Protein AF-A0A316LSW9-F1 (afdb_monomer_lite)

pLDDT: mean 85.6, std 17.47, range [21.36, 98.81]

Sequence (992 aa):
MISVESLRLKMKRSQYCHHIKGGIRMKKRQILALLLVCVMMVGLLPVTPASATEASDPLDVVIVFDRSSAMDEDILTCTENHTHSTGALSGCYETRMAVAKRTAKDLITEIIDQNDNAKVAIVTFAKEATVAYHLTSVKTILRSTINVTTKSHKAANIEAGLVTATNYLQENGRAGSRRAIVLVSAGQAKYYNDPLDELTLGTGLLMTSICTEQTLDQAHLTRDFGMSIYSVGIGVNDDSPAEQLLLAAQDQGYYTNASANAASSIAADLAAGDDPFDVAAPGSTWTVGFAKESLLPDGVPFMSYKVEDLPATGLLYSRDILNEDLSFDPDDLPANLKALVLKLNAMQADPNRYPSAMVKTLSSFINRVLPIDPPFSPDSLLANSATFASDLAAFNAQFGAAETALTAGTADVLAAAAARYVEAGSTQEAAEAAAAQNFADFLANGSSADAQLDADYQALLSEINGMELTDYTPEATQYYMAGFELDWSCLGYLDAPYVRAAYIDDNTGRGGIILVSVETIGMARADINRIRDRLAPFIHENGIREVHILSAHNHSTIDTMGIWGPMLEDGKDDAYMEQVMTSICDVSVAAYHARKTGSLYVGTVDAGEQTGYPELLVEDRRYPTVTDNAEIITRFRFAPSDGSNELYIVHFGTHLEALQEANRYISADFLDPFQDYLDTQNNDADFMFFTGAIGGLIRTNRYQTLPSDFTPRNEAHKHWRATQLTGKRTGELVCSITAADEIELAPKLNTVSTVFEAELDNFLLALLAQLNIINTRTYIKDLDTGLRNTHDSIASLQTLGSAAANALTTYLRLLNEGTLDQQEILVQTLIGFADTYYQVVSDNLANIASSEMHYFEFYQKDGDRIKGLILMPGEIFPELVYGGMLEGGTGDYYKDPHNPDAEPIDLLVDIAEATGRDFGDNYEDLIVLGQANDMMGYIVTPNDWLLHPTLPYISQYPQGSWRHHYEETNSAGPDTAYVIADTFRELIGRAN

Structure (mmCIF, N/CA/C/O backbone):
data_AF-A0A316LSW9-F1
#
_entry.id   AF-A0A316LSW9-F1
#
loop_
_atom_site.group_PDB
_atom_site.id
_atom_site.type_symbol
_atom_site.label_atom_id
_atom_site.label_alt_id
_atom_site.label_comp_id
_atom_site.label_asym_id
_atom_site.label_entity_id
_atom_site.label_seq_id
_atom_site.pdbx_PDB_ins_code
_atom_site.Cartn_x
_atom_site.Cartn_y
_atom_site.Cartn_z
_atom_site.occupancy
_atom_site.B_iso_or_equiv
_atom_site.auth_seq_id
_atom_site.auth_comp_id
_atom_site.auth_asym_id
_atom_site.auth_atom_id
_atom_site.pdbx_PDB_model_num
ATOM 1 N N . MET A 1 1 ? 40.403 -16.961 -19.114 1.00 36.72 1 MET A N 1
ATOM 2 C CA . MET A 1 1 ? 41.450 -17.381 -18.150 1.00 36.72 1 MET A CA 1
ATOM 3 C C . MET A 1 1 ? 41.789 -16.197 -17.259 1.00 36.72 1 MET A C 1
ATOM 5 O O . MET A 1 1 ? 42.543 -15.330 -17.673 1.00 36.72 1 MET A O 1
ATOM 9 N N . ILE A 1 2 ? 41.206 -16.166 -16.063 1.00 25.42 2 ILE A N 1
ATOM 10 C CA . ILE A 1 2 ? 41.535 -15.263 -14.952 1.00 25.42 2 ILE A CA 1
ATOM 11 C C . ILE A 1 2 ? 41.821 -16.191 -13.758 1.00 25.42 2 ILE A C 1
ATOM 13 O O . ILE A 1 2 ? 41.195 -17.246 -13.638 1.00 25.42 2 ILE A O 1
ATOM 17 N N . SER A 1 3 ? 42.871 -15.904 -12.988 1.00 23.88 3 SER A N 1
ATOM 18 C CA . SER A 1 3 ? 43.546 -16.868 -12.110 1.00 23.88 3 SER A CA 1
ATOM 19 C C . SER A 1 3 ? 42.738 -17.264 -10.864 1.00 23.88 3 SER A C 1
ATOM 21 O O . SER A 1 3 ? 42.100 -16.453 -10.203 1.00 23.88 3 SER A O 1
ATOM 23 N N . VAL A 1 4 ? 42.845 -18.548 -10.507 1.00 27.64 4 VAL A N 1
ATOM 24 C CA . VAL A 1 4 ? 42.160 -19.281 -9.417 1.00 27.64 4 VAL A CA 1
ATOM 25 C C . VAL A 1 4 ? 42.654 -18.878 -8.005 1.00 27.64 4 VAL A C 1
ATOM 27 O O . VAL A 1 4 ? 42.521 -19.624 -7.035 1.00 27.64 4 VAL A O 1
ATOM 30 N N . GLU A 1 5 ? 43.245 -17.692 -7.855 1.00 27.45 5 GLU A N 1
ATOM 31 C CA . GLU A 1 5 ? 43.926 -17.272 -6.622 1.00 27.45 5 GLU A CA 1
ATOM 32 C C . GLU A 1 5 ? 43.180 -16.182 -5.830 1.00 27.45 5 GLU A C 1
ATOM 34 O O . GLU A 1 5 ? 43.414 -16.056 -4.630 1.00 27.45 5 GLU A O 1
ATOM 39 N N . SER A 1 6 ? 42.180 -15.508 -6.415 1.00 26.81 6 SER A N 1
ATOM 40 C CA . SER A 1 6 ? 41.275 -14.593 -5.688 1.00 26.81 6 SER A CA 1
ATOM 41 C C . SER A 1 6 ? 40.128 -15.299 -4.943 1.00 26.81 6 SER A C 1
ATOM 43 O O . SER A 1 6 ? 39.558 -14.735 -4.017 1.00 26.81 6 SER A O 1
ATOM 45 N N . LEU A 1 7 ? 39.845 -16.571 -5.253 1.00 29.03 7 LEU A N 1
ATOM 46 C CA . LEU A 1 7 ? 38.795 -17.384 -4.605 1.00 29.03 7 LEU A CA 1
ATOM 47 C C . LEU A 1 7 ? 39.295 -18.243 -3.423 1.00 29.03 7 LEU A C 1
ATOM 49 O O . LEU A 1 7 ? 38.533 -19.004 -2.830 1.00 29.03 7 LEU A O 1
ATOM 53 N N . ARG A 1 8 ? 40.580 -18.151 -3.047 1.00 25.62 8 ARG A N 1
ATOM 54 C CA . ARG A 1 8 ? 41.200 -19.017 -2.017 1.00 25.62 8 ARG A CA 1
ATOM 55 C C . ARG A 1 8 ? 41.408 -18.385 -0.642 1.00 25.62 8 ARG A C 1
ATOM 57 O O . ARG A 1 8 ? 42.043 -19.002 0.213 1.00 25.62 8 ARG A O 1
ATOM 64 N N . LEU A 1 9 ? 40.810 -17.225 -0.384 1.00 26.75 9 LEU A N 1
ATOM 65 C CA . LEU A 1 9 ? 40.896 -16.530 0.903 1.00 26.75 9 LEU A CA 1
ATOM 66 C C . LEU A 1 9 ? 39.522 -16.322 1.556 1.00 26.75 9 LEU A C 1
ATOM 68 O O . LEU A 1 9 ? 39.242 -15.242 2.049 1.00 26.75 9 LEU A O 1
ATOM 72 N N . LYS A 1 10 ? 38.667 -17.359 1.586 1.00 27.30 10 LYS A N 1
ATOM 73 C CA . LYS A 1 10 ? 37.530 -17.433 2.536 1.00 27.30 10 LYS A CA 1
ATOM 74 C C . LYS A 1 10 ? 36.899 -18.822 2.740 1.00 27.30 10 LYS A C 1
ATOM 76 O O . LYS A 1 10 ? 35.771 -18.923 3.192 1.00 27.30 10 LYS A O 1
ATOM 81 N N . MET A 1 11 ? 37.629 -19.914 2.494 1.00 27.77 11 MET A N 1
ATOM 82 C CA . MET A 1 11 ? 37.179 -21.259 2.892 1.00 27.77 11 MET A CA 1
ATOM 83 C C . MET A 1 11 ? 38.357 -22.177 3.232 1.00 27.77 11 MET A C 1
ATOM 85 O O . MET A 1 11 ? 39.088 -22.612 2.342 1.00 27.77 11 MET A O 1
ATOM 89 N N . LYS A 1 12 ? 38.529 -22.471 4.530 1.00 23.52 12 LYS A N 1
ATOM 90 C CA . LYS A 1 12 ? 39.186 -23.653 5.146 1.00 23.52 12 LYS A CA 1
ATOM 91 C C . LYS A 1 12 ? 39.261 -23.377 6.661 1.00 23.52 12 LYS A C 1
ATOM 93 O O . LYS A 1 12 ? 39.843 -22.377 7.044 1.00 23.52 12 LYS A O 1
ATOM 98 N N . ARG A 1 13 ? 38.741 -24.186 7.588 1.00 24.28 13 ARG A N 1
ATOM 99 C CA . ARG A 1 13 ? 38.592 -25.647 7.629 1.00 24.28 13 ARG A CA 1
ATOM 100 C C . ARG A 1 13 ? 37.524 -26.054 8.652 1.00 24.28 13 ARG A C 1
ATOM 102 O O . ARG A 1 13 ? 37.637 -25.707 9.821 1.00 24.28 13 ARG A O 1
ATOM 109 N N . SER A 1 14 ? 36.624 -26.928 8.210 1.00 23.89 14 SER A N 1
ATOM 110 C CA . SER A 1 14 ? 36.073 -28.018 9.014 1.00 23.89 14 SER A CA 1
ATOM 111 C C . SER A 1 14 ? 37.136 -29.121 9.170 1.00 23.89 14 SER A C 1
ATOM 113 O O . SER A 1 14 ? 37.761 -29.549 8.197 1.00 23.89 14 SER A O 1
ATOM 115 N N . GLN A 1 15 ? 37.365 -29.543 10.411 1.00 23.50 15 GLN A N 1
ATOM 116 C CA . GLN A 1 15 ? 37.849 -30.859 10.845 1.00 23.50 15 GLN A CA 1
ATOM 117 C C . GLN A 1 15 ? 37.046 -31.092 12.133 1.00 23.50 15 GLN A C 1
ATOM 119 O O . GLN A 1 15 ? 37.094 -30.252 13.020 1.00 23.50 15 GLN A O 1
ATOM 124 N N . TYR A 1 16 ? 36.151 -32.068 12.237 1.00 22.66 16 TYR A N 1
ATOM 125 C CA . TYR A 1 16 ? 36.450 -33.479 12.433 1.00 22.66 16 TYR A CA 1
ATOM 126 C C . TYR A 1 16 ? 35.191 -34.308 12.148 1.00 22.66 16 TYR A C 1
ATOM 128 O O . TYR A 1 16 ? 34.170 -34.107 12.796 1.00 22.66 16 TYR A O 1
ATOM 136 N N . CYS A 1 17 ? 35.291 -35.327 11.295 1.00 21.36 17 CYS A N 1
ATOM 137 C CA . CYS A 1 17 ? 34.543 -36.561 11.525 1.00 21.36 17 CYS A CA 1
ATOM 138 C C . CYS A 1 17 ? 35.200 -37.739 10.800 1.00 21.36 17 CYS A C 1
ATOM 140 O O . CYS A 1 17 ? 35.209 -37.781 9.576 1.00 21.36 17 CYS A O 1
ATOM 142 N N . HIS A 1 18 ? 35.744 -38.699 11.558 1.00 23.33 18 HIS A N 1
ATOM 143 C CA . HIS A 1 18 ? 35.700 -40.121 11.200 1.00 23.33 18 HIS A CA 1
ATOM 144 C C . HIS A 1 18 ? 36.249 -41.021 12.308 1.00 23.33 18 HIS A C 1
ATOM 146 O O . HIS A 1 18 ? 37.414 -40.882 12.673 1.00 23.33 18 HIS A O 1
ATOM 152 N N . HIS A 1 19 ? 35.409 -41.971 12.745 1.00 22.11 19 HIS A N 1
ATOM 153 C CA . HIS A 1 19 ? 35.638 -43.371 13.178 1.00 22.11 19 HIS A CA 1
ATOM 154 C C . HIS A 1 19 ? 34.331 -43.785 13.914 1.00 22.11 19 HIS A C 1
ATOM 156 O O . HIS A 1 19 ? 33.974 -43.114 14.866 1.00 22.11 19 HIS A O 1
ATOM 162 N N . ILE A 1 20 ? 33.493 -44.774 13.552 1.00 23.77 20 ILE A N 1
ATOM 163 C CA . ILE A 1 20 ? 33.713 -46.180 13.169 1.00 23.77 20 ILE A CA 1
ATOM 164 C C . ILE A 1 20 ? 32.381 -46.823 12.670 1.00 23.77 20 ILE A C 1
ATOM 166 O O . ILE A 1 20 ? 31.355 -46.695 13.321 1.00 23.77 20 ILE A O 1
ATOM 170 N N . LYS A 1 21 ? 32.475 -47.566 11.550 1.00 23.88 21 LYS A N 1
ATOM 171 C CA . LYS A 1 21 ? 31.859 -48.862 11.131 1.00 23.88 21 LYS A CA 1
ATOM 172 C C . LYS A 1 21 ? 30.360 -49.216 11.326 1.00 23.88 21 LYS A C 1
ATOM 174 O O . LYS A 1 21 ? 29.897 -49.386 12.443 1.00 23.88 21 LYS A O 1
ATOM 179 N N . GLY A 1 22 ? 29.796 -49.763 10.233 1.00 22.38 22 GLY A N 1
ATOM 180 C CA . GLY A 1 22 ? 29.340 -51.172 10.178 1.00 22.38 22 GLY A CA 1
ATOM 181 C C . GLY A 1 22 ? 27.825 -51.413 10.061 1.00 22.38 22 GLY A C 1
ATOM 182 O O . GLY A 1 22 ? 27.106 -51.258 11.035 1.00 22.38 22 GLY A O 1
ATOM 183 N N . GLY A 1 23 ? 27.350 -51.846 8.884 1.00 21.75 23 GLY A N 1
ATOM 184 C CA . GLY A 1 23 ? 25.923 -52.086 8.599 1.00 21.75 23 GLY A CA 1
ATOM 185 C C . GLY A 1 23 ? 25.313 -53.372 9.172 1.00 21.75 23 GLY A C 1
ATOM 186 O O . GLY A 1 23 ? 26.000 -54.123 9.853 1.00 21.75 23 GLY A O 1
ATOM 187 N N . ILE A 1 24 ? 24.030 -53.626 8.843 1.00 22.42 24 ILE A N 1
ATOM 188 C CA . ILE A 1 24 ? 23.390 -54.935 8.551 1.00 22.42 24 ILE A CA 1
ATOM 189 C C . ILE A 1 24 ? 21.869 -54.758 8.283 1.00 22.42 24 ILE A C 1
ATOM 191 O O . ILE A 1 24 ? 21.106 -54.367 9.154 1.00 22.42 24 ILE A O 1
ATOM 195 N N . ARG A 1 25 ? 21.468 -55.131 7.056 1.00 24.77 25 ARG A N 1
ATOM 196 C CA . ARG A 1 25 ? 20.240 -55.824 6.580 1.00 24.77 25 ARG A CA 1
ATOM 197 C C . ARG A 1 25 ? 18.848 -55.498 7.168 1.00 24.77 25 ARG A C 1
ATOM 199 O O . ARG A 1 25 ? 18.486 -55.947 8.252 1.00 24.77 25 ARG A O 1
ATOM 206 N N . MET A 1 26 ? 17.992 -54.983 6.278 1.00 25.22 26 MET A N 1
ATOM 207 C CA . MET A 1 26 ? 16.521 -55.047 6.316 1.00 25.22 26 MET A CA 1
ATOM 208 C C . MET A 1 26 ? 15.963 -56.482 6.440 1.00 25.22 26 MET A C 1
ATOM 210 O O . MET A 1 26 ? 16.460 -57.416 5.803 1.00 25.22 26 MET A O 1
ATOM 214 N N . LYS A 1 27 ? 14.856 -56.648 7.186 1.00 26.22 27 LYS A N 1
ATOM 215 C CA . LYS A 1 27 ? 14.029 -57.871 7.223 1.00 26.22 27 LYS A CA 1
ATOM 216 C C . LYS A 1 27 ? 12.562 -57.589 6.856 1.00 26.22 27 LYS A C 1
ATOM 218 O O . LYS A 1 27 ? 11.844 -56.937 7.599 1.00 26.22 27 LYS A O 1
ATOM 223 N N . LYS A 1 28 ? 12.150 -58.209 5.744 1.00 30.38 28 LYS A N 1
ATOM 224 C CA . LYS A 1 28 ? 10.836 -58.662 5.211 1.00 30.38 28 LYS A CA 1
ATOM 225 C C . LYS A 1 28 ? 9.578 -58.786 6.123 1.00 30.38 28 LYS A C 1
ATOM 227 O O . LYS A 1 28 ? 8.765 -59.675 5.890 1.00 30.38 28 LYS A O 1
ATOM 232 N N . ARG A 1 29 ? 9.340 -57.935 7.127 1.00 29.70 29 ARG A N 1
ATOM 233 C CA . ARG A 1 29 ? 8.087 -57.956 7.927 1.00 29.70 29 ARG A CA 1
ATOM 234 C C . ARG A 1 29 ? 7.222 -56.693 7.861 1.00 29.70 29 ARG A C 1
ATOM 236 O O . ARG A 1 29 ? 6.121 -56.721 8.389 1.00 29.70 29 ARG A O 1
ATOM 243 N N . GLN A 1 30 ? 7.645 -55.653 7.146 1.00 36.09 30 GLN A N 1
ATOM 244 C CA . GLN A 1 30 ? 6.863 -54.415 6.983 1.00 36.09 30 GLN A CA 1
ATOM 245 C C . GLN A 1 30 ? 5.967 -54.390 5.728 1.00 36.09 30 GLN A C 1
ATOM 247 O O . GLN A 1 30 ? 5.110 -53.529 5.612 1.00 36.09 30 GLN A O 1
ATOM 252 N N . ILE A 1 31 ? 6.068 -55.385 4.838 1.00 30.52 31 ILE A N 1
ATOM 253 C CA . ILE A 1 31 ? 5.254 -55.457 3.605 1.00 30.52 31 ILE A CA 1
ATOM 254 C C . ILE A 1 31 ? 3.854 -56.067 3.849 1.00 30.52 31 ILE A C 1
ATOM 256 O O . ILE A 1 31 ? 2.978 -55.973 3.000 1.00 30.52 31 ILE A O 1
ATOM 260 N N . LEU A 1 32 ? 3.591 -56.645 5.029 1.00 27.56 32 LEU A N 1
ATOM 261 C CA . LEU A 1 32 ? 2.280 -57.232 5.355 1.00 27.56 32 LEU A CA 1
ATOM 262 C C . LEU A 1 32 ? 1.375 -56.308 6.196 1.00 27.56 32 LEU A C 1
ATOM 264 O O . LEU A 1 32 ? 0.216 -56.642 6.408 1.00 27.56 32 LEU A O 1
ATOM 268 N N . ALA A 1 33 ? 1.879 -55.159 6.661 1.00 28.88 33 ALA A N 1
ATOM 269 C CA . ALA A 1 33 ? 1.099 -54.194 7.445 1.00 28.88 33 ALA A CA 1
ATOM 270 C C . ALA A 1 33 ? 0.325 -53.188 6.569 1.00 28.88 33 ALA A C 1
ATOM 272 O O . ALA A 1 33 ? -0.708 -52.688 6.998 1.00 28.88 33 ALA A O 1
ATOM 273 N N . LEU A 1 34 ? 0.756 -52.956 5.321 1.00 27.80 34 LEU A N 1
ATOM 274 C CA . LEU A 1 34 ? 0.072 -52.046 4.390 1.00 27.80 34 LEU A CA 1
ATOM 275 C C . LEU A 1 34 ? -1.207 -52.630 3.759 1.00 27.80 34 LEU A C 1
ATOM 277 O O . LEU A 1 34 ? -2.054 -51.883 3.289 1.00 27.80 34 LEU A O 1
ATOM 281 N N . LEU A 1 35 ? -1.393 -53.953 3.776 1.00 27.94 35 LEU A N 1
ATOM 282 C CA . LEU A 1 35 ? -2.541 -54.609 3.130 1.00 27.94 35 LEU A CA 1
ATOM 283 C C . LEU A 1 35 ? -3.782 -54.754 4.029 1.00 27.94 35 LEU A C 1
ATOM 285 O O . LEU A 1 35 ? -4.792 -55.280 3.573 1.00 27.94 35 LEU A O 1
ATOM 289 N N . LEU A 1 36 ? -3.738 -54.280 5.282 1.00 27.91 36 LEU A N 1
ATOM 290 C CA . LEU A 1 36 ? -4.881 -54.336 6.209 1.00 27.91 36 LEU A CA 1
ATOM 291 C C . LEU A 1 36 ? -5.585 -52.987 6.440 1.00 27.91 36 LEU A C 1
ATOM 293 O O . LEU A 1 36 ? -6.655 -52.970 7.040 1.00 27.91 36 LEU A O 1
ATOM 297 N N . VAL A 1 37 ? -5.029 -51.877 5.945 1.00 28.58 37 VAL A N 1
ATOM 298 C CA . VAL A 1 37 ? -5.610 -50.529 6.116 1.00 28.58 37 VAL A CA 1
ATOM 299 C C . VAL A 1 37 ? -6.642 -50.204 5.021 1.00 28.58 37 VAL A C 1
ATOM 301 O O . VAL A 1 37 ? -7.564 -49.429 5.246 1.00 28.58 37 VAL A O 1
ATOM 304 N N . CYS A 1 38 ? -6.607 -50.899 3.880 1.00 25.16 38 CYS A N 1
ATOM 305 C CA . CYS A 1 38 ? -7.518 -50.665 2.749 1.00 25.16 38 CYS A CA 1
ATOM 306 C C . CYS A 1 38 ? -8.946 -51.244 2.910 1.00 25.16 38 CYS A C 1
ATOM 308 O O . CYS A 1 38 ? -9.695 -51.271 1.941 1.00 25.16 38 CYS A O 1
ATOM 310 N N . VAL A 1 39 ? -9.350 -51.730 4.093 1.00 27.83 39 VAL A N 1
ATOM 311 C CA . VAL A 1 39 ? -10.688 -52.340 4.309 1.00 27.83 39 VAL A CA 1
ATOM 312 C C . VAL A 1 39 ? -11.537 -51.584 5.351 1.00 27.83 39 VAL A C 1
ATOM 314 O O . VAL A 1 39 ? -12.638 -52.014 5.674 1.00 27.83 39 VAL A O 1
ATOM 317 N N . MET A 1 40 ? -11.094 -50.420 5.849 1.00 27.48 40 MET A N 1
ATOM 318 C CA . MET A 1 40 ? -11.868 -49.615 6.818 1.00 27.48 40 MET A CA 1
ATOM 319 C C . MET A 1 40 ? -12.303 -48.224 6.325 1.00 27.48 40 MET A C 1
ATOM 321 O O . MET A 1 40 ? -12.674 -47.385 7.137 1.00 27.48 40 MET A O 1
ATOM 325 N N . MET A 1 41 ? -12.349 -47.991 5.010 1.00 28.03 41 MET A N 1
ATOM 326 C CA . MET A 1 41 ? -13.014 -46.816 4.429 1.00 28.03 41 MET A CA 1
ATOM 327 C C . MET A 1 41 ? -14.228 -47.230 3.594 1.00 28.03 41 MET A C 1
ATOM 329 O O . MET A 1 41 ? -14.147 -47.348 2.377 1.00 28.03 41 MET A O 1
ATOM 333 N N . VAL A 1 42 ? -15.365 -47.454 4.258 1.00 26.91 42 VAL A N 1
ATOM 334 C CA . VAL A 1 42 ? -16.703 -47.319 3.656 1.00 26.91 42 VAL A CA 1
ATOM 335 C C . VAL A 1 42 ? -17.634 -46.774 4.737 1.00 26.91 42 VAL A C 1
ATOM 337 O O . VAL A 1 42 ? -17.969 -47.492 5.677 1.00 26.91 42 VAL A O 1
ATOM 340 N N . GLY A 1 43 ? -18.045 -45.511 4.607 1.00 24.97 43 GLY A N 1
ATOM 341 C CA . GLY A 1 43 ? -19.040 -44.919 5.501 1.00 24.97 43 GLY A CA 1
ATOM 342 C C . GLY A 1 43 ? -19.119 -43.393 5.504 1.00 24.97 43 GLY A C 1
ATOM 343 O O . GLY A 1 43 ? -19.216 -42.824 6.582 1.00 24.97 43 GLY A O 1
ATOM 344 N N . LEU A 1 44 ? -19.094 -42.728 4.345 1.00 28.36 44 LEU A N 1
ATOM 345 C CA . LEU A 1 44 ? -19.614 -41.360 4.240 1.00 28.36 44 LEU A CA 1
ATOM 346 C C . LEU A 1 44 ? -21.128 -41.451 3.999 1.00 28.36 44 LEU A C 1
ATOM 348 O O . LEU A 1 44 ? -21.571 -41.964 2.972 1.00 28.36 44 LEU A O 1
ATOM 352 N N . LEU A 1 45 ? -21.914 -40.988 4.969 1.00 26.23 45 LEU A N 1
ATOM 353 C CA . LEU A 1 45 ? -23.320 -40.628 4.790 1.00 26.23 45 LEU A CA 1
ATOM 354 C C . LEU A 1 45 ? -23.480 -39.146 5.159 1.00 26.23 45 LEU A C 1
ATOM 356 O O . LEU A 1 45 ? -22.822 -38.696 6.099 1.00 26.23 45 LEU A O 1
ATOM 360 N N . PRO A 1 46 ? -24.353 -38.400 4.460 1.00 28.88 46 PRO A N 1
ATOM 361 C CA . PRO A 1 46 ? -24.586 -36.989 4.732 1.00 28.88 46 PRO A CA 1
ATOM 362 C C . PRO A 1 46 ? -25.430 -36.834 6.002 1.00 28.88 46 PRO A C 1
ATOM 364 O O . PRO A 1 46 ? -26.420 -37.546 6.191 1.00 28.88 46 PRO A O 1
ATOM 367 N N . VAL A 1 47 ? -25.053 -35.899 6.873 1.00 26.22 47 VAL A N 1
ATOM 368 C CA . VAL A 1 47 ? -25.835 -35.533 8.060 1.00 26.22 47 VAL A CA 1
ATOM 369 C C . VAL A 1 47 ? -26.628 -34.268 7.744 1.00 26.22 47 VAL A C 1
ATOM 371 O O . VAL A 1 47 ? -26.068 -33.192 7.584 1.00 26.22 47 VAL A O 1
ATOM 374 N N . THR A 1 48 ? -27.949 -34.408 7.653 1.00 26.02 48 THR A N 1
ATOM 375 C CA . THR A 1 48 ? -28.912 -33.302 7.766 1.00 26.02 48 THR A CA 1
ATOM 376 C C . THR A 1 48 ? -28.930 -32.748 9.197 1.00 26.02 48 THR A C 1
ATOM 378 O O . THR A 1 48 ? -28.762 -33.536 10.134 1.00 26.02 48 THR A O 1
ATOM 381 N N . PRO A 1 49 ? -29.191 -31.444 9.400 1.00 31.16 49 PRO A N 1
ATOM 382 C CA . PRO A 1 49 ? -28.986 -30.786 10.684 1.00 31.16 49 PRO A CA 1
ATOM 383 C C . PRO A 1 49 ? -30.005 -31.267 11.719 1.00 31.16 49 PRO A C 1
ATOM 385 O O . PRO A 1 49 ? -31.219 -31.225 11.506 1.00 31.16 49 PRO A O 1
ATOM 388 N N . ALA A 1 50 ? -29.498 -31.735 12.857 1.00 26.08 50 ALA A N 1
ATOM 389 C CA . ALA A 1 50 ? -30.297 -31.969 14.047 1.00 26.08 50 ALA A CA 1
ATOM 390 C C . ALA A 1 50 ? -30.335 -30.677 14.869 1.00 26.08 50 ALA A C 1
ATOM 392 O O . ALA A 1 50 ? -29.294 -30.126 15.214 1.00 26.08 50 ALA A O 1
ATOM 393 N N . SER A 1 51 ? -31.542 -30.225 15.205 1.00 37.28 51 SER A N 1
ATOM 394 C CA . SER A 1 51 ? -31.773 -29.180 16.200 1.00 37.28 51 SER A CA 1
ATOM 395 C C . SER A 1 51 ? -31.089 -29.548 17.521 1.00 37.28 51 SER A C 1
ATOM 397 O O . SER A 1 51 ? -31.388 -30.611 18.079 1.00 37.28 51 SER A O 1
ATOM 399 N N . ALA A 1 52 ? -30.233 -28.678 18.049 1.00 27.81 52 ALA A N 1
ATOM 400 C CA . ALA A 1 52 ? -29.642 -28.849 19.368 1.00 27.81 52 ALA A CA 1
ATOM 401 C C . ALA A 1 52 ? -29.652 -27.521 20.130 1.00 27.81 52 ALA A C 1
ATOM 403 O O . ALA A 1 52 ? -29.292 -26.474 19.611 1.00 27.81 52 ALA A O 1
ATOM 404 N N . THR A 1 53 ? -30.125 -27.617 21.365 1.00 32.41 53 THR A N 1
ATOM 405 C CA . THR A 1 53 ? -29.995 -26.661 22.468 1.00 32.41 53 THR A CA 1
ATOM 406 C C . THR A 1 53 ? -28.613 -26.006 22.512 1.00 32.41 53 THR A C 1
ATOM 408 O O . THR A 1 53 ? -27.632 -26.740 22.417 1.00 32.41 53 THR A O 1
ATOM 411 N N . GLU A 1 54 ? -28.559 -24.682 22.704 1.00 40.16 54 GLU A N 1
ATOM 412 C CA . GLU A 1 54 ? -27.340 -23.858 22.806 1.00 40.16 54 GLU A CA 1
ATOM 413 C C . GLU A 1 54 ? -26.289 -24.502 23.729 1.00 40.16 54 GLU A C 1
ATOM 415 O O . GLU A 1 54 ? -26.374 -24.440 24.956 1.00 40.16 54 GLU A O 1
ATOM 420 N N . ALA A 1 55 ? -25.321 -25.189 23.125 1.00 53.34 55 ALA A N 1
ATOM 421 C CA . ALA A 1 55 ? -24.074 -25.587 23.757 1.00 53.34 55 ALA A CA 1
ATOM 422 C C . ALA A 1 55 ? -23.032 -24.533 23.378 1.00 53.34 55 ALA A C 1
ATOM 424 O O . ALA A 1 55 ? -23.037 -24.076 22.238 1.00 53.34 55 ALA A O 1
ATOM 425 N N . SER A 1 56 ? -22.154 -24.152 24.308 1.00 64.75 56 SER A N 1
ATOM 426 C CA . SER A 1 56 ? -21.092 -23.186 24.020 1.00 64.75 56 SER A CA 1
ATOM 427 C C . SER A 1 56 ? -20.181 -23.674 22.886 1.00 64.75 56 SER A C 1
ATOM 429 O O . SER A 1 56 ? -19.857 -24.871 22.799 1.00 64.75 56 SER A O 1
ATOM 431 N N . ASP A 1 57 ? -19.755 -22.742 22.029 1.00 83.31 57 ASP A N 1
ATOM 432 C CA . ASP A 1 57 ? -18.910 -23.053 20.876 1.00 83.31 57 ASP A CA 1
ATOM 433 C C . ASP A 1 57 ? -17.614 -23.758 21.307 1.00 83.31 57 ASP A C 1
ATOM 435 O O . ASP A 1 57 ? -17.022 -23.402 22.339 1.00 83.31 57 ASP A O 1
ATOM 439 N N . PRO A 1 58 ? -17.152 -24.780 20.557 1.00 92.31 58 PRO A N 1
ATOM 440 C CA . PRO A 1 58 ? -15.902 -25.458 20.868 1.00 92.31 58 PRO A CA 1
ATOM 441 C C . PRO A 1 58 ? -14.730 -24.470 20.888 1.00 92.31 58 PRO A C 1
ATOM 443 O O . PRO A 1 58 ? -14.506 -23.748 19.922 1.00 92.31 58 PRO A O 1
ATOM 446 N N . LEU A 1 59 ? -13.954 -24.483 21.974 1.00 94.81 59 LEU A N 1
ATOM 447 C CA . LEU A 1 59 ? -12.822 -23.576 22.186 1.00 94.81 59 LEU A CA 1
ATOM 448 C C . LEU A 1 59 ? -11.561 -24.358 22.579 1.00 94.81 59 LEU A C 1
ATOM 450 O O . LEU A 1 59 ? -11.578 -25.108 23.557 1.00 94.81 59 LEU A O 1
ATOM 454 N N . ASP A 1 60 ? -10.464 -24.178 21.852 1.00 97.75 60 ASP A N 1
ATOM 455 C CA . ASP A 1 60 ? -9.157 -24.763 22.160 1.00 97.75 60 ASP A CA 1
ATOM 456 C C . ASP A 1 60 ? -8.141 -23.662 22.485 1.00 97.75 60 ASP A C 1
ATOM 458 O O . ASP A 1 60 ? -7.829 -22.819 21.649 1.00 97.75 60 ASP A O 1
ATOM 462 N N . VAL A 1 61 ? -7.600 -23.680 23.706 1.00 98.12 61 VAL A N 1
ATOM 463 C CA . VAL A 1 61 ? -6.654 -22.662 24.187 1.00 98.12 61 VAL A CA 1
ATOM 464 C C . VAL A 1 61 ? -5.308 -23.288 24.525 1.00 98.12 61 VAL A C 1
ATOM 466 O O . VAL A 1 61 ? -5.238 -24.283 25.251 1.00 98.12 61 VAL A O 1
ATOM 469 N N . VAL A 1 62 ? -4.212 -22.680 24.074 1.00 98.75 62 VAL A N 1
ATOM 470 C CA . VAL A 1 62 ? -2.861 -23.018 24.539 1.00 98.75 62 VAL A CA 1
ATOM 471 C C . VAL A 1 62 ? -2.348 -21.924 25.464 1.00 98.75 62 VAL A C 1
ATOM 473 O O . VAL A 1 62 ? -2.177 -20.778 25.063 1.00 98.75 62 VAL A O 1
ATOM 476 N N . ILE A 1 63 ? -2.029 -22.286 26.706 1.00 98.69 63 ILE A N 1
ATOM 477 C CA . ILE A 1 63 ? -1.270 -21.400 27.592 1.00 98.69 63 ILE A CA 1
ATOM 478 C C . ILE A 1 63 ? 0.214 -21.587 27.284 1.00 98.69 63 ILE A C 1
ATOM 480 O O . ILE A 1 63 ? 0.770 -22.665 27.523 1.00 98.69 63 ILE A O 1
ATOM 484 N N . VAL A 1 64 ? 0.853 -20.533 26.777 1.00 98.62 64 VAL A N 1
ATOM 485 C CA . VAL A 1 64 ? 2.287 -20.491 26.465 1.00 98.62 64 VAL A CA 1
ATOM 486 C C . VAL A 1 64 ? 3.009 -19.862 27.649 1.00 98.62 64 VAL A C 1
ATOM 488 O O . VAL A 1 64 ? 2.938 -18.661 27.893 1.00 98.62 64 VAL A O 1
ATOM 491 N N . PHE A 1 65 ? 3.654 -20.709 28.443 1.00 98.38 65 PHE A N 1
ATOM 492 C CA . PHE A 1 65 ? 4.129 -20.380 29.780 1.00 98.38 65 PHE A CA 1
ATOM 493 C C . PHE A 1 65 ? 5.651 -20.204 29.826 1.00 98.38 65 PHE A C 1
ATOM 495 O O . PHE A 1 65 ? 6.415 -21.167 29.668 1.00 98.38 65 PHE A O 1
ATOM 502 N N . ASP A 1 66 ? 6.095 -18.978 30.100 1.00 98.31 66 ASP A N 1
ATOM 503 C CA . ASP A 1 66 ? 7.509 -18.645 30.251 1.00 98.31 66 ASP A CA 1
ATOM 504 C C . ASP A 1 66 ? 8.090 -19.284 31.520 1.00 98.31 66 ASP A C 1
ATOM 506 O O . ASP A 1 66 ? 7.617 -19.088 32.645 1.00 98.31 66 ASP A O 1
ATOM 510 N N . ARG A 1 67 ? 9.159 -20.062 31.345 1.00 97.31 67 ARG A N 1
ATOM 511 C CA . ARG A 1 67 ? 9.969 -20.611 32.439 1.00 97.31 67 ARG A CA 1
ATOM 512 C C . ARG A 1 67 ? 11.438 -20.222 32.334 1.00 97.31 67 ARG A C 1
ATOM 514 O O . ARG A 1 67 ? 12.283 -20.914 32.902 1.00 97.31 67 ARG A O 1
ATOM 521 N N . SER A 1 68 ? 11.760 -19.176 31.588 1.00 97.31 68 SER A N 1
ATOM 522 C CA . SER A 1 68 ? 13.111 -18.666 31.379 1.00 97.31 68 SER A CA 1
ATOM 523 C C . SER A 1 68 ? 13.752 -18.130 32.661 1.00 97.31 68 SER A C 1
ATOM 525 O O . SER A 1 68 ? 13.122 -18.001 33.713 1.00 97.31 68 SER A O 1
ATOM 527 N N . SER A 1 69 ? 15.038 -17.793 32.572 1.00 95.19 69 SER A N 1
ATOM 528 C CA . SER A 1 69 ? 15.790 -17.207 33.681 1.00 95.19 69 SER A CA 1
ATOM 529 C C . SER A 1 69 ? 15.232 -15.861 34.152 1.00 95.19 69 SER A C 1
ATOM 531 O O . SER A 1 69 ? 15.416 -15.530 35.318 1.00 95.19 69 SER A O 1
ATOM 533 N N . ALA A 1 70 ? 14.539 -15.105 33.290 1.00 94.31 70 ALA A N 1
ATOM 534 C CA . ALA A 1 70 ? 13.919 -13.828 33.662 1.00 94.31 70 ALA A CA 1
ATOM 535 C C . ALA A 1 70 ? 12.787 -14.013 34.686 1.00 94.31 70 ALA A C 1
ATOM 537 O O . ALA A 1 70 ? 12.505 -13.110 35.472 1.00 94.31 70 ALA A O 1
ATOM 538 N N . MET A 1 71 ? 12.178 -15.202 34.725 1.00 95.00 71 MET A N 1
ATOM 539 C CA . MET A 1 71 ? 11.097 -15.532 35.654 1.00 95.00 71 MET A CA 1
ATOM 540 C C . MET A 1 71 ? 11.577 -15.750 37.100 1.00 95.00 71 MET A C 1
ATOM 542 O O . MET A 1 71 ? 10.757 -15.937 37.997 1.00 95.00 71 MET A O 1
ATOM 546 N N . ASP A 1 72 ? 12.890 -15.746 37.344 1.00 89.88 72 ASP A N 1
ATOM 547 C CA . ASP A 1 72 ? 13.483 -15.879 38.682 1.00 89.88 72 ASP A CA 1
ATOM 548 C C . ASP A 1 72 ? 13.717 -14.529 39.375 1.00 89.88 72 ASP A C 1
ATOM 550 O O . ASP A 1 72 ? 14.133 -14.495 40.529 1.00 89.88 72 ASP A O 1
ATOM 554 N N . GLU A 1 73 ? 13.478 -13.419 38.676 1.00 89.94 73 GLU A N 1
ATOM 555 C CA . GLU A 1 73 ? 13.606 -12.082 39.247 1.00 89.94 73 GLU A CA 1
ATOM 556 C C . GLU A 1 73 ? 12.457 -11.805 40.226 1.00 89.94 73 GLU A C 1
ATOM 558 O O . GLU A 1 73 ? 11.297 -12.147 39.967 1.00 89.94 73 GLU A O 1
ATOM 563 N N . ASP A 1 74 ? 12.797 -11.191 41.359 1.00 90.19 74 ASP A N 1
ATOM 564 C CA . ASP A 1 74 ? 11.831 -10.737 42.354 1.00 90.19 74 ASP A CA 1
ATOM 565 C C . ASP A 1 74 ? 11.172 -9.439 41.887 1.00 90.19 74 ASP A C 1
ATOM 567 O O . ASP A 1 74 ? 11.847 -8.483 41.502 1.00 90.19 74 ASP A O 1
ATOM 571 N N . ILE A 1 75 ? 9.846 -9.398 41.963 1.00 89.00 75 ILE A N 1
ATOM 572 C CA . ILE A 1 75 ? 9.026 -8.245 41.597 1.00 89.00 75 ILE A CA 1
ATOM 573 C C . ILE A 1 75 ? 8.173 -7.814 42.780 1.00 89.00 75 ILE A C 1
ATOM 575 O O . ILE A 1 75 ? 7.779 -8.633 43.611 1.00 89.00 75 ILE A O 1
ATOM 579 N N . LEU A 1 76 ? 7.900 -6.515 42.863 1.00 83.38 76 LEU A N 1
ATOM 580 C CA . LEU A 1 76 ? 7.037 -5.953 43.893 1.00 83.38 76 LEU A CA 1
ATOM 581 C C . LEU A 1 76 ? 5.570 -6.248 43.541 1.00 83.38 76 LEU A C 1
ATOM 583 O O . LEU A 1 76 ? 5.113 -5.865 42.468 1.00 83.38 76 LEU A O 1
ATOM 587 N N . THR A 1 77 ? 4.834 -6.918 44.429 1.00 76.69 77 THR A N 1
ATOM 588 C CA . THR A 1 77 ? 3.441 -7.342 44.179 1.00 76.69 77 THR A CA 1
ATOM 589 C C . THR A 1 77 ? 2.402 -6.662 45.069 1.00 76.69 77 THR A C 1
ATOM 591 O O . THR A 1 77 ? 1.206 -6.864 44.869 1.00 76.69 77 THR A O 1
ATOM 594 N N . CYS A 1 78 ? 2.817 -5.849 46.042 1.00 69.00 78 CYS A N 1
ATOM 595 C CA . CYS A 1 78 ? 1.899 -5.175 46.958 1.00 69.00 78 CYS A CA 1
ATOM 596 C C . CYS A 1 78 ? 1.638 -3.714 46.555 1.00 69.00 78 CYS A C 1
ATOM 598 O O . CYS A 1 78 ? 2.537 -2.996 46.127 1.00 69.00 78 CYS A O 1
ATOM 600 N N . THR A 1 79 ? 0.392 -3.270 46.723 1.00 60.34 79 THR A N 1
ATOM 601 C CA . THR A 1 79 ? -0.090 -1.918 46.383 1.00 60.34 79 THR A CA 1
ATOM 602 C C . THR A 1 79 ? -0.071 -0.952 47.578 1.00 60.34 79 THR A C 1
ATOM 604 O O . THR A 1 79 ? -0.593 0.160 47.493 1.00 60.34 79 THR A O 1
ATOM 607 N N . GLU A 1 80 ? 0.479 -1.366 48.725 1.00 57.78 80 GLU A N 1
ATOM 608 C CA . GLU A 1 80 ? 0.504 -0.557 49.947 1.00 57.78 80 GLU A CA 1
ATOM 609 C C . GLU A 1 80 ? 1.653 0.466 49.948 1.00 57.78 80 GLU A C 1
ATOM 611 O O . GLU A 1 80 ? 2.808 0.156 49.658 1.00 57.78 80 GLU A O 1
ATOM 616 N N . ASN A 1 81 ? 1.353 1.703 50.359 1.00 50.12 81 ASN A N 1
ATOM 617 C CA . ASN A 1 81 ? 2.361 2.746 50.558 1.00 50.12 81 ASN A CA 1
ATOM 618 C C . ASN A 1 81 ? 3.207 2.445 51.809 1.00 50.12 81 ASN A C 1
ATOM 620 O O . ASN A 1 81 ? 2.827 2.773 52.938 1.00 50.12 81 ASN A O 1
ATOM 624 N N . HIS A 1 82 ? 4.381 1.840 51.630 1.00 57.78 82 HIS A N 1
ATOM 625 C CA . HIS A 1 82 ? 5.291 1.564 52.741 1.00 57.78 82 HIS A CA 1
ATOM 626 C C . HIS A 1 82 ? 6.080 2.809 53.155 1.00 57.78 82 HIS A C 1
ATOM 628 O O . HIS A 1 82 ? 7.125 3.141 52.599 1.00 57.78 82 HIS A O 1
ATOM 634 N N . THR A 1 83 ? 5.618 3.475 54.213 1.00 45.53 83 THR A N 1
ATOM 635 C CA . THR A 1 83 ? 6.402 4.500 54.909 1.00 45.53 83 THR A CA 1
ATOM 636 C C . THR A 1 83 ? 7.339 3.835 55.929 1.00 45.53 83 THR A C 1
ATOM 638 O O . THR A 1 83 ? 6.938 3.401 57.000 1.00 45.53 83 THR A O 1
ATOM 641 N N . HIS A 1 84 ? 8.620 3.738 55.562 1.00 48.50 84 HIS A N 1
ATOM 642 C CA . HIS A 1 84 ? 9.780 3.499 56.436 1.00 48.50 84 HIS A CA 1
ATOM 643 C C . HIS A 1 84 ? 9.749 2.284 57.400 1.00 48.50 84 HIS A C 1
ATOM 645 O O . HIS A 1 84 ? 9.584 2.439 58.606 1.00 48.50 84 HIS A O 1
ATOM 651 N N . SER A 1 85 ? 10.100 1.086 56.909 1.00 48.31 85 SER A N 1
ATOM 652 C CA . SER A 1 85 ? 11.053 0.170 57.582 1.00 48.31 85 SER A CA 1
ATOM 653 C C . SER A 1 85 ? 11.488 -0.964 56.638 1.00 48.31 85 SER A C 1
ATOM 655 O O . SER A 1 85 ? 10.674 -1.547 55.928 1.00 48.31 85 SER A O 1
ATOM 657 N N . THR A 1 86 ? 12.779 -1.307 56.629 1.00 51.22 86 THR A N 1
ATOM 658 C CA . THR A 1 86 ? 13.383 -2.318 55.734 1.00 51.22 86 THR A CA 1
ATOM 659 C C . THR A 1 86 ? 12.923 -3.759 55.999 1.00 51.22 86 THR A C 1
ATOM 661 O O . THR A 1 86 ? 13.185 -4.638 55.186 1.00 51.22 86 THR A O 1
ATOM 664 N N . GLY A 1 87 ? 12.222 -4.015 57.111 1.00 51.09 87 GLY A N 1
ATOM 665 C CA . GLY A 1 87 ? 11.686 -5.336 57.462 1.00 51.09 87 GLY A CA 1
ATOM 666 C C . GLY A 1 87 ? 10.298 -5.641 56.883 1.00 51.09 87 GLY A C 1
ATOM 667 O O . GLY A 1 87 ? 9.972 -6.812 56.702 1.00 51.09 87 GLY A O 1
ATOM 668 N N . ALA A 1 88 ? 9.502 -4.616 56.556 1.00 50.72 88 ALA A N 1
ATOM 669 C CA . ALA A 1 88 ? 8.139 -4.778 56.033 1.00 50.72 88 ALA A CA 1
ATOM 670 C C . ALA A 1 88 ? 8.097 -5.105 54.527 1.00 50.72 88 ALA A C 1
ATOM 672 O O . ALA A 1 88 ? 7.140 -5.707 54.058 1.00 50.72 88 ALA A O 1
ATOM 673 N N . LEU A 1 89 ? 9.164 -4.782 53.787 1.00 52.25 89 LEU A N 1
ATOM 674 C CA . LEU A 1 89 ? 9.268 -5.024 52.343 1.00 52.25 89 LEU A CA 1
ATOM 675 C C . LEU A 1 89 ? 9.489 -6.504 51.979 1.00 52.25 89 LEU A C 1
ATOM 677 O O . LEU A 1 89 ? 9.166 -6.899 50.868 1.00 52.25 89 LEU A O 1
ATOM 681 N N . SER A 1 90 ? 10.004 -7.348 52.885 1.00 52.97 90 SER A N 1
ATOM 682 C CA . SER A 1 90 ? 10.356 -8.745 52.542 1.00 52.97 90 SER A CA 1
ATOM 683 C C . SER A 1 90 ? 9.159 -9.644 52.198 1.00 52.97 90 SER A C 1
ATOM 685 O O . SER A 1 90 ? 9.347 -10.667 51.551 1.00 52.97 90 SER A O 1
ATOM 687 N N . GLY A 1 91 ? 7.939 -9.267 52.603 1.00 61.81 91 GLY A N 1
ATOM 688 C CA . GLY A 1 91 ? 6.701 -9.973 52.248 1.00 61.81 91 GLY A CA 1
ATOM 689 C C . GLY A 1 91 ? 6.010 -9.448 50.985 1.00 61.81 91 GLY A C 1
ATOM 690 O O . GLY A 1 91 ? 4.979 -9.990 50.607 1.00 61.81 91 GLY A O 1
ATOM 691 N N . CYS A 1 92 ? 6.554 -8.397 50.366 1.00 70.12 92 CYS A N 1
ATOM 692 C CA . CYS A 1 92 ? 5.986 -7.725 49.196 1.00 70.12 92 CYS A CA 1
ATOM 693 C C . CYS A 1 92 ? 6.681 -8.069 47.880 1.00 70.12 92 CYS A C 1
ATOM 695 O O . CYS A 1 92 ? 6.212 -7.653 46.824 1.00 70.12 92 CYS A O 1
ATOM 697 N N . TYR A 1 93 ? 7.812 -8.770 47.947 1.00 82.00 93 TYR A N 1
ATOM 698 C CA . TYR A 1 93 ? 8.516 -9.248 46.769 1.00 82.00 93 TYR A CA 1
ATOM 699 C C . TYR A 1 93 ? 8.193 -10.716 46.546 1.00 82.00 93 TYR A C 1
ATOM 701 O O . TYR A 1 93 ? 8.306 -11.540 47.456 1.00 82.00 93 TYR A O 1
ATOM 709 N N . GLU A 1 94 ? 7.812 -11.038 45.321 1.00 89.56 94 GLU A N 1
ATOM 710 C CA . GLU A 1 94 ? 7.610 -12.403 44.870 1.00 89.56 94 GLU A CA 1
ATOM 711 C C . GLU A 1 94 ? 8.361 -12.613 43.562 1.00 89.56 94 GLU A C 1
ATOM 713 O O . GLU A 1 94 ? 8.402 -11.725 42.716 1.00 89.56 94 GLU A O 1
ATOM 718 N N . THR A 1 95 ? 8.908 -13.808 43.350 1.00 92.50 95 THR A N 1
ATOM 719 C CA . THR A 1 95 ? 9.488 -14.152 42.044 1.00 92.50 95 THR A CA 1
ATOM 720 C C . THR A 1 95 ? 8.417 -14.045 40.955 1.00 92.50 95 THR A C 1
ATOM 722 O O . THR A 1 95 ? 7.295 -14.530 41.167 1.00 92.50 95 THR A O 1
ATOM 725 N N . ARG A 1 96 ? 8.764 -13.539 39.765 1.00 94.75 96 ARG A N 1
ATOM 726 C CA . ARG A 1 96 ? 7.876 -13.551 38.584 1.00 94.75 96 ARG A CA 1
ATOM 727 C C . ARG A 1 96 ? 7.236 -14.925 38.356 1.00 94.75 96 ARG A C 1
ATOM 729 O O . ARG A 1 96 ? 6.037 -15.020 38.127 1.00 94.75 96 ARG A O 1
ATOM 736 N N . MET A 1 97 ? 7.994 -16.010 38.514 1.00 95.06 97 MET A N 1
ATOM 737 C CA . MET A 1 97 ? 7.508 -17.390 38.391 1.00 95.06 97 MET A CA 1
ATOM 738 C C . MET A 1 97 ? 6.347 -17.712 39.345 1.00 95.06 97 MET A C 1
ATOM 740 O O . MET A 1 97 ? 5.401 -18.398 38.958 1.00 95.06 97 MET A O 1
ATOM 744 N N . ALA A 1 98 ? 6.396 -17.251 40.597 1.00 93.94 98 ALA A N 1
ATOM 745 C CA . ALA A 1 98 ? 5.321 -17.491 41.561 1.00 93.94 98 ALA A CA 1
ATOM 746 C C . ALA A 1 98 ? 4.022 -16.794 41.134 1.00 93.94 98 ALA A C 1
ATOM 748 O O . ALA A 1 98 ? 2.950 -17.404 41.194 1.00 93.94 98 ALA A O 1
ATOM 749 N N . VAL A 1 99 ? 4.142 -15.554 40.655 1.00 93.69 99 VAL A N 1
ATOM 750 C CA . VAL A 1 99 ? 3.031 -14.755 40.130 1.00 93.69 99 VAL A CA 1
ATOM 751 C C . VAL A 1 99 ? 2.466 -15.394 38.862 1.00 93.69 99 VAL A C 1
ATOM 753 O O . VAL A 1 99 ? 1.288 -15.733 38.832 1.00 93.69 99 VAL A O 1
ATOM 756 N N . ALA A 1 100 ? 3.316 -15.704 37.881 1.00 95.38 100 ALA A N 1
ATOM 757 C CA . ALA A 1 100 ? 2.930 -16.363 36.635 1.00 95.38 100 ALA A CA 1
ATOM 758 C C . ALA A 1 100 ? 2.191 -17.684 36.873 1.00 95.38 100 ALA A C 1
ATOM 760 O O . ALA A 1 100 ? 1.158 -17.944 36.260 1.00 95.38 100 ALA A O 1
ATOM 761 N N . LYS A 1 101 ? 2.674 -18.519 37.805 1.00 96.88 101 LYS A N 1
ATOM 762 C CA . LYS A 1 101 ? 1.992 -19.767 38.171 1.00 96.88 101 LYS A CA 1
ATOM 763 C C . LYS A 1 101 ? 0.598 -19.522 38.731 1.00 96.88 101 LYS A C 1
ATOM 765 O O . LYS A 1 101 ? -0.280 -20.346 38.488 1.00 96.88 101 LYS A O 1
ATOM 770 N N . ARG A 1 102 ? 0.391 -18.473 39.537 1.00 94.75 102 ARG A N 1
ATOM 771 C CA . ARG A 1 102 ? -0.957 -18.119 40.011 1.00 94.75 102 ARG A CA 1
ATOM 772 C C . ARG A 1 102 ? -1.831 -17.720 38.834 1.00 94.75 102 ARG A C 1
ATOM 774 O O . ARG A 1 102 ? -2.817 -18.406 38.599 1.00 94.75 102 ARG A O 1
ATOM 781 N N . THR A 1 103 ? -1.383 -16.756 38.037 1.00 95.38 103 THR A N 1
ATOM 782 C CA . THR A 1 103 ? -2.122 -16.252 36.879 1.00 95.38 103 THR A CA 1
ATOM 783 C C . THR A 1 103 ? -2.514 -17.363 35.905 1.00 95.38 103 THR A C 1
ATOM 785 O O . THR A 1 103 ? -3.680 -17.481 35.552 1.00 95.38 103 THR A O 1
ATOM 788 N N . ALA A 1 104 ? -1.590 -18.260 35.546 1.00 97.25 104 ALA A N 1
ATOM 789 C CA . ALA A 1 104 ? -1.884 -19.391 34.664 1.00 97.25 104 ALA A CA 1
ATOM 790 C C . ALA A 1 104 ? -2.897 -20.381 35.271 1.00 97.25 104 ALA A C 1
ATOM 792 O O . ALA A 1 104 ? -3.743 -20.916 34.561 1.00 97.25 104 ALA A O 1
ATOM 793 N N . LYS A 1 105 ? -2.848 -20.637 36.587 1.00 97.75 105 LYS A N 1
ATOM 794 C CA . LYS A 1 105 ? -3.844 -21.496 37.260 1.00 97.75 105 LYS A CA 1
ATOM 795 C C . LYS A 1 105 ? -5.227 -20.851 37.304 1.00 97.75 105 LYS A C 1
ATOM 797 O O . LYS A 1 105 ? -6.214 -21.589 37.250 1.00 97.75 105 LYS A O 1
ATOM 802 N N . ASP A 1 106 ? -5.277 -19.534 37.448 1.00 96.69 106 ASP A N 1
ATOM 803 C CA . ASP A 1 106 ? -6.522 -18.774 37.473 1.00 96.69 106 ASP A CA 1
ATOM 804 C C . ASP A 1 106 ? -7.123 -18.744 36.061 1.00 96.69 106 ASP A C 1
ATOM 806 O O . ASP A 1 106 ? -8.265 -19.157 35.904 1.00 96.69 106 ASP A O 1
ATOM 810 N N . LEU A 1 107 ? -6.318 -18.475 35.024 1.00 97.25 107 LEU A N 1
ATOM 811 C CA . LEU A 1 107 ? -6.704 -18.600 33.607 1.00 97.25 107 LEU A CA 1
ATOM 812 C C . LEU A 1 107 ? -7.307 -19.972 33.278 1.00 97.25 107 LEU A C 1
ATOM 814 O O . LEU A 1 107 ? -8.408 -20.049 32.750 1.00 97.25 107 LEU A O 1
ATOM 818 N N . ILE A 1 108 ? -6.630 -21.069 33.646 1.00 98.12 108 ILE A N 1
ATOM 819 C CA . ILE A 1 108 ? -7.152 -22.437 33.445 1.00 98.12 108 ILE A CA 1
ATOM 820 C C . ILE A 1 108 ? -8.529 -22.613 34.094 1.00 98.12 108 ILE A C 1
ATOM 822 O O . ILE A 1 108 ? -9.375 -23.342 33.579 1.00 98.12 108 ILE A O 1
ATOM 826 N N . THR A 1 109 ? -8.715 -22.029 35.277 1.00 97.25 109 THR A N 1
ATOM 827 C CA . THR A 1 109 ? -9.957 -22.180 36.033 1.00 97.25 109 THR A CA 1
ATOM 828 C C . THR A 1 109 ? -11.073 -21.406 35.344 1.00 97.25 109 THR A C 1
ATOM 830 O O . THR A 1 109 ? -12.070 -22.026 34.989 1.00 97.25 109 THR A O 1
ATOM 833 N N . GLU A 1 110 ? -10.846 -20.120 35.079 1.00 97.50 110 GLU A N 1
ATOM 834 C CA . GLU A 1 110 ? -11.809 -19.203 34.466 1.00 97.50 110 GLU A CA 1
ATOM 835 C C . GLU A 1 110 ? -12.211 -19.635 33.051 1.00 97.50 110 GLU A C 1
ATOM 837 O O . GLU A 1 110 ? -13.399 -19.749 32.778 1.00 97.50 110 GLU A O 1
ATOM 842 N N . ILE A 1 111 ? -11.258 -19.985 32.178 1.00 96.75 111 ILE A N 1
ATOM 843 C CA . ILE A 1 111 ? -11.551 -20.403 30.792 1.00 96.75 111 ILE A CA 1
ATOM 844 C C . ILE A 1 111 ? -12.498 -21.611 30.762 1.00 96.75 111 ILE A C 1
ATOM 846 O O . ILE A 1 111 ? -13.458 -21.638 29.999 1.00 96.75 111 ILE A O 1
ATOM 850 N N . ILE A 1 112 ? -12.243 -22.617 31.606 1.00 96.44 112 ILE A N 1
ATOM 851 C CA . ILE A 1 112 ? -13.060 -23.839 31.641 1.00 96.44 112 ILE A CA 1
ATOM 852 C C . ILE A 1 112 ? -14.370 -23.617 32.424 1.00 96.44 112 ILE A C 1
ATOM 854 O O . ILE A 1 112 ? -15.335 -24.325 32.175 1.00 96.44 112 ILE A O 1
ATOM 858 N N . ASP A 1 113 ? -14.421 -22.688 33.388 1.00 95.19 113 ASP A N 1
ATOM 859 C CA . ASP A 1 113 ? -15.669 -22.341 34.095 1.00 95.19 113 ASP A CA 1
ATOM 860 C C . ASP A 1 113 ? -16.632 -21.511 33.240 1.00 95.19 113 ASP A C 1
ATOM 862 O O . ASP A 1 113 ? -17.843 -21.631 33.409 1.00 95.19 113 ASP A O 1
ATOM 866 N N . GLN A 1 114 ? -16.111 -20.667 32.349 1.00 93.75 114 GLN A N 1
ATOM 867 C CA . GLN A 1 114 ? -16.922 -19.773 31.521 1.00 93.75 114 GLN A CA 1
ATOM 868 C C . GLN A 1 114 ? -17.303 -20.389 30.163 1.00 93.75 114 GLN A C 1
ATOM 870 O O . GLN A 1 114 ? -18.266 -19.942 29.546 1.00 93.75 114 GLN A O 1
ATOM 875 N N . ASN A 1 115 ? -16.613 -21.447 29.719 1.00 92.31 115 ASN A N 1
ATOM 876 C CA . ASN A 1 115 ? -16.992 -22.233 28.545 1.00 92.31 115 ASN A CA 1
ATOM 877 C C . ASN A 1 115 ? -16.824 -23.743 28.817 1.00 92.31 115 ASN A C 1
ATOM 879 O O . ASN A 1 115 ? -15.715 -24.280 28.821 1.00 92.31 115 ASN A O 1
ATOM 883 N N . ASP A 1 116 ? -17.947 -24.455 28.965 1.00 90.56 116 ASP A N 1
ATOM 884 C CA . ASP A 1 116 ? -17.990 -25.898 29.267 1.00 90.56 116 ASP A CA 1
ATOM 885 C C . ASP A 1 116 ? -17.415 -26.791 28.145 1.00 90.56 116 ASP A C 1
ATOM 887 O O . ASP A 1 116 ? -17.096 -27.966 28.363 1.00 90.56 116 ASP A O 1
ATOM 891 N N . ASN A 1 117 ? -17.264 -26.243 26.937 1.00 94.00 117 ASN A N 1
ATOM 892 C CA . ASN A 1 117 ? -16.676 -26.899 25.772 1.00 94.00 117 ASN A CA 1
ATOM 893 C C . ASN A 1 117 ? -15.210 -26.487 25.543 1.00 94.00 117 ASN A C 1
ATOM 895 O O . ASN A 1 117 ? -14.604 -26.891 24.544 1.00 94.00 117 ASN A O 1
ATOM 899 N N . ALA A 1 118 ? -14.613 -25.717 26.458 1.00 96.19 118 ALA A N 1
ATOM 900 C CA . ALA A 1 118 ? -13.214 -25.333 26.378 1.00 96.19 118 ALA A CA 1
ATOM 901 C C . ALA A 1 118 ? -12.271 -26.504 26.699 1.00 96.19 118 ALA A C 1
ATOM 903 O O . ALA A 1 118 ? -12.465 -27.272 27.650 1.00 96.19 118 ALA A O 1
ATOM 904 N N . LYS A 1 119 ? -11.189 -26.617 25.929 1.00 98.00 119 LYS A N 1
ATOM 905 C CA . LYS A 1 119 ? -10.035 -27.453 26.261 1.00 98.00 119 LYS A CA 1
ATOM 906 C C . LYS A 1 119 ? -8.787 -26.597 26.307 1.00 98.00 119 LYS A C 1
ATOM 908 O O . LYS A 1 119 ? -8.576 -25.744 25.455 1.00 98.00 119 LYS A O 1
ATOM 913 N N . VAL A 1 120 ? -7.941 -26.875 27.291 1.00 98.50 120 VAL A N 1
ATOM 914 C CA . VAL A 1 120 ? -6.694 -26.143 27.496 1.00 98.50 120 VAL A CA 1
ATOM 915 C C . VAL A 1 120 ? -5.509 -27.091 27.363 1.00 98.50 120 VAL A C 1
ATOM 917 O O . VAL A 1 120 ? -5.528 -28.203 27.899 1.00 98.50 120 VAL A O 1
ATOM 920 N N . ALA A 1 121 ? -4.480 -26.648 26.652 1.00 98.69 121 ALA A N 1
ATOM 921 C CA . ALA A 1 121 ? -3.160 -27.259 26.580 1.00 98.69 121 ALA A CA 1
ATOM 922 C C . ALA A 1 121 ? -2.108 -26.310 27.169 1.00 98.69 121 ALA A C 1
ATOM 924 O O . ALA A 1 121 ? -2.359 -25.122 27.379 1.00 98.69 121 ALA A O 1
ATOM 925 N N . ILE A 1 122 ? -0.925 -26.843 27.477 1.00 98.75 122 ILE A N 1
ATOM 926 C CA . ILE A 1 122 ? 0.167 -26.067 28.071 1.00 98.75 122 ILE A CA 1
ATOM 927 C C . ILE A 1 122 ? 1.427 -26.290 27.249 1.00 98.75 122 ILE A C 1
ATOM 929 O O . ILE A 1 122 ? 1.925 -27.414 27.162 1.00 98.75 122 ILE A O 1
ATOM 933 N N . VAL A 1 123 ? 1.983 -25.203 26.730 1.00 98.75 123 VAL A N 1
ATOM 934 C CA . VAL A 1 123 ? 3.341 -25.140 26.189 1.00 98.75 123 VAL A CA 1
ATOM 935 C C . VAL A 1 123 ? 4.199 -24.398 27.202 1.00 98.75 123 VAL A C 1
ATOM 937 O O . VAL A 1 123 ? 3.769 -23.409 27.782 1.00 98.75 123 VAL A O 1
ATOM 940 N N . THR A 1 124 ? 5.415 -24.874 27.457 1.00 98.25 124 THR A N 1
ATOM 941 C CA . THR A 1 124 ? 6.377 -24.135 28.291 1.00 98.25 124 THR A CA 1
ATOM 942 C C . THR A 1 124 ? 7.625 -23.839 27.491 1.00 98.25 124 THR A C 1
ATOM 944 O O . THR A 1 124 ? 8.068 -24.706 26.735 1.00 98.25 124 THR A O 1
ATOM 947 N N . PHE A 1 125 ? 8.232 -22.674 27.703 1.00 97.88 125 PHE A N 1
ATOM 948 C CA . PHE A 1 125 ? 9.416 -22.278 26.948 1.00 97.88 125 PHE A CA 1
ATOM 949 C C . PHE A 1 125 ? 10.498 -21.617 27.811 1.00 97.88 125 PHE A C 1
ATOM 951 O O . PHE A 1 125 ? 10.250 -21.027 28.861 1.00 97.88 125 PHE A O 1
ATOM 958 N N . ALA A 1 126 ? 11.740 -21.789 27.375 1.00 96.06 126 ALA A N 1
ATOM 959 C CA . ALA A 1 126 ? 12.895 -20.990 27.767 1.00 96.06 126 ALA A CA 1
ATOM 960 C C . ALA A 1 126 ? 13.707 -20.781 26.487 1.00 96.06 126 ALA A C 1
ATOM 962 O O . ALA A 1 126 ? 13.157 -20.223 25.555 1.00 96.06 126 ALA A O 1
ATOM 963 N N . LYS A 1 127 ? 14.941 -21.293 26.379 1.00 94.50 127 LYS A N 1
ATOM 964 C CA . LYS A 1 127 ? 15.649 -21.325 25.087 1.00 94.50 127 LYS A CA 1
ATOM 965 C C . LYS A 1 127 ? 14.937 -22.216 24.055 1.00 94.50 127 LYS A C 1
ATOM 967 O O . LYS A 1 127 ? 14.906 -21.875 22.886 1.00 94.50 127 LYS A O 1
ATOM 972 N N . GLU A 1 128 ? 14.381 -23.328 24.527 1.00 92.19 128 GLU A N 1
ATOM 973 C CA . GLU A 1 128 ? 13.586 -24.274 23.740 1.00 92.19 128 GLU A CA 1
ATOM 974 C C . GLU A 1 128 ? 12.163 -24.310 24.304 1.00 92.19 128 GLU A C 1
ATOM 976 O O . GLU A 1 128 ? 11.970 -24.071 25.510 1.00 92.19 128 GLU A O 1
ATOM 981 N N . ALA A 1 129 ? 11.197 -24.687 23.472 1.00 95.38 129 ALA A N 1
ATOM 982 C CA . ALA A 1 129 ? 9.800 -24.857 23.844 1.00 95.38 129 ALA A CA 1
ATOM 983 C C . ALA A 1 129 ? 9.359 -26.326 23.770 1.00 95.38 129 ALA A C 1
ATOM 985 O O . ALA A 1 129 ? 9.926 -27.135 23.040 1.00 95.38 129 ALA A O 1
ATOM 986 N N . THR A 1 130 ? 8.379 -26.698 24.596 1.00 96.44 130 THR A N 1
ATOM 987 C CA . THR A 1 130 ? 7.840 -28.066 24.649 1.00 96.44 130 THR A CA 1
ATOM 988 C C . THR A 1 130 ? 6.366 -28.059 25.037 1.00 96.44 130 THR A C 1
ATOM 990 O O . THR A 1 130 ? 5.996 -27.361 25.989 1.00 96.44 130 THR A O 1
ATOM 993 N N . VAL A 1 131 ? 5.559 -28.923 24.415 1.00 97.94 131 VAL A N 1
ATOM 994 C CA . VAL A 1 131 ? 4.199 -29.240 24.882 1.00 97.94 131 VAL A CA 1
ATOM 995 C C . VAL A 1 131 ? 4.293 -29.979 26.221 1.00 97.94 131 VAL A C 1
ATOM 997 O O . VAL A 1 131 ? 4.708 -31.135 26.291 1.00 97.94 131 VAL A O 1
ATOM 1000 N N . ALA A 1 132 ? 3.945 -29.295 27.308 1.00 97.19 132 ALA A N 1
ATOM 1001 C CA . ALA A 1 132 ? 3.974 -29.840 28.662 1.00 97.19 132 ALA A CA 1
ATOM 1002 C C . ALA A 1 132 ? 2.695 -30.617 29.006 1.00 97.19 132 ALA A C 1
ATOM 1004 O O . ALA A 1 132 ? 2.725 -31.508 29.858 1.00 97.19 132 ALA A O 1
ATOM 1005 N N . TYR A 1 133 ? 1.569 -30.278 28.369 1.00 98.19 133 TYR A N 1
ATOM 1006 C CA . TYR A 1 133 ? 0.322 -31.026 28.497 1.00 98.19 133 TYR A CA 1
ATOM 1007 C C . TYR A 1 133 ? -0.607 -30.804 27.297 1.00 98.19 133 TYR A C 1
ATOM 1009 O O . TYR A 1 133 ? -0.673 -29.698 26.768 1.00 98.19 133 TYR A O 1
ATOM 1017 N N . HIS A 1 134 ? -1.341 -31.846 26.904 1.00 98.12 134 HIS A N 1
ATOM 1018 C CA . HIS A 1 134 ? -2.259 -31.833 25.758 1.00 98.12 134 HIS A CA 1
ATOM 1019 C C . HIS A 1 134 ? -3.668 -31.329 26.119 1.00 98.12 134 HIS A C 1
ATOM 1021 O O . HIS A 1 134 ? -4.050 -31.346 27.289 1.00 98.12 134 HIS A O 1
ATOM 1027 N N . LEU A 1 135 ? -4.458 -30.946 25.108 1.00 98.06 135 LEU A N 1
ATOM 1028 C CA . LEU A 1 135 ? -5.821 -30.419 25.251 1.00 98.06 135 LEU A CA 1
ATOM 1029 C C . LEU A 1 135 ? -6.705 -31.293 26.155 1.00 98.06 135 LEU A C 1
ATOM 1031 O O . LEU A 1 135 ? -6.990 -32.458 25.864 1.00 98.06 135 LEU A O 1
ATOM 1035 N N . THR A 1 136 ? -7.190 -30.705 27.248 1.00 97.50 136 THR A N 1
ATOM 1036 C CA . THR A 1 136 ? -8.135 -31.335 28.178 1.00 97.50 136 THR A CA 1
ATOM 1037 C C . THR A 1 136 ? -9.002 -30.291 28.881 1.00 97.50 136 THR A C 1
ATOM 1039 O O . THR A 1 136 ? -8.611 -29.134 28.997 1.00 97.50 136 THR A O 1
ATOM 1042 N N . SER A 1 137 ? -10.146 -30.707 29.423 1.00 96.19 137 SER A N 1
ATOM 1043 C CA . SER A 1 137 ? -10.959 -29.905 30.352 1.00 96.19 137 SER A CA 1
ATOM 1044 C C . SER A 1 137 ? -10.673 -30.236 31.830 1.00 96.19 137 SER A C 1
ATOM 1046 O O . SER A 1 137 ? -11.293 -29.699 32.749 1.00 96.19 137 SER A O 1
ATOM 1048 N N . VAL A 1 138 ? -9.713 -31.131 32.114 1.00 97.25 138 VAL A N 1
ATOM 1049 C CA . VAL A 1 138 ? -9.399 -31.575 33.483 1.00 97.25 138 VAL A CA 1
ATOM 1050 C C . VAL A 1 138 ? -8.498 -30.564 34.210 1.00 97.25 138 VAL A C 1
ATOM 1052 O O . VAL A 1 138 ? -7.273 -30.714 34.275 1.00 97.25 138 VAL A O 1
ATOM 1055 N N . LYS A 1 139 ? -9.124 -29.560 34.842 1.00 96.56 139 LYS A N 1
ATOM 1056 C CA . LYS A 1 139 ? -8.466 -28.475 35.606 1.00 96.56 139 LYS A CA 1
ATOM 1057 C C . LYS A 1 139 ? -7.392 -28.950 36.581 1.00 96.56 139 LYS A C 1
ATOM 1059 O O . LYS A 1 139 ? -6.334 -28.335 36.695 1.00 96.56 139 LYS A O 1
ATOM 1064 N N . THR A 1 140 ? -7.658 -30.022 37.329 1.00 96.69 140 THR A N 1
ATOM 1065 C CA . THR A 1 140 ? -6.744 -30.515 38.373 1.00 96.69 140 THR A CA 1
ATOM 1066 C C . THR A 1 140 ? -5.396 -30.941 37.804 1.00 96.69 140 THR A C 1
ATOM 1068 O O . THR A 1 140 ? -4.369 -30.659 38.422 1.00 96.69 140 THR A O 1
ATOM 1071 N N . ILE A 1 141 ? -5.379 -31.567 36.625 1.00 96.12 141 ILE A N 1
ATOM 1072 C CA . ILE A 1 141 ? -4.136 -32.008 35.992 1.00 96.12 141 ILE A CA 1
ATOM 1073 C C . ILE A 1 141 ? -3.391 -30.811 35.400 1.00 96.12 141 ILE A C 1
ATOM 1075 O O . ILE A 1 141 ? -2.210 -30.645 35.689 1.00 96.12 141 ILE A O 1
ATOM 1079 N N . LEU A 1 142 ? -4.082 -29.925 34.679 1.00 97.88 142 LEU A N 1
ATOM 1080 C CA . LEU A 1 142 ? -3.490 -28.711 34.104 1.00 97.88 142 LEU A CA 1
ATOM 1081 C C . LEU A 1 142 ? -2.838 -27.820 35.175 1.00 97.88 142 LEU A C 1
ATOM 1083 O O . LEU A 1 142 ? -1.666 -27.453 35.075 1.00 97.88 142 LEU A O 1
ATOM 1087 N N . ARG A 1 143 ? -3.560 -27.545 36.269 1.00 98.06 143 ARG A N 1
ATOM 1088 C CA . ARG A 1 143 ? -3.038 -26.767 37.404 1.00 98.06 143 ARG A CA 1
ATOM 1089 C C . ARG A 1 143 ? -1.865 -27.472 38.085 1.00 98.06 143 ARG A C 1
ATOM 1091 O O . ARG A 1 143 ? -0.933 -26.802 38.534 1.00 98.06 143 ARG A O 1
ATOM 1098 N N . SER A 1 144 ? -1.887 -28.806 38.155 1.00 97.44 144 SER A N 1
ATOM 1099 C CA . SER A 1 144 ? -0.757 -29.593 38.657 1.00 97.44 144 SER A CA 1
ATOM 1100 C C . SER A 1 144 ? 0.469 -29.451 37.752 1.00 97.44 144 SER A C 1
ATOM 1102 O O . SER A 1 144 ? 1.558 -29.233 38.278 1.00 97.44 144 SER A O 1
ATOM 1104 N N . THR A 1 145 ? 0.308 -29.502 36.425 1.00 97.88 145 THR A N 1
ATOM 1105 C CA . THR A 1 145 ? 1.393 -29.299 35.448 1.00 97.88 145 THR A CA 1
ATOM 1106 C C . THR A 1 145 ? 2.061 -27.934 35.624 1.00 97.88 145 THR A C 1
ATOM 1108 O O . THR A 1 145 ? 3.283 -27.862 35.771 1.00 97.88 145 THR A O 1
ATOM 1111 N N . ILE A 1 146 ? 1.280 -26.851 35.723 1.00 97.81 146 ILE A N 1
ATOM 1112 C CA . ILE A 1 146 ? 1.812 -25.508 36.021 1.00 97.81 146 ILE A CA 1
ATOM 1113 C C . ILE A 1 146 ? 2.554 -25.498 37.362 1.00 97.81 146 ILE A C 1
ATOM 1115 O O . ILE A 1 146 ? 3.662 -24.971 37.477 1.00 97.81 146 ILE A O 1
ATOM 1119 N N . ASN A 1 147 ? 1.979 -26.122 38.393 1.00 96.12 147 ASN A N 1
ATOM 1120 C CA . ASN A 1 147 ? 2.575 -26.138 39.724 1.00 96.12 147 ASN A CA 1
ATOM 1121 C C . ASN A 1 147 ? 3.954 -26.824 39.743 1.00 96.12 147 ASN A C 1
ATOM 1123 O O . ASN A 1 147 ? 4.879 -26.299 40.370 1.00 96.12 147 ASN A O 1
ATOM 1127 N N . VAL A 1 148 ? 4.110 -27.949 39.032 1.00 95.38 148 VAL A N 1
ATOM 1128 C CA . VAL A 1 148 ? 5.376 -28.705 38.962 1.00 95.38 148 VAL A CA 1
ATOM 1129 C C . VAL A 1 148 ? 6.374 -28.157 37.943 1.00 95.38 148 VAL A C 1
ATOM 1131 O O . VAL A 1 148 ? 7.538 -28.547 37.989 1.00 95.38 148 VAL A O 1
ATOM 1134 N N . THR A 1 149 ? 5.964 -27.245 37.055 1.00 93.62 149 THR A N 1
ATOM 1135 C CA . THR A 1 149 ? 6.865 -26.634 36.067 1.00 93.62 149 THR A CA 1
ATOM 1136 C C . THR A 1 149 ? 8.008 -25.909 36.776 1.00 93.62 149 THR A C 1
ATOM 1138 O O . THR A 1 149 ? 7.792 -25.058 37.645 1.00 93.62 149 THR A O 1
ATOM 1141 N N . THR A 1 150 ? 9.245 -26.276 36.445 1.00 89.62 150 THR A N 1
ATOM 1142 C CA . THR A 1 150 ? 10.453 -25.715 37.059 1.00 89.62 150 THR A CA 1
ATOM 1143 C C . THR A 1 150 ? 11.074 -24.645 36.178 1.00 89.62 150 THR A C 1
ATOM 1145 O O . THR A 1 150 ? 11.070 -24.761 34.952 1.00 89.62 150 THR A O 1
ATOM 1148 N N . LYS A 1 151 ? 11.694 -23.647 36.810 1.00 86.56 151 LYS A N 1
ATOM 1149 C CA . LYS A 1 151 ? 12.479 -22.630 36.108 1.00 86.56 151 LYS A CA 1
ATOM 1150 C C . LYS A 1 151 ? 13.633 -23.230 35.299 1.00 86.56 151 LYS A C 1
ATOM 1152 O O . LYS A 1 151 ? 14.194 -24.270 35.647 1.00 86.56 151 LYS A O 1
ATOM 1157 N N . SER A 1 152 ? 13.994 -22.531 34.235 1.00 92.12 152 SER A N 1
ATOM 1158 C CA . SER A 1 152 ? 15.163 -22.747 33.395 1.00 92.12 152 SER A CA 1
ATOM 1159 C C . SER A 1 152 ? 16.244 -21.729 33.738 1.00 92.12 152 SER A C 1
ATOM 1161 O O . SER A 1 152 ? 15.953 -20.574 34.026 1.00 92.12 152 SER A O 1
ATOM 1163 N N . HIS A 1 153 ? 17.511 -22.121 33.625 1.00 90.00 153 HIS A N 1
ATOM 1164 C CA . HIS A 1 153 ? 18.641 -21.182 33.697 1.00 90.00 153 HIS A CA 1
ATOM 1165 C C . HIS A 1 153 ? 18.956 -20.521 32.347 1.00 90.00 153 HIS A C 1
ATOM 1167 O O . HIS A 1 153 ? 19.993 -19.879 32.197 1.00 90.00 153 HIS A O 1
ATOM 1173 N N . LYS A 1 154 ? 18.114 -20.742 31.335 1.00 94.31 154 LYS A N 1
ATOM 1174 C CA . LYS A 1 154 ? 18.269 -20.182 29.993 1.00 94.31 154 LYS A CA 1
ATOM 1175 C C . LYS A 1 154 ? 17.309 -19.013 29.798 1.00 94.31 154 LYS A C 1
ATOM 1177 O O . LYS A 1 154 ? 16.184 -19.079 30.290 1.00 94.31 154 LYS A O 1
ATOM 1182 N N . ALA A 1 155 ? 17.751 -17.998 29.060 1.00 95.94 155 ALA A N 1
ATOM 1183 C CA . ALA A 1 155 ? 16.898 -16.897 28.625 1.00 95.94 155 ALA A CA 1
ATOM 1184 C C . ALA A 1 155 ? 15.781 -17.379 27.679 1.00 95.94 155 ALA A C 1
ATOM 1186 O O . ALA A 1 155 ? 15.818 -18.523 27.219 1.00 95.94 155 ALA A O 1
ATOM 1187 N N . ALA A 1 156 ? 14.786 -16.526 27.442 1.00 96.88 156 ALA A N 1
ATOM 1188 C CA . ALA A 1 156 ? 13.601 -16.850 26.658 1.00 96.88 156 ALA A CA 1
ATOM 1189 C C . ALA A 1 156 ? 13.851 -16.781 25.143 1.00 96.88 156 ALA A C 1
ATOM 1191 O O . ALA A 1 156 ? 14.515 -15.869 24.653 1.00 96.88 156 ALA A O 1
ATOM 1192 N N . ASN A 1 157 ? 13.270 -17.747 24.443 1.00 96.75 157 ASN A N 1
ATOM 1193 C CA . ASN A 1 157 ? 12.954 -17.775 23.026 1.00 96.75 157 ASN A CA 1
ATOM 1194 C C . ASN A 1 157 ? 11.419 -17.764 22.937 1.00 96.75 157 ASN A C 1
ATOM 1196 O O . ASN A 1 157 ? 10.786 -18.804 23.134 1.00 96.75 157 ASN A O 1
ATOM 1200 N N . ILE A 1 158 ? 10.826 -16.573 22.801 1.00 97.31 158 ILE A N 1
ATOM 1201 C CA . ILE A 1 158 ? 9.361 -16.418 22.803 1.00 97.31 158 ILE A CA 1
ATOM 1202 C C . ILE A 1 158 ? 8.783 -16.983 21.506 1.00 97.31 158 ILE A C 1
ATOM 1204 O O . ILE A 1 158 ? 7.812 -17.735 21.563 1.00 97.31 158 ILE A O 1
ATOM 1208 N N . GLU A 1 159 ? 9.438 -16.702 20.379 1.00 95.25 159 GLU A N 1
ATOM 1209 C CA . GLU A 1 159 ? 9.152 -17.290 19.072 1.00 95.25 159 GLU A CA 1
ATOM 1210 C C . GLU A 1 159 ? 8.995 -18.815 19.153 1.00 95.25 159 GLU A C 1
ATOM 1212 O O . GLU A 1 159 ? 7.933 -19.321 18.816 1.00 95.25 159 GLU A O 1
ATOM 1217 N N . ALA A 1 160 ? 9.962 -19.559 19.707 1.00 93.94 160 ALA A N 1
ATOM 1218 C CA . ALA A 1 160 ? 9.834 -21.017 19.832 1.00 93.94 160 ALA A CA 1
ATOM 1219 C C . ALA A 1 160 ? 8.595 -21.449 20.639 1.00 93.94 160 ALA A C 1
ATOM 1221 O O . ALA A 1 160 ? 7.998 -22.495 20.363 1.00 93.94 160 ALA A O 1
ATOM 1222 N N . GLY A 1 161 ? 8.207 -20.659 21.646 1.00 96.75 161 GLY A N 1
ATOM 1223 C CA . GLY A 1 161 ? 6.975 -20.859 22.405 1.00 96.75 161 GLY A CA 1
ATOM 1224 C C . GLY A 1 161 ? 5.728 -20.726 21.532 1.00 96.75 161 GLY A C 1
ATOM 1225 O O . GLY A 1 161 ? 4.857 -21.595 21.602 1.00 96.75 161 GLY A O 1
ATOM 1226 N N . LEU A 1 162 ? 5.678 -19.683 20.699 1.00 96.00 162 LEU A N 1
ATOM 1227 C CA . LEU A 1 162 ? 4.609 -19.458 19.727 1.00 96.00 162 LEU A CA 1
ATOM 1228 C C . LEU A 1 162 ? 4.613 -20.540 18.639 1.00 96.00 162 LEU A C 1
ATOM 1230 O O . LEU A 1 162 ? 3.603 -21.216 18.505 1.00 96.00 162 LEU A O 1
ATOM 1234 N N . VAL A 1 163 ? 5.747 -20.821 17.979 1.00 91.69 163 VAL A N 1
ATOM 1235 C CA . VAL A 1 163 ? 5.895 -21.903 16.977 1.00 91.69 163 VAL A CA 1
ATOM 1236 C C . VAL A 1 163 ? 5.332 -23.221 17.511 1.00 91.69 163 VAL A C 1
ATOM 1238 O O . VAL A 1 163 ? 4.504 -23.869 16.874 1.00 91.69 163 VAL A O 1
ATOM 1241 N N . THR A 1 164 ? 5.738 -23.612 18.724 1.00 94.94 164 THR A N 1
ATOM 1242 C CA . THR A 1 164 ? 5.291 -24.877 19.327 1.00 94.94 164 THR A CA 1
ATOM 1243 C C . THR A 1 164 ? 3.786 -24.889 19.583 1.00 94.94 164 THR A C 1
ATOM 1245 O O . THR A 1 164 ? 3.147 -25.927 19.423 1.00 94.94 164 THR A O 1
ATOM 1248 N N . ALA A 1 165 ? 3.209 -23.767 20.012 1.00 97.31 165 ALA A N 1
ATOM 1249 C CA . ALA A 1 165 ? 1.778 -23.661 20.272 1.00 97.31 165 ALA A CA 1
ATOM 1250 C C . ALA A 1 165 ? 0.957 -23.664 18.981 1.00 97.31 165 ALA A C 1
ATOM 1252 O O . ALA A 1 165 ? -0.032 -24.394 18.901 1.00 97.31 165 ALA A O 1
ATOM 1253 N N . THR A 1 166 ? 1.411 -22.923 17.974 1.00 93.25 166 THR A N 1
ATOM 1254 C CA . THR A 1 166 ? 0.800 -22.840 16.649 1.00 93.25 166 THR A CA 1
ATOM 1255 C C . THR A 1 166 ? 0.795 -24.209 15.984 1.00 93.25 166 THR A C 1
ATOM 1257 O O . THR A 1 166 ? -0.275 -24.735 15.684 1.00 93.25 166 THR A O 1
ATOM 1260 N N . ASN A 1 167 ? 1.951 -24.870 15.871 1.00 90.19 167 ASN A N 1
ATOM 1261 C CA . ASN A 1 167 ? 2.042 -26.219 15.297 1.00 90.19 167 ASN A CA 1
ATOM 1262 C C . ASN A 1 167 ? 1.182 -27.225 16.069 1.00 90.19 167 ASN A C 1
ATOM 1264 O O . ASN A 1 167 ? 0.462 -28.027 15.476 1.00 90.19 167 ASN A O 1
ATOM 1268 N N . TYR A 1 168 ? 1.173 -27.139 17.403 1.00 94.75 168 TYR A N 1
ATOM 1269 C CA . TYR A 1 168 ? 0.339 -28.014 18.217 1.00 94.75 168 TYR A CA 1
ATOM 1270 C C . TYR A 1 168 ? -1.162 -27.836 17.936 1.00 94.75 168 TYR A C 1
ATOM 1272 O O . TYR A 1 168 ? -1.871 -28.839 17.827 1.00 94.75 168 TYR A O 1
ATOM 1280 N N . LEU A 1 169 ? -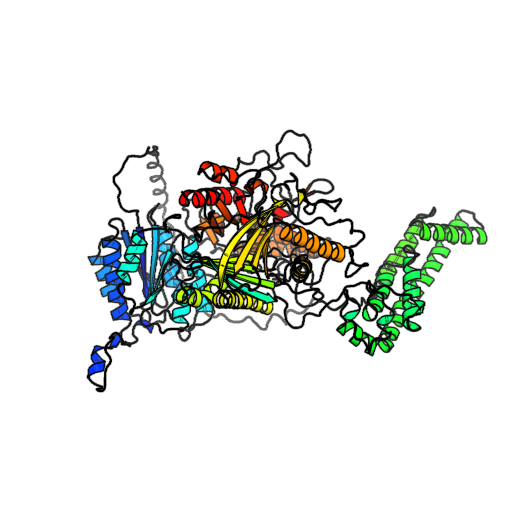1.652 -26.598 17.813 1.00 94.19 169 LEU A N 1
ATOM 1281 C CA . LEU A 1 169 ? -3.057 -26.309 17.506 1.00 94.19 169 LEU A CA 1
ATOM 1282 C C . LEU A 1 169 ? -3.440 -26.701 16.079 1.00 94.19 169 LEU A C 1
ATOM 1284 O O . LEU A 1 169 ? -4.561 -27.161 15.872 1.00 94.19 169 LEU A O 1
ATOM 1288 N N . GLN A 1 170 ? -2.525 -26.573 15.119 1.00 89.75 170 GLN A N 1
ATOM 1289 C CA . GLN A 1 170 ? -2.740 -27.055 13.754 1.00 89.75 170 GLN A CA 1
ATOM 1290 C C . GLN A 1 170 ? -2.938 -28.578 13.730 1.00 89.75 170 GLN A C 1
ATOM 1292 O O . GLN A 1 170 ? -3.918 -29.071 13.181 1.00 89.75 170 GLN A O 1
ATOM 1297 N N . GLU A 1 171 ? -2.045 -29.321 14.388 1.00 90.19 171 GLU A N 1
ATOM 1298 C CA . GLU A 1 171 ? -2.047 -30.789 14.385 1.00 90.19 171 GLU A CA 1
ATOM 1299 C C . GLU A 1 171 ? -3.125 -31.416 15.284 1.00 90.19 171 GLU A C 1
ATOM 1301 O O . GLU A 1 171 ? -3.618 -32.509 15.006 1.00 90.19 171 GLU A O 1
ATOM 1306 N N . ASN A 1 172 ? -3.444 -30.775 16.413 1.00 93.75 172 ASN A N 1
ATOM 1307 C CA . ASN A 1 172 ? -4.231 -31.386 17.491 1.00 93.75 172 ASN A CA 1
ATOM 1308 C C . ASN A 1 172 ? -5.503 -30.608 17.848 1.00 93.75 172 ASN A C 1
ATOM 1310 O O . ASN A 1 172 ? -6.296 -31.099 18.660 1.00 93.75 172 ASN A O 1
ATOM 1314 N N . GLY A 1 173 ? -5.690 -29.409 17.293 1.00 91.94 173 GLY A N 1
ATOM 1315 C CA . GLY A 1 173 ? -6.893 -28.612 17.492 1.00 91.94 173 GLY A CA 1
ATOM 1316 C C . GLY A 1 173 ? -8.118 -29.312 16.915 1.00 91.94 173 GLY A C 1
ATOM 1317 O O . GLY A 1 173 ? -8.063 -29.993 15.890 1.00 91.94 173 GLY A O 1
ATOM 1318 N N . ARG A 1 174 ? -9.259 -29.154 17.577 1.00 92.56 174 ARG A N 1
ATOM 1319 C CA . ARG A 1 174 ? -10.524 -29.711 17.105 1.00 92.56 174 ARG A CA 1
ATOM 1320 C C . ARG A 1 174 ? -10.960 -28.998 15.823 1.00 92.56 174 ARG A C 1
ATOM 1322 O O . ARG A 1 174 ? -10.687 -27.816 15.618 1.00 92.56 174 ARG A O 1
ATOM 1329 N N . ALA A 1 175 ? -11.623 -29.732 14.935 1.00 85.19 175 ALA A N 1
ATOM 1330 C CA . ALA A 1 175 ? -12.243 -29.141 13.754 1.00 85.19 175 ALA A CA 1
ATOM 1331 C C . ALA A 1 175 ? -13.405 -28.228 14.181 1.00 85.19 175 ALA A C 1
ATOM 1333 O O . ALA A 1 175 ? -14.187 -28.610 15.056 1.00 85.19 175 ALA A O 1
ATOM 1334 N N . GLY A 1 176 ? -13.496 -27.037 13.584 1.00 83.31 176 GLY A N 1
ATOM 1335 C CA . GLY A 1 176 ? -14.542 -26.049 13.873 1.00 83.31 176 GLY A CA 1
ATOM 1336 C C . GLY A 1 176 ? -14.477 -25.413 15.267 1.00 83.31 176 GLY A C 1
ATOM 1337 O O . GLY A 1 176 ? -15.428 -24.751 15.664 1.00 83.31 176 GLY A O 1
ATOM 1338 N N . SER A 1 177 ? -13.405 -25.630 16.040 1.00 89.56 177 SER A N 1
ATOM 1339 C CA . SER A 1 177 ? -13.213 -24.911 17.302 1.00 89.56 177 SER A CA 1
ATOM 1340 C C . SER A 1 177 ? -12.533 -23.573 17.072 1.00 89.56 177 SER A C 1
ATOM 1342 O O . SER A 1 177 ? -11.541 -23.530 16.343 1.00 89.56 177 SER A O 1
ATOM 1344 N N . ARG A 1 178 ? -12.953 -22.545 17.810 1.00 90.50 178 ARG A N 1
ATOM 1345 C CA . ARG A 1 178 ? -12.149 -21.332 17.992 1.00 90.50 178 ARG A CA 1
ATOM 1346 C C . ARG A 1 178 ? -10.828 -21.695 18.666 1.00 90.50 178 ARG A C 1
ATOM 1348 O O . ARG A 1 178 ? -10.791 -22.584 19.525 1.00 90.50 178 ARG A O 1
ATOM 1355 N N . ARG A 1 179 ? -9.739 -21.052 18.252 1.00 94.25 179 ARG A N 1
ATOM 1356 C CA . ARG A 1 179 ? -8.377 -21.359 18.708 1.00 94.25 179 ARG A CA 1
ATOM 1357 C C . ARG A 1 179 ? -7.718 -20.095 19.227 1.00 94.25 179 ARG A C 1
ATOM 1359 O O . ARG A 1 179 ? -7.777 -19.066 18.572 1.00 94.25 179 ARG A O 1
ATOM 1366 N N . ALA A 1 180 ? -7.083 -20.187 20.390 1.00 96.38 180 ALA A N 1
ATOM 1367 C CA . ALA A 1 180 ? -6.410 -19.042 20.989 1.00 96.38 180 ALA A CA 1
ATOM 1368 C C . ALA A 1 180 ? -5.136 -19.431 21.742 1.00 96.38 180 ALA A C 1
ATOM 1370 O O . ALA A 1 180 ? -4.981 -20.549 22.248 1.00 96.38 180 ALA A O 1
ATOM 1371 N N . ILE A 1 181 ? -4.237 -18.463 21.868 1.00 98.38 181 ILE A N 1
ATOM 1372 C CA . ILE A 1 181 ? -3.008 -18.545 22.645 1.00 98.38 181 ILE A CA 1
ATOM 1373 C C . ILE A 1 181 ? -3.047 -17.501 23.756 1.00 98.38 181 ILE A C 1
ATOM 1375 O O . ILE A 1 181 ? -3.328 -16.332 23.519 1.00 98.38 181 ILE A O 1
ATOM 1379 N N . VAL A 1 182 ? -2.699 -17.914 24.975 1.00 98.38 182 VAL A N 1
ATOM 1380 C CA . VAL A 1 182 ? -2.461 -16.992 26.093 1.00 98.38 182 VAL A CA 1
ATOM 1381 C C . VAL A 1 182 ? -0.986 -17.057 26.475 1.00 98.38 182 VAL A C 1
ATOM 1383 O O . VAL A 1 182 ? -0.536 -18.010 27.122 1.00 98.38 182 VAL A O 1
ATOM 1386 N N . LEU A 1 183 ? -0.223 -16.047 26.058 1.00 98.56 183 LEU A N 1
ATOM 1387 C CA . LEU A 1 183 ? 1.204 -15.908 26.327 1.00 98.56 183 LEU A CA 1
ATOM 1388 C C . LEU A 1 183 ? 1.431 -15.294 27.712 1.00 98.56 183 LEU A C 1
ATOM 1390 O O . LEU A 1 183 ? 1.239 -14.101 27.917 1.00 98.56 183 LEU A O 1
ATOM 1394 N N . VAL A 1 184 ? 1.896 -16.094 28.670 1.00 98.12 184 VAL A N 1
ATOM 1395 C CA . VAL A 1 184 ? 2.243 -15.635 30.024 1.00 98.12 184 VAL A CA 1
ATOM 1396 C C . VAL A 1 184 ? 3.760 -15.512 30.120 1.00 98.12 184 VAL A C 1
ATOM 1398 O O . VAL A 1 184 ? 4.454 -16.528 30.210 1.00 98.12 184 VAL A O 1
ATOM 1401 N N . SER A 1 185 ? 4.281 -14.282 30.078 1.00 97.69 185 SER A N 1
ATOM 1402 C CA . SER A 1 185 ? 5.701 -14.038 29.790 1.00 97.69 185 SER A CA 1
ATOM 1403 C C . SER A 1 185 ? 6.283 -12.813 30.495 1.00 97.69 185 SER A C 1
ATOM 1405 O O . SER A 1 185 ? 5.576 -11.859 30.806 1.00 97.69 185 SER A O 1
ATOM 1407 N N . ALA A 1 186 ? 7.602 -12.822 30.718 1.00 96.81 186 ALA A N 1
ATOM 1408 C CA . ALA A 1 186 ? 8.352 -11.622 31.105 1.00 96.81 186 ALA A CA 1
ATOM 1409 C C . ALA A 1 186 ? 8.718 -10.724 29.902 1.00 96.81 186 ALA A C 1
ATOM 1411 O O . ALA A 1 186 ? 9.391 -9.712 30.086 1.00 96.81 186 ALA A O 1
ATOM 1412 N N . GLY A 1 187 ? 8.354 -11.115 28.673 1.00 96.44 187 GLY A N 1
ATOM 1413 C CA . GLY A 1 187 ? 8.550 -10.325 27.447 1.00 96.44 187 GLY A CA 1
ATOM 1414 C C . GLY A 1 187 ? 10.007 -10.183 26.986 1.00 96.44 187 GLY A C 1
ATOM 1415 O O . GLY A 1 187 ? 10.297 -9.414 26.083 1.00 96.44 187 GLY A O 1
ATOM 1416 N N . GLN A 1 188 ? 10.953 -10.910 27.588 1.00 95.75 188 GLN A N 1
ATOM 1417 C CA . GLN A 1 188 ? 12.383 -10.767 27.289 1.00 95.75 188 GLN A CA 1
ATOM 1418 C C . GLN A 1 188 ? 12.889 -11.804 26.268 1.00 95.75 188 GLN A C 1
ATOM 1420 O O . GLN A 1 188 ? 13.626 -12.722 26.643 1.00 95.75 188 GLN A O 1
ATOM 1425 N N . ALA A 1 189 ? 12.542 -11.658 24.986 1.00 95.06 189 ALA A N 1
ATOM 1426 C CA . ALA A 1 189 ? 13.075 -12.504 23.911 1.00 95.06 189 ALA A CA 1
ATOM 1427 C C . ALA A 1 189 ? 14.588 -12.264 23.715 1.00 95.06 189 ALA A C 1
ATOM 1429 O O . ALA A 1 189 ? 15.015 -11.190 23.308 1.00 95.06 189 ALA A O 1
ATOM 1430 N N . LYS A 1 190 ? 15.438 -13.247 24.039 1.00 96.25 190 LYS A N 1
ATOM 1431 C CA . LYS A 1 190 ? 16.916 -13.153 23.899 1.00 96.25 190 LYS A CA 1
ATOM 1432 C C . LYS A 1 190 ? 17.521 -14.278 23.050 1.00 96.25 190 LYS A C 1
ATOM 1434 O O . LYS A 1 190 ? 18.749 -14.370 22.919 1.00 96.25 190 LYS A O 1
ATOM 1439 N N . TYR A 1 191 ? 16.660 -15.150 22.545 1.00 95.50 191 TYR A N 1
ATOM 1440 C CA . TYR A 1 191 ? 16.924 -16.214 21.590 1.00 95.50 191 TYR A CA 1
ATOM 1441 C C . TYR A 1 191 ? 15.787 -16.213 20.562 1.00 95.50 191 TYR A C 1
ATOM 1443 O O . TYR A 1 191 ? 14.689 -15.761 20.884 1.00 95.50 191 TYR A O 1
ATOM 1451 N N . TYR A 1 192 ? 16.076 -16.725 19.375 1.00 91.06 192 TYR A N 1
ATOM 1452 C CA . TYR A 1 192 ? 15.152 -16.893 18.253 1.00 91.06 192 TYR A CA 1
ATOM 1453 C C . TYR A 1 192 ? 15.592 -18.129 17.452 1.00 91.06 192 TYR A C 1
ATOM 1455 O O . TYR A 1 192 ? 16.718 -18.616 17.643 1.00 91.06 192 TYR A O 1
ATOM 1463 N N . ASN A 1 193 ? 14.730 -18.680 16.613 1.00 84.19 193 ASN A N 1
ATOM 1464 C CA . ASN A 1 193 ? 15.088 -19.752 15.699 1.00 84.19 193 ASN A CA 1
ATOM 1465 C C . ASN A 1 193 ? 15.740 -19.153 14.450 1.00 84.19 193 ASN A C 1
ATOM 1467 O O . ASN A 1 193 ? 15.343 -18.111 13.951 1.00 84.19 193 ASN A O 1
ATOM 1471 N N . ASP A 1 194 ? 16.804 -19.783 13.967 1.00 73.75 194 ASP A N 1
ATOM 1472 C CA . ASP A 1 194 ? 17.341 -19.489 12.639 1.00 73.75 194 ASP A CA 1
ATOM 1473 C C . ASP A 1 194 ? 16.202 -19.585 11.607 1.00 73.75 194 ASP A C 1
ATOM 1475 O O . ASP A 1 194 ? 15.403 -20.505 11.745 1.00 73.75 194 ASP A O 1
ATOM 1479 N N . PRO A 1 195 ? 16.118 -18.739 10.564 1.00 56.03 195 PRO A N 1
ATOM 1480 C CA . PRO A 1 195 ? 15.033 -18.801 9.573 1.00 56.03 195 PRO A CA 1
ATOM 1481 C C . PRO A 1 195 ? 14.874 -20.140 8.829 1.00 56.03 195 PRO A C 1
ATOM 1483 O O . PRO A 1 195 ? 13.897 -20.341 8.116 1.00 56.03 195 PRO A O 1
ATOM 1486 N N . LEU A 1 196 ? 15.840 -21.055 8.961 1.00 52.81 196 LEU A N 1
ATOM 1487 C CA . LEU A 1 196 ? 15.766 -22.435 8.462 1.00 52.81 196 LEU A CA 1
ATOM 1488 C C . LEU A 1 196 ? 15.327 -23.450 9.539 1.00 52.81 196 LEU A C 1
ATOM 1490 O O . LEU A 1 196 ? 15.369 -24.652 9.300 1.00 52.81 196 LEU A O 1
ATOM 1494 N N . ASP A 1 197 ? 14.976 -22.982 10.736 1.00 61.25 197 ASP A N 1
ATOM 1495 C CA . ASP A 1 197 ? 14.545 -23.732 11.923 1.00 61.25 197 ASP A CA 1
ATOM 1496 C C . ASP A 1 197 ? 15.506 -24.835 12.423 1.00 61.25 197 ASP A C 1
ATOM 1498 O O . ASP A 1 197 ? 15.169 -25.638 13.296 1.00 61.25 197 ASP A O 1
ATOM 1502 N N . GLU A 1 198 ? 16.753 -24.882 11.938 1.00 61.44 198 GLU A N 1
ATOM 1503 C CA . GLU A 1 198 ? 17.719 -25.922 12.331 1.00 61.44 198 GLU A CA 1
ATOM 1504 C C . GLU A 1 198 ? 18.498 -25.589 13.618 1.00 61.44 198 GLU A C 1
ATOM 1506 O O . GLU A 1 198 ? 19.096 -26.470 14.252 1.00 61.44 198 GLU A O 1
ATOM 1511 N N . LEU A 1 199 ? 18.543 -24.311 14.009 1.00 77.31 199 LEU A N 1
ATOM 1512 C CA . LEU A 1 199 ? 19.393 -23.809 15.087 1.00 77.31 199 LEU A CA 1
ATOM 1513 C C . LEU A 1 199 ? 18.683 -22.728 15.899 1.00 77.31 199 LEU A C 1
ATOM 1515 O O . LEU A 1 199 ? 18.103 -21.806 15.355 1.00 77.31 199 LEU A O 1
ATOM 1519 N N . THR A 1 200 ? 18.838 -22.754 17.221 1.00 87.19 200 THR A N 1
ATOM 1520 C CA . THR A 1 200 ? 18.470 -21.602 18.056 1.00 87.19 200 THR A CA 1
ATOM 1521 C C . THR A 1 200 ? 19.622 -20.601 18.130 1.00 87.19 200 THR A C 1
ATOM 1523 O O . THR A 1 200 ? 20.682 -20.902 18.709 1.00 87.19 200 THR A O 1
ATOM 1526 N N . LEU A 1 201 ? 19.389 -19.399 17.610 1.00 87.75 201 LEU A N 1
ATOM 1527 C CA . LEU A 1 201 ? 20.298 -18.258 17.577 1.00 87.75 201 LEU A CA 1
ATOM 1528 C C . LEU A 1 201 ? 19.986 -17.246 18.685 1.00 87.75 201 LEU A C 1
ATOM 1530 O O . LEU A 1 201 ? 19.013 -17.370 19.422 1.00 87.75 201 LEU A O 1
ATOM 1534 N N . GLY A 1 202 ? 20.868 -16.256 18.843 1.00 86.56 202 GLY A N 1
ATOM 1535 C CA . GLY A 1 202 ? 20.810 -15.248 19.903 1.00 86.56 202 GLY A CA 1
ATOM 1536 C C . GLY A 1 202 ? 21.862 -15.456 20.996 1.00 86.56 202 GLY A C 1
ATOM 1537 O O . GLY A 1 202 ? 22.436 -16.534 21.177 1.00 86.56 202 GLY A O 1
ATOM 1538 N N . THR A 1 203 ? 22.164 -14.385 21.731 1.00 86.06 203 THR A N 1
ATOM 1539 C CA . THR A 1 203 ? 23.229 -14.394 22.752 1.00 86.06 203 THR A CA 1
ATOM 1540 C C . THR A 1 203 ? 22.724 -14.810 24.132 1.00 86.06 203 THR A C 1
ATOM 1542 O O . THR A 1 203 ? 23.525 -15.183 24.991 1.00 86.06 203 THR A O 1
ATOM 1545 N N . GLY A 1 204 ? 21.410 -14.737 24.372 1.00 88.69 204 GLY A N 1
ATOM 1546 C CA . GLY A 1 204 ? 20.820 -14.863 25.705 1.00 88.69 204 GLY A CA 1
ATOM 1547 C C . GLY A 1 204 ? 21.128 -13.686 26.644 1.00 88.69 204 GLY A C 1
ATOM 1548 O O . GLY A 1 204 ? 20.735 -13.739 27.809 1.00 88.69 204 GLY A O 1
ATOM 1549 N N . LEU A 1 205 ? 21.834 -12.648 26.172 1.00 88.31 205 LEU A N 1
ATOM 1550 C CA . LEU A 1 205 ? 22.269 -11.502 26.981 1.00 88.31 205 LEU A CA 1
ATOM 1551 C C . LEU A 1 205 ? 21.322 -10.308 26.847 1.00 88.31 205 LEU A C 1
ATOM 1553 O O . LEU A 1 205 ? 20.874 -9.765 27.856 1.00 88.31 205 LEU A O 1
ATOM 1557 N N . LEU A 1 206 ? 21.013 -9.924 25.609 1.00 90.38 206 LEU A N 1
ATOM 1558 C CA . LEU A 1 206 ? 20.212 -8.752 25.260 1.00 90.38 206 LEU A CA 1
ATOM 1559 C C . LEU A 1 206 ? 19.066 -9.164 24.340 1.00 90.38 206 LEU A C 1
ATOM 1561 O O . LEU A 1 206 ? 19.199 -10.133 23.592 1.00 90.38 206 LEU A O 1
ATOM 1565 N N . MET A 1 207 ? 17.975 -8.408 24.400 1.00 92.56 207 MET A N 1
ATOM 1566 C CA . MET A 1 207 ? 16.930 -8.456 23.386 1.00 92.56 207 MET A CA 1
ATOM 1567 C C . MET A 1 207 ? 17.384 -7.592 22.212 1.00 92.56 207 MET A C 1
ATOM 1569 O O . MET A 1 207 ? 17.639 -6.402 22.387 1.00 92.56 207 MET A O 1
ATOM 1573 N N . THR A 1 208 ? 17.594 -8.219 21.059 1.00 91.62 208 THR A N 1
ATOM 1574 C CA . THR A 1 208 ? 18.005 -7.547 19.817 1.00 91.62 208 THR A CA 1
ATOM 1575 C C . THR A 1 208 ? 16.794 -7.355 18.914 1.00 91.62 208 THR A C 1
ATOM 1577 O O . THR A 1 208 ? 15.831 -8.103 19.061 1.00 91.62 208 THR A O 1
ATOM 1580 N N . SER A 1 209 ? 16.873 -6.443 17.938 1.00 89.38 209 SER A N 1
ATOM 1581 C CA . SER A 1 209 ? 15.809 -6.251 16.937 1.00 89.38 209 SER A CA 1
ATOM 1582 C C . SER A 1 209 ? 15.409 -7.568 16.271 1.00 89.38 209 SER A C 1
ATOM 1584 O O . SER A 1 209 ? 14.242 -7.912 16.305 1.00 89.38 209 SER A O 1
ATOM 1586 N N . ILE A 1 210 ? 16.381 -8.398 15.870 1.00 88.62 210 ILE A N 1
ATOM 1587 C CA . ILE A 1 210 ? 16.113 -9.725 15.284 1.00 88.62 210 ILE A CA 1
ATOM 1588 C C . ILE A 1 210 ? 15.291 -10.633 16.221 1.00 88.62 210 ILE A C 1
ATOM 1590 O O . ILE A 1 210 ? 14.415 -11.352 15.764 1.00 88.62 210 ILE A O 1
ATOM 1594 N N . CYS A 1 211 ? 15.530 -10.608 17.543 1.00 91.56 211 CYS A N 1
ATOM 1595 C CA . CYS A 1 211 ? 14.738 -11.432 18.470 1.00 91.56 211 CYS A CA 1
ATOM 1596 C C . CYS A 1 211 ? 13.276 -10.962 18.515 1.00 91.56 211 CYS A C 1
ATOM 1598 O O . CYS A 1 211 ? 12.365 -11.781 18.637 1.00 91.56 211 CYS A O 1
ATOM 1600 N N . THR A 1 212 ? 13.074 -9.644 18.457 1.00 92.94 212 THR A N 1
ATOM 1601 C CA . THR A 1 212 ? 11.757 -9.006 18.413 1.00 92.94 212 THR A CA 1
ATOM 1602 C C . THR A 1 212 ? 11.068 -9.314 17.086 1.00 92.94 212 THR A C 1
ATOM 1604 O O . THR A 1 212 ? 9.976 -9.865 17.108 1.00 92.94 212 THR A O 1
ATOM 1607 N N . GLU A 1 213 ? 11.736 -9.050 15.961 1.00 89.62 213 GLU A N 1
ATOM 1608 C CA . GLU A 1 213 ? 11.253 -9.297 14.600 1.00 89.62 213 GLU A CA 1
ATOM 1609 C C . GLU A 1 213 ? 10.809 -10.745 14.435 1.00 89.62 213 GLU A C 1
ATOM 1611 O O . GLU A 1 213 ? 9.643 -10.956 14.154 1.00 89.62 213 GLU A O 1
ATOM 1616 N N . GLN A 1 214 ? 11.653 -11.738 14.741 1.00 88.25 214 GLN A N 1
ATOM 1617 C CA . GLN A 1 214 ? 11.284 -13.156 14.604 1.00 88.25 214 GLN A CA 1
ATOM 1618 C C . GLN A 1 214 ? 10.108 -13.564 15.512 1.00 88.25 214 GLN A C 1
ATOM 1620 O O . GLN A 1 214 ? 9.262 -14.373 15.134 1.00 88.25 214 GLN A O 1
ATOM 1625 N N . THR A 1 215 ? 9.998 -12.972 16.708 1.00 94.12 215 THR A N 1
ATOM 1626 C CA . THR A 1 215 ? 8.850 -13.228 17.593 1.00 94.12 215 THR A CA 1
ATOM 1627 C C . THR A 1 215 ? 7.555 -12.651 17.018 1.00 94.12 215 THR A C 1
ATOM 1629 O O . THR A 1 215 ? 6.529 -13.331 17.049 1.00 94.12 215 THR A O 1
ATOM 1632 N N . LEU A 1 216 ? 7.590 -11.414 16.516 1.00 95.00 216 LEU A N 1
ATOM 1633 C CA . LEU A 1 216 ? 6.432 -10.740 15.921 1.00 95.00 216 LEU A CA 1
ATOM 1634 C C . LEU A 1 216 ? 6.030 -11.395 14.607 1.00 95.00 216 LEU A C 1
ATOM 1636 O O . LEU A 1 216 ? 4.863 -11.702 14.397 1.00 95.00 216 LEU A O 1
ATOM 1640 N N . ASP A 1 217 ? 7.015 -11.740 13.792 1.00 87.44 217 ASP A N 1
ATOM 1641 C CA . ASP A 1 217 ? 6.886 -12.582 12.621 1.00 87.44 217 ASP A CA 1
ATOM 1642 C C . ASP A 1 217 ? 6.098 -13.854 12.961 1.00 87.44 217 ASP A C 1
ATOM 1644 O O . ASP A 1 217 ? 5.068 -14.122 12.341 1.00 87.44 217 ASP A O 1
ATOM 1648 N N . GLN A 1 218 ? 6.506 -14.626 13.965 1.00 89.94 218 GLN A N 1
ATOM 1649 C CA . GLN A 1 218 ? 5.744 -15.814 14.342 1.00 89.94 218 GLN A CA 1
ATOM 1650 C C . GLN A 1 218 ? 4.345 -15.483 14.898 1.00 89.94 218 GLN A C 1
ATOM 1652 O O . GLN A 1 218 ? 3.406 -16.253 14.679 1.00 89.94 218 GLN A O 1
ATOM 1657 N N . ALA A 1 219 ? 4.173 -14.369 15.612 1.00 94.50 219 ALA A N 1
ATOM 1658 C CA . ALA A 1 219 ? 2.866 -13.936 16.108 1.00 94.50 219 ALA A CA 1
ATOM 1659 C C . ALA A 1 219 ? 1.895 -13.627 14.955 1.00 94.50 219 ALA A C 1
ATOM 1661 O O . ALA A 1 219 ? 0.773 -14.127 14.959 1.00 94.50 219 ALA A O 1
ATOM 1662 N N . HIS A 1 220 ? 2.345 -12.908 13.924 1.00 91.12 220 HIS A N 1
ATOM 1663 C CA . HIS A 1 220 ? 1.555 -12.631 12.719 1.00 91.12 220 HIS A CA 1
ATOM 1664 C C . HIS A 1 220 ? 1.153 -13.917 11.992 1.00 91.12 220 HIS A C 1
ATOM 1666 O O . HIS A 1 220 ? -0.024 -14.099 11.704 1.00 91.12 220 HIS A O 1
ATOM 1672 N N . LEU A 1 221 ? 2.080 -14.868 11.803 1.00 86.00 221 LEU A N 1
ATOM 1673 C CA . LEU A 1 221 ? 1.745 -16.186 11.228 1.00 86.00 221 LEU A CA 1
ATOM 1674 C C . LEU A 1 221 ? 0.688 -16.923 12.046 1.00 86.00 221 LEU A C 1
ATOM 1676 O O . LEU A 1 221 ? -0.218 -17.549 11.511 1.00 86.00 221 LEU A O 1
ATOM 1680 N N . THR A 1 222 ? 0.811 -16.862 13.365 1.00 90.06 222 THR A N 1
ATOM 1681 C CA . THR A 1 222 ? -0.116 -17.530 14.278 1.00 90.06 222 THR A CA 1
ATOM 1682 C C . THR A 1 222 ? -1.533 -16.973 14.137 1.00 90.06 222 THR A C 1
ATOM 1684 O O . THR A 1 222 ? -2.485 -17.749 14.050 1.00 90.06 222 THR A O 1
ATOM 1687 N N . ARG A 1 223 ? -1.667 -15.648 14.027 1.00 90.62 223 ARG A N 1
ATOM 1688 C CA . ARG A 1 223 ? -2.947 -14.973 13.771 1.00 90.62 223 ARG A CA 1
ATOM 1689 C C . ARG A 1 223 ? -3.502 -15.312 12.400 1.00 90.62 223 ARG A C 1
ATOM 1691 O O . ARG A 1 223 ? -4.676 -15.649 12.291 1.00 90.62 223 ARG A O 1
ATOM 1698 N N . ASP A 1 224 ? -2.647 -15.325 11.380 1.00 85.38 224 ASP A N 1
ATOM 1699 C CA . ASP A 1 224 ? -3.039 -15.702 10.022 1.00 85.38 224 ASP A CA 1
ATOM 1700 C C . ASP A 1 224 ? -3.565 -17.142 9.938 1.00 85.38 224 ASP A C 1
ATOM 1702 O O . ASP A 1 224 ? -4.314 -17.500 9.027 1.00 85.38 224 ASP A O 1
ATOM 1706 N N . PHE A 1 225 ? -3.185 -17.986 10.901 1.00 85.94 225 PHE A N 1
ATOM 1707 C CA . PHE A 1 225 ? -3.653 -19.364 11.032 1.00 85.94 225 PHE A CA 1
ATOM 1708 C C . PHE A 1 225 ? -4.968 -19.459 11.831 1.00 85.94 225 PHE A C 1
ATOM 1710 O O . PHE A 1 225 ? -5.381 -20.556 12.219 1.00 85.94 225 PHE A O 1
ATOM 1717 N N . GLY A 1 226 ? -5.627 -18.321 12.079 1.00 87.19 226 GLY A N 1
ATOM 1718 C CA . GLY A 1 226 ? -6.887 -18.211 12.810 1.00 87.19 226 GLY A CA 1
ATOM 1719 C C . GLY A 1 226 ? -6.730 -18.433 14.313 1.00 87.19 226 GLY A C 1
ATOM 1720 O O . GLY A 1 226 ? -7.635 -18.977 14.949 1.00 87.19 226 GLY A O 1
ATOM 1721 N N . MET A 1 227 ? -5.560 -18.108 14.877 1.00 91.81 227 MET A N 1
ATOM 1722 C CA . MET A 1 227 ? -5.278 -18.276 16.304 1.00 91.81 227 MET A CA 1
ATOM 1723 C C . MET A 1 227 ? -5.011 -16.925 16.960 1.00 91.81 227 MET A C 1
ATOM 1725 O O . MET A 1 227 ? -3.918 -16.372 16.838 1.00 91.81 227 MET A O 1
ATOM 1729 N N . SER A 1 228 ? -5.994 -16.425 17.701 1.00 92.88 228 SER A N 1
ATOM 1730 C CA . SER A 1 228 ? -5.875 -15.146 18.396 1.00 92.88 228 SER A CA 1
ATOM 1731 C C . SER A 1 228 ? -4.881 -15.224 19.555 1.00 92.88 228 SER A C 1
ATOM 1733 O O . SER A 1 228 ? -4.774 -16.255 20.232 1.00 92.88 228 SER A O 1
ATOM 1735 N N . ILE A 1 229 ? -4.164 -14.136 19.824 1.00 96.75 229 ILE A N 1
ATOM 1736 C CA . ILE A 1 229 ? -3.136 -14.064 20.862 1.00 96.75 229 ILE A CA 1
ATOM 1737 C C . ILE A 1 229 ? -3.528 -13.038 21.927 1.00 96.75 229 ILE A C 1
ATOM 1739 O O . ILE A 1 229 ? -3.713 -11.853 21.655 1.00 96.75 229 ILE A O 1
ATOM 1743 N N . TYR A 1 230 ? -3.538 -13.504 23.174 1.00 97.19 230 TYR A N 1
ATOM 1744 C CA . TYR A 1 230 ? -3.568 -12.690 24.386 1.00 97.19 230 TYR A CA 1
ATOM 1745 C C . TYR A 1 230 ? -2.188 -12.712 25.029 1.00 97.19 230 TYR A C 1
ATOM 1747 O O . TYR A 1 230 ? -1.546 -13.768 25.090 1.00 97.19 230 TYR A O 1
ATOM 1755 N N . SER A 1 231 ? -1.745 -11.593 25.596 1.00 97.75 231 SER A N 1
ATOM 1756 C CA . SER A 1 231 ? -0.484 -11.544 26.335 1.00 97.75 231 SER A CA 1
ATOM 1757 C C . SER A 1 231 ? -0.678 -11.077 27.776 1.00 97.75 231 SER A C 1
ATOM 1759 O O . SER A 1 231 ? -1.469 -10.190 28.089 1.00 97.75 231 SER A O 1
ATOM 1761 N N . VAL A 1 232 ? 0.045 -11.725 28.690 1.00 97.81 232 VAL A N 1
ATOM 1762 C CA . VAL A 1 232 ? 0.073 -11.394 30.112 1.00 97.81 232 VAL A CA 1
ATOM 1763 C C . VAL A 1 232 ? 1.513 -11.140 30.543 1.00 97.81 232 VAL A C 1
ATOM 1765 O O . VAL A 1 232 ? 2.287 -12.080 30.763 1.00 97.81 232 VAL A O 1
ATOM 1768 N N . GLY A 1 233 ? 1.859 -9.861 30.677 1.00 97.00 233 GLY A N 1
ATOM 1769 C CA . GLY A 1 233 ? 3.153 -9.380 31.145 1.00 97.00 233 GLY A CA 1
ATOM 1770 C C . GLY A 1 233 ? 3.348 -9.634 32.639 1.00 97.00 233 GLY A C 1
ATOM 1771 O O . GLY A 1 233 ? 2.594 -9.148 33.485 1.00 97.00 233 GLY A O 1
ATOM 1772 N N . ILE A 1 234 ? 4.380 -10.398 32.991 1.00 96.06 234 ILE A N 1
ATOM 1773 C CA . ILE A 1 234 ? 4.719 -10.697 34.384 1.00 96.06 234 ILE A CA 1
ATOM 1774 C C . ILE A 1 234 ? 5.926 -9.869 34.812 1.00 96.06 234 ILE A C 1
ATOM 1776 O O . ILE A 1 234 ? 7.065 -10.174 34.463 1.00 96.06 234 ILE A O 1
ATOM 1780 N N . GLY A 1 235 ? 5.682 -8.837 35.619 1.00 93.06 235 GLY A N 1
ATOM 1781 C CA . GLY A 1 235 ? 6.718 -7.936 36.114 1.00 93.06 235 GLY A CA 1
ATOM 1782 C C . GLY A 1 235 ? 7.451 -7.213 34.993 1.00 93.06 235 GLY A C 1
ATOM 1783 O O . GLY A 1 235 ? 8.676 -7.087 35.052 1.00 93.06 235 GLY A O 1
ATOM 1784 N N . VAL A 1 236 ? 6.708 -6.859 33.950 1.00 94.12 236 VAL A N 1
ATOM 1785 C CA . VAL A 1 236 ? 7.163 -6.053 32.823 1.00 94.12 236 VAL A CA 1
ATOM 1786 C C . VAL A 1 236 ? 7.028 -4.591 33.236 1.00 94.12 236 VAL A C 1
ATOM 1788 O O . VAL A 1 236 ? 6.055 -4.235 33.894 1.00 94.12 236 VAL A O 1
ATOM 1791 N N . ASN A 1 237 ? 8.041 -3.784 32.932 1.00 91.31 237 ASN A N 1
ATOM 1792 C CA . ASN A 1 237 ? 8.000 -2.356 33.224 1.00 91.31 237 ASN A CA 1
ATOM 1793 C C . ASN A 1 237 ? 7.331 -1.620 32.065 1.00 91.31 237 ASN A C 1
ATOM 1795 O O . ASN A 1 237 ? 7.620 -1.950 30.909 1.00 91.31 237 ASN A O 1
ATOM 1799 N N . ASP A 1 238 ? 6.566 -0.591 32.404 1.00 90.44 238 ASP A N 1
ATOM 1800 C CA . ASP A 1 238 ? 5.996 0.361 31.457 1.00 90.44 238 ASP A CA 1
ATOM 1801 C C . ASP A 1 238 ? 7.100 0.955 30.551 1.00 90.44 238 ASP A C 1
ATOM 1803 O O . ASP A 1 238 ? 8.242 1.159 30.995 1.00 90.44 238 ASP A O 1
ATOM 1807 N N . ASP A 1 239 ? 6.781 1.174 29.275 1.00 89.50 239 ASP A N 1
ATOM 1808 C CA . ASP A 1 239 ? 7.648 1.702 28.209 1.00 89.50 239 ASP A CA 1
ATOM 1809 C C . ASP A 1 239 ? 8.906 0.864 27.917 1.00 89.50 239 ASP A C 1
ATOM 1811 O O . ASP A 1 239 ? 9.847 1.306 27.246 1.00 89.50 239 ASP A O 1
ATOM 1815 N N . SER A 1 240 ? 8.974 -0.368 28.426 1.00 93.88 240 SER A N 1
ATOM 1816 C CA . SER A 1 240 ? 10.117 -1.240 28.167 1.00 93.88 240 SER A CA 1
ATOM 1817 C C . SER A 1 240 ? 9.998 -1.941 26.810 1.00 93.88 240 SER A C 1
ATOM 1819 O O . SER A 1 240 ? 8.896 -2.291 26.390 1.00 93.88 240 SER A O 1
ATOM 1821 N N . PRO A 1 241 ? 11.121 -2.299 26.157 1.00 94.44 241 PRO A N 1
ATOM 1822 C CA . PRO A 1 241 ? 11.081 -3.123 24.946 1.00 94.44 241 PRO A CA 1
ATOM 1823 C C . PRO A 1 241 ? 10.319 -4.451 25.123 1.00 94.44 241 PRO A C 1
ATOM 1825 O O . PRO A 1 241 ? 9.832 -5.022 24.154 1.00 94.44 241 PRO A O 1
ATOM 1828 N N . ALA A 1 242 ? 10.231 -4.963 26.358 1.00 96.00 242 ALA A N 1
ATOM 1829 C CA . ALA A 1 242 ? 9.490 -6.183 26.671 1.00 96.00 242 ALA A CA 1
ATOM 1830 C C . ALA A 1 242 ? 7.973 -5.957 26.650 1.00 96.00 242 ALA A C 1
ATOM 1832 O O . ALA A 1 242 ? 7.240 -6.833 26.206 1.00 96.00 242 ALA A O 1
ATOM 1833 N N . GLU A 1 243 ? 7.512 -4.794 27.108 1.00 96.12 243 GLU A N 1
ATOM 1834 C CA . GLU A 1 243 ? 6.113 -4.393 26.976 1.00 96.12 243 GLU A CA 1
ATOM 1835 C C . GLU A 1 243 ? 5.750 -4.165 25.512 1.00 96.12 243 GLU A C 1
ATOM 1837 O O . GLU A 1 243 ? 4.779 -4.749 25.042 1.00 96.12 243 GLU A O 1
ATOM 1842 N N . GLN A 1 244 ? 6.572 -3.406 24.781 1.00 95.81 244 GLN A N 1
ATOM 1843 C CA . GLN A 1 244 ? 6.356 -3.137 23.356 1.00 95.81 244 GLN A CA 1
ATOM 1844 C C . GLN A 1 244 ? 6.197 -4.437 22.557 1.00 95.81 244 GLN A C 1
ATOM 1846 O O . GLN A 1 244 ? 5.242 -4.583 21.799 1.00 95.81 244 GLN A O 1
ATOM 1851 N N . LEU A 1 245 ? 7.074 -5.420 22.795 1.00 97.31 245 LEU A N 1
ATOM 1852 C CA . LEU A 1 245 ? 6.976 -6.735 22.163 1.00 97.31 245 LEU A CA 1
ATOM 1853 C C . LEU A 1 245 ? 5.668 -7.458 22.520 1.00 97.31 245 LEU A C 1
ATOM 1855 O O . LEU A 1 245 ? 5.039 -8.037 21.642 1.00 97.31 245 LEU A O 1
ATOM 1859 N N . LEU A 1 246 ? 5.254 -7.463 23.791 1.00 97.69 246 LEU A N 1
ATOM 1860 C CA . LEU A 1 246 ? 4.028 -8.156 24.206 1.00 97.69 246 LEU A CA 1
ATOM 1861 C C . LEU A 1 246 ? 2.754 -7.465 23.708 1.00 97.69 246 LEU A C 1
ATOM 1863 O O . LEU A 1 246 ? 1.775 -8.166 23.456 1.00 97.69 246 LEU A O 1
ATOM 1867 N N . LEU A 1 247 ? 2.777 -6.138 23.572 1.00 97.12 247 LEU A N 1
ATOM 1868 C CA . LEU A 1 247 ? 1.700 -5.329 23.003 1.00 97.12 247 LEU A CA 1
ATOM 1869 C C . LEU A 1 247 ? 1.541 -5.567 21.503 1.00 97.12 247 LEU A C 1
ATOM 1871 O O . LEU A 1 247 ? 0.416 -5.738 21.045 1.00 97.12 247 LEU A O 1
ATOM 1875 N N . ALA A 1 248 ? 2.651 -5.634 20.767 1.00 96.88 248 ALA A N 1
ATOM 1876 C CA . ALA A 1 248 ? 2.652 -5.915 19.333 1.00 96.88 248 ALA A CA 1
ATOM 1877 C C . ALA A 1 248 ? 2.347 -7.392 19.015 1.00 96.88 248 ALA A C 1
ATOM 1879 O O . ALA A 1 248 ? 1.661 -7.693 18.042 1.00 96.88 248 ALA A O 1
ATOM 1880 N N . ALA A 1 249 ? 2.784 -8.333 19.862 1.00 96.38 249 ALA A N 1
ATOM 1881 C CA . ALA A 1 249 ? 2.568 -9.770 19.663 1.00 96.38 249 ALA A CA 1
ATOM 1882 C C . ALA A 1 249 ? 1.142 -10.259 19.984 1.00 96.38 249 ALA A C 1
ATOM 1884 O O . ALA A 1 249 ? 0.801 -11.381 19.620 1.00 96.38 249 ALA A O 1
ATOM 1885 N N . GLN A 1 250 ? 0.290 -9.451 20.626 1.00 94.31 250 GLN A N 1
ATOM 1886 C CA . GLN A 1 250 ? -1.121 -9.774 20.910 1.00 94.31 250 GLN A CA 1
ATOM 1887 C C . GLN A 1 250 ? -2.087 -9.015 19.983 1.00 94.31 250 GLN A C 1
ATOM 1889 O O . GLN A 1 250 ? -1.756 -7.918 19.548 1.00 94.31 250 GLN A O 1
ATOM 1894 N N . ASP A 1 251 ? -3.235 -9.603 19.656 1.00 91.25 251 ASP A N 1
ATOM 1895 C CA . ASP A 1 251 ? -4.302 -8.985 18.840 1.00 91.25 251 ASP A CA 1
ATOM 1896 C C . ASP A 1 251 ? -5.633 -8.825 19.593 1.00 91.25 251 ASP A C 1
ATOM 1898 O O . ASP A 1 251 ? -6.510 -8.119 19.112 1.00 91.25 251 ASP A O 1
ATOM 1902 N N . GLN A 1 252 ? -5.782 -9.439 20.773 1.00 88.31 252 GLN A N 1
ATOM 1903 C CA . GLN A 1 252 ? -7.040 -9.421 21.541 1.00 88.31 252 GLN A CA 1
ATOM 1904 C C . GLN A 1 252 ? -6.955 -8.653 22.864 1.00 88.31 252 GLN A C 1
ATOM 1906 O O . GLN A 1 252 ? -7.891 -7.979 23.284 1.00 88.31 252 GLN A O 1
ATOM 1911 N N . GLY A 1 253 ? -5.828 -8.755 23.565 1.00 91.06 253 GLY A N 1
ATOM 1912 C CA . GLY A 1 253 ? -5.595 -7.960 24.761 1.00 91.06 253 GLY A CA 1
ATOM 1913 C C . GLY A 1 253 ? -4.235 -8.185 25.415 1.00 91.06 253 GLY A C 1
ATOM 1914 O O . GLY A 1 253 ? -3.737 -9.313 25.527 1.00 91.06 253 GLY A O 1
ATOM 1915 N N . TYR A 1 254 ? -3.672 -7.089 25.928 1.00 94.88 254 TYR A N 1
ATOM 1916 C CA . TYR A 1 254 ? -2.516 -7.080 26.820 1.00 94.88 254 TYR A CA 1
ATOM 1917 C C . TYR A 1 254 ? -2.951 -6.843 28.265 1.00 94.88 254 TYR A C 1
ATOM 1919 O O . TYR A 1 254 ? -3.665 -5.891 28.585 1.00 94.88 254 TYR A O 1
ATOM 1927 N N . TYR A 1 255 ? -2.484 -7.713 29.153 1.00 95.25 255 TYR A N 1
ATOM 1928 C CA . TYR A 1 255 ? -2.731 -7.648 30.586 1.00 95.25 255 TYR A CA 1
ATOM 1929 C C . TYR A 1 255 ? -1.410 -7.743 31.339 1.00 95.25 255 TYR A C 1
ATOM 1931 O O . TYR A 1 255 ? -0.420 -8.275 30.842 1.00 95.25 255 TYR A O 1
ATOM 1939 N N . THR A 1 256 ? -1.391 -7.304 32.591 1.00 93.31 256 THR A N 1
ATOM 1940 C CA . THR A 1 256 ? -0.223 -7.436 33.463 1.00 93.31 256 THR A CA 1
ATOM 1941 C C . THR A 1 256 ? -0.584 -8.157 34.752 1.00 93.31 256 THR A C 1
ATOM 1943 O O . THR A 1 256 ? -1.753 -8.358 35.089 1.00 93.31 256 THR A O 1
ATOM 1946 N N . ASN A 1 257 ? 0.423 -8.518 35.545 1.00 85.06 257 ASN A N 1
ATOM 1947 C CA . ASN A 1 257 ? 0.193 -9.009 36.904 1.00 85.06 257 ASN A CA 1
ATOM 1948 C C . ASN A 1 257 ? -0.469 -7.979 37.843 1.00 85.06 257 ASN A C 1
ATOM 1950 O O . ASN A 1 257 ? -0.849 -8.357 38.951 1.00 85.06 257 ASN A O 1
ATOM 1954 N N . ALA A 1 258 ? -0.561 -6.706 37.445 1.00 83.69 258 ALA A N 1
ATOM 1955 C CA . ALA A 1 258 ? -1.273 -5.663 38.179 1.00 83.69 258 ALA A CA 1
ATOM 1956 C C . ALA A 1 258 ? -2.715 -5.461 37.677 1.00 83.69 258 ALA A C 1
ATOM 1958 O O . ALA A 1 258 ? -3.522 -4.856 38.386 1.00 83.69 258 ALA A O 1
ATOM 1959 N N . SER A 1 259 ? -3.063 -5.981 36.495 1.00 84.00 259 SER A N 1
ATOM 1960 C CA . SER A 1 259 ? -4.416 -5.900 35.949 1.00 84.00 259 SER A CA 1
ATOM 1961 C C . SER A 1 259 ? -5.410 -6.607 36.869 1.00 84.00 259 SER A C 1
ATOM 1963 O O . SER A 1 259 ? -5.307 -7.807 37.143 1.00 84.00 259 SER A O 1
ATOM 1965 N N . ALA A 1 260 ? -6.411 -5.862 37.337 1.00 80.81 260 ALA A N 1
ATOM 1966 C CA . ALA A 1 260 ? -7.506 -6.443 38.095 1.00 80.81 260 ALA A CA 1
ATOM 1967 C C . ALA A 1 260 ? -8.240 -7.466 37.220 1.00 80.81 260 ALA A C 1
ATOM 1969 O O . ALA A 1 260 ? -8.619 -7.156 36.094 1.00 80.81 260 ALA A O 1
ATOM 1970 N N . ASN A 1 261 ? -8.466 -8.671 37.749 1.00 85.06 261 ASN A N 1
ATOM 1971 C CA . ASN A 1 261 ? -9.311 -9.687 37.116 1.00 85.06 261 ASN A CA 1
ATOM 1972 C C . ASN A 1 261 ? -8.846 -10.162 35.719 1.00 85.06 261 ASN A C 1
ATOM 1974 O O . ASN A 1 261 ? -9.658 -10.698 34.972 1.00 85.06 261 ASN A O 1
ATOM 1978 N N . ALA A 1 262 ? -7.553 -10.038 35.378 1.00 89.50 262 ALA A N 1
ATOM 1979 C CA . ALA A 1 262 ? -7.021 -10.397 34.053 1.00 89.50 262 ALA A CA 1
ATOM 1980 C C . ALA A 1 262 ? -7.493 -11.772 33.545 1.00 89.50 262 ALA A C 1
ATOM 1982 O O . ALA A 1 262 ? -7.984 -11.888 32.428 1.00 89.50 262 ALA A O 1
ATOM 1983 N N . ALA A 1 263 ? -7.406 -12.807 34.390 1.00 92.88 263 ALA A N 1
ATOM 1984 C CA . ALA A 1 263 ? -7.809 -14.163 34.022 1.00 92.88 263 ALA A CA 1
ATOM 1985 C C . ALA A 1 263 ? -9.297 -14.274 33.659 1.00 92.88 263 ALA A C 1
ATOM 1987 O O . ALA A 1 263 ? -9.634 -14.930 32.677 1.00 92.88 263 ALA A O 1
ATOM 1988 N N . SER A 1 264 ? -10.175 -13.633 34.433 1.00 93.12 264 SER A N 1
ATOM 1989 C CA . SER A 1 264 ? -11.612 -13.656 34.163 1.00 93.12 264 SER A CA 1
ATOM 1990 C C . SER A 1 264 ? -11.997 -12.765 32.986 1.00 93.12 264 SER A C 1
ATOM 1992 O O . SER A 1 264 ? -12.944 -13.110 32.297 1.00 93.12 264 SER A O 1
ATOM 1994 N N . SER A 1 265 ? -11.275 -11.664 32.732 1.00 92.81 265 SER A N 1
ATOM 1995 C CA . SER A 1 265 ? -11.506 -10.815 31.554 1.00 92.81 265 SER A CA 1
ATOM 1996 C C . SER A 1 265 ? -11.144 -11.548 30.264 1.00 92.81 265 SER A C 1
ATOM 1998 O O . SER A 1 265 ? -11.969 -11.615 29.365 1.00 92.81 265 SER A O 1
ATOM 2000 N N . ILE A 1 266 ? -9.963 -12.180 30.218 1.00 93.81 266 ILE A N 1
ATOM 2001 C CA . ILE A 1 266 ? -9.540 -13.010 29.078 1.00 93.81 266 ILE A CA 1
ATOM 2002 C C . ILE A 1 266 ? -10.527 -14.162 28.858 1.00 93.81 266 ILE A C 1
ATOM 2004 O O . ILE A 1 266 ? -10.921 -14.443 27.734 1.00 93.81 266 ILE A O 1
ATOM 2008 N N . ALA A 1 267 ? -10.943 -14.848 29.927 1.00 93.00 267 ALA A N 1
ATOM 2009 C CA . ALA A 1 267 ? -11.895 -15.949 29.811 1.00 93.00 267 ALA A CA 1
ATOM 2010 C C . ALA A 1 267 ? -13.284 -15.497 29.335 1.00 93.00 267 ALA A C 1
ATOM 2012 O O . ALA A 1 267 ? -13.915 -16.235 28.583 1.00 93.00 267 ALA A O 1
ATOM 2013 N N . ALA A 1 268 ? -13.743 -14.315 29.758 1.00 90.88 268 ALA A N 1
ATOM 2014 C CA . ALA A 1 268 ? -15.025 -13.759 29.337 1.00 90.88 268 ALA A CA 1
ATOM 2015 C C . ALA A 1 268 ? -15.016 -13.403 27.852 1.00 90.88 268 ALA A C 1
ATOM 2017 O O . ALA A 1 268 ? -15.962 -13.739 27.150 1.00 90.88 268 ALA A O 1
ATOM 2018 N N . ASP A 1 269 ? -13.929 -12.798 27.383 1.00 88.62 269 ASP A N 1
ATOM 2019 C CA . ASP A 1 269 ? -13.720 -12.464 25.976 1.00 88.62 269 ASP A CA 1
ATOM 2020 C C . ASP A 1 269 ? -13.666 -13.729 25.098 1.00 88.62 269 ASP A C 1
ATOM 2022 O O . ASP A 1 269 ? -14.477 -13.932 24.195 1.00 88.62 269 ASP A O 1
ATOM 2026 N N . LEU A 1 270 ? -12.836 -14.702 25.493 1.00 90.56 270 LEU A N 1
ATOM 2027 C CA . LEU A 1 270 ? -12.790 -16.024 24.863 1.00 90.56 270 LEU A CA 1
ATOM 2028 C C . LEU A 1 270 ? -14.149 -16.744 24.871 1.00 90.56 270 LEU A C 1
ATOM 2030 O O . LEU A 1 270 ? -14.443 -17.518 23.958 1.00 90.56 270 LEU A O 1
ATOM 2034 N N . ALA A 1 271 ? -14.980 -16.551 25.896 1.00 86.94 271 ALA A N 1
ATOM 2035 C CA . ALA A 1 271 ? -16.315 -17.135 25.950 1.00 86.94 271 ALA A CA 1
ATOM 2036 C C . ALA A 1 271 ? -17.302 -16.400 25.030 1.00 86.94 271 ALA A C 1
ATOM 2038 O O . ALA A 1 271 ? -18.088 -17.078 24.367 1.00 86.94 271 ALA A O 1
ATOM 2039 N N . ALA A 1 272 ? -17.227 -15.066 24.963 1.00 80.12 272 ALA A N 1
ATOM 2040 C CA . ALA A 1 272 ? -18.109 -14.211 24.173 1.00 80.12 272 ALA A CA 1
ATOM 2041 C C . ALA A 1 272 ? -18.011 -14.491 22.667 1.00 80.12 272 ALA A C 1
ATOM 2043 O O . ALA A 1 272 ? -19.049 -14.600 22.019 1.00 80.12 272 ALA A O 1
ATOM 2044 N N . GLY A 1 273 ? -16.800 -14.714 22.145 1.00 73.62 273 GLY A N 1
ATOM 2045 C CA . GLY A 1 273 ? -16.595 -14.824 20.697 1.00 73.62 273 GLY A CA 1
ATOM 2046 C C . GLY A 1 273 ? -16.313 -13.483 20.045 1.00 73.62 273 GLY A C 1
ATOM 2047 O O . GLY A 1 273 ? -16.023 -12.517 20.741 1.00 73.62 273 GLY A O 1
ATOM 2048 N N . ASP A 1 274 ? -16.349 -13.464 18.716 1.00 65.69 274 ASP A N 1
ATOM 2049 C CA . ASP A 1 274 ? -16.082 -12.253 17.944 1.00 65.69 274 ASP A CA 1
ATOM 2050 C C . ASP A 1 274 ? -17.168 -11.204 18.218 1.00 65.69 274 ASP A C 1
ATOM 2052 O O . ASP A 1 274 ? -18.345 -11.543 18.400 1.00 65.69 274 ASP A O 1
ATOM 2056 N N . ASP A 1 275 ? -16.775 -9.929 18.243 1.00 58.38 275 ASP A N 1
ATOM 2057 C CA . ASP A 1 275 ? -17.713 -8.830 18.449 1.00 58.38 275 ASP A CA 1
ATOM 2058 C C . ASP A 1 275 ? -18.792 -8.838 17.347 1.00 58.38 275 ASP A C 1
ATOM 2060 O O . ASP A 1 275 ? -18.470 -8.834 16.155 1.00 58.38 275 ASP A O 1
ATOM 2064 N N . PRO A 1 276 ? -20.087 -8.818 17.704 1.00 60.09 276 PRO A N 1
ATOM 2065 C CA . PRO A 1 276 ? -21.154 -8.709 16.719 1.00 60.09 276 PRO A CA 1
ATOM 2066 C C . PRO A 1 276 ? -21.078 -7.366 15.981 1.00 60.09 276 PRO A C 1
ATOM 2068 O O . PRO A 1 276 ? -20.914 -6.305 16.590 1.00 60.09 276 PRO A O 1
ATOM 2071 N N . PHE A 1 277 ? -21.267 -7.412 14.662 1.00 72.19 277 PHE A N 1
ATOM 2072 C CA . PHE A 1 277 ? -21.144 -6.266 13.760 1.00 72.19 277 PHE A CA 1
ATOM 2073 C C . PHE A 1 277 ? -22.106 -5.104 14.081 1.00 72.19 277 PHE A C 1
ATOM 2075 O O . PHE A 1 277 ? -21.795 -3.959 13.763 1.00 72.19 277 PHE A O 1
ATOM 2082 N N . ASP A 1 278 ? -23.223 -5.342 14.787 1.00 63.81 278 ASP A N 1
ATOM 2083 C CA . ASP A 1 278 ? -24.169 -4.292 15.198 1.00 63.81 278 ASP A CA 1
ATOM 2084 C C . ASP A 1 278 ? -24.642 -4.389 16.664 1.00 63.81 278 ASP A C 1
ATOM 2086 O O . ASP A 1 278 ? -25.680 -4.979 16.966 1.00 63.81 278 ASP A O 1
ATOM 2090 N N . VAL A 1 279 ? -23.912 -3.772 17.604 1.00 62.78 279 VAL A N 1
ATOM 2091 C CA . VAL A 1 279 ? -24.343 -3.714 19.023 1.00 62.78 279 VAL A CA 1
ATOM 2092 C C . VAL A 1 279 ? -24.292 -2.348 19.695 1.00 62.78 279 VAL A C 1
ATOM 2094 O O . VAL A 1 279 ? -24.879 -2.177 20.768 1.00 62.78 279 VAL A O 1
ATOM 2097 N N . ALA A 1 280 ? -23.635 -1.352 19.100 1.00 69.62 280 ALA A N 1
ATOM 2098 C CA . ALA A 1 280 ? -23.544 -0.024 19.697 1.00 69.62 280 ALA A CA 1
ATOM 2099 C C . ALA A 1 280 ? -24.654 0.900 19.176 1.00 69.62 280 ALA A C 1
ATOM 2101 O O . ALA A 1 280 ? -24.852 1.053 17.970 1.00 69.62 280 ALA A O 1
ATOM 2102 N N . ALA A 1 281 ? -25.357 1.574 20.091 1.00 83.44 281 ALA A N 1
ATOM 2103 C CA . ALA A 1 281 ? -26.164 2.734 19.722 1.00 83.44 281 ALA A CA 1
ATOM 2104 C C . ALA A 1 281 ? -25.248 3.844 19.164 1.00 83.44 281 ALA A C 1
ATOM 2106 O O . ALA A 1 281 ? -24.108 3.942 19.625 1.00 83.44 281 ALA A O 1
ATOM 2107 N N . PRO A 1 282 ? -25.726 4.698 18.236 1.00 88.00 282 PRO A N 1
ATOM 2108 C CA . PRO A 1 282 ? -24.932 5.814 17.736 1.00 88.00 282 PRO A CA 1
ATOM 2109 C C . PRO A 1 282 ? -24.388 6.683 18.875 1.00 88.00 282 PRO A C 1
ATOM 2111 O O . PRO A 1 282 ? -25.100 6.993 19.837 1.00 88.00 282 PRO A O 1
ATOM 2114 N N . GLY A 1 283 ? -23.125 7.079 18.758 1.00 90.12 283 GLY A N 1
ATOM 2115 C CA . GLY A 1 283 ? -22.495 8.035 19.647 1.00 90.12 283 GLY A CA 1
ATOM 2116 C C . GLY A 1 283 ? -23.005 9.460 19.429 1.00 90.12 283 GLY A C 1
ATOM 2117 O O . GLY A 1 283 ? -23.905 9.740 18.635 1.00 90.12 283 GLY A O 1
ATOM 2118 N N . SER A 1 284 ? -22.451 10.393 20.202 1.00 88.81 284 SER A N 1
ATOM 2119 C CA . SER A 1 284 ? -23.001 11.755 20.290 1.00 88.81 284 SER A CA 1
ATOM 2120 C C . SER A 1 284 ? -22.544 12.710 19.180 1.00 88.81 284 SER A C 1
ATOM 2122 O O . SER A 1 284 ? -23.287 13.619 18.815 1.00 88.81 284 SER A O 1
ATOM 2124 N N . THR A 1 285 ? -21.330 12.528 18.660 1.00 95.50 285 THR A N 1
ATOM 2125 C CA . THR A 1 285 ? -20.702 13.352 17.614 1.00 95.50 285 THR A CA 1
ATOM 2126 C C . THR A 1 285 ? -19.576 12.555 16.968 1.00 95.50 285 THR A C 1
ATOM 2128 O O . THR A 1 285 ? -19.079 11.612 17.579 1.00 95.50 285 THR A O 1
ATOM 2131 N N . TRP A 1 286 ? -19.119 12.963 15.785 1.00 97.94 286 TRP A N 1
ATOM 2132 C CA . TRP A 1 286 ? -17.846 12.486 15.251 1.00 97.94 286 TRP A CA 1
ATOM 2133 C C . TRP A 1 286 ? -16.673 13.244 15.871 1.00 97.94 286 TRP A C 1
ATOM 2135 O O . TRP A 1 286 ? -16.755 14.461 16.077 1.00 97.94 286 TRP A O 1
ATOM 2145 N N . THR A 1 287 ? -15.578 12.531 16.124 1.00 97.94 287 THR A N 1
ATOM 2146 C CA . THR A 1 287 ? -14.262 13.106 16.412 1.00 97.94 287 THR A CA 1
ATOM 2147 C C . THR A 1 287 ? -13.304 12.676 15.306 1.00 97.94 287 THR A C 1
ATOM 2149 O O . THR A 1 287 ? -13.086 11.481 15.130 1.00 97.94 287 THR A O 1
ATOM 2152 N N . VAL A 1 288 ? -12.735 13.633 14.569 1.00 98.50 288 VAL A N 1
ATOM 2153 C CA . VAL A 1 288 ? -11.790 13.363 13.477 1.00 98.50 288 VAL A CA 1
ATOM 2154 C C . VAL A 1 288 ? -10.544 14.223 13.628 1.00 98.50 288 VAL A C 1
ATOM 2156 O O . VAL A 1 288 ? -10.635 15.408 13.950 1.00 98.50 288 VAL A O 1
ATOM 2159 N N . GLY A 1 289 ? -9.373 13.630 13.431 1.00 98.19 289 GLY A N 1
ATOM 2160 C CA . GLY A 1 289 ? -8.095 14.337 13.381 1.00 98.19 289 GLY A CA 1
ATOM 2161 C C . GLY A 1 289 ? -7.327 13.989 12.120 1.00 98.19 289 GLY A C 1
ATOM 2162 O O . GLY A 1 289 ? -7.523 12.907 11.582 1.00 98.19 289 GLY A O 1
ATOM 2163 N N . PHE A 1 290 ? -6.484 14.906 11.653 1.00 98.50 290 PHE A N 1
ATOM 2164 C CA . PHE A 1 290 ? -5.768 14.787 10.386 1.00 98.50 290 PHE A CA 1
ATOM 2165 C C . PHE A 1 290 ? -4.312 15.222 10.533 1.00 98.50 290 PHE A C 1
ATOM 2167 O O . PHE A 1 290 ? -4.022 16.187 11.244 1.00 98.50 290 PHE A O 1
ATOM 2174 N N . ALA A 1 291 ? -3.416 14.525 9.841 1.00 98.50 291 ALA A N 1
ATOM 2175 C CA . ALA A 1 291 ? -2.032 14.935 9.655 1.00 98.50 291 ALA A CA 1
ATOM 2176 C C . ALA A 1 291 ? -1.492 14.418 8.316 1.00 98.50 291 ALA A C 1
ATOM 2178 O O . ALA A 1 291 ? -1.967 13.410 7.790 1.00 98.50 291 ALA A O 1
ATOM 2179 N N . LYS A 1 292 ? -0.472 15.100 7.788 1.00 97.81 292 LYS A N 1
ATOM 2180 C CA . LYS A 1 292 ? 0.254 14.692 6.584 1.00 97.81 292 LYS A CA 1
ATOM 2181 C C . LYS A 1 292 ? 1.744 14.974 6.702 1.00 97.81 292 LYS A C 1
ATOM 2183 O O . LYS A 1 292 ? 2.137 15.920 7.383 1.00 97.81 292 LYS A O 1
ATOM 2188 N N . GLU A 1 293 ? 2.543 14.189 5.997 1.00 97.81 293 GLU A N 1
ATOM 2189 C CA . GLU A 1 293 ? 3.992 14.351 5.896 1.00 97.81 293 GLU A CA 1
ATOM 2190 C C . GLU A 1 293 ? 4.471 13.981 4.489 1.00 97.81 293 GLU A C 1
ATOM 2192 O O . GLU A 1 293 ? 3.880 13.126 3.831 1.00 97.81 293 GLU A O 1
ATOM 2197 N N . SER A 1 294 ? 5.506 14.672 4.009 1.00 96.88 294 SER A N 1
ATOM 2198 C CA . SER A 1 294 ? 6.106 14.417 2.698 1.00 96.88 294 SER A CA 1
ATOM 2199 C C . SER A 1 294 ? 6.929 13.129 2.714 1.00 96.88 294 SER A C 1
ATOM 2201 O O . SER A 1 294 ? 7.685 12.877 3.649 1.00 96.88 294 SER A O 1
ATOM 2203 N N . LEU A 1 295 ? 6.829 12.358 1.634 1.00 96.88 295 LEU A N 1
ATOM 2204 C CA . LEU A 1 295 ? 7.640 11.176 1.353 1.00 96.88 295 LEU A CA 1
ATOM 2205 C C . LEU A 1 295 ? 8.826 11.495 0.433 1.00 96.88 295 LEU A C 1
ATOM 2207 O O . LEU A 1 295 ? 9.404 10.585 -0.153 1.00 96.88 295 LEU A O 1
ATOM 2211 N N . LEU A 1 296 ? 9.196 12.766 0.254 1.00 95.81 296 LEU A N 1
ATOM 2212 C CA . LEU A 1 296 ? 10.414 13.105 -0.481 1.00 95.81 296 LEU A CA 1
ATOM 2213 C C . LEU A 1 296 ? 11.658 12.766 0.355 1.00 95.81 296 LEU A C 1
ATOM 2215 O O . LEU A 1 296 ? 11.779 13.259 1.480 1.00 95.81 296 LEU A O 1
ATOM 2219 N N . PRO A 1 297 ? 12.611 11.981 -0.178 1.00 94.00 297 PRO A N 1
ATOM 2220 C CA . PRO A 1 297 ? 13.887 11.768 0.485 1.00 94.00 297 PRO A CA 1
ATOM 2221 C C . PRO A 1 297 ? 14.777 13.011 0.430 1.00 94.00 297 PRO A C 1
ATOM 2223 O O . PRO A 1 297 ? 14.771 13.776 -0.542 1.00 94.00 297 PRO A O 1
ATOM 2226 N N . ASP A 1 298 ? 15.634 13.151 1.437 1.00 89.50 298 ASP A N 1
ATOM 2227 C CA . ASP A 1 298 ? 16.675 14.173 1.442 1.00 89.50 298 ASP A CA 1
ATOM 2228 C C . ASP A 1 298 ? 17.658 13.982 0.272 1.00 89.50 298 ASP A C 1
ATOM 2230 O O . ASP A 1 298 ? 18.080 12.874 -0.061 1.00 89.50 298 ASP A O 1
ATOM 2234 N N . GLY A 1 299 ? 18.083 15.094 -0.333 1.00 86.62 299 GLY A N 1
ATOM 2235 C CA . GLY A 1 299 ? 19.138 15.104 -1.352 1.00 86.62 299 GLY A CA 1
ATOM 2236 C C . GLY A 1 299 ? 18.699 14.722 -2.769 1.00 86.62 299 GLY A C 1
ATOM 2237 O O . GLY A 1 299 ? 19.536 14.748 -3.671 1.00 86.62 299 GLY A O 1
ATOM 2238 N N . VAL A 1 300 ? 17.416 14.429 -3.000 1.00 91.44 300 VAL A N 1
ATOM 2239 C CA . VAL A 1 300 ? 16.869 14.302 -4.359 1.00 91.44 300 VAL A CA 1
ATOM 2240 C C . VAL A 1 300 ? 16.780 15.695 -5.002 1.00 91.44 300 VAL A C 1
ATOM 2242 O O . VAL A 1 300 ? 16.264 16.623 -4.373 1.00 91.44 300 VAL A O 1
ATOM 2245 N N . PRO A 1 301 ? 17.272 15.892 -6.239 1.00 91.81 301 PRO A N 1
ATOM 2246 C CA . PRO A 1 301 ? 17.236 17.200 -6.881 1.00 91.81 301 PRO A CA 1
ATOM 2247 C C . PRO A 1 301 ? 15.803 17.616 -7.239 1.00 91.81 301 PRO A C 1
ATOM 2249 O O . PRO A 1 301 ? 15.052 16.849 -7.843 1.00 91.81 301 PRO A O 1
ATOM 2252 N N . PHE A 1 302 ? 15.456 18.863 -6.910 1.00 92.94 302 PHE A N 1
ATOM 2253 C CA . PHE A 1 302 ? 14.221 19.497 -7.368 1.00 92.94 302 PHE A CA 1
ATOM 2254 C C . PHE A 1 302 ? 14.279 19.769 -8.870 1.00 92.94 302 PHE A C 1
ATOM 2256 O O . PHE A 1 302 ? 15.274 20.302 -9.379 1.00 92.94 302 PHE A O 1
ATOM 2263 N N . MET A 1 303 ? 13.189 19.439 -9.551 1.00 91.06 303 MET A N 1
ATOM 2264 C CA . MET A 1 303 ? 12.992 19.611 -10.976 1.00 91.06 303 MET A CA 1
ATOM 2265 C C . MET A 1 303 ? 11.779 20.516 -11.197 1.00 91.06 303 MET A C 1
ATOM 2267 O O . MET A 1 303 ? 10.678 20.230 -10.743 1.00 91.06 303 MET A O 1
ATOM 2271 N N . SER A 1 304 ? 11.984 21.619 -11.906 1.00 87.88 304 SER A N 1
ATOM 2272 C CA . SER A 1 304 ? 10.971 22.641 -12.130 1.00 87.88 304 SER A CA 1
ATOM 2273 C C . SER A 1 304 ? 10.545 22.714 -13.592 1.00 87.88 304 SER A C 1
ATOM 2275 O O . SER A 1 304 ? 11.318 22.437 -14.513 1.00 87.88 304 SER A O 1
ATOM 2277 N N . TYR A 1 305 ? 9.302 23.146 -13.787 1.00 86.62 305 TYR A N 1
ATOM 2278 C CA . TYR A 1 305 ? 8.755 23.588 -15.066 1.00 86.62 305 TYR A CA 1
ATOM 2279 C C . TYR A 1 305 ? 8.585 25.116 -15.153 1.00 86.62 305 TYR A C 1
ATOM 2281 O O . TYR A 1 305 ? 8.141 25.613 -16.184 1.00 86.62 305 TYR A O 1
ATOM 2289 N N . LYS A 1 306 ? 8.904 25.851 -14.082 1.00 84.50 306 LYS A N 1
ATOM 2290 C CA . LYS A 1 306 ? 8.554 27.258 -13.871 1.00 84.50 306 LYS A CA 1
ATOM 2291 C C . LYS A 1 306 ? 9.765 28.173 -14.035 1.00 84.50 306 LYS A C 1
ATOM 2293 O O . LYS A 1 306 ? 10.837 27.917 -13.485 1.00 84.50 306 LYS A O 1
ATOM 2298 N N . VAL A 1 307 ? 9.596 29.293 -14.739 1.00 85.75 307 VAL A N 1
ATOM 2299 C CA . VAL A 1 307 ? 10.667 30.295 -14.912 1.00 85.75 307 VAL A CA 1
ATOM 2300 C C . VAL A 1 307 ? 11.067 30.927 -13.581 1.00 85.75 307 VAL A C 1
ATOM 2302 O O . VAL A 1 307 ? 12.236 31.244 -13.369 1.00 85.75 307 VAL A O 1
ATOM 2305 N N . GLU A 1 308 ? 10.116 31.140 -12.675 1.00 88.25 308 GLU A N 1
ATOM 2306 C CA . GLU A 1 308 ? 10.350 31.813 -11.399 1.00 88.25 308 GLU A CA 1
ATOM 2307 C C . GLU A 1 308 ? 11.304 31.058 -10.468 1.00 88.25 308 GLU A C 1
ATOM 2309 O O . GLU A 1 308 ? 11.985 31.712 -9.668 1.00 88.25 308 GLU A O 1
ATOM 2314 N N . ASP A 1 309 ? 11.408 29.736 -10.631 1.00 90.69 309 ASP A N 1
ATOM 2315 C CA . ASP A 1 309 ? 12.326 28.872 -9.884 1.00 90.69 309 ASP A CA 1
ATOM 2316 C C . ASP A 1 309 ? 13.777 29.023 -10.363 1.00 90.69 309 ASP A C 1
ATOM 2318 O O . ASP A 1 309 ? 14.718 28.674 -9.648 1.00 90.69 309 ASP A O 1
ATOM 2322 N N . LEU A 1 310 ? 13.996 29.600 -11.552 1.00 90.25 310 LEU A N 1
ATOM 2323 C CA . LEU A 1 310 ? 15.339 29.933 -12.014 1.00 90.25 310 LEU A CA 1
ATOM 2324 C C . LEU A 1 310 ? 15.933 31.070 -11.178 1.00 90.25 310 LEU A C 1
ATOM 2326 O O . LEU A 1 310 ? 15.275 32.092 -10.942 1.00 90.25 310 LEU A O 1
ATOM 2330 N N . PRO A 1 311 ? 17.219 30.983 -10.804 1.00 89.44 311 PRO A N 1
ATOM 2331 C CA . PRO A 1 311 ? 17.865 32.042 -10.051 1.00 89.44 311 PRO A CA 1
ATOM 2332 C C . PRO A 1 311 ? 17.905 33.343 -10.862 1.00 89.44 311 PRO A C 1
ATOM 2334 O O . PRO A 1 311 ? 18.242 33.367 -12.045 1.00 89.44 311 PRO A O 1
ATOM 2337 N N . ALA A 1 312 ? 17.615 34.465 -10.199 1.00 89.50 312 ALA A N 1
ATOM 2338 C CA . ALA A 1 312 ? 17.615 35.786 -10.834 1.00 89.50 312 ALA A CA 1
ATOM 2339 C C . ALA A 1 312 ? 19.005 36.235 -11.339 1.00 89.50 312 ALA A C 1
ATOM 2341 O O . ALA A 1 312 ? 19.107 37.184 -12.111 1.00 89.50 312 ALA A O 1
ATOM 2342 N N . THR A 1 313 ? 20.087 35.588 -10.888 1.00 91.56 313 THR A N 1
ATOM 2343 C CA . THR A 1 313 ? 21.473 35.877 -11.293 1.00 91.56 313 THR A CA 1
ATOM 2344 C C . THR A 1 313 ? 22.315 34.602 -11.300 1.00 91.56 313 THR A C 1
ATOM 2346 O O . THR A 1 313 ? 21.991 33.656 -10.593 1.00 91.56 313 THR A O 1
ATOM 2349 N N . GLY A 1 314 ? 23.433 34.604 -12.033 1.00 91.19 314 GLY A N 1
ATOM 2350 C CA . GLY A 1 314 ? 24.397 33.493 -12.064 1.00 91.19 314 GLY A CA 1
ATOM 2351 C C . GLY A 1 314 ? 24.231 32.540 -13.251 1.00 91.19 314 GLY A C 1
ATOM 2352 O O . GLY A 1 314 ? 25.162 31.799 -13.559 1.00 91.19 314 GLY A O 1
ATOM 2353 N N . LEU A 1 315 ? 23.106 32.624 -13.965 1.00 94.00 315 LEU A N 1
ATOM 2354 C CA . LEU A 1 315 ? 22.926 31.999 -15.274 1.00 94.00 315 LEU A CA 1
ATOM 2355 C C . LEU A 1 315 ? 23.691 32.764 -16.361 1.00 94.00 315 LEU A C 1
ATOM 2357 O O . LEU A 1 315 ? 24.047 33.936 -16.207 1.00 94.00 315 LEU A O 1
ATOM 2361 N N . LEU A 1 316 ? 23.913 32.102 -17.495 1.00 93.88 316 LEU A N 1
ATOM 2362 C CA . LEU A 1 316 ? 24.549 32.705 -18.672 1.00 93.88 316 LEU A CA 1
ATOM 2363 C C . LEU A 1 316 ? 23.673 33.770 -19.357 1.00 93.88 316 LEU A C 1
ATOM 2365 O O . LEU A 1 316 ? 24.183 34.551 -20.159 1.00 93.88 316 LEU A O 1
ATOM 2369 N N . TYR A 1 317 ? 22.379 33.802 -19.045 1.00 92.62 317 TYR A N 1
ATOM 2370 C CA . TYR A 1 317 ? 21.362 34.697 -19.596 1.00 92.62 317 TYR A CA 1
ATOM 2371 C C . TYR A 1 317 ? 20.486 35.281 -18.472 1.00 92.62 317 TYR A C 1
ATOM 2373 O O . TYR A 1 317 ? 20.526 34.814 -17.335 1.00 92.62 317 TYR A O 1
ATOM 2381 N N . SER A 1 318 ? 19.703 36.323 -18.774 1.00 91.62 318 SER A N 1
ATOM 2382 C CA . SER A 1 318 ? 18.680 36.823 -17.842 1.00 91.62 318 SER A CA 1
ATOM 2383 C C . SER A 1 318 ? 17.444 35.940 -17.925 1.00 91.62 318 SER A C 1
ATOM 2385 O O . SER A 1 318 ? 16.955 35.737 -19.030 1.00 91.62 318 SER A O 1
ATOM 2387 N N . ARG A 1 319 ? 16.893 35.471 -16.798 1.00 90.56 319 ARG A N 1
ATOM 2388 C CA . ARG A 1 319 ? 15.663 34.657 -16.818 1.00 90.56 319 ARG A CA 1
ATOM 2389 C C . ARG A 1 319 ? 14.464 35.376 -17.453 1.00 90.56 319 ARG A C 1
ATOM 2391 O O . ARG A 1 319 ? 13.589 34.710 -17.977 1.00 90.56 319 ARG A O 1
ATOM 2398 N N . ASP A 1 320 ? 14.473 36.712 -17.481 1.00 91.38 320 ASP A N 1
ATOM 2399 C CA . ASP A 1 320 ? 13.413 37.544 -18.076 1.00 91.38 320 ASP A CA 1
ATOM 2400 C C . ASP A 1 320 ? 13.268 37.378 -19.603 1.00 91.38 320 ASP A C 1
ATOM 2402 O O . ASP A 1 320 ? 12.319 37.905 -20.178 1.00 91.38 320 ASP A O 1
ATOM 2406 N N . ILE A 1 321 ? 14.213 36.705 -20.278 1.00 91.62 321 ILE A N 1
ATOM 2407 C CA . ILE A 1 321 ? 14.071 36.368 -21.708 1.00 91.62 321 ILE A CA 1
ATOM 2408 C C . ILE A 1 321 ? 13.126 35.182 -21.939 1.00 91.62 321 ILE A C 1
ATOM 2410 O O . ILE A 1 321 ? 12.742 34.936 -23.079 1.00 91.62 321 ILE A O 1
ATOM 2414 N N . LEU A 1 322 ? 12.820 34.416 -20.886 1.00 89.19 322 LEU A N 1
ATOM 2415 C CA . LEU A 1 322 ? 11.900 33.288 -20.942 1.00 89.19 322 LEU A CA 1
ATOM 2416 C C . LEU A 1 322 ? 10.476 33.791 -20.681 1.00 89.19 322 LEU A C 1
ATOM 2418 O O . LEU A 1 322 ? 10.234 34.533 -19.725 1.00 89.19 322 LEU A O 1
ATOM 2422 N N . ASN A 1 323 ? 9.535 33.358 -21.512 1.00 85.38 323 ASN A N 1
ATOM 2423 C CA . ASN A 1 323 ? 8.104 33.474 -21.247 1.00 85.38 323 ASN A CA 1
ATOM 2424 C C . ASN A 1 323 ? 7.683 32.464 -20.165 1.00 85.38 323 ASN A C 1
ATOM 2426 O O . ASN A 1 323 ? 8.426 31.531 -19.874 1.00 85.38 323 ASN A O 1
ATOM 2430 N N . GLU A 1 324 ? 6.483 32.615 -19.594 1.00 77.31 324 GLU A N 1
ATOM 2431 C CA . GLU A 1 324 ? 5.959 31.726 -18.534 1.00 77.31 324 GLU A CA 1
ATOM 2432 C C . GLU A 1 324 ? 5.991 30.233 -18.915 1.00 77.31 324 GLU A C 1
ATOM 2434 O O . GLU A 1 324 ? 6.190 29.382 -18.055 1.00 77.31 324 GLU A O 1
ATOM 2439 N N . ASP A 1 325 ? 5.877 29.917 -20.205 1.00 72.81 325 ASP A N 1
ATOM 2440 C CA . ASP A 1 325 ? 5.928 28.563 -20.766 1.00 72.81 325 ASP A CA 1
ATOM 2441 C C . ASP A 1 325 ? 7.353 28.042 -21.056 1.00 72.81 325 ASP A C 1
ATOM 2443 O O . ASP A 1 325 ? 7.503 26.989 -21.677 1.00 72.81 325 ASP A O 1
ATOM 2447 N N . LEU A 1 326 ? 8.389 28.767 -20.613 1.00 80.69 326 LEU A N 1
ATOM 2448 C CA . LEU A 1 326 ? 9.820 28.577 -20.905 1.00 80.69 326 LEU A CA 1
ATOM 2449 C C . LEU A 1 326 ? 10.236 28.842 -22.362 1.00 80.69 326 LEU A C 1
ATOM 2451 O O . LEU A 1 326 ? 11.404 28.637 -22.701 1.00 80.69 326 LEU A O 1
ATOM 2455 N N . SER A 1 327 ? 9.344 29.325 -23.231 1.00 84.19 327 SER A N 1
ATOM 2456 C CA . SER A 1 327 ? 9.721 29.701 -24.597 1.00 84.19 327 SER A CA 1
ATOM 2457 C C . SER A 1 327 ? 10.561 30.985 -24.622 1.00 84.19 327 SER A C 1
ATOM 2459 O O . SER A 1 327 ? 10.461 31.835 -23.737 1.00 84.19 327 SER A O 1
ATOM 2461 N N . PHE A 1 328 ? 11.409 31.142 -25.642 1.00 88.69 328 PHE A N 1
ATOM 2462 C CA . PHE A 1 328 ? 12.270 32.319 -25.809 1.00 88.69 328 PHE A CA 1
ATOM 2463 C C . PHE A 1 328 ? 12.654 32.546 -27.275 1.00 88.69 328 PHE A C 1
ATOM 2465 O O . PHE A 1 328 ? 12.624 31.620 -28.088 1.00 88.69 328 PHE A O 1
ATOM 2472 N N . ASP A 1 329 ? 13.067 33.773 -27.608 1.00 91.06 329 ASP A N 1
ATOM 2473 C CA . ASP A 1 329 ? 13.712 34.075 -28.889 1.00 91.06 329 ASP A CA 1
ATOM 2474 C C . ASP A 1 329 ? 15.218 33.739 -28.806 1.00 91.06 329 ASP A C 1
ATOM 2476 O O . ASP A 1 329 ? 15.936 34.312 -27.976 1.00 91.06 329 ASP A O 1
ATOM 2480 N N . PRO A 1 330 ? 15.754 32.833 -29.651 1.00 90.75 330 PRO A N 1
ATOM 2481 C CA . PRO A 1 330 ? 17.185 32.533 -29.680 1.00 90.75 330 PRO A CA 1
ATOM 2482 C C . PRO A 1 330 ? 18.083 33.755 -29.929 1.00 90.75 330 PRO A C 1
ATOM 2484 O O . PRO A 1 330 ? 19.277 33.706 -29.615 1.00 90.75 330 PRO A O 1
ATOM 2487 N N . ASP A 1 331 ? 17.554 34.838 -30.509 1.00 92.12 331 ASP A N 1
ATOM 2488 C CA . ASP A 1 331 ? 18.301 36.073 -30.742 1.00 92.12 331 ASP A CA 1
ATOM 2489 C C . ASP A 1 331 ? 18.661 36.827 -29.451 1.00 92.12 331 ASP A C 1
ATOM 2491 O O . ASP A 1 331 ? 19.662 37.554 -29.461 1.00 92.12 331 ASP A O 1
ATOM 2495 N N . ASP A 1 332 ? 17.938 36.587 -28.352 1.00 93.38 332 ASP A N 1
ATOM 2496 C CA . ASP A 1 332 ? 18.173 37.199 -27.037 1.00 93.38 332 ASP A CA 1
ATOM 2497 C C . ASP A 1 332 ? 19.241 36.464 -26.199 1.00 93.38 332 ASP A C 1
ATOM 2499 O O . ASP A 1 332 ? 19.668 36.943 -25.142 1.00 93.38 332 ASP A O 1
ATOM 2503 N N . LEU A 1 333 ? 19.738 35.315 -26.678 1.00 93.69 333 LEU A N 1
ATOM 2504 C CA . LEU A 1 333 ? 20.774 34.532 -26.002 1.00 93.69 333 LEU A CA 1
ATOM 2505 C C . LEU A 1 333 ? 22.200 35.081 -26.227 1.00 93.69 333 LEU A C 1
ATOM 2507 O O . LEU A 1 333 ? 22.523 35.641 -27.281 1.00 93.69 333 LEU A O 1
ATOM 2511 N N . PRO A 1 334 ? 23.137 34.824 -25.289 1.00 93.56 334 PRO A N 1
ATOM 2512 C CA . PRO A 1 334 ? 24.563 35.060 -25.505 1.00 93.56 334 PRO A CA 1
ATOM 2513 C C . PRO A 1 334 ? 25.092 34.342 -26.752 1.00 93.56 334 PRO A C 1
ATOM 2515 O O . PRO A 1 334 ? 24.686 33.221 -27.054 1.00 93.56 334 PRO A O 1
ATOM 2518 N N . ALA A 1 335 ? 26.083 34.938 -27.424 1.00 94.25 335 ALA A N 1
ATOM 2519 C CA . ALA A 1 335 ? 26.571 34.489 -28.735 1.00 94.25 335 ALA A CA 1
ATOM 2520 C C . ALA A 1 335 ? 26.884 32.980 -28.837 1.00 94.25 335 ALA A C 1
ATOM 2522 O O . ALA A 1 335 ? 26.542 32.357 -29.840 1.00 94.25 335 ALA A O 1
ATOM 2523 N N . ASN A 1 336 ? 27.505 32.388 -27.810 1.00 92.12 336 ASN A N 1
ATOM 2524 C CA . ASN A 1 336 ? 27.831 30.958 -27.806 1.00 92.12 336 ASN A CA 1
ATOM 2525 C C . ASN A 1 336 ? 26.578 30.072 -27.694 1.00 92.12 336 ASN A C 1
ATOM 2527 O O . ASN A 1 336 ? 26.470 29.097 -28.429 1.00 92.12 336 ASN A O 1
ATOM 2531 N N . LEU A 1 337 ? 25.627 30.413 -26.816 1.00 93.19 337 LEU A N 1
ATOM 2532 C CA . LEU A 1 337 ? 24.375 29.661 -26.656 1.00 93.19 337 LEU A CA 1
ATOM 2533 C C . LEU A 1 337 ? 23.482 29.804 -27.887 1.00 93.19 337 LEU A C 1
ATOM 2535 O O . LEU A 1 337 ? 22.993 28.807 -28.409 1.00 93.19 337 LEU A O 1
ATOM 2539 N N . LYS A 1 338 ? 23.368 31.026 -28.417 1.00 95.12 338 LYS A N 1
ATOM 2540 C CA . LYS A 1 338 ? 22.678 31.306 -29.678 1.00 95.12 338 LYS A CA 1
ATOM 2541 C C . LYS A 1 338 ? 23.193 30.426 -30.817 1.00 95.12 338 LYS A C 1
ATOM 2543 O O . LYS A 1 338 ? 22.404 29.840 -31.550 1.00 95.12 338 LYS A O 1
ATOM 2548 N N . ALA A 1 339 ? 24.515 30.306 -30.962 1.00 94.69 339 ALA A N 1
ATOM 2549 C CA . ALA A 1 339 ? 25.109 29.475 -32.007 1.00 94.69 339 ALA A CA 1
ATOM 2550 C C . ALA A 1 339 ? 24.746 27.986 -31.858 1.00 94.69 339 ALA A C 1
ATOM 2552 O O . ALA A 1 339 ? 24.489 27.327 -32.864 1.00 94.69 339 ALA A O 1
ATOM 2553 N N . LEU A 1 340 ? 24.697 27.467 -30.627 1.00 95.31 340 LEU A N 1
ATOM 2554 C CA . LEU A 1 340 ? 24.305 26.081 -30.356 1.00 95.31 340 LEU A CA 1
ATOM 2555 C C . LEU A 1 340 ? 22.816 25.838 -30.636 1.00 95.31 340 LEU A C 1
ATOM 2557 O O . LEU A 1 340 ? 22.489 24.877 -31.324 1.00 95.31 340 LEU A O 1
ATOM 2561 N N . VAL A 1 341 ? 21.927 26.725 -30.174 1.00 94.50 341 VAL A N 1
ATOM 2562 C CA . VAL A 1 341 ? 20.473 26.611 -30.401 1.00 94.50 341 VAL A CA 1
ATOM 2563 C C . VAL A 1 341 ? 20.138 26.700 -31.892 1.00 94.50 341 VAL A C 1
ATOM 2565 O O . VAL A 1 341 ? 19.410 25.861 -32.414 1.00 94.50 341 VAL A O 1
ATOM 2568 N N . LEU A 1 342 ? 20.730 27.652 -32.624 1.00 95.06 342 LEU A N 1
ATOM 2569 C CA . LEU A 1 342 ? 20.533 27.751 -34.076 1.00 95.06 342 LEU A CA 1
ATOM 2570 C C . LEU A 1 342 ? 21.041 26.507 -34.818 1.00 95.06 342 LEU A C 1
ATOM 2572 O O . LEU A 1 342 ? 20.449 26.103 -35.820 1.00 95.06 342 LEU A O 1
ATOM 2576 N N . LYS A 1 343 ? 22.120 25.888 -34.328 1.00 94.50 343 LYS A N 1
ATOM 2577 C CA . LYS A 1 343 ? 22.633 24.631 -34.875 1.00 94.50 343 LYS A CA 1
ATOM 2578 C C . LYS A 1 343 ? 21.683 23.468 -34.600 1.00 94.50 343 LYS A C 1
ATOM 2580 O O . LYS A 1 343 ? 21.420 22.703 -35.521 1.00 94.50 343 LYS A O 1
ATOM 2585 N N . LEU A 1 344 ? 21.146 23.362 -33.384 1.00 94.38 344 LEU A N 1
ATOM 2586 C CA . LEU A 1 344 ? 20.154 22.344 -33.035 1.00 94.38 344 LEU A CA 1
ATOM 2587 C C . LEU A 1 344 ? 18.915 22.461 -33.931 1.00 94.38 344 LEU A C 1
ATOM 2589 O O . LEU A 1 344 ? 18.533 21.474 -34.553 1.00 94.38 344 LEU A O 1
ATOM 2593 N N . ASN A 1 345 ? 18.379 23.674 -34.101 1.00 91.94 345 ASN A N 1
ATOM 2594 C CA . ASN A 1 345 ? 17.241 23.930 -34.988 1.00 91.94 345 ASN A CA 1
ATOM 2595 C C . ASN A 1 345 ? 17.537 23.516 -36.439 1.00 91.94 345 ASN A C 1
ATOM 2597 O O . ASN A 1 345 ? 16.698 22.906 -37.099 1.00 91.94 345 ASN A O 1
ATOM 2601 N N . ALA A 1 346 ? 18.739 23.819 -36.944 1.00 92.94 346 ALA A N 1
ATOM 2602 C CA . ALA A 1 346 ? 19.149 23.413 -38.287 1.00 92.94 346 ALA A CA 1
ATOM 2603 C C . ALA A 1 346 ? 19.278 21.888 -38.428 1.00 92.94 346 ALA A C 1
ATOM 2605 O O . ALA A 1 346 ? 18.923 21.346 -39.472 1.00 92.94 346 ALA A O 1
ATOM 2606 N N . MET A 1 347 ? 19.762 21.198 -37.390 1.00 93.12 347 MET A N 1
ATOM 2607 C CA . MET A 1 347 ? 19.855 19.737 -37.379 1.00 93.12 347 MET A CA 1
ATOM 2608 C C . MET A 1 347 ? 18.477 19.074 -37.334 1.00 93.12 347 MET A C 1
ATOM 2610 O O . MET A 1 347 ? 18.231 18.127 -38.072 1.00 93.12 347 MET A O 1
ATOM 2614 N N . GLN A 1 348 ? 17.564 19.589 -36.510 1.00 89.81 348 GLN A N 1
ATOM 2615 C CA . GLN A 1 348 ? 16.199 19.068 -36.388 1.00 89.81 348 GLN A CA 1
ATOM 2616 C C . GLN A 1 348 ? 15.354 19.306 -37.649 1.00 89.81 348 GLN A C 1
ATOM 2618 O O . GLN A 1 348 ? 14.457 18.519 -37.937 1.00 89.81 348 GLN A O 1
ATOM 2623 N N . ALA A 1 349 ? 15.649 20.356 -38.424 1.00 89.81 349 ALA A N 1
ATOM 2624 C CA . ALA A 1 349 ? 14.981 20.628 -39.697 1.00 89.81 349 ALA A CA 1
ATOM 2625 C C . ALA A 1 349 ? 15.325 19.616 -40.811 1.00 89.81 349 ALA A C 1
ATOM 2627 O O . ALA A 1 349 ? 14.630 19.581 -41.825 1.00 89.81 349 ALA A O 1
ATOM 2628 N N . ASP A 1 350 ? 16.378 18.809 -40.637 1.00 88.12 350 ASP A N 1
ATOM 2629 C CA . ASP A 1 350 ? 16.846 17.813 -41.608 1.00 88.12 350 ASP A CA 1
ATOM 2630 C C . ASP A 1 350 ? 17.115 16.462 -40.903 1.00 88.12 350 ASP A C 1
ATOM 2632 O O . ASP A 1 350 ? 18.269 16.057 -40.721 1.00 88.12 350 ASP A O 1
ATOM 2636 N N . PRO A 1 351 ? 16.056 15.759 -40.445 1.00 84.31 351 PRO A N 1
ATOM 2637 C CA . PRO A 1 351 ? 16.178 14.594 -39.561 1.00 84.31 351 PRO A CA 1
ATOM 2638 C C . PRO A 1 351 ? 16.880 13.399 -40.216 1.00 84.31 351 PRO A C 1
ATOM 2640 O O . PRO A 1 351 ? 17.406 12.539 -39.518 1.00 84.31 351 PRO A O 1
ATOM 2643 N N . ASN A 1 352 ? 16.919 13.351 -41.549 1.00 90.56 352 ASN A N 1
ATOM 2644 C CA . ASN A 1 352 ? 17.576 12.282 -42.296 1.00 90.56 352 ASN A CA 1
ATOM 2645 C C . ASN A 1 352 ? 19.076 12.534 -42.495 1.00 90.56 352 ASN A C 1
ATOM 2647 O O . ASN A 1 352 ? 19.781 11.628 -42.922 1.00 90.56 352 ASN A O 1
ATOM 2651 N N . ARG A 1 353 ? 19.575 13.743 -42.206 1.00 92.12 353 ARG A N 1
ATOM 2652 C CA . ARG A 1 353 ? 20.983 14.117 -42.399 1.00 92.12 353 ARG A CA 1
ATOM 2653 C C . ARG A 1 353 ? 21.870 13.808 -41.203 1.00 92.12 353 ARG A C 1
ATOM 2655 O O . ARG A 1 353 ? 23.064 13.557 -41.366 1.00 92.12 353 ARG A O 1
ATOM 2662 N N . TYR A 1 354 ? 21.321 13.927 -39.999 1.00 92.38 354 TYR A N 1
ATOM 2663 C CA . TYR A 1 354 ? 22.093 13.858 -38.765 1.00 92.38 354 TYR A CA 1
ATOM 2664 C C . TYR A 1 354 ? 21.764 12.580 -37.988 1.00 92.38 354 TYR A C 1
ATOM 2666 O O . TYR A 1 354 ? 20.589 12.281 -37.789 1.00 92.38 354 TYR A O 1
ATOM 2674 N N . PRO A 1 355 ? 22.776 11.848 -37.490 1.00 89.81 355 PRO A N 1
ATOM 2675 C CA . PRO A 1 355 ? 22.552 10.723 -36.592 1.00 89.81 355 PRO A CA 1
ATOM 2676 C C . PRO A 1 355 ? 21.836 11.163 -35.306 1.00 89.81 355 PRO A C 1
ATOM 2678 O O . PRO A 1 355 ? 22.119 12.238 -34.762 1.00 89.81 355 PRO A O 1
ATOM 2681 N N . SER A 1 356 ? 20.951 10.312 -34.782 1.00 87.31 356 SER A N 1
ATOM 2682 C CA . SER A 1 356 ? 20.174 10.595 -33.567 1.00 87.31 356 SER A CA 1
ATOM 2683 C C . SER A 1 356 ? 21.062 10.868 -32.351 1.00 87.31 356 SER A C 1
ATOM 2685 O O . SER A 1 356 ? 20.751 11.765 -31.567 1.00 87.31 356 SER A O 1
ATOM 2687 N N . ALA A 1 357 ? 22.204 10.181 -32.230 1.00 88.12 357 ALA A N 1
ATOM 2688 C CA . ALA A 1 357 ? 23.166 10.413 -31.154 1.00 88.12 357 ALA A CA 1
ATOM 2689 C C . ALA A 1 357 ? 23.723 11.848 -31.169 1.00 88.12 357 ALA A C 1
ATOM 2691 O O . ALA A 1 357 ? 23.837 12.478 -30.120 1.00 88.12 357 ALA A O 1
ATOM 2692 N N . MET A 1 358 ? 23.999 12.416 -32.351 1.00 93.31 358 MET A N 1
ATOM 2693 C CA . MET A 1 358 ? 24.482 13.798 -32.458 1.00 93.31 358 MET A CA 1
ATOM 2694 C C . MET A 1 358 ? 23.410 14.800 -32.027 1.00 93.31 358 MET A C 1
ATOM 2696 O O . MET A 1 358 ? 23.698 15.721 -31.264 1.00 93.31 358 MET A O 1
ATOM 2700 N N . VAL A 1 359 ? 22.167 14.627 -32.485 1.00 92.62 359 VAL A N 1
ATOM 2701 C CA . VAL A 1 359 ? 21.059 15.512 -32.090 1.00 92.62 359 VAL A CA 1
ATOM 2702 C C . VAL A 1 359 ? 20.839 15.439 -30.575 1.00 92.62 359 VAL A C 1
ATOM 2704 O O . VAL A 1 359 ? 20.772 16.482 -29.924 1.00 92.62 359 VAL A O 1
ATOM 2707 N N . LYS A 1 360 ? 20.823 14.227 -30.003 1.00 90.00 360 LYS A N 1
ATOM 2708 C CA . LYS A 1 360 ? 20.657 13.985 -28.562 1.00 90.00 360 LYS A CA 1
ATOM 2709 C C . LYS A 1 360 ? 21.776 14.617 -27.730 1.00 90.00 360 LYS A C 1
ATOM 2711 O O . LYS A 1 360 ? 21.505 15.300 -26.745 1.00 90.00 360 LYS A O 1
ATOM 2716 N N . THR A 1 361 ? 23.035 14.443 -28.128 1.00 92.56 361 THR A N 1
ATOM 2717 C CA . THR A 1 361 ? 24.183 15.030 -27.421 1.00 92.56 361 THR A CA 1
ATOM 2718 C C . THR A 1 361 ? 24.172 16.561 -27.472 1.00 92.56 361 THR A C 1
ATOM 2720 O O . THR A 1 361 ? 24.466 17.200 -26.464 1.00 92.56 361 THR A O 1
ATOM 2723 N N . LEU A 1 362 ? 23.803 17.181 -28.602 1.00 94.38 362 LEU A N 1
ATOM 2724 C CA . LEU A 1 362 ? 23.682 18.643 -28.679 1.00 94.38 362 LEU A CA 1
ATOM 2725 C C . LEU A 1 362 ? 22.507 19.168 -27.843 1.00 94.38 362 LEU A C 1
ATOM 2727 O O . LEU A 1 362 ? 22.696 20.125 -27.096 1.00 94.38 362 LEU A O 1
ATOM 2731 N N . SER A 1 363 ? 21.327 18.547 -27.950 1.00 92.62 363 SER A N 1
ATOM 2732 C CA . SER A 1 363 ? 20.152 18.908 -27.141 1.00 92.62 363 SER A CA 1
ATOM 2733 C C . SER A 1 363 ? 20.474 18.796 -25.648 1.00 92.62 363 SER A C 1
ATOM 2735 O O . SER A 1 363 ? 20.399 19.805 -24.949 1.00 92.62 363 SER A O 1
ATOM 2737 N N . SER A 1 364 ? 20.961 17.639 -25.180 1.00 90.88 364 SER A N 1
ATOM 2738 C CA . SER A 1 364 ? 21.311 17.436 -23.766 1.00 90.88 364 SER A CA 1
ATOM 2739 C C . SER A 1 364 ? 22.374 18.424 -23.280 1.00 90.88 364 SER A C 1
ATOM 2741 O O . SER A 1 364 ? 22.217 18.983 -22.199 1.00 90.88 364 SER A O 1
ATOM 2743 N N . PHE A 1 365 ? 23.415 18.721 -24.075 1.00 94.12 365 PHE A N 1
ATOM 2744 C CA . PHE A 1 365 ? 24.444 19.696 -23.695 1.00 94.12 365 PHE A CA 1
ATOM 2745 C C . PHE A 1 365 ? 23.881 21.106 -23.503 1.00 94.12 365 PHE A C 1
ATOM 2747 O O . PHE A 1 365 ? 24.265 21.789 -22.552 1.00 94.12 365 PHE A O 1
ATOM 2754 N N . ILE A 1 366 ? 22.983 21.554 -24.387 1.00 93.81 366 ILE A N 1
ATOM 2755 C CA . ILE A 1 366 ? 22.338 22.858 -24.216 1.00 93.81 366 ILE A CA 1
ATOM 2756 C C . ILE A 1 366 ? 21.368 22.811 -23.023 1.00 93.81 366 ILE A C 1
ATOM 2758 O O . ILE A 1 366 ? 21.372 23.747 -22.220 1.00 93.81 366 ILE A O 1
ATOM 2762 N N . ASN A 1 367 ? 20.634 21.701 -22.846 1.00 89.94 367 ASN A N 1
ATOM 2763 C CA . ASN A 1 367 ? 19.677 21.520 -21.750 1.00 89.94 367 ASN A CA 1
ATOM 2764 C C . ASN A 1 367 ? 20.322 21.628 -20.354 1.00 89.94 367 ASN A C 1
ATOM 2766 O O . ASN A 1 367 ? 19.674 22.016 -19.388 1.00 89.94 367 ASN A O 1
ATOM 2770 N N . ARG A 1 368 ? 21.637 21.372 -20.244 1.00 90.62 368 ARG A N 1
ATOM 2771 C CA . ARG A 1 368 ? 22.421 21.568 -19.008 1.00 90.62 368 ARG A CA 1
ATOM 2772 C C . ARG A 1 368 ? 22.436 22.994 -18.477 1.00 90.62 368 ARG A C 1
ATOM 2774 O O . ARG A 1 368 ? 22.751 23.183 -17.303 1.00 90.62 368 ARG A O 1
ATOM 2781 N N . VAL A 1 369 ? 22.268 23.987 -19.346 1.00 91.69 369 VAL A N 1
ATOM 2782 C CA . VAL A 1 369 ? 22.426 25.408 -18.998 1.00 91.69 369 VAL A CA 1
ATOM 2783 C C . VAL A 1 369 ? 21.235 26.256 -19.406 1.00 91.69 369 VAL A C 1
ATOM 2785 O O . VAL A 1 369 ? 21.120 27.355 -18.885 1.00 91.69 369 VAL A O 1
ATOM 2788 N N . LEU A 1 370 ? 20.363 25.762 -20.283 1.00 91.00 370 LEU A N 1
ATOM 2789 C CA . LEU A 1 370 ? 19.143 26.417 -20.742 1.00 91.00 370 LEU A CA 1
ATOM 2790 C C . LEU A 1 370 ? 18.016 25.373 -20.760 1.00 91.00 370 LEU A C 1
ATOM 2792 O O . LEU A 1 370 ? 18.221 24.345 -21.388 1.00 91.00 370 LEU A O 1
ATOM 2796 N N . PRO A 1 371 ? 16.854 25.598 -20.131 1.00 86.62 371 PRO A N 1
ATOM 2797 C CA . PRO A 1 371 ? 15.807 24.586 -19.989 1.00 86.62 371 PRO A CA 1
ATOM 2798 C C . PRO A 1 371 ? 14.993 24.405 -21.279 1.00 86.62 371 PRO A C 1
ATOM 2800 O O . PRO A 1 371 ? 13.858 24.860 -21.376 1.00 86.62 371 PRO A O 1
ATOM 2803 N N . ILE A 1 372 ? 15.591 23.779 -22.292 1.00 81.69 372 ILE A N 1
ATOM 2804 C CA . ILE A 1 372 ? 14.936 23.513 -23.581 1.00 81.69 372 ILE A CA 1
ATOM 2805 C C . ILE A 1 372 ? 13.886 22.412 -23.429 1.00 81.69 372 ILE A C 1
ATOM 2807 O O . ILE A 1 372 ? 12.790 22.537 -23.967 1.00 81.69 372 ILE A O 1
ATOM 2811 N N . ASP A 1 373 ? 14.226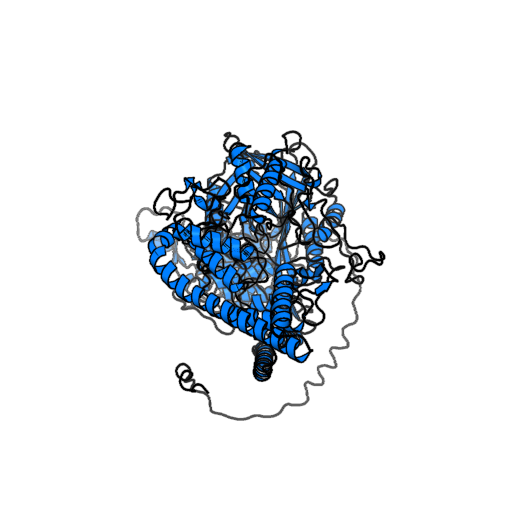 21.365 -22.678 1.00 78.25 373 ASP A N 1
ATOM 2812 C CA . ASP A 1 373 ? 13.386 20.194 -22.451 1.00 78.25 373 ASP A CA 1
ATOM 2813 C C . ASP A 1 373 ? 13.131 20.067 -20.940 1.00 78.25 373 ASP A C 1
ATOM 2815 O O . ASP A 1 373 ? 13.927 19.436 -20.233 1.00 78.25 373 ASP A O 1
ATOM 2819 N N . PRO A 1 374 ? 12.084 20.731 -20.412 1.00 81.00 374 PRO A N 1
ATOM 2820 C CA . PRO A 1 374 ? 11.713 20.639 -19.010 1.00 81.00 374 PRO A CA 1
ATOM 2821 C C . PRO A 1 374 ? 11.101 19.258 -18.689 1.00 81.00 374 PRO A C 1
ATOM 2823 O O . PRO A 1 374 ? 10.530 18.614 -19.575 1.00 81.00 374 PRO A O 1
ATOM 2826 N N . PRO A 1 375 ? 11.169 18.814 -17.426 1.00 86.44 375 PRO A N 1
ATOM 2827 C CA . PRO A 1 375 ? 11.574 19.594 -16.258 1.00 86.44 375 PRO A CA 1
ATOM 2828 C C . PRO A 1 375 ? 13.102 19.726 -16.135 1.00 86.44 375 PRO A C 1
ATOM 2830 O O . PRO A 1 375 ? 13.862 18.904 -16.640 1.00 86.44 375 PRO A O 1
ATOM 2833 N N . PHE A 1 376 ? 13.572 20.768 -15.449 1.00 87.50 376 PHE A N 1
ATOM 2834 C CA . PHE A 1 376 ? 15.001 21.070 -15.283 1.00 87.50 376 PHE A CA 1
ATOM 2835 C C . PHE A 1 376 ? 15.355 21.337 -13.818 1.00 87.50 376 PHE A C 1
ATOM 2837 O O . PHE A 1 376 ? 14.513 21.779 -13.049 1.00 87.50 376 PHE A O 1
ATOM 2844 N N . SER A 1 377 ? 16.616 21.138 -13.429 1.00 91.25 377 SER A N 1
ATOM 2845 C CA . SER A 1 377 ? 17.083 21.451 -12.070 1.00 91.25 377 SER A CA 1
ATOM 2846 C C . SER A 1 377 ? 17.687 22.862 -12.011 1.00 91.25 377 SER A C 1
ATOM 2848 O O . SER A 1 377 ? 18.759 23.068 -12.593 1.00 91.25 377 SER A O 1
ATOM 2850 N N . PRO A 1 378 ? 17.071 23.841 -11.310 1.00 91.38 378 PRO A N 1
ATOM 2851 C CA . PRO A 1 378 ? 17.607 25.204 -11.220 1.00 91.38 378 PRO A CA 1
ATOM 2852 C C . PRO A 1 378 ? 19.034 25.259 -10.656 1.00 91.38 378 PRO A C 1
ATOM 2854 O O . PRO A 1 378 ? 19.887 25.980 -11.182 1.00 91.38 378 PRO A O 1
ATOM 2857 N N . ASP A 1 379 ? 19.314 24.451 -9.632 1.00 90.38 379 ASP A N 1
ATOM 2858 C CA . ASP A 1 379 ? 20.633 24.357 -9.002 1.00 90.38 379 ASP A CA 1
ATOM 2859 C C . ASP A 1 379 ? 21.676 23.771 -9.960 1.00 90.38 379 ASP A C 1
ATOM 2861 O O . ASP A 1 379 ? 22.796 24.281 -10.060 1.00 90.38 379 ASP A O 1
ATOM 2865 N N . SER A 1 380 ? 21.295 22.743 -10.726 1.00 90.25 380 SER A N 1
ATOM 2866 C CA . SER A 1 380 ? 22.175 22.145 -11.734 1.00 90.25 380 SER A CA 1
ATOM 2867 C C . SER A 1 380 ? 22.458 23.119 -12.880 1.00 90.25 380 SER A C 1
ATOM 2869 O O . SER A 1 380 ? 23.609 23.244 -13.298 1.00 90.25 380 SER A O 1
ATOM 2871 N N . LEU A 1 381 ? 21.449 23.861 -13.360 1.00 91.94 381 LEU A N 1
ATOM 2872 C CA . LEU A 1 381 ? 21.623 24.909 -14.378 1.00 91.94 381 LEU A CA 1
ATOM 2873 C C . LEU A 1 381 ? 22.582 26.009 -13.898 1.00 91.94 381 LEU A C 1
ATOM 2875 O O . LEU A 1 381 ? 23.443 26.467 -14.658 1.00 91.94 381 LEU A O 1
ATOM 2879 N N . LEU A 1 382 ? 22.464 26.419 -12.632 1.00 92.75 382 LEU A N 1
ATOM 2880 C CA . LEU A 1 382 ? 23.354 27.398 -12.010 1.00 92.75 382 LEU A CA 1
ATOM 2881 C C . LEU A 1 382 ? 24.793 26.871 -11.915 1.00 92.75 382 LEU A C 1
ATOM 2883 O O . LEU A 1 382 ? 25.734 27.572 -12.299 1.00 92.75 382 LEU A O 1
ATOM 2887 N N . ALA A 1 383 ? 24.972 25.631 -11.453 1.00 92.19 383 ALA A N 1
ATOM 2888 C CA . ALA A 1 383 ? 26.280 24.989 -11.354 1.00 92.19 383 ALA A CA 1
ATOM 2889 C C . ALA A 1 383 ? 26.945 24.819 -12.732 1.00 92.19 383 ALA A C 1
ATOM 2891 O O . ALA A 1 383 ? 28.101 25.205 -12.915 1.00 92.19 383 ALA A O 1
ATOM 2892 N N . ASN A 1 384 ? 26.201 24.329 -13.726 1.00 93.06 384 ASN A N 1
ATOM 2893 C CA . ASN A 1 384 ? 26.679 24.155 -15.098 1.00 93.06 384 ASN A CA 1
ATOM 2894 C C . ASN A 1 384 ? 26.995 25.497 -15.777 1.00 93.06 384 ASN A C 1
ATOM 2896 O O . ASN A 1 384 ? 27.964 25.602 -16.531 1.00 93.06 384 ASN A O 1
ATOM 2900 N N . SER A 1 385 ? 26.227 26.555 -15.488 1.00 93.44 385 SER A N 1
ATOM 2901 C CA . SER A 1 385 ? 26.515 27.906 -15.993 1.00 93.44 385 SER A CA 1
ATOM 2902 C C . SER A 1 385 ? 27.895 28.398 -15.544 1.00 93.44 385 SER A C 1
ATOM 2904 O O . SER A 1 385 ? 28.595 29.061 -16.313 1.00 93.44 385 SER A O 1
ATOM 2906 N N . ALA A 1 386 ? 28.333 28.026 -14.336 1.00 93.12 386 ALA A N 1
ATOM 2907 C CA . ALA A 1 386 ? 29.646 28.397 -13.814 1.00 93.12 386 ALA A CA 1
ATOM 2908 C C . ALA A 1 386 ? 30.817 27.689 -14.531 1.00 93.12 386 ALA A C 1
ATOM 2910 O O . ALA A 1 386 ? 31.912 28.254 -14.604 1.00 93.12 386 ALA A O 1
ATOM 2911 N N . THR A 1 387 ? 30.604 26.489 -15.086 1.00 93.81 387 THR A N 1
ATOM 2912 C CA . THR A 1 387 ? 31.632 25.688 -15.787 1.00 93.81 387 THR A CA 1
ATOM 2913 C C . THR A 1 387 ? 31.490 25.690 -17.312 1.00 93.81 387 THR A C 1
ATOM 2915 O O . THR A 1 387 ? 32.339 25.144 -18.015 1.00 93.81 387 THR A O 1
ATOM 2918 N N . PHE A 1 388 ? 30.472 26.357 -17.861 1.00 94.19 388 PHE A N 1
ATOM 2919 C CA . PHE A 1 388 ? 30.109 26.274 -19.279 1.00 94.19 388 PHE A CA 1
ATOM 2920 C C . PHE A 1 388 ? 31.271 26.485 -20.260 1.00 94.19 388 PHE A C 1
ATOM 2922 O O . PHE A 1 388 ? 31.357 25.804 -21.277 1.00 94.19 388 PHE A O 1
ATOM 2929 N N . ALA A 1 389 ? 32.193 27.409 -19.974 1.00 91.00 389 ALA A N 1
ATOM 2930 C CA . ALA A 1 389 ? 33.301 27.704 -20.883 1.00 91.00 389 ALA A CA 1
ATOM 2931 C C . ALA A 1 389 ? 34.273 26.522 -21.067 1.00 91.00 389 ALA A C 1
ATOM 2933 O O . ALA A 1 389 ? 34.731 26.288 -22.188 1.00 91.00 389 ALA A O 1
ATOM 2934 N N . SER A 1 390 ? 34.600 25.785 -19.997 1.00 91.12 390 SER A N 1
ATOM 2935 C CA . SER A 1 390 ? 35.440 24.583 -20.104 1.00 91.12 390 SER A CA 1
ATOM 2936 C C . SER A 1 390 ? 34.688 23.447 -20.782 1.00 91.12 390 SER A C 1
ATOM 2938 O O . SER A 1 390 ? 35.245 22.758 -21.637 1.00 91.12 390 SER A O 1
ATOM 2940 N N . ASP A 1 391 ? 33.410 23.303 -20.448 1.00 92.81 391 ASP A N 1
ATOM 2941 C CA . ASP A 1 391 ? 32.581 22.195 -20.909 1.00 92.81 391 ASP A CA 1
ATOM 2942 C C . ASP A 1 391 ? 32.276 22.332 -22.405 1.00 92.81 391 ASP A C 1
ATOM 2944 O O . ASP A 1 391 ? 32.375 21.359 -23.148 1.00 92.81 391 ASP A O 1
ATOM 2948 N N . LEU A 1 392 ? 32.038 23.560 -22.881 1.00 94.50 392 LEU A N 1
ATOM 2949 C CA . LEU A 1 392 ? 31.867 23.879 -24.299 1.00 94.50 392 LEU A CA 1
ATOM 2950 C C . LEU A 1 392 ? 33.112 23.535 -25.124 1.00 94.50 392 LEU A C 1
ATOM 2952 O O . LEU A 1 392 ? 32.997 23.114 -26.276 1.00 94.50 392 LEU A O 1
ATOM 2956 N N . ALA A 1 393 ? 34.312 23.710 -24.564 1.00 93.75 393 ALA A N 1
ATOM 2957 C CA . ALA A 1 393 ? 35.545 23.353 -25.258 1.00 93.75 393 ALA A CA 1
ATOM 2958 C C . ALA A 1 393 ? 35.674 21.830 -25.431 1.00 93.75 393 ALA A C 1
ATOM 2960 O O . ALA A 1 393 ? 36.047 21.370 -26.511 1.00 93.75 393 ALA A O 1
ATOM 2961 N N . ALA A 1 394 ? 35.329 21.057 -24.395 1.00 90.88 394 ALA A N 1
ATOM 2962 C CA . ALA A 1 394 ? 35.318 19.596 -24.447 1.00 90.88 394 ALA A CA 1
ATOM 2963 C C . ALA A 1 394 ? 34.233 19.065 -25.401 1.00 90.88 394 ALA A C 1
ATOM 2965 O O . ALA A 1 394 ? 34.530 18.239 -26.266 1.00 90.88 394 ALA A O 1
ATOM 2966 N N . PHE A 1 395 ? 33.015 19.608 -25.305 1.00 94.38 395 PHE A N 1
ATOM 2967 C CA . PHE A 1 395 ? 31.896 19.291 -26.191 1.00 94.38 395 PHE A CA 1
ATOM 2968 C C . PHE A 1 395 ? 32.263 19.511 -27.662 1.00 94.38 395 PHE A C 1
ATOM 2970 O O . PHE A 1 395 ? 32.163 18.594 -28.472 1.00 94.38 395 PHE A O 1
ATOM 2977 N N . ASN A 1 396 ? 32.764 20.703 -28.011 1.00 93.56 396 ASN A N 1
ATOM 2978 C CA . ASN A 1 396 ? 33.116 21.032 -29.394 1.00 93.56 396 ASN A CA 1
ATOM 2979 C C . ASN A 1 396 ? 34.208 20.117 -29.966 1.00 93.56 396 ASN A C 1
ATOM 2981 O O . ASN A 1 396 ? 34.212 19.862 -31.169 1.00 93.56 396 ASN A O 1
ATOM 2985 N N . ALA A 1 397 ? 35.127 19.619 -29.133 1.00 90.75 397 ALA A N 1
ATOM 2986 C CA . ALA A 1 397 ? 36.159 18.689 -29.580 1.00 90.75 397 ALA A CA 1
ATOM 2987 C C . ALA A 1 397 ? 35.569 17.330 -29.994 1.00 90.75 397 ALA A C 1
ATOM 2989 O O . ALA A 1 397 ? 35.907 16.824 -31.064 1.00 90.75 397 ALA A O 1
ATOM 2990 N N . GLN A 1 398 ? 34.673 16.761 -29.180 1.00 89.88 398 GLN A N 1
ATOM 2991 C CA . GLN A 1 398 ? 34.007 15.487 -29.482 1.00 89.88 398 GLN A CA 1
ATOM 2992 C C . GLN A 1 398 ? 32.993 15.641 -30.624 1.00 89.88 398 GLN A C 1
ATOM 2994 O O . GLN A 1 398 ? 33.038 14.904 -31.608 1.00 89.88 398 GLN A O 1
ATOM 2999 N N . PHE A 1 399 ? 32.125 16.652 -30.536 1.00 93.31 399 PHE A N 1
ATOM 3000 C CA . PHE A 1 399 ? 31.078 16.905 -31.522 1.00 93.31 399 PHE A CA 1
ATOM 3001 C C . PHE A 1 399 ? 31.652 17.246 -32.903 1.00 93.31 399 PHE A C 1
ATOM 3003 O O . PHE A 1 399 ? 31.194 16.730 -33.922 1.00 93.31 399 PHE A O 1
ATOM 3010 N N . GLY A 1 400 ? 32.705 18.069 -32.950 1.00 92.88 400 GLY A N 1
ATOM 3011 C CA . GLY A 1 400 ? 33.377 18.431 -34.198 1.00 92.88 400 GLY A CA 1
ATOM 3012 C C . GLY A 1 400 ? 34.049 17.243 -34.895 1.00 92.88 400 GLY A C 1
ATOM 3013 O O . GLY A 1 400 ? 34.130 17.219 -36.126 1.00 92.88 400 GLY A O 1
ATOM 3014 N N . ALA A 1 401 ? 34.497 16.231 -34.143 1.00 91.69 401 ALA A N 1
ATOM 3015 C CA . ALA A 1 401 ? 35.021 14.994 -34.720 1.00 91.69 401 ALA A CA 1
ATOM 3016 C C . ALA A 1 401 ? 33.918 14.194 -35.433 1.00 91.69 401 ALA A C 1
ATOM 3018 O O . ALA A 1 401 ? 34.128 13.759 -36.567 1.00 91.69 401 ALA A O 1
ATOM 3019 N N . ALA A 1 402 ? 32.735 14.073 -34.821 1.00 93.00 402 ALA A N 1
ATOM 3020 C CA . ALA A 1 402 ? 31.578 13.421 -35.436 1.00 93.00 402 ALA A CA 1
ATOM 3021 C C . ALA A 1 402 ? 31.083 14.173 -36.684 1.00 93.00 402 ALA A C 1
ATOM 3023 O O . ALA A 1 402 ? 30.842 13.556 -37.718 1.00 93.00 402 ALA A O 1
ATOM 3024 N N . GLU A 1 403 ? 31.032 15.510 -36.654 1.00 93.38 403 GLU A N 1
ATOM 3025 C CA . GLU A 1 403 ? 30.693 16.309 -37.845 1.00 93.38 403 GLU A CA 1
ATOM 3026 C C . GLU A 1 403 ? 31.692 16.126 -38.990 1.00 93.38 403 GLU A C 1
ATOM 3028 O O . GLU A 1 403 ? 31.309 16.065 -40.162 1.00 93.38 403 GLU A O 1
ATOM 3033 N N . THR A 1 404 ? 32.980 16.036 -38.656 1.00 94.94 404 THR A N 1
ATOM 3034 C CA . THR A 1 404 ? 34.034 15.800 -39.645 1.00 94.94 404 THR A CA 1
ATOM 3035 C C . THR A 1 404 ? 33.879 14.416 -40.274 1.00 94.94 404 THR A C 1
ATOM 3037 O O . THR A 1 404 ? 33.962 14.300 -41.497 1.00 94.94 404 THR A O 1
ATOM 3040 N N . ALA A 1 405 ? 33.606 13.388 -39.463 1.00 94.19 405 ALA A N 1
ATOM 3041 C CA . ALA A 1 405 ? 33.358 12.027 -39.933 1.00 94.19 405 ALA A CA 1
ATOM 3042 C C . ALA A 1 405 ? 32.113 11.954 -40.831 1.00 94.19 405 ALA A C 1
ATOM 3044 O O . ALA A 1 405 ? 32.198 11.426 -41.938 1.00 94.19 405 ALA A O 1
ATOM 3045 N N . LEU A 1 406 ? 31.002 12.573 -40.416 1.00 94.94 406 LEU A N 1
ATOM 3046 C CA . LEU A 1 406 ? 29.774 12.660 -41.210 1.00 94.94 406 LEU A CA 1
ATOM 3047 C C . LEU A 1 406 ? 30.019 13.330 -42.561 1.00 94.94 406 LEU A C 1
ATOM 3049 O O . LEU A 1 406 ? 29.602 12.818 -43.597 1.00 94.94 406 LEU A O 1
ATOM 3053 N N . THR A 1 407 ? 30.726 14.459 -42.564 1.00 95.44 407 THR A N 1
ATOM 3054 C CA . THR A 1 407 ? 31.008 15.213 -43.791 1.00 95.44 407 THR A CA 1
ATOM 3055 C C . THR A 1 407 ? 31.889 14.413 -44.750 1.00 95.44 407 THR A C 1
ATOM 3057 O O . THR A 1 407 ? 31.593 14.350 -45.943 1.00 95.44 407 THR A O 1
ATOM 3060 N N . ALA A 1 408 ? 32.956 13.791 -44.240 1.00 96.12 408 ALA A N 1
ATOM 3061 C CA . ALA A 1 408 ? 33.864 12.981 -45.047 1.00 96.12 408 ALA A CA 1
ATOM 3062 C C . ALA A 1 408 ? 33.165 11.729 -45.601 1.00 96.12 408 ALA A C 1
ATOM 3064 O O . ALA A 1 408 ? 33.191 11.505 -46.808 1.00 96.12 408 ALA A O 1
ATOM 3065 N N . GLY A 1 409 ? 32.459 10.981 -44.750 1.00 96.62 409 GLY A N 1
ATOM 3066 C CA . GLY A 1 409 ? 31.726 9.786 -45.161 1.00 96.62 409 GLY A CA 1
ATOM 3067 C C . GLY A 1 409 ? 30.613 10.091 -46.164 1.00 96.62 409 GLY A C 1
ATOM 3068 O O . GLY A 1 409 ? 30.431 9.349 -47.123 1.00 96.62 409 GLY A O 1
ATOM 3069 N N . THR A 1 410 ? 29.913 11.223 -46.018 1.00 96.88 410 THR A N 1
ATOM 3070 C CA . THR A 1 410 ? 28.902 11.650 -47.002 1.00 96.88 410 THR A CA 1
ATOM 3071 C C . THR A 1 410 ? 29.541 11.867 -48.376 1.00 96.88 410 THR A C 1
ATOM 3073 O O . THR A 1 410 ? 28.976 11.466 -49.393 1.00 96.88 410 THR A O 1
ATOM 3076 N N . ALA A 1 411 ? 30.733 12.472 -48.428 1.00 96.69 411 ALA A N 1
ATOM 3077 C CA . ALA A 1 411 ? 31.456 12.654 -49.684 1.00 96.69 411 ALA A CA 1
ATOM 3078 C C . ALA A 1 411 ? 31.857 11.309 -50.316 1.00 96.69 411 ALA A C 1
ATOM 3080 O O . ALA A 1 411 ? 31.742 11.159 -51.533 1.00 96.69 411 ALA A O 1
ATOM 3081 N N . ASP A 1 412 ? 32.258 10.329 -49.503 1.00 97.31 412 ASP A N 1
ATOM 3082 C CA . ASP A 1 412 ? 32.604 8.982 -49.968 1.00 97.31 412 ASP A CA 1
ATOM 3083 C C . ASP A 1 412 ? 31.380 8.221 -50.507 1.00 97.31 412 ASP A C 1
ATOM 3085 O O . ASP A 1 412 ? 31.455 7.631 -51.587 1.00 97.31 412 ASP A O 1
ATOM 3089 N N . VAL A 1 413 ? 30.232 8.297 -49.821 1.00 97.38 413 VAL A N 1
ATOM 3090 C CA . VAL A 1 413 ? 28.958 7.710 -50.279 1.00 97.38 413 VAL A CA 1
ATOM 3091 C C . VAL A 1 413 ? 28.537 8.306 -51.625 1.00 97.38 413 VAL A C 1
ATOM 3093 O O . VAL A 1 413 ? 28.227 7.574 -52.569 1.00 97.38 413 VAL A O 1
ATOM 3096 N N . LEU A 1 414 ? 28.583 9.636 -51.755 1.00 97.50 414 LEU A N 1
ATOM 3097 C CA . LEU A 1 414 ? 28.252 10.323 -53.006 1.00 97.50 414 LEU A CA 1
ATOM 3098 C C . LEU A 1 414 ? 29.216 9.951 -54.141 1.00 97.50 414 LEU A C 1
ATOM 3100 O O . LEU A 1 414 ? 28.779 9.733 -55.274 1.00 97.50 414 LEU A O 1
ATOM 3104 N N . ALA A 1 415 ? 30.515 9.839 -53.851 1.00 96.38 415 ALA A N 1
ATOM 3105 C CA . ALA A 1 415 ? 31.517 9.429 -54.830 1.00 96.38 415 ALA A CA 1
ATOM 3106 C C . ALA A 1 415 ? 31.310 7.977 -55.295 1.00 96.38 415 ALA A C 1
ATOM 3108 O O . ALA A 1 415 ? 31.418 7.694 -56.492 1.00 96.38 415 ALA A O 1
ATOM 3109 N N . ALA A 1 416 ? 30.965 7.068 -54.378 1.00 96.62 416 ALA A N 1
ATOM 3110 C CA . ALA A 1 416 ? 30.656 5.677 -54.696 1.00 96.62 416 ALA A CA 1
ATOM 3111 C C . ALA A 1 416 ? 29.405 5.564 -55.581 1.00 96.62 416 ALA A C 1
ATOM 3113 O O . ALA A 1 416 ? 29.429 4.869 -56.599 1.00 96.62 416 ALA A O 1
ATOM 3114 N N . ALA A 1 417 ? 28.337 6.298 -55.256 1.00 96.94 417 ALA A N 1
ATOM 3115 C CA . ALA A 1 417 ? 27.128 6.335 -56.074 1.00 96.94 417 ALA A CA 1
ATOM 3116 C C . ALA A 1 417 ? 27.393 6.907 -57.478 1.00 96.94 417 ALA A C 1
ATOM 3118 O O . ALA A 1 417 ? 26.996 6.306 -58.479 1.00 96.94 417 ALA A O 1
ATOM 3119 N N . ALA A 1 418 ? 28.141 8.012 -57.575 1.00 96.38 418 ALA A N 1
ATOM 3120 C CA . ALA A 1 418 ? 28.533 8.584 -58.861 1.00 96.38 418 ALA A CA 1
ATOM 3121 C C . ALA A 1 418 ? 29.351 7.587 -59.703 1.00 96.38 418 ALA A C 1
ATOM 3123 O O . ALA A 1 418 ? 29.089 7.430 -60.897 1.00 96.38 418 ALA A O 1
ATOM 3124 N N . ALA A 1 419 ? 30.284 6.847 -59.094 1.00 96.56 419 ALA A N 1
ATOM 3125 C CA . ALA A 1 419 ? 31.043 5.807 -59.789 1.00 96.56 419 ALA A CA 1
ATOM 3126 C C . ALA A 1 419 ? 30.128 4.713 -60.372 1.00 96.56 419 ALA A C 1
ATOM 3128 O O . ALA A 1 419 ? 30.281 4.356 -61.543 1.00 96.56 419 ALA A O 1
ATOM 3129 N N . ARG A 1 420 ? 29.115 4.255 -59.618 1.00 96.56 420 ARG A N 1
ATOM 3130 C CA . ARG A 1 420 ? 28.113 3.291 -60.115 1.00 96.56 420 ARG A CA 1
ATOM 3131 C C . ARG A 1 420 ? 27.342 3.825 -61.323 1.00 96.56 420 ARG A C 1
ATOM 3133 O O . ARG A 1 420 ? 27.102 3.088 -62.278 1.00 96.56 420 ARG A O 1
ATOM 3140 N N . TYR A 1 421 ? 26.967 5.105 -61.327 1.00 96.44 421 TYR A N 1
ATOM 3141 C CA . TYR A 1 421 ? 26.259 5.697 -62.467 1.00 96.44 421 TYR A CA 1
ATOM 3142 C C . TYR A 1 421 ? 27.150 5.861 -63.701 1.00 96.44 421 TYR A C 1
ATOM 3144 O O . TYR A 1 421 ? 26.669 5.700 -64.825 1.00 96.44 421 TYR A O 1
ATOM 3152 N N . VAL A 1 422 ? 28.443 6.148 -63.518 1.00 96.00 422 VAL A N 1
ATOM 3153 C CA . VAL A 1 422 ? 29.418 6.164 -64.621 1.00 96.00 422 VAL A CA 1
ATOM 3154 C C . VAL A 1 422 ? 29.567 4.770 -65.226 1.00 96.00 422 VAL A C 1
ATOM 3156 O O . VAL A 1 422 ? 29.527 4.629 -66.449 1.00 96.00 422 VAL A O 1
ATOM 3159 N N . GLU A 1 423 ? 29.661 3.728 -64.397 1.00 94.31 423 GLU A N 1
ATOM 3160 C CA . GLU A 1 423 ? 29.677 2.332 -64.860 1.00 94.31 423 GLU A CA 1
ATOM 3161 C C . GLU A 1 423 ? 28.390 1.949 -65.609 1.00 94.31 423 GLU A C 1
ATOM 3163 O O . GLU A 1 423 ? 28.439 1.196 -66.584 1.00 94.31 423 GLU A O 1
ATOM 3168 N N . ALA A 1 424 ? 27.251 2.527 -65.217 1.00 89.69 424 ALA A N 1
ATOM 3169 C CA . ALA A 1 424 ? 25.963 2.368 -65.889 1.00 89.69 424 ALA A CA 1
ATOM 3170 C C . ALA A 1 424 ? 25.805 3.209 -67.179 1.00 89.69 424 ALA A C 1
ATOM 3172 O O . ALA A 1 424 ? 24.787 3.087 -67.865 1.00 89.69 424 ALA A O 1
ATOM 3173 N N . GLY A 1 425 ? 26.802 4.024 -67.550 1.00 92.88 425 GLY A N 1
ATOM 3174 C CA . GLY A 1 425 ? 26.860 4.743 -68.829 1.00 92.88 425 GLY A CA 1
ATOM 3175 C C . GLY A 1 425 ? 26.641 6.261 -68.772 1.00 92.88 425 GLY A C 1
ATOM 3176 O O . GLY A 1 425 ? 26.565 6.886 -69.833 1.00 92.88 425 GLY A O 1
ATOM 3177 N N . SER A 1 426 ? 26.556 6.869 -67.584 1.00 92.81 426 SER A N 1
ATOM 3178 C CA . SER A 1 426 ? 26.499 8.331 -67.418 1.00 92.81 426 SER A CA 1
ATOM 3179 C C . SER A 1 426 ? 27.870 8.994 -67.616 1.00 92.81 426 SER A C 1
ATOM 3181 O O . SER A 1 426 ? 28.917 8.388 -67.393 1.00 92.81 426 SER A O 1
ATOM 3183 N N . THR A 1 427 ? 27.893 10.272 -68.009 1.00 95.25 427 THR A N 1
ATOM 3184 C CA . THR A 1 427 ? 29.117 11.088 -67.902 1.00 95.25 427 THR A CA 1
ATOM 3185 C C . THR A 1 427 ? 29.396 11.410 -66.432 1.00 95.25 427 THR A C 1
ATOM 3187 O O . THR A 1 427 ? 28.462 11.462 -65.639 1.00 95.25 427 THR A O 1
ATOM 3190 N N . GLN A 1 428 ? 30.656 11.675 -66.068 1.00 93.31 428 GLN A N 1
ATOM 3191 C CA . GLN A 1 428 ? 31.037 12.024 -64.688 1.00 93.31 428 GLN A CA 1
ATOM 3192 C C . GLN A 1 428 ? 30.174 13.162 -64.111 1.00 93.31 428 GLN A C 1
ATOM 3194 O O . GLN A 1 428 ? 29.616 13.030 -63.031 1.00 93.31 428 GLN A O 1
ATOM 3199 N N . GLU A 1 429 ? 30.000 14.244 -64.874 1.00 94.12 429 GLU A N 1
ATOM 3200 C CA . GLU A 1 429 ? 29.209 15.411 -64.460 1.00 94.12 429 GLU A CA 1
ATOM 3201 C C . GLU A 1 429 ? 27.721 15.067 -64.256 1.00 94.12 429 GLU A C 1
ATOM 3203 O O . GLU A 1 429 ? 27.100 15.519 -63.297 1.00 94.12 429 GLU A O 1
ATOM 3208 N N . ALA A 1 430 ? 27.146 14.216 -65.117 1.00 92.38 430 ALA A N 1
ATOM 3209 C CA . ALA A 1 430 ? 25.763 13.761 -64.967 1.00 92.38 430 ALA A CA 1
ATOM 3210 C C . ALA A 1 430 ? 25.596 12.775 -63.799 1.00 92.38 430 ALA A C 1
ATOM 3212 O O . ALA A 1 430 ? 24.556 12.771 -63.146 1.00 92.38 430 ALA A O 1
ATOM 3213 N N . ALA A 1 431 ? 26.611 11.953 -63.529 1.00 95.12 431 ALA A N 1
ATOM 3214 C CA . ALA A 1 431 ? 26.630 11.011 -62.419 1.00 95.12 431 ALA A CA 1
ATOM 3215 C C . ALA A 1 431 ? 26.711 11.722 -61.061 1.00 95.12 431 ALA A C 1
ATOM 3217 O O . ALA A 1 431 ? 25.933 11.413 -60.164 1.00 95.12 431 ALA A O 1
ATOM 3218 N N . GLU A 1 432 ? 27.594 12.710 -60.924 1.00 95.44 432 GLU A N 1
ATOM 3219 C CA . GLU A 1 432 ? 27.699 13.531 -59.712 1.00 95.44 432 GLU A CA 1
ATOM 3220 C C . GLU A 1 432 ? 26.402 14.307 -59.446 1.00 95.44 432 GLU A C 1
ATOM 3222 O O . GLU A 1 432 ? 25.910 14.322 -58.318 1.00 95.44 432 GLU A O 1
ATOM 3227 N N . ALA A 1 433 ? 25.792 14.883 -60.490 1.00 95.12 433 ALA A N 1
ATOM 3228 C CA . ALA A 1 433 ? 24.505 15.567 -60.372 1.00 95.12 433 ALA A CA 1
ATOM 3229 C C . ALA A 1 433 ? 23.367 14.616 -59.960 1.00 95.12 433 ALA A C 1
ATOM 3231 O O . ALA A 1 433 ? 22.539 14.977 -59.126 1.00 95.12 433 ALA A O 1
ATOM 3232 N N . ALA A 1 434 ? 23.332 13.398 -60.510 1.00 95.31 434 ALA A N 1
ATOM 3233 C CA . ALA A 1 434 ? 22.336 12.392 -60.147 1.00 95.31 434 ALA A CA 1
ATOM 3234 C C . ALA A 1 434 ? 22.512 11.892 -58.704 1.00 95.31 434 ALA A C 1
ATOM 3236 O O . ALA A 1 434 ? 21.522 11.738 -57.996 1.00 95.31 434 ALA A O 1
ATOM 3237 N N . ALA A 1 435 ? 23.752 11.689 -58.244 1.00 96.19 435 ALA A N 1
ATOM 3238 C CA . ALA A 1 435 ? 24.030 11.270 -56.869 1.00 96.19 435 ALA A CA 1
ATOM 3239 C C . ALA A 1 435 ? 23.626 12.361 -55.872 1.00 96.19 435 ALA A C 1
ATOM 3241 O O . ALA A 1 435 ? 22.967 12.071 -54.878 1.00 96.19 435 ALA A O 1
ATOM 3242 N N . ALA A 1 436 ? 23.939 13.623 -56.179 1.00 96.69 436 ALA A N 1
ATOM 3243 C CA . ALA A 1 436 ? 23.517 14.763 -55.372 1.00 96.69 436 ALA A CA 1
ATOM 3244 C C . ALA A 1 436 ? 21.987 14.915 -55.321 1.00 96.69 436 ALA A C 1
ATOM 3246 O O . ALA A 1 436 ? 21.447 15.222 -54.261 1.00 96.69 436 ALA A O 1
ATOM 3247 N N . GLN A 1 437 ? 21.287 14.679 -56.437 1.00 97.31 437 GLN A N 1
ATOM 3248 C CA . GLN A 1 437 ? 19.825 14.737 -56.474 1.00 97.31 437 GLN A CA 1
ATOM 3249 C C . GLN A 1 437 ? 19.188 13.595 -55.673 1.00 97.31 437 GLN A C 1
ATOM 3251 O O . GLN A 1 437 ? 18.328 13.867 -54.844 1.00 97.31 437 GLN A O 1
ATOM 3256 N N . ASN A 1 438 ? 19.634 12.346 -55.858 1.00 97.19 438 ASN A N 1
ATOM 3257 C CA . ASN A 1 438 ? 19.127 11.209 -55.079 1.00 97.19 438 ASN A CA 1
ATOM 3258 C C . ASN A 1 438 ? 19.402 11.387 -53.583 1.00 97.19 438 ASN A C 1
ATOM 3260 O O . ASN A 1 438 ? 18.538 11.105 -52.763 1.00 97.19 438 ASN A O 1
ATOM 3264 N N . PHE A 1 439 ? 20.568 11.919 -53.218 1.00 97.06 439 PHE A N 1
ATOM 3265 C CA . PHE A 1 439 ? 20.860 12.237 -51.827 1.00 97.06 439 PHE A CA 1
ATOM 3266 C C . PHE A 1 439 ? 19.945 13.336 -51.275 1.00 97.06 439 PHE A C 1
ATOM 3268 O O . PHE A 1 439 ? 19.428 13.197 -50.173 1.00 97.06 439 PHE A O 1
ATOM 3275 N N . ALA A 1 440 ? 19.673 14.399 -52.039 1.00 96.25 440 ALA A N 1
ATOM 3276 C CA . ALA A 1 440 ? 18.701 15.417 -51.638 1.00 96.25 440 ALA A CA 1
ATOM 3277 C C . ALA A 1 440 ? 17.282 14.836 -51.473 1.00 96.25 440 ALA A C 1
ATOM 3279 O O . ALA A 1 440 ? 16.575 15.207 -50.537 1.00 96.25 440 ALA A O 1
ATOM 3280 N N . ASP A 1 441 ? 16.885 13.902 -52.342 1.00 95.69 441 ASP A N 1
ATOM 3281 C CA . ASP A 1 441 ? 15.600 13.205 -52.250 1.00 95.69 441 ASP A CA 1
ATOM 3282 C C . ASP A 1 441 ? 15.542 12.299 -51.008 1.00 95.69 441 ASP A C 1
ATOM 3284 O O . ASP A 1 441 ? 14.521 12.286 -50.319 1.00 95.69 441 ASP A O 1
ATOM 3288 N N . PHE A 1 442 ? 16.640 11.609 -50.676 1.00 94.69 442 PHE A N 1
ATOM 3289 C CA . PHE A 1 442 ? 16.771 10.847 -49.435 1.00 94.69 442 PHE A CA 1
ATOM 3290 C C . PHE A 1 442 ? 16.635 11.754 -48.209 1.00 94.69 442 PHE A C 1
ATOM 3292 O O . PHE A 1 442 ? 15.860 11.447 -47.308 1.00 94.69 442 PHE A O 1
ATOM 3299 N N . LEU A 1 443 ? 17.326 12.897 -48.181 1.00 93.12 443 LEU A N 1
ATOM 3300 C CA . LEU A 1 443 ? 17.225 13.837 -47.063 1.00 93.12 443 LEU A CA 1
ATOM 3301 C C . LEU A 1 443 ? 15.788 14.343 -46.870 1.00 93.12 443 LEU A C 1
ATOM 3303 O O . LEU A 1 443 ? 15.297 14.417 -45.746 1.00 93.12 443 LEU A O 1
ATOM 3307 N N . ALA A 1 444 ? 15.071 14.610 -47.962 1.00 92.25 444 ALA A N 1
ATOM 3308 C CA . ALA A 1 444 ? 13.687 15.070 -47.901 1.00 92.25 444 ALA A CA 1
ATOM 3309 C C . ALA A 1 444 ? 12.681 13.971 -47.504 1.00 92.25 444 ALA A C 1
ATOM 3311 O O . ALA A 1 444 ? 11.697 14.274 -46.830 1.00 92.25 444 ALA A O 1
ATOM 3312 N N . ASN A 1 445 ? 12.894 12.717 -47.926 1.00 92.25 445 ASN A N 1
ATOM 3313 C CA . ASN A 1 445 ? 11.856 11.674 -47.888 1.00 92.25 445 ASN A CA 1
ATOM 3314 C C . ASN A 1 445 ? 12.237 10.404 -47.101 1.00 92.25 445 ASN A C 1
ATOM 3316 O O . ASN A 1 445 ? 11.426 9.483 -47.013 1.00 92.25 445 ASN A O 1
ATOM 3320 N N . GLY A 1 446 ? 13.464 10.299 -46.588 1.00 90.31 446 GLY A N 1
ATOM 3321 C CA . GLY A 1 446 ? 14.016 9.090 -45.956 1.00 90.31 446 GLY A CA 1
ATOM 3322 C C . GLY A 1 446 ? 14.321 7.942 -46.929 1.00 90.31 446 GLY A C 1
ATOM 3323 O O . GLY A 1 446 ? 14.696 6.852 -46.504 1.00 90.31 446 GLY A O 1
ATOM 3324 N N . SER A 1 447 ? 14.131 8.164 -48.232 1.00 93.81 447 SER A N 1
ATOM 3325 C CA . SER A 1 447 ? 14.422 7.216 -49.313 1.00 93.81 447 SER A CA 1
ATOM 3326 C C . SER A 1 447 ? 14.590 7.953 -50.642 1.00 93.81 447 SER A C 1
ATOM 3328 O O . SER A 1 447 ? 14.046 9.045 -50.828 1.00 93.81 447 SER A O 1
ATOM 3330 N N . SER A 1 448 ? 15.329 7.357 -51.574 1.00 96.69 448 SER A N 1
ATOM 3331 C CA . SER A 1 448 ? 15.547 7.878 -52.922 1.00 96.69 448 SER A CA 1
ATOM 3332 C C . SER A 1 448 ? 15.301 6.812 -53.994 1.00 96.69 448 SER A C 1
ATOM 3334 O O . SER A 1 448 ? 14.922 5.672 -53.715 1.00 96.69 448 SER A O 1
ATOM 3336 N N . ALA A 1 449 ? 15.499 7.174 -55.266 1.00 95.50 449 ALA A N 1
ATOM 3337 C CA . ALA A 1 449 ? 15.450 6.203 -56.356 1.00 95.50 449 ALA A CA 1
ATOM 3338 C C . ALA A 1 449 ? 16.682 5.270 -56.386 1.00 95.50 449 ALA A C 1
ATOM 3340 O O . ALA A 1 449 ? 16.650 4.252 -57.082 1.00 95.50 449 ALA A O 1
ATOM 3341 N N . ASP A 1 450 ? 17.754 5.590 -55.650 1.00 96.62 450 ASP A N 1
ATOM 3342 C CA . ASP A 1 450 ? 18.938 4.743 -55.491 1.00 96.62 450 ASP A CA 1
ATOM 3343 C C . ASP A 1 450 ? 18.962 4.095 -54.102 1.00 96.62 450 ASP A C 1
ATOM 3345 O O . ASP A 1 450 ? 19.613 4.569 -53.173 1.00 96.62 450 ASP A O 1
ATOM 3349 N N . ALA A 1 451 ? 18.304 2.939 -53.996 1.00 95.00 451 ALA A N 1
ATOM 3350 C CA . ALA A 1 451 ? 18.241 2.162 -52.759 1.00 95.00 451 ALA A CA 1
ATOM 3351 C C . ALA A 1 451 ? 19.621 1.740 -52.213 1.00 95.00 451 ALA A C 1
ATOM 3353 O O . ALA A 1 451 ? 19.745 1.466 -51.021 1.00 95.00 451 ALA A O 1
ATOM 3354 N N . GLN A 1 452 ? 20.661 1.663 -53.055 1.00 96.25 452 GLN A N 1
ATOM 3355 C CA . GLN A 1 452 ? 22.003 1.340 -52.575 1.00 96.25 452 GLN A CA 1
ATOM 3356 C C . GLN A 1 452 ? 22.682 2.575 -51.971 1.00 96.25 452 GLN A C 1
ATOM 3358 O O . GLN A 1 452 ? 23.371 2.435 -50.970 1.00 96.25 452 GLN A O 1
ATOM 3363 N N . LEU A 1 453 ? 22.480 3.776 -52.530 1.00 97.06 453 LEU A N 1
ATOM 3364 C CA . LEU A 1 453 ? 22.925 5.029 -51.898 1.00 97.06 453 LEU A CA 1
ATOM 3365 C C . LEU A 1 453 ? 22.257 5.197 -50.532 1.00 97.06 453 LEU A C 1
ATOM 3367 O O . LEU A 1 453 ? 22.948 5.509 -49.565 1.00 97.06 453 LEU A O 1
ATOM 3371 N N . ASP A 1 454 ? 20.952 4.928 -50.449 1.00 97.12 454 ASP A N 1
ATOM 3372 C CA . ASP A 1 454 ? 20.203 4.969 -49.192 1.00 97.12 454 ASP A CA 1
ATOM 3373 C C . ASP A 1 454 ? 20.819 4.013 -48.156 1.00 97.12 454 ASP A C 1
ATOM 3375 O O . ASP A 1 454 ? 21.095 4.413 -47.028 1.00 97.12 454 ASP A O 1
ATOM 3379 N N . ALA A 1 455 ? 21.092 2.761 -48.546 1.00 96.44 455 ALA A N 1
ATOM 3380 C CA . ALA A 1 455 ? 21.703 1.762 -47.668 1.00 96.44 455 ALA A CA 1
ATOM 3381 C C . ALA A 1 455 ? 23.129 2.144 -47.228 1.00 96.44 455 ALA A C 1
ATOM 3383 O O . ALA A 1 455 ? 23.466 1.995 -46.054 1.00 96.44 455 ALA A O 1
ATOM 3384 N N . ASP A 1 456 ? 23.953 2.657 -48.147 1.00 96.31 456 ASP A N 1
ATOM 3385 C CA . ASP A 1 456 ? 25.329 3.083 -47.863 1.00 96.31 456 ASP A CA 1
ATOM 3386 C C . ASP A 1 456 ? 25.344 4.283 -46.898 1.00 96.31 456 ASP A C 1
ATOM 3388 O O . ASP A 1 456 ? 26.160 4.342 -45.977 1.00 96.31 456 ASP A O 1
ATOM 3392 N N . TYR A 1 457 ? 24.412 5.227 -47.065 1.00 96.12 457 TYR A N 1
ATOM 3393 C CA . TYR A 1 457 ? 24.286 6.372 -46.169 1.00 96.12 457 TYR A CA 1
ATOM 3394 C C . TYR A 1 457 ? 23.734 5.981 -44.793 1.00 96.12 457 TYR A C 1
ATOM 3396 O O . TYR A 1 457 ? 24.255 6.429 -43.775 1.00 96.12 457 TYR A O 1
ATOM 3404 N N . GLN A 1 458 ? 22.743 5.087 -44.731 1.00 93.81 458 GLN A N 1
ATOM 3405 C CA . GLN A 1 458 ? 22.245 4.545 -43.461 1.00 93.81 458 GLN A CA 1
ATOM 3406 C C . GLN A 1 458 ? 23.337 3.786 -42.690 1.00 93.81 458 GLN A C 1
ATOM 3408 O O . GLN A 1 458 ? 23.431 3.908 -41.468 1.00 93.81 458 GLN A O 1
ATOM 3413 N N . ALA A 1 459 ? 24.213 3.056 -43.390 1.00 95.00 459 ALA A N 1
ATOM 3414 C CA . ALA A 1 459 ? 25.375 2.419 -42.773 1.00 95.00 459 ALA A CA 1
ATOM 3415 C C . ALA A 1 459 ? 26.334 3.454 -42.157 1.00 95.00 459 ALA A C 1
ATOM 3417 O O . ALA A 1 459 ? 26.735 3.294 -41.005 1.00 95.00 459 ALA A O 1
ATOM 3418 N N . LEU A 1 460 ? 26.626 4.554 -42.863 1.00 95.38 460 LEU A N 1
ATOM 3419 C CA . LEU A 1 460 ? 27.418 5.667 -42.326 1.00 95.38 460 LEU A CA 1
ATOM 3420 C C . LEU A 1 460 ? 26.776 6.285 -41.072 1.00 95.38 460 LEU A C 1
ATOM 3422 O O . LEU A 1 460 ? 27.467 6.530 -40.082 1.00 95.38 460 LEU A O 1
ATOM 3426 N N . LEU A 1 461 ? 25.462 6.534 -41.089 1.00 92.44 461 LEU A N 1
ATOM 3427 C CA . LEU A 1 461 ? 24.750 7.058 -39.917 1.00 92.44 461 LEU A CA 1
ATOM 3428 C C . LEU A 1 461 ? 24.872 6.104 -38.718 1.00 92.44 461 LEU A C 1
ATOM 3430 O O . LEU A 1 461 ? 25.094 6.558 -37.594 1.00 92.44 461 LEU A O 1
ATOM 3434 N N . SER A 1 462 ? 24.795 4.791 -38.957 1.00 91.19 462 SER A N 1
ATOM 3435 C CA . SER A 1 462 ? 24.999 3.770 -37.925 1.00 91.19 462 SER A CA 1
ATOM 3436 C C . SER A 1 462 ? 26.428 3.755 -37.376 1.00 91.19 462 SER A C 1
ATOM 3438 O O . SER A 1 462 ? 26.605 3.572 -36.173 1.00 91.19 462 SER A O 1
ATOM 3440 N N . GLU A 1 463 ? 27.446 3.951 -38.218 1.00 91.50 463 GLU A N 1
ATOM 3441 C CA . GLU A 1 463 ? 28.844 4.046 -37.773 1.00 91.50 463 GLU A CA 1
ATOM 3442 C C . GLU A 1 463 ? 29.061 5.258 -36.860 1.00 91.50 463 GLU A C 1
ATOM 3444 O O . GLU A 1 463 ? 29.707 5.145 -35.818 1.00 91.50 463 GLU A O 1
ATOM 3449 N N . ILE A 1 464 ? 28.481 6.408 -37.211 1.00 89.06 464 ILE A N 1
ATOM 3450 C CA . ILE A 1 464 ? 28.620 7.640 -36.424 1.00 89.06 464 ILE A CA 1
ATOM 3451 C C . ILE A 1 464 ? 27.829 7.556 -35.117 1.00 89.06 464 ILE A C 1
ATOM 3453 O O . ILE A 1 464 ? 28.310 8.029 -34.090 1.00 89.06 464 ILE A O 1
ATOM 3457 N N . ASN A 1 465 ? 26.660 6.906 -35.115 1.00 86.12 465 ASN A N 1
ATOM 3458 C CA . ASN A 1 465 ? 25.927 6.595 -33.882 1.00 86.12 465 ASN A CA 1
ATOM 3459 C C . ASN A 1 465 ? 26.750 5.735 -32.907 1.00 86.12 465 ASN A C 1
ATOM 3461 O O . ASN A 1 465 ? 26.533 5.815 -31.703 1.00 86.12 465 ASN A O 1
ATOM 3465 N N . GLY A 1 466 ? 27.694 4.933 -33.412 1.00 83.56 466 GLY A N 1
ATOM 3466 C CA . GLY A 1 466 ? 28.624 4.148 -32.599 1.00 83.56 466 GLY A CA 1
ATOM 3467 C C . GLY A 1 466 ? 29.818 4.934 -32.041 1.00 83.56 466 GLY A C 1
ATOM 3468 O O . GLY A 1 466 ? 30.645 4.348 -31.344 1.00 83.56 466 GLY A O 1
ATOM 3469 N N . MET A 1 467 ? 29.955 6.233 -32.342 1.00 87.19 467 MET A N 1
ATOM 3470 C CA . MET A 1 467 ? 30.984 7.080 -31.729 1.00 87.19 467 MET A CA 1
ATOM 3471 C C . MET A 1 467 ? 30.612 7.411 -30.276 1.00 87.19 467 MET A C 1
ATOM 3473 O O . MET A 1 467 ? 29.463 7.728 -29.984 1.00 87.19 467 MET A O 1
ATOM 3477 N N . GLU A 1 468 ? 31.594 7.399 -29.367 1.00 82.88 468 GLU A N 1
ATOM 3478 C CA . GLU A 1 468 ? 31.410 7.774 -27.954 1.00 82.88 468 GLU A CA 1
ATOM 3479 C C . GLU A 1 468 ? 31.152 9.287 -27.803 1.00 82.88 468 GLU A C 1
ATOM 3481 O O . GLU A 1 468 ? 32.053 1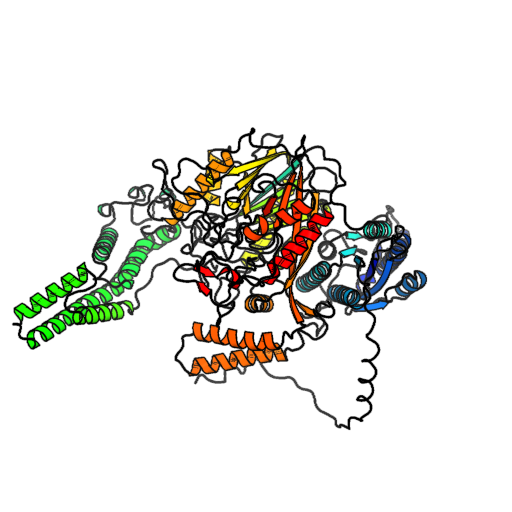0.074 -27.503 1.00 82.88 468 GLU A O 1
ATOM 3486 N N . LEU A 1 469 ? 29.913 9.712 -28.049 1.00 86.25 469 LEU A N 1
ATOM 3487 C CA . LEU A 1 469 ? 29.433 11.057 -27.746 1.00 86.25 469 LEU A CA 1
ATOM 3488 C C . LEU A 1 469 ? 28.906 11.107 -26.310 1.00 86.25 469 LEU A C 1
ATOM 3490 O O . LEU A 1 469 ? 28.150 10.237 -25.885 1.00 86.25 469 LEU A O 1
ATOM 3494 N N . THR A 1 470 ? 29.298 12.140 -25.564 1.00 87.56 470 THR A N 1
ATOM 3495 C CA . THR A 1 470 ? 28.831 12.327 -24.183 1.00 87.56 470 THR A CA 1
ATOM 3496 C C . THR A 1 470 ? 27.329 12.640 -24.169 1.00 87.56 470 THR A C 1
ATOM 3498 O O . THR A 1 470 ? 26.878 13.539 -24.882 1.00 87.56 470 THR A O 1
ATOM 3501 N N . ASP A 1 471 ? 26.557 11.920 -23.354 1.00 85.56 471 ASP A N 1
ATOM 3502 C CA . ASP A 1 471 ? 25.184 12.282 -22.986 1.00 85.56 471 ASP A CA 1
ATOM 3503 C C . ASP A 1 471 ? 25.240 13.139 -21.719 1.00 85.56 471 ASP A C 1
ATOM 3505 O O . ASP A 1 471 ? 25.890 12.768 -20.743 1.00 85.56 471 ASP A O 1
ATOM 3509 N N . TYR A 1 472 ? 24.612 14.310 -21.758 1.00 84.50 472 TYR A N 1
ATOM 3510 C CA . TYR A 1 472 ? 24.643 15.273 -20.661 1.00 84.50 472 TYR A CA 1
ATOM 3511 C C . TYR A 1 472 ? 23.346 15.316 -19.842 1.00 84.50 472 TYR A C 1
ATOM 3513 O O . TYR A 1 472 ? 23.114 16.275 -19.103 1.00 84.50 472 TYR A O 1
ATOM 3521 N N . THR A 1 473 ? 22.492 14.305 -19.992 1.00 78.12 473 THR A N 1
ATOM 3522 C CA . THR A 1 473 ? 21.320 14.099 -19.133 1.00 78.12 473 THR A CA 1
ATOM 3523 C C . THR A 1 473 ? 21.749 14.061 -17.651 1.00 78.12 473 THR A C 1
ATOM 3525 O O . THR A 1 473 ? 22.840 13.556 -17.368 1.00 78.12 473 THR A O 1
ATOM 3528 N N . PRO A 1 474 ? 20.956 14.617 -16.708 1.00 72.38 474 PRO A N 1
ATOM 3529 C CA . PRO A 1 474 ? 21.284 14.601 -15.281 1.00 72.38 474 PRO A CA 1
ATOM 3530 C C . PRO A 1 474 ? 21.670 13.210 -14.768 1.00 72.38 474 PRO A C 1
ATOM 3532 O O . PRO A 1 474 ? 21.142 12.201 -15.238 1.00 72.38 474 PRO A O 1
ATOM 3535 N N . GLU A 1 475 ? 22.582 13.169 -13.793 1.00 74.81 475 GLU A N 1
ATOM 3536 C CA . GLU A 1 475 ? 22.952 11.917 -13.135 1.00 74.81 475 GLU A CA 1
ATOM 3537 C C . GLU A 1 475 ? 21.728 11.307 -12.445 1.00 74.81 475 GLU A C 1
ATOM 3539 O O . GLU A 1 475 ? 20.963 11.998 -11.769 1.00 74.81 475 GLU A O 1
ATOM 3544 N N . ALA A 1 476 ? 21.550 10.003 -12.635 1.00 82.56 476 ALA A N 1
ATOM 3545 C CA . ALA A 1 476 ? 20.522 9.244 -11.951 1.00 82.56 476 ALA A CA 1
ATOM 3546 C C . ALA A 1 476 ? 20.740 9.275 -10.434 1.00 82.56 476 ALA A C 1
ATOM 3548 O O . ALA A 1 476 ? 21.871 9.214 -9.946 1.00 82.56 476 ALA A O 1
ATOM 3549 N N . THR A 1 477 ? 19.641 9.339 -9.689 1.00 89.00 477 THR A N 1
ATOM 3550 C CA . THR A 1 477 ? 19.658 9.087 -8.247 1.00 89.00 477 THR A CA 1
ATOM 3551 C C . THR A 1 477 ? 19.829 7.588 -7.973 1.00 89.00 477 THR A C 1
ATOM 3553 O O . THR A 1 477 ? 19.804 6.767 -8.889 1.00 89.00 477 THR A O 1
ATOM 3556 N N . GLN A 1 478 ? 19.986 7.224 -6.701 1.00 91.56 478 GLN A N 1
ATOM 3557 C CA . GLN A 1 478 ? 20.044 5.821 -6.273 1.00 91.56 478 GLN A CA 1
ATOM 3558 C C . GLN A 1 478 ? 18.681 5.109 -6.278 1.00 91.56 478 GLN A C 1
ATOM 3560 O O . GLN A 1 478 ? 18.635 3.899 -6.094 1.00 91.56 478 GLN A O 1
ATOM 3565 N N . TYR A 1 479 ? 17.586 5.855 -6.440 1.00 95.88 479 TYR A N 1
ATOM 3566 C CA . TYR A 1 479 ? 16.226 5.334 -6.354 1.00 95.88 479 TYR A CA 1
ATOM 3567 C C . TYR A 1 479 ? 15.724 4.865 -7.721 1.00 95.88 479 TYR A C 1
ATOM 3569 O O . TYR A 1 479 ? 16.116 5.429 -8.747 1.00 95.88 479 TYR A O 1
ATOM 3577 N N . TYR A 1 480 ? 14.814 3.891 -7.727 1.00 95.69 480 TYR A N 1
ATOM 3578 C CA . TYR A 1 480 ? 14.113 3.416 -8.922 1.00 95.69 480 TYR A CA 1
ATOM 3579 C C . TYR A 1 480 ? 12.654 3.877 -8.920 1.00 95.69 480 TYR A C 1
ATOM 3581 O O . TYR A 1 480 ? 12.018 3.925 -7.867 1.00 95.69 480 TYR A O 1
ATOM 3589 N N . MET A 1 481 ? 12.145 4.232 -10.100 1.00 95.12 481 MET A N 1
ATOM 3590 C CA . MET A 1 481 ? 10.737 4.540 -10.330 1.00 95.12 481 MET A CA 1
ATOM 3591 C C . MET A 1 481 ? 9.924 3.250 -10.252 1.00 95.12 481 MET A C 1
ATOM 3593 O O . MET A 1 481 ? 10.318 2.236 -10.822 1.00 95.12 481 MET A O 1
ATOM 3597 N N . ALA A 1 482 ? 8.780 3.303 -9.586 1.00 93.25 482 ALA A N 1
ATOM 3598 C CA . ALA A 1 482 ? 7.858 2.183 -9.498 1.00 93.25 482 ALA A CA 1
ATOM 3599 C C . ALA A 1 482 ? 6.824 2.164 -10.636 1.00 93.25 482 ALA A C 1
ATOM 3601 O O . ALA A 1 482 ? 6.518 3.196 -11.227 1.00 93.25 482 ALA A O 1
ATOM 3602 N N . GLY A 1 483 ? 6.219 1.002 -10.883 1.00 87.50 483 GLY A N 1
ATOM 3603 C CA . GLY A 1 483 ? 5.023 0.846 -11.718 1.00 87.50 483 GLY A CA 1
ATOM 3604 C C . GLY A 1 483 ? 5.291 0.322 -13.129 1.00 87.50 483 GLY A C 1
ATOM 3605 O O . GLY A 1 483 ? 4.876 -0.787 -13.465 1.00 87.50 483 GLY A O 1
ATOM 3606 N N . PHE A 1 484 ? 6.031 1.073 -13.947 1.00 87.62 484 PHE A N 1
ATOM 3607 C CA . PHE A 1 484 ? 6.089 0.807 -15.390 1.00 87.62 484 PHE A CA 1
ATOM 3608 C C . PHE A 1 484 ? 7.225 -0.114 -15.848 1.00 87.62 484 PHE A C 1
ATOM 3610 O O . PHE A 1 484 ? 6.969 -1.143 -16.470 1.00 87.62 484 PHE A O 1
ATOM 3617 N N . GLU A 1 485 ? 8.478 0.253 -15.584 1.00 84.94 485 GLU A N 1
ATOM 3618 C CA . GLU A 1 485 ? 9.647 -0.340 -16.246 1.00 84.94 485 GLU A CA 1
ATOM 3619 C C . GLU A 1 485 ? 10.724 -0.725 -15.230 1.00 84.94 485 GLU A C 1
ATOM 3621 O O . GLU A 1 485 ? 10.911 -0.051 -14.217 1.00 84.94 485 GLU A O 1
ATOM 3626 N N . LEU A 1 486 ? 11.440 -1.816 -15.506 1.00 86.06 486 LEU A N 1
ATOM 3627 C CA . LEU A 1 486 ? 12.562 -2.267 -14.678 1.00 86.06 486 LEU A CA 1
ATOM 3628 C C . LEU A 1 486 ? 13.795 -1.387 -14.901 1.00 86.06 486 LEU A C 1
ATOM 3630 O O . LEU A 1 486 ? 14.033 -0.907 -16.011 1.00 86.06 486 LEU A O 1
ATOM 3634 N N . ASP A 1 487 ? 14.634 -1.259 -13.872 1.00 88.25 487 ASP A N 1
ATOM 3635 C CA . ASP A 1 487 ? 15.925 -0.554 -13.940 1.00 88.25 487 ASP A CA 1
ATOM 3636 C C . ASP A 1 487 ? 15.783 0.922 -14.373 1.00 88.25 487 ASP A C 1
ATOM 3638 O O . ASP A 1 487 ? 16.634 1.521 -15.038 1.00 88.25 487 ASP A O 1
ATOM 3642 N N . TRP A 1 488 ? 14.659 1.538 -14.003 1.00 89.94 488 TRP A N 1
ATOM 3643 C CA . TRP A 1 488 ? 14.366 2.932 -14.308 1.00 89.94 488 TRP A CA 1
ATOM 3644 C C . TRP A 1 488 ? 14.705 3.844 -13.142 1.00 89.94 488 TRP A C 1
ATOM 3646 O O . TRP A 1 488 ? 13.873 4.147 -12.296 1.00 89.94 488 TRP A O 1
ATOM 3656 N N . SER A 1 489 ? 15.943 4.337 -13.101 1.00 91.00 489 SER A N 1
ATOM 3657 C CA . SER A 1 489 ? 16.362 5.230 -12.015 1.00 91.00 489 SER A CA 1
ATOM 3658 C C . SER A 1 489 ? 15.609 6.567 -12.029 1.00 91.00 489 SER A C 1
ATOM 3660 O O . SER A 1 489 ? 15.412 7.157 -13.102 1.00 91.00 489 SER A O 1
ATOM 3662 N N . CYS A 1 490 ? 15.279 7.089 -10.848 1.00 92.50 490 CYS A N 1
ATOM 3663 C CA . CYS A 1 490 ? 14.718 8.424 -10.667 1.00 92.50 490 CYS A CA 1
ATOM 3664 C C . CYS A 1 490 ? 15.776 9.488 -10.990 1.00 92.50 490 CYS A C 1
ATOM 3666 O O . CYS A 1 490 ? 16.946 9.350 -10.622 1.00 92.50 490 CYS A O 1
ATOM 3668 N N . LEU A 1 491 ? 15.368 10.575 -11.641 1.00 91.12 491 LEU A N 1
ATOM 3669 C CA . LEU A 1 491 ? 16.242 11.691 -12.022 1.00 91.12 491 LEU A CA 1
ATOM 3670 C C . LEU A 1 491 ? 16.077 12.929 -11.123 1.00 91.12 491 LEU A C 1
ATOM 3672 O O . LEU A 1 491 ? 16.867 13.865 -11.217 1.00 91.12 491 LEU A O 1
ATOM 3676 N N . GLY A 1 492 ? 15.051 12.954 -10.272 1.00 92.62 492 GLY A N 1
ATOM 3677 C CA . GLY A 1 492 ? 14.702 14.078 -9.404 1.00 92.62 492 GLY A CA 1
ATOM 3678 C C . GLY A 1 492 ? 13.235 14.023 -8.983 1.00 92.62 492 GLY A C 1
ATOM 3679 O O . GLY A 1 492 ? 12.591 12.992 -9.171 1.00 92.62 492 GLY A O 1
ATOM 3680 N N . TYR A 1 493 ? 12.698 15.123 -8.456 1.00 94.81 493 TYR A N 1
ATOM 3681 C CA . TYR A 1 493 ? 11.274 15.244 -8.115 1.00 94.81 493 TYR A CA 1
ATOM 3682 C C . TYR A 1 493 ? 10.639 16.505 -8.711 1.00 94.81 493 TYR A C 1
ATOM 3684 O O . TYR A 1 493 ? 11.299 17.538 -8.803 1.00 94.81 493 TYR A O 1
ATOM 3692 N N . LEU A 1 494 ? 9.369 16.411 -9.104 1.00 93.25 494 LEU A N 1
ATOM 3693 C CA . LEU A 1 494 ? 8.533 17.516 -9.587 1.00 93.25 494 LEU A CA 1
ATOM 3694 C C . LEU A 1 494 ? 7.782 18.185 -8.437 1.00 93.25 494 LEU A C 1
ATOM 3696 O O . LEU A 1 494 ? 7.755 19.407 -8.316 1.00 93.25 494 LEU A O 1
ATOM 3700 N N . ASP A 1 495 ? 7.195 17.355 -7.587 1.00 94.25 495 ASP A N 1
ATOM 3701 C CA . ASP A 1 495 ? 6.356 17.725 -6.459 1.00 94.25 495 ASP A CA 1
ATOM 3702 C C . ASP A 1 495 ? 6.368 16.569 -5.446 1.00 94.25 495 ASP A C 1
ATOM 3704 O O . ASP A 1 495 ? 6.907 15.489 -5.709 1.00 94.25 495 ASP A O 1
ATOM 3708 N N . ALA A 1 496 ? 5.899 16.842 -4.233 1.00 95.62 496 ALA A N 1
ATOM 3709 C CA . ALA A 1 496 ? 6.071 15.931 -3.115 1.00 95.62 496 ALA A CA 1
ATOM 3710 C C . ALA A 1 496 ? 4.926 14.918 -3.045 1.00 95.62 496 ALA A C 1
ATOM 3712 O O . ALA A 1 496 ? 3.791 15.346 -2.845 1.00 95.62 496 ALA A O 1
ATOM 3713 N N . PRO A 1 497 ? 5.197 13.601 -3.099 1.00 97.56 497 PRO A N 1
ATOM 3714 C CA . PRO A 1 497 ? 4.243 12.630 -2.608 1.00 97.56 497 PRO A CA 1
ATOM 3715 C C . PRO A 1 497 ? 4.114 12.735 -1.083 1.00 97.56 497 PRO A C 1
ATOM 3717 O O . PRO A 1 497 ? 5.068 13.105 -0.393 1.00 97.56 497 PRO A O 1
ATOM 3720 N N . TYR A 1 498 ? 2.955 12.383 -0.540 1.00 98.31 498 TYR A N 1
ATOM 3721 C CA . TYR A 1 498 ? 2.653 12.467 0.888 1.00 98.31 498 TYR A CA 1
ATOM 3722 C C . TYR A 1 498 ? 2.109 11.158 1.458 1.00 98.31 498 TYR A C 1
ATOM 3724 O O . TYR A 1 498 ? 1.400 10.394 0.806 1.00 98.31 498 TYR A O 1
ATOM 3732 N N . VAL A 1 499 ? 2.352 10.966 2.750 1.00 98.62 499 VAL A N 1
ATOM 3733 C CA . VAL A 1 499 ? 1.518 10.126 3.602 1.00 98.62 499 VAL A CA 1
ATOM 3734 C C . VAL A 1 499 ? 0.521 11.011 4.343 1.00 98.62 499 VAL A C 1
ATOM 3736 O O . VAL A 1 499 ? 0.869 12.084 4.841 1.00 98.62 499 VAL A O 1
ATOM 3739 N N . ARG A 1 500 ? -0.738 10.579 4.411 1.00 98.62 500 ARG A N 1
ATOM 3740 C CA . ARG A 1 500 ? -1.828 11.296 5.081 1.00 98.62 500 ARG A CA 1
ATOM 3741 C C . ARG A 1 500 ? -2.596 10.343 5.974 1.00 98.62 500 ARG A C 1
ATOM 3743 O O . ARG A 1 500 ? -2.916 9.242 5.544 1.00 98.62 500 ARG A O 1
ATOM 3750 N N . ALA A 1 501 ? -2.919 10.766 7.189 1.00 98.81 501 ALA A N 1
ATOM 3751 C CA . ALA A 1 501 ? -3.640 9.951 8.158 1.00 98.81 501 ALA A CA 1
ATOM 3752 C C . ALA A 1 501 ? -4.863 10.686 8.707 1.00 98.81 501 ALA A C 1
ATOM 3754 O O . ALA A 1 501 ? -4.795 11.882 9.005 1.00 98.81 501 ALA A O 1
ATOM 3755 N N . ALA A 1 502 ? -5.952 9.942 8.904 1.00 98.62 502 ALA A N 1
ATOM 3756 C CA . ALA A 1 502 ? -7.117 10.378 9.654 1.00 98.62 502 ALA A CA 1
ATOM 3757 C C . ALA A 1 502 ? -7.409 9.427 10.816 1.00 98.62 502 ALA A C 1
ATOM 3759 O O . ALA A 1 502 ? -7.576 8.225 10.619 1.00 98.62 502 ALA A O 1
ATOM 3760 N N . TYR A 1 503 ? -7.527 9.983 12.022 1.00 98.69 503 TYR A N 1
ATOM 3761 C CA . TYR A 1 503 ? -8.159 9.303 13.155 1.00 98.69 503 TYR A CA 1
ATOM 3762 C C . TYR A 1 503 ? -9.658 9.588 13.112 1.00 98.69 503 TYR A C 1
ATOM 3764 O O . TYR A 1 503 ? -10.024 10.758 13.021 1.00 98.69 503 TYR A O 1
ATOM 3772 N N . ILE A 1 504 ? -10.512 8.567 13.199 1.00 98.06 504 ILE A N 1
ATOM 3773 C CA . ILE A 1 504 ? -11.976 8.698 13.130 1.00 98.06 504 ILE A CA 1
ATOM 3774 C C . ILE A 1 504 ? -12.609 7.935 14.293 1.00 98.06 504 ILE A C 1
ATOM 3776 O O . ILE A 1 504 ? -12.404 6.734 14.441 1.00 98.06 504 ILE A O 1
ATOM 3780 N N . ASP A 1 505 ? -13.409 8.625 15.103 1.00 96.62 505 ASP A N 1
ATOM 3781 C CA . ASP A 1 505 ? -14.064 8.065 16.285 1.00 96.62 505 ASP A CA 1
ATOM 3782 C C . ASP A 1 505 ? -15.544 8.456 16.327 1.00 96.62 505 ASP A C 1
ATOM 3784 O O . ASP A 1 505 ? -15.912 9.634 16.223 1.00 96.62 505 ASP A O 1
ATOM 3788 N N . ASP A 1 506 ? -16.391 7.438 16.475 1.00 94.62 506 ASP A N 1
ATOM 3789 C CA . ASP A 1 506 ? -17.843 7.559 16.576 1.00 94.62 506 ASP A CA 1
ATOM 3790 C C . ASP A 1 506 ? -18.312 7.946 17.995 1.00 94.62 506 ASP A C 1
ATOM 3792 O O . ASP A 1 506 ? -19.492 8.209 18.218 1.00 94.62 506 ASP A O 1
ATOM 3796 N N . ASN A 1 507 ? -17.386 8.027 18.958 1.00 93.25 507 ASN A N 1
ATOM 3797 C CA . ASN A 1 507 ? -17.602 8.296 20.377 1.00 93.25 507 ASN A CA 1
ATOM 3798 C C . ASN A 1 507 ? -18.620 7.341 21.033 1.00 93.25 507 ASN A C 1
ATOM 3800 O O . ASN A 1 507 ? -19.315 7.721 21.981 1.00 93.25 507 ASN A O 1
ATOM 3804 N N . THR A 1 508 ? -18.701 6.092 20.562 1.00 90.12 508 THR A N 1
ATOM 3805 C CA . THR A 1 508 ? -19.483 5.022 21.215 1.00 90.12 508 THR A CA 1
ATOM 3806 C C . THR A 1 508 ? -18.800 4.469 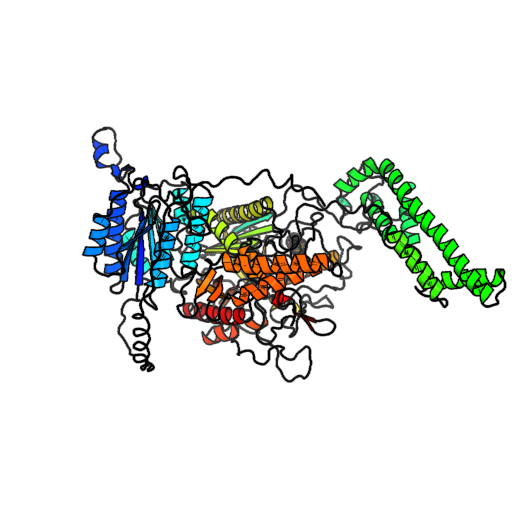22.470 1.00 90.12 508 THR A C 1
ATOM 3808 O O . THR A 1 508 ? -19.424 3.762 23.261 1.00 90.12 508 THR A O 1
ATOM 3811 N N . GLY A 1 509 ? -17.523 4.808 22.675 1.00 87.56 509 GLY A N 1
ATOM 3812 C CA . GLY A 1 509 ? -16.683 4.297 23.761 1.00 87.56 509 GLY A CA 1
ATOM 3813 C C . GLY A 1 509 ? -15.895 3.037 23.397 1.00 87.56 509 GLY A C 1
ATOM 3814 O O . GLY A 1 509 ? -15.118 2.570 24.223 1.00 87.56 509 GLY A O 1
ATOM 3815 N N . ARG A 1 510 ? -16.061 2.517 22.170 1.00 85.62 510 ARG A N 1
ATOM 3816 C CA . ARG A 1 510 ? -15.256 1.411 21.622 1.00 85.62 510 ARG A CA 1
ATOM 3817 C C . ARG A 1 510 ? -13.862 1.848 21.154 1.00 85.62 510 ARG A C 1
ATOM 3819 O O . ARG A 1 510 ? -13.027 0.987 20.923 1.00 85.62 510 ARG A O 1
ATOM 3826 N N . GLY A 1 511 ? -13.626 3.156 21.021 1.00 89.69 511 GLY A N 1
ATOM 3827 C CA . GLY A 1 511 ? -12.412 3.726 20.431 1.00 89.69 511 GLY A CA 1
ATOM 3828 C C . GLY A 1 511 ? -12.571 4.064 18.947 1.00 89.69 511 GLY A C 1
ATOM 3829 O O . GLY A 1 511 ? -13.536 3.641 18.307 1.00 89.69 511 GLY A O 1
ATOM 3830 N N . GLY A 1 512 ? -11.629 4.836 18.405 1.00 93.25 512 GLY A N 1
ATOM 3831 C CA . GLY A 1 512 ? -11.582 5.184 16.982 1.00 93.25 512 GLY A CA 1
ATOM 3832 C C . GLY A 1 512 ? -10.702 4.253 16.148 1.00 93.25 512 GLY A C 1
ATOM 3833 O O . GLY A 1 512 ? -10.005 3.389 16.682 1.00 93.25 512 GLY A O 1
ATOM 3834 N N . ILE A 1 513 ? -10.714 4.463 14.834 1.00 96.31 513 ILE A N 1
ATOM 3835 C CA . ILE A 1 513 ? -9.802 3.834 13.868 1.00 96.31 513 ILE A CA 1
ATOM 3836 C C . ILE A 1 513 ? -8.819 4.864 13.307 1.00 96.31 513 ILE A C 1
ATOM 3838 O O . ILE A 1 513 ? -9.076 6.070 13.366 1.00 96.31 513 ILE A O 1
ATOM 3842 N N . ILE A 1 514 ? -7.718 4.393 12.723 1.00 98.44 514 ILE A N 1
ATOM 3843 C CA . ILE A 1 514 ? -6.822 5.211 11.900 1.00 98.44 514 ILE A CA 1
ATOM 3844 C C . ILE A 1 514 ? -6.839 4.682 10.466 1.00 98.44 514 ILE A C 1
ATOM 3846 O O . ILE A 1 514 ? -6.563 3.507 10.232 1.00 98.44 514 ILE A O 1
ATOM 3850 N N . LEU A 1 515 ? -7.128 5.566 9.513 1.00 98.38 515 LEU A N 1
ATOM 3851 C CA . LEU A 1 515 ? -6.952 5.324 8.083 1.00 98.38 515 LEU A CA 1
ATOM 3852 C C . LEU A 1 515 ? -5.742 6.114 7.596 1.00 98.38 515 LEU A C 1
ATOM 3854 O O . LEU A 1 515 ? -5.643 7.311 7.866 1.00 98.38 515 LEU A O 1
ATOM 3858 N N . VAL A 1 516 ? -4.847 5.465 6.860 1.00 98.81 516 VAL A N 1
ATOM 3859 C CA . VAL A 1 516 ? -3.663 6.090 6.270 1.00 98.81 516 VAL A CA 1
ATOM 3860 C C . VAL A 1 516 ? -3.679 5.881 4.761 1.00 98.81 516 VAL A C 1
ATOM 3862 O O . VAL A 1 516 ? -3.786 4.753 4.293 1.00 98.81 516 VAL A O 1
ATOM 3865 N N . SER A 1 517 ? -3.562 6.975 4.015 1.00 98.50 517 SER A N 1
ATOM 3866 C CA . SER A 1 517 ? -3.315 6.996 2.574 1.00 98.50 517 SER A CA 1
ATOM 3867 C C . SER A 1 517 ? -1.837 7.299 2.346 1.00 98.50 517 SER A C 1
ATOM 3869 O O . SER A 1 517 ? -1.328 8.320 2.817 1.00 98.50 517 SER A O 1
ATOM 3871 N N . VAL A 1 518 ? -1.137 6.397 1.667 1.00 98.62 518 VAL A N 1
ATOM 3872 C CA . VAL A 1 518 ? 0.291 6.503 1.364 1.00 98.62 518 VAL A CA 1
ATOM 3873 C C . VAL A 1 518 ? 0.439 6.674 -0.143 1.00 98.62 518 VAL A C 1
ATOM 3875 O O . VAL A 1 518 ? 0.083 5.775 -0.900 1.00 98.62 518 VAL A O 1
ATOM 3878 N N . GLU A 1 519 ? 0.953 7.810 -0.611 1.00 97.81 519 GLU A N 1
ATOM 3879 C CA . GLU A 1 519 ? 1.221 8.019 -2.039 1.00 97.81 519 GLU A CA 1
ATOM 3880 C C . GLU A 1 519 ? 2.471 7.242 -2.476 1.00 97.81 519 GLU A C 1
ATOM 3882 O O . GLU A 1 519 ? 3.538 7.809 -2.683 1.00 97.81 519 GLU A O 1
ATOM 3887 N N . THR A 1 520 ? 2.325 5.923 -2.580 1.00 97.31 520 THR A N 1
ATOM 3888 C CA . THR A 1 520 ? 3.309 4.955 -3.080 1.00 97.31 520 THR A CA 1
ATOM 3889 C C . THR A 1 520 ? 2.635 3.997 -4.057 1.00 97.31 520 THR A C 1
ATOM 3891 O O . THR A 1 520 ? 1.403 3.956 -4.151 1.00 97.31 520 THR A O 1
ATOM 3894 N N . ILE A 1 521 ? 3.431 3.204 -4.775 1.00 96.06 521 ILE A N 1
ATOM 3895 C CA . ILE A 1 521 ? 2.924 2.164 -5.677 1.00 96.06 521 ILE A CA 1
ATOM 3896 C C . ILE A 1 521 ? 2.151 1.060 -4.939 1.00 96.06 521 ILE A C 1
ATOM 3898 O O . ILE A 1 521 ? 1.148 0.570 -5.437 1.00 96.06 521 ILE A O 1
ATOM 3902 N N . GLY A 1 522 ? 2.589 0.676 -3.743 1.00 95.94 522 GLY A N 1
ATOM 3903 C CA . GLY A 1 522 ? 2.074 -0.487 -3.025 1.00 95.94 522 GLY A CA 1
ATOM 3904 C C . GLY A 1 522 ? 2.956 -0.823 -1.829 1.00 95.94 522 GLY A C 1
ATOM 3905 O O . GLY A 1 522 ? 4.107 -0.385 -1.752 1.00 95.94 522 GLY A O 1
ATOM 3906 N N . MET A 1 523 ? 2.440 -1.603 -0.884 1.00 95.88 523 MET A N 1
ATOM 3907 C CA . MET A 1 523 ? 3.214 -2.096 0.256 1.00 95.88 523 MET A CA 1
ATOM 3908 C C . MET A 1 523 ? 2.869 -3.553 0.542 1.00 95.88 523 MET A C 1
ATOM 3910 O O . MET A 1 523 ? 1.707 -3.949 0.486 1.00 95.88 523 MET A O 1
ATOM 3914 N N . ALA A 1 524 ? 3.874 -4.355 0.888 1.00 94.00 524 ALA A N 1
ATOM 3915 C CA . ALA A 1 524 ? 3.645 -5.726 1.322 1.00 94.00 524 ALA A CA 1
ATOM 3916 C C . ALA A 1 524 ? 3.037 -5.750 2.731 1.00 94.00 524 ALA A C 1
ATOM 3918 O O . ALA A 1 524 ? 3.460 -4.998 3.616 1.00 94.00 524 ALA A O 1
ATOM 3919 N N . ARG A 1 525 ? 2.125 -6.693 2.993 1.00 92.75 525 ARG A N 1
ATOM 3920 C CA . ARG A 1 525 ? 1.506 -6.858 4.321 1.00 92.75 525 ARG A CA 1
ATOM 3921 C C . ARG A 1 525 ? 2.506 -7.005 5.471 1.00 92.75 525 ARG A C 1
ATOM 3923 O O . ARG A 1 525 ? 2.238 -6.559 6.584 1.00 92.75 525 ARG A O 1
ATOM 3930 N N . ALA A 1 526 ? 3.679 -7.593 5.230 1.00 90.56 526 ALA A N 1
ATOM 3931 C CA . ALA A 1 526 ? 4.719 -7.695 6.254 1.00 90.56 526 ALA A CA 1
ATOM 3932 C C . ALA A 1 526 ? 5.253 -6.320 6.692 1.00 90.56 526 ALA A C 1
ATOM 3934 O O . ALA A 1 526 ? 5.483 -6.104 7.880 1.00 90.56 526 ALA A O 1
ATOM 3935 N N . ASP A 1 527 ? 5.403 -5.375 5.763 1.00 94.81 527 ASP A N 1
ATOM 3936 C CA . ASP A 1 527 ? 5.831 -4.009 6.078 1.00 94.81 527 ASP A CA 1
ATOM 3937 C C . ASP A 1 527 ? 4.729 -3.236 6.811 1.00 94.81 527 ASP A C 1
ATOM 3939 O O . ASP A 1 527 ? 5.000 -2.540 7.790 1.00 94.81 527 ASP A O 1
ATOM 3943 N N . ILE A 1 528 ? 3.471 -3.451 6.423 1.00 96.50 528 ILE A N 1
ATOM 3944 C CA . ILE A 1 528 ? 2.290 -2.928 7.125 1.00 96.50 528 ILE A CA 1
ATOM 3945 C C . ILE A 1 528 ? 2.237 -3.446 8.568 1.00 96.50 528 ILE A C 1
ATOM 3947 O O . ILE A 1 528 ? 2.033 -2.676 9.508 1.00 96.50 528 ILE A O 1
ATOM 3951 N N . ASN A 1 529 ? 2.495 -4.737 8.771 1.00 95.00 529 ASN A N 1
ATOM 3952 C CA . ASN A 1 529 ? 2.551 -5.344 10.096 1.00 95.00 529 ASN A CA 1
ATOM 3953 C C . ASN A 1 529 ? 3.697 -4.778 10.943 1.00 95.00 529 ASN A C 1
ATOM 3955 O O . ASN A 1 529 ? 3.471 -4.454 12.105 1.00 95.00 529 ASN A O 1
ATOM 3959 N N . ARG A 1 530 ? 4.883 -4.544 10.366 1.00 94.62 530 ARG A N 1
ATOM 3960 C CA . ARG A 1 530 ? 5.988 -3.863 11.069 1.00 94.62 530 ARG A CA 1
ATOM 3961 C C . ARG A 1 530 ? 5.594 -2.463 11.540 1.00 94.62 530 ARG A C 1
ATOM 3963 O O . ARG A 1 530 ? 5.980 -2.058 12.633 1.00 94.62 530 ARG A O 1
ATOM 3970 N N . ILE A 1 531 ? 4.824 -1.721 10.745 1.00 97.62 531 ILE A N 1
ATOM 3971 C CA . ILE A 1 531 ? 4.311 -0.400 11.136 1.00 97.62 531 ILE A CA 1
ATOM 3972 C C . ILE A 1 531 ? 3.292 -0.526 12.278 1.00 97.62 531 ILE A C 1
ATOM 3974 O O . ILE A 1 531 ? 3.392 0.189 13.276 1.00 97.62 531 ILE A O 1
ATOM 3978 N N . ARG A 1 532 ? 2.345 -1.467 12.180 1.00 97.25 532 ARG A N 1
ATOM 3979 C CA . ARG A 1 532 ? 1.376 -1.755 13.254 1.00 97.25 532 ARG A CA 1
ATOM 3980 C C . ARG A 1 532 ? 2.072 -2.163 14.553 1.00 97.25 532 ARG A C 1
ATOM 3982 O O . ARG A 1 532 ? 1.680 -1.700 15.619 1.00 97.25 532 ARG A O 1
ATOM 3989 N N . ASP A 1 533 ? 3.150 -2.938 14.465 1.00 96.06 533 ASP A N 1
ATOM 3990 C CA . ASP A 1 533 ? 3.963 -3.338 15.613 1.00 96.06 533 ASP A CA 1
ATOM 3991 C C . ASP A 1 533 ? 4.644 -2.133 16.284 1.00 96.06 533 ASP A C 1
ATOM 3993 O O . ASP A 1 533 ? 4.649 -2.031 17.512 1.00 96.06 533 ASP A O 1
ATOM 3997 N N . ARG A 1 534 ? 5.172 -1.181 15.496 1.00 95.75 534 ARG A N 1
ATOM 3998 C CA . ARG A 1 534 ? 5.729 0.088 16.011 1.00 95.75 534 ARG A CA 1
ATOM 3999 C C . ARG A 1 534 ? 4.658 0.936 16.708 1.00 95.75 534 ARG A C 1
ATOM 4001 O O . ARG A 1 534 ? 4.946 1.568 17.723 1.00 95.75 534 ARG A O 1
ATOM 4008 N N . LEU A 1 535 ? 3.429 0.928 16.187 1.00 97.12 535 LEU A N 1
ATOM 4009 C CA . LEU A 1 535 ? 2.289 1.670 16.733 1.00 97.12 535 LEU A CA 1
ATOM 4010 C C . LEU A 1 535 ? 1.591 0.965 17.906 1.00 97.12 535 LEU A C 1
ATOM 4012 O O . LEU A 1 535 ? 0.833 1.617 18.622 1.00 97.12 535 LEU A O 1
ATOM 4016 N N . ALA A 1 536 ? 1.840 -0.324 18.150 1.00 95.94 536 ALA A N 1
ATOM 4017 C CA . ALA A 1 536 ? 1.099 -1.118 19.132 1.00 95.94 536 ALA A CA 1
ATOM 4018 C C . ALA A 1 536 ? 1.029 -0.500 20.547 1.00 95.94 536 ALA A C 1
ATOM 4020 O O . ALA A 1 536 ? -0.059 -0.510 21.133 1.00 95.94 536 ALA A O 1
ATOM 4021 N N . PRO A 1 537 ? 2.107 0.097 21.104 1.00 93.81 537 PRO A N 1
ATOM 4022 C CA . PRO A 1 537 ? 2.020 0.780 22.394 1.00 93.81 537 PRO A CA 1
ATOM 4023 C C . PRO A 1 537 ? 1.059 1.967 22.377 1.00 93.81 537 PRO A C 1
ATOM 4025 O O . PRO A 1 537 ? 0.211 2.100 23.258 1.00 93.81 537 PRO A O 1
ATOM 4028 N N . PHE A 1 538 ? 1.150 2.790 21.334 1.00 96.31 538 PHE A N 1
ATOM 4029 C CA . PHE A 1 538 ? 0.296 3.955 21.150 1.00 96.31 538 PHE A CA 1
ATOM 4030 C C . PHE A 1 538 ? -1.171 3.561 20.939 1.00 96.31 538 PHE A C 1
ATOM 4032 O O . PHE A 1 538 ? -2.064 4.177 21.524 1.00 96.31 538 PHE A O 1
ATOM 4039 N N . ILE A 1 539 ? -1.415 2.512 20.147 1.00 95.00 539 ILE A N 1
ATOM 4040 C CA . ILE A 1 539 ? -2.744 1.936 19.905 1.00 95.00 539 ILE A CA 1
ATOM 4041 C C . ILE A 1 539 ? -3.379 1.511 21.230 1.00 95.00 539 ILE A C 1
ATOM 4043 O O . ILE A 1 539 ? -4.503 1.911 21.532 1.00 95.00 539 ILE A O 1
ATOM 4047 N N . HIS A 1 540 ? -2.637 0.758 22.045 1.00 91.75 540 HIS A N 1
ATOM 4048 C CA . HIS A 1 540 ? -3.120 0.272 23.331 1.00 91.75 540 HIS A CA 1
ATOM 4049 C C . HIS A 1 540 ? -3.405 1.401 24.326 1.00 91.75 540 HIS A C 1
ATOM 4051 O O . HIS A 1 540 ? -4.482 1.429 24.919 1.00 91.75 540 HIS A O 1
ATOM 4057 N N . GLU A 1 541 ? -2.474 2.346 24.493 1.00 93.31 541 GLU A N 1
ATOM 4058 C CA . GLU A 1 541 ? -2.624 3.467 25.431 1.00 93.31 541 GLU A CA 1
ATOM 4059 C C . GLU A 1 541 ? -3.864 4.319 25.118 1.00 93.31 541 GLU A C 1
ATOM 4061 O O . GLU A 1 541 ? -4.537 4.815 26.024 1.00 93.31 541 GLU A O 1
ATOM 4066 N N . ASN A 1 542 ? -4.180 4.472 23.831 1.00 94.56 542 ASN A N 1
ATOM 4067 C CA . ASN A 1 542 ? -5.235 5.365 23.362 1.00 94.56 542 ASN A CA 1
ATOM 4068 C C . ASN A 1 542 ? -6.538 4.646 22.994 1.00 94.56 542 ASN A C 1
ATOM 4070 O O . ASN A 1 542 ? -7.480 5.307 22.558 1.00 94.56 542 ASN A O 1
ATOM 4074 N N . GLY A 1 543 ? -6.614 3.324 23.190 1.00 90.69 543 GLY A N 1
ATOM 4075 C CA . GLY A 1 543 ? -7.799 2.529 22.869 1.00 90.69 543 GLY A CA 1
ATOM 4076 C C . GLY A 1 543 ? -8.190 2.618 21.393 1.00 90.69 543 GLY A C 1
ATOM 4077 O O . GLY A 1 543 ? -9.374 2.710 21.085 1.00 90.69 543 GLY A O 1
ATOM 4078 N N . ILE A 1 544 ? -7.209 2.657 20.487 1.00 93.75 544 ILE A N 1
ATOM 4079 C CA . ILE A 1 544 ? -7.454 2.623 19.040 1.00 93.75 544 ILE A CA 1
ATOM 4080 C C . ILE A 1 544 ? -7.845 1.195 18.659 1.00 93.75 544 ILE A C 1
ATOM 4082 O O . ILE A 1 544 ? -7.189 0.240 19.070 1.00 93.75 544 ILE A O 1
ATOM 4086 N N . ARG A 1 545 ? -8.918 1.057 17.880 1.00 90.75 545 ARG A N 1
ATOM 4087 C CA . ARG A 1 545 ? -9.478 -0.240 17.483 1.00 90.75 545 ARG A CA 1
ATOM 4088 C C . ARG A 1 545 ? -8.656 -0.887 16.381 1.00 90.75 545 ARG A C 1
ATOM 4090 O O . ARG A 1 545 ? -8.247 -2.032 16.505 1.00 90.75 545 ARG A O 1
ATOM 4097 N N . GLU A 1 546 ? -8.434 -0.141 15.302 1.00 92.38 546 GLU A N 1
ATOM 4098 C CA . GLU A 1 546 ? -7.834 -0.651 14.070 1.00 92.38 546 GLU A CA 1
ATOM 4099 C C . GLU A 1 546 ? -6.992 0.438 13.392 1.00 92.38 546 GLU A C 1
ATOM 4101 O O . GLU A 1 546 ? -7.273 1.636 13.513 1.00 92.38 546 GLU A O 1
ATOM 4106 N N . VAL A 1 547 ? -5.946 0.011 12.681 1.00 97.25 547 VAL A N 1
ATOM 4107 C CA . VAL A 1 547 ? -5.083 0.869 11.861 1.00 97.25 547 VAL A CA 1
ATOM 4108 C C . VAL A 1 547 ? -4.970 0.250 10.472 1.00 97.25 547 VAL A C 1
ATOM 4110 O O . VAL A 1 547 ? -4.428 -0.852 10.320 1.00 97.25 547 VAL A O 1
ATOM 4113 N N . HIS A 1 548 ? -5.459 0.965 9.461 1.00 98.12 548 HIS A N 1
ATOM 4114 C CA . HIS A 1 548 ? -5.393 0.547 8.063 1.00 98.12 548 HIS A CA 1
ATOM 4115 C C . HIS A 1 548 ? -4.498 1.489 7.276 1.00 98.12 548 HIS A C 1
ATOM 4117 O O . HIS A 1 548 ? -4.601 2.710 7.396 1.00 98.12 548 HIS A O 1
ATOM 4123 N N . ILE A 1 549 ? -3.623 0.903 6.471 1.00 98.62 549 ILE A N 1
ATOM 4124 C CA . ILE A 1 549 ? -2.629 1.612 5.678 1.00 98.62 549 ILE A CA 1
ATOM 4125 C C . ILE A 1 549 ? -2.833 1.176 4.232 1.00 98.62 549 ILE A C 1
ATOM 4127 O O . ILE A 1 549 ? -2.777 -0.012 3.923 1.00 98.62 549 ILE A O 1
ATOM 4131 N N . LEU A 1 550 ? -3.130 2.140 3.368 1.00 98.25 550 LEU A N 1
ATOM 4132 C CA . LEU A 1 550 ? -3.522 1.913 1.986 1.00 98.25 550 LEU A CA 1
ATOM 4133 C C . LEU A 1 550 ? -2.613 2.712 1.062 1.00 98.25 550 LEU A C 1
ATOM 4135 O O . LEU A 1 550 ? -2.412 3.910 1.279 1.00 98.25 550 LEU A O 1
ATOM 4139 N N . SER A 1 551 ? -2.097 2.069 0.021 1.00 98.06 551 SER A N 1
ATOM 4140 C CA . SER A 1 551 ? -1.342 2.768 -1.016 1.00 98.06 551 SER A CA 1
ATOM 4141 C C . SER A 1 551 ? -2.292 3.433 -2.013 1.00 98.06 551 SER A C 1
ATOM 4143 O O . SER A 1 551 ? -3.281 2.849 -2.439 1.00 98.06 551 SER A O 1
ATOM 4145 N N . ALA A 1 552 ? -1.981 4.659 -2.429 1.00 96.88 552 ALA A N 1
ATOM 4146 C CA . ALA A 1 552 ? -2.730 5.369 -3.467 1.00 96.88 552 ALA A CA 1
ATOM 4147 C C . ALA A 1 552 ? -2.466 4.819 -4.884 1.00 96.88 552 ALA A C 1
ATOM 4149 O O . ALA A 1 552 ? -3.105 5.261 -5.834 1.00 96.88 552 ALA A O 1
ATOM 4150 N N . HIS A 1 553 ? -1.527 3.875 -5.010 1.00 97.19 553 HIS A N 1
ATOM 4151 C CA . HIS A 1 553 ? -1.074 3.265 -6.257 1.00 97.19 553 HIS A CA 1
ATOM 4152 C C . HIS A 1 553 ? -0.449 4.276 -7.228 1.00 97.19 553 HIS A C 1
ATOM 4154 O O . HIS A 1 553 ? -0.860 4.425 -8.378 1.00 97.19 553 HIS A O 1
ATOM 4160 N N . ASN A 1 554 ? 0.539 5.023 -6.729 1.00 96.81 554 ASN A N 1
ATOM 4161 C CA . ASN A 1 554 ? 1.226 6.066 -7.484 1.00 96.81 554 ASN A CA 1
ATOM 4162 C C . ASN A 1 554 ? 2.413 5.526 -8.296 1.00 96.81 554 ASN A C 1
ATOM 4164 O O . ASN A 1 554 ? 3.444 5.159 -7.729 1.00 96.81 554 ASN A O 1
ATOM 4168 N N . HIS A 1 555 ? 2.295 5.573 -9.626 1.00 95.94 555 HIS A N 1
ATOM 4169 C CA . HIS A 1 555 ? 3.327 5.141 -10.583 1.00 95.94 555 HIS A CA 1
ATOM 4170 C C . HIS A 1 555 ? 4.431 6.186 -10.813 1.00 95.94 555 HIS A C 1
ATOM 4172 O O . HIS A 1 555 ? 5.362 5.972 -11.582 1.00 95.94 555 HIS A O 1
ATOM 4178 N N . SER A 1 556 ? 4.354 7.338 -10.146 1.00 95.88 556 SER A N 1
ATOM 4179 C CA . SER A 1 556 ? 5.378 8.387 -10.182 1.00 95.88 556 SER A CA 1
ATOM 4180 C C . SER A 1 556 ? 6.150 8.486 -8.864 1.00 95.88 556 SER A C 1
ATOM 4182 O O . SER A 1 556 ? 6.548 9.573 -8.454 1.00 95.88 556 SER A O 1
ATOM 4184 N N . THR A 1 557 ? 6.369 7.363 -8.175 1.00 96.19 557 THR A N 1
ATOM 4185 C CA . THR A 1 557 ? 7.051 7.323 -6.869 1.00 96.19 557 THR A CA 1
ATOM 4186 C C . THR A 1 557 ? 8.189 6.312 -6.838 1.00 96.19 557 THR A C 1
ATOM 4188 O O . THR A 1 557 ? 8.392 5.558 -7.789 1.00 96.19 557 THR A O 1
ATOM 4191 N N . ILE A 1 558 ? 8.980 6.354 -5.763 1.00 97.00 558 ILE A N 1
ATOM 4192 C CA . ILE A 1 558 ? 10.094 5.429 -5.544 1.00 97.00 558 ILE A CA 1
ATOM 4193 C C . ILE A 1 558 ? 9.547 4.026 -5.258 1.00 97.00 558 ILE A C 1
ATOM 4195 O O . ILE A 1 558 ? 8.539 3.881 -4.568 1.00 97.00 558 ILE A O 1
ATOM 4199 N N . ASP A 1 559 ? 10.236 3.002 -5.759 1.00 96.38 559 ASP A N 1
ATOM 4200 C CA . ASP A 1 559 ? 9.909 1.599 -5.513 1.00 96.38 559 ASP A CA 1
ATOM 4201 C C . ASP A 1 559 ? 9.873 1.249 -4.014 1.00 96.38 559 ASP A C 1
ATOM 4203 O O . ASP A 1 559 ? 10.881 1.309 -3.306 1.00 96.38 559 ASP A O 1
ATOM 4207 N N . THR A 1 560 ? 8.685 0.857 -3.546 1.00 96.88 560 THR A N 1
ATOM 4208 C CA . THR A 1 560 ? 8.419 0.375 -2.182 1.00 96.88 560 THR A CA 1
ATOM 4209 C C . THR A 1 560 ? 8.112 -1.121 -2.110 1.00 96.88 560 THR A C 1
ATOM 4211 O O . THR A 1 560 ? 7.919 -1.652 -1.017 1.00 96.88 560 THR A O 1
ATOM 4214 N N . MET A 1 561 ? 8.082 -1.821 -3.248 1.00 94.38 561 MET A N 1
ATOM 4215 C CA . MET A 1 561 ? 7.863 -3.270 -3.309 1.00 94.38 561 MET A CA 1
ATOM 4216 C C . MET A 1 561 ? 9.171 -4.029 -3.525 1.00 94.38 561 MET A C 1
ATOM 4218 O O . MET A 1 561 ? 9.373 -5.056 -2.877 1.00 94.38 561 MET A O 1
ATOM 4222 N N . GLY A 1 562 ? 10.055 -3.499 -4.374 1.00 91.94 562 GLY A N 1
ATOM 4223 C CA . GLY A 1 562 ? 11.349 -4.064 -4.772 1.00 91.94 562 GLY A CA 1
ATOM 4224 C C . GLY A 1 562 ? 11.370 -4.639 -6.189 1.00 91.94 562 GLY A C 1
ATOM 4225 O O . GLY A 1 562 ? 12.394 -5.166 -6.613 1.00 91.94 562 GLY A O 1
ATOM 4226 N N . ILE A 1 563 ? 10.252 -4.565 -6.919 1.00 89.31 563 ILE A N 1
ATOM 4227 C CA . ILE A 1 563 ? 10.064 -5.216 -8.225 1.00 89.31 563 ILE A CA 1
ATOM 4228 C C . ILE A 1 563 ? 10.757 -4.446 -9.357 1.00 89.31 563 ILE A C 1
ATOM 4230 O O . ILE A 1 563 ? 11.195 -5.076 -10.314 1.00 89.31 563 ILE A O 1
ATOM 4234 N N . TRP A 1 564 ? 10.871 -3.117 -9.265 1.00 91.50 564 TRP A N 1
ATOM 4235 C CA . TRP A 1 564 ? 11.248 -2.238 -10.383 1.00 91.50 564 TRP A CA 1
ATOM 4236 C C . TRP A 1 564 ? 12.732 -1.853 -10.420 1.00 91.50 564 TRP A C 1
ATOM 4238 O O . TRP A 1 564 ? 13.173 -1.103 -11.296 1.00 91.50 564 TRP A O 1
ATOM 4248 N N . GLY A 1 565 ? 13.530 -2.414 -9.513 1.00 87.69 565 GLY A N 1
ATOM 4249 C CA . GLY A 1 565 ? 14.986 -2.379 -9.598 1.00 87.69 565 GLY A CA 1
ATOM 4250 C C . GLY A 1 565 ? 15.549 -3.208 -10.762 1.00 87.69 565 GLY A C 1
ATOM 4251 O O . GLY A 1 565 ? 14.815 -3.693 -11.631 1.00 87.69 565 GLY A O 1
ATOM 4252 N N . PRO A 1 566 ? 16.878 -3.403 -10.799 1.00 83.62 566 PRO A N 1
ATOM 4253 C CA . PRO A 1 566 ? 17.499 -4.349 -11.710 1.00 83.62 566 PRO A CA 1
ATOM 4254 C C . PRO A 1 566 ? 16.903 -5.747 -11.518 1.00 83.62 566 PRO A C 1
ATOM 4256 O O . PRO A 1 566 ? 16.555 -6.157 -10.414 1.00 83.62 566 PRO A O 1
ATOM 4259 N N . MET A 1 567 ? 16.789 -6.509 -12.601 1.00 71.94 567 MET A N 1
ATOM 4260 C CA . MET A 1 567 ? 16.120 -7.811 -12.578 1.00 71.94 567 MET A CA 1
ATOM 4261 C C . MET A 1 567 ? 16.721 -8.767 -11.526 1.00 71.94 567 MET A C 1
ATOM 4263 O O . MET A 1 567 ? 17.909 -9.084 -11.581 1.00 71.94 567 MET A O 1
ATOM 4267 N N . LEU A 1 568 ? 15.865 -9.295 -10.638 1.00 70.06 568 LEU A N 1
ATOM 4268 C CA . LEU A 1 568 ? 16.215 -10.146 -9.482 1.00 70.06 568 LEU A CA 1
ATOM 4269 C C . LEU A 1 568 ? 17.068 -9.460 -8.401 1.00 70.06 568 LEU A C 1
ATOM 4271 O O . LEU A 1 568 ? 17.639 -10.142 -7.545 1.00 70.06 568 LEU A O 1
ATOM 4275 N N . GLU A 1 569 ? 17.157 -8.138 -8.427 1.00 79.19 569 GLU A N 1
ATOM 4276 C CA . GLU A 1 569 ? 17.702 -7.334 -7.344 1.00 79.19 569 GLU A CA 1
ATOM 4277 C C . GLU A 1 569 ? 16.564 -6.570 -6.672 1.00 79.19 569 GLU A C 1
ATOM 4279 O O . GLU A 1 569 ? 15.528 -6.307 -7.278 1.00 79.19 569 GLU A O 1
ATOM 4284 N N . ASP A 1 570 ? 16.746 -6.256 -5.393 1.00 87.06 570 ASP A N 1
ATOM 4285 C CA . ASP A 1 570 ? 15.782 -5.443 -4.668 1.00 87.06 570 ASP A CA 1
ATOM 4286 C C . ASP A 1 570 ? 15.903 -3.979 -5.121 1.00 87.06 570 ASP A C 1
ATOM 4288 O O . ASP A 1 570 ? 16.958 -3.362 -4.963 1.00 87.06 570 ASP A O 1
ATOM 4292 N N . GLY A 1 571 ? 14.833 -3.444 -5.716 1.00 90.38 571 GLY A N 1
ATOM 4293 C CA . GLY A 1 571 ? 14.729 -2.039 -6.116 1.00 90.38 571 GLY A CA 1
ATOM 4294 C C . GLY A 1 571 ? 14.514 -1.053 -4.964 1.00 90.38 571 GLY A C 1
ATOM 4295 O O . GLY A 1 571 ? 14.632 0.156 -5.179 1.00 90.38 571 GLY A O 1
ATOM 4296 N N . LYS A 1 572 ? 14.213 -1.535 -3.750 1.00 94.62 572 LYS A N 1
ATOM 4297 C CA . LYS A 1 572 ? 14.013 -0.685 -2.570 1.00 94.62 572 LYS A CA 1
ATOM 4298 C C . LYS A 1 572 ? 15.336 -0.109 -2.074 1.00 94.62 572 LYS A C 1
ATOM 4300 O O . LYS A 1 572 ? 16.383 -0.753 -2.094 1.00 94.62 572 LYS A O 1
ATOM 4305 N N . ASP A 1 573 ? 15.253 1.095 -1.519 1.00 94.81 573 ASP A N 1
ATOM 4306 C CA . ASP A 1 573 ? 16.313 1.678 -0.698 1.00 94.81 573 ASP A CA 1
ATOM 4307 C C . ASP A 1 573 ? 15.939 1.566 0.788 1.00 94.81 573 ASP A C 1
ATOM 4309 O O . ASP A 1 573 ? 14.872 2.017 1.208 1.00 94.81 573 ASP A O 1
ATOM 4313 N N . ASP A 1 574 ? 16.822 0.972 1.596 1.00 94.06 574 ASP A N 1
ATOM 4314 C CA . ASP A 1 574 ? 16.572 0.718 3.024 1.00 94.06 574 ASP A CA 1
ATOM 4315 C C . ASP A 1 574 ? 16.298 2.005 3.819 1.00 94.06 574 ASP A C 1
ATOM 4317 O O . ASP A 1 574 ? 15.456 2.018 4.721 1.00 94.06 574 ASP A O 1
ATOM 4321 N N . ALA A 1 575 ? 17.014 3.095 3.514 1.00 95.81 575 ALA A N 1
ATOM 4322 C CA . ALA A 1 575 ? 16.846 4.360 4.226 1.00 95.81 575 ALA A CA 1
ATOM 4323 C C . ALA A 1 575 ? 15.515 5.019 3.855 1.00 95.81 575 ALA A C 1
ATOM 4325 O O . ALA A 1 575 ? 14.837 5.566 4.727 1.00 95.81 575 ALA A O 1
ATOM 4326 N N . TYR A 1 576 ? 15.119 4.914 2.588 1.00 96.94 576 TYR A N 1
ATOM 4327 C CA . TYR A 1 576 ? 13.818 5.368 2.129 1.00 96.94 576 TYR A CA 1
ATOM 4328 C C . TYR A 1 576 ? 12.668 4.559 2.736 1.00 96.94 576 TYR A C 1
ATOM 4330 O O . TYR A 1 576 ? 11.722 5.146 3.256 1.00 96.94 576 TYR A O 1
ATOM 4338 N N . MET A 1 577 ? 12.758 3.226 2.755 1.00 97.25 577 MET A N 1
ATOM 4339 C CA . MET A 1 577 ? 11.736 2.388 3.392 1.00 97.25 577 MET A CA 1
ATOM 4340 C C . MET A 1 577 ? 11.591 2.703 4.886 1.00 97.25 577 MET A C 1
ATOM 4342 O O . MET A 1 577 ? 10.471 2.787 5.391 1.00 97.25 577 MET A O 1
ATOM 4346 N N . GLU A 1 578 ? 12.698 2.951 5.593 1.00 97.06 578 GLU A N 1
ATOM 4347 C CA . GLU A 1 578 ? 12.654 3.381 6.994 1.00 97.06 578 GLU A CA 1
ATOM 4348 C C . GLU A 1 578 ? 12.007 4.766 7.162 1.00 97.06 578 GLU A C 1
ATOM 4350 O O . GLU A 1 578 ? 11.233 4.963 8.105 1.00 97.06 578 GLU A O 1
ATOM 4355 N N . GLN A 1 579 ? 12.266 5.709 6.245 1.00 97.44 579 GLN A N 1
ATOM 4356 C CA . GLN A 1 579 ? 11.579 7.004 6.211 1.00 97.44 579 GLN A CA 1
ATOM 4357 C C . GLN A 1 579 ? 10.070 6.814 6.019 1.00 97.44 579 GLN A C 1
ATOM 4359 O O . GLN A 1 579 ? 9.300 7.335 6.820 1.00 97.44 579 GLN A O 1
ATOM 4364 N N . VAL A 1 580 ? 9.638 6.030 5.024 1.00 98.44 580 VAL A N 1
ATOM 4365 C CA . VAL A 1 580 ? 8.214 5.760 4.752 1.00 98.44 580 VAL A CA 1
ATOM 4366 C C . VAL A 1 580 ? 7.524 5.173 5.988 1.00 98.44 580 VAL A C 1
ATOM 4368 O O . VAL A 1 580 ? 6.490 5.684 6.421 1.00 98.44 580 VAL A O 1
ATOM 4371 N N . MET A 1 581 ? 8.106 4.138 6.606 1.00 98.38 581 MET A N 1
ATOM 4372 C CA . MET A 1 581 ? 7.542 3.514 7.811 1.00 98.38 581 MET A CA 1
ATOM 4373 C C . MET A 1 581 ? 7.465 4.490 8.993 1.00 98.38 581 MET A C 1
ATOM 4375 O O . MET A 1 581 ? 6.476 4.484 9.731 1.00 98.38 581 MET A O 1
ATOM 4379 N N . THR A 1 582 ? 8.495 5.320 9.181 1.00 98.44 582 THR A N 1
ATOM 4380 C CA . THR A 1 582 ? 8.538 6.327 10.252 1.00 98.44 582 THR A CA 1
ATOM 4381 C C . THR A 1 582 ? 7.481 7.400 10.034 1.00 98.44 582 THR A C 1
ATOM 4383 O O . THR A 1 582 ? 6.696 7.656 10.944 1.00 98.44 582 THR A O 1
ATOM 4386 N N . SER A 1 583 ? 7.375 7.943 8.821 1.00 98.56 583 SER A N 1
ATOM 4387 C CA . SER A 1 583 ? 6.377 8.958 8.494 1.00 98.56 583 SER A CA 1
ATOM 4388 C C . SER A 1 583 ? 4.952 8.441 8.675 1.00 98.56 583 SER A C 1
ATOM 4390 O O . SER A 1 583 ? 4.117 9.149 9.230 1.00 98.56 583 SER A O 1
ATOM 4392 N N . ILE A 1 584 ? 4.661 7.183 8.316 1.00 98.81 584 ILE A N 1
ATOM 4393 C CA . ILE A 1 584 ? 3.348 6.571 8.594 1.00 98.81 584 ILE A CA 1
ATOM 4394 C C . ILE A 1 584 ? 3.059 6.532 10.104 1.00 98.81 584 ILE A C 1
ATOM 4396 O O . ILE A 1 584 ? 1.941 6.851 10.524 1.00 98.81 584 ILE A O 1
ATOM 4400 N N . CYS A 1 585 ? 4.043 6.167 10.933 1.00 98.75 585 CYS A N 1
ATOM 4401 C CA . CYS A 1 585 ? 3.878 6.172 12.388 1.00 98.75 585 CYS A CA 1
ATOM 4402 C C . CYS A 1 585 ? 3.628 7.594 12.915 1.00 98.75 585 CYS A C 1
ATOM 4404 O O . CYS A 1 585 ? 2.666 7.824 13.655 1.00 98.75 585 CYS A O 1
ATOM 4406 N N . ASP A 1 586 ? 4.459 8.547 12.496 1.00 98.75 586 ASP A N 1
ATOM 4407 C CA . ASP A 1 586 ? 4.432 9.929 12.967 1.00 98.75 586 ASP A CA 1
ATOM 4408 C C . ASP A 1 586 ? 3.129 10.633 12.576 1.00 98.75 586 ASP A C 1
ATOM 4410 O O . ASP A 1 586 ? 2.488 11.254 13.432 1.00 98.75 586 ASP A O 1
ATOM 4414 N N . VAL A 1 587 ? 2.655 10.472 11.332 1.00 98.75 587 VAL A N 1
ATOM 4415 C CA . VAL A 1 587 ? 1.368 11.054 10.925 1.00 98.75 587 VAL A CA 1
ATOM 4416 C C . VAL A 1 587 ? 0.179 10.393 11.614 1.00 98.75 587 VAL A C 1
ATOM 4418 O O . VAL A 1 587 ? -0.788 11.083 11.928 1.00 98.75 587 VAL A O 1
ATOM 4421 N N . SER A 1 588 ? 0.242 9.095 11.925 1.00 98.81 588 SER A N 1
ATOM 4422 C CA . SER A 1 588 ? -0.828 8.398 12.653 1.00 98.81 588 SER A CA 1
ATOM 4423 C C . SER A 1 588 ? -0.982 8.957 14.071 1.00 98.81 588 SER A C 1
ATOM 4425 O O . SER A 1 588 ? -2.088 9.281 14.515 1.00 98.81 588 SER A O 1
ATOM 4427 N N . VAL A 1 589 ? 0.144 9.149 14.765 1.00 98.81 589 VAL A N 1
ATOM 4428 C CA . VAL A 1 589 ? 0.190 9.762 16.100 1.00 98.81 589 VAL A CA 1
ATOM 4429 C C . VAL A 1 589 ? -0.251 11.229 16.043 1.00 98.81 589 VAL A C 1
ATOM 4431 O O . VAL A 1 589 ? -1.077 11.671 16.850 1.00 98.81 589 VAL A O 1
ATOM 4434 N N . ALA A 1 590 ? 0.247 11.992 15.067 1.00 98.81 590 ALA A N 1
ATOM 4435 C CA . ALA A 1 590 ? -0.110 13.396 14.888 1.00 98.81 590 ALA A CA 1
ATOM 4436 C C . ALA A 1 590 ? -1.606 13.584 14.584 1.00 98.81 590 ALA A C 1
ATOM 4438 O O . ALA A 1 590 ? -2.236 14.456 15.187 1.00 98.81 590 ALA A O 1
ATOM 4439 N N . ALA A 1 591 ? -2.197 12.742 13.729 1.00 98.69 591 ALA A N 1
ATOM 4440 C CA . ALA A 1 591 ? -3.618 12.789 13.398 1.00 98.69 591 ALA A CA 1
ATOM 4441 C C . ALA A 1 591 ? -4.485 12.583 14.645 1.00 98.69 591 ALA A C 1
ATOM 4443 O O . ALA A 1 591 ? -5.390 13.378 14.905 1.00 98.69 591 ALA A O 1
ATOM 4444 N N . TYR A 1 592 ? -4.166 11.593 15.484 1.00 98.62 592 TYR A N 1
ATOM 4445 C CA . TYR A 1 592 ? -4.861 11.400 16.758 1.00 98.62 592 TYR A CA 1
ATOM 4446 C C . TYR A 1 592 ? -4.763 12.635 17.663 1.00 98.62 592 TYR A C 1
ATOM 4448 O O . TYR A 1 592 ? -5.766 13.063 18.241 1.00 98.62 592 TYR A O 1
ATOM 4456 N N . HIS A 1 593 ? -3.584 13.248 17.798 1.00 98.44 593 HIS A N 1
ATOM 4457 C CA . HIS A 1 593 ? -3.412 14.444 18.631 1.00 98.44 593 HIS A CA 1
ATOM 4458 C C . HIS A 1 593 ? -4.076 15.704 18.053 1.00 98.44 593 HIS A C 1
ATOM 4460 O O . HIS A 1 593 ? -4.420 16.606 18.818 1.00 98.44 593 HIS A O 1
ATOM 4466 N N . ALA A 1 594 ? -4.314 15.750 16.742 1.00 98.06 594 ALA A N 1
ATOM 4467 C CA . ALA A 1 594 ? -4.984 16.845 16.042 1.00 98.06 594 ALA A CA 1
ATOM 4468 C C . ALA A 1 594 ? -6.522 16.724 16.012 1.00 98.06 594 ALA A C 1
ATOM 4470 O O . ALA A 1 594 ? -7.188 17.515 15.340 1.00 98.06 594 ALA A O 1
ATOM 4471 N N . ARG A 1 595 ? -7.097 15.745 16.723 1.00 97.06 595 ARG A N 1
ATOM 4472 C CA . ARG A 1 595 ? -8.534 15.445 16.701 1.00 97.06 595 ARG A CA 1
ATOM 4473 C C . ARG A 1 595 ? -9.432 16.607 17.130 1.00 97.06 595 ARG A C 1
ATOM 4475 O O . ARG A 1 595 ? -9.194 17.280 18.134 1.00 97.06 595 ARG A O 1
ATOM 4482 N N . LYS A 1 596 ? -10.524 16.785 16.391 1.00 97.75 596 LYS A N 1
ATOM 4483 C CA . LYS A 1 596 ? -11.561 17.805 16.582 1.00 97.75 596 LYS A CA 1
ATOM 4484 C C . LYS A 1 596 ? -12.937 17.157 16.523 1.00 97.75 596 LYS A C 1
ATOM 4486 O O . LYS A 1 596 ? -13.115 16.127 15.886 1.00 97.75 596 LYS A O 1
ATOM 4491 N N . THR A 1 597 ? -13.923 17.771 17.167 1.00 98.31 597 THR A N 1
ATOM 4492 C CA . THR A 1 597 ? -15.322 17.323 17.066 1.00 98.31 597 THR A CA 1
ATOM 4493 C C . THR A 1 597 ? -16.008 17.981 15.877 1.00 98.31 597 THR A C 1
ATOM 4495 O O . THR A 1 597 ? -15.767 19.154 15.585 1.00 98.31 597 THR A O 1
ATOM 4498 N N . GLY A 1 598 ? -16.886 17.257 15.192 1.00 98.00 598 GLY A N 1
ATOM 4499 C CA . GLY A 1 598 ? -17.549 17.758 13.991 1.00 98.00 598 GLY A CA 1
ATOM 4500 C C . GLY A 1 598 ? -18.654 16.849 13.478 1.00 98.00 598 GLY A C 1
ATOM 4501 O O . GLY A 1 598 ? -19.093 15.918 14.156 1.00 98.00 598 GLY A O 1
ATOM 4502 N N . SER A 1 599 ? -19.111 17.158 12.270 1.00 98.00 599 SER A N 1
ATOM 4503 C CA . SER A 1 599 ? -20.099 16.368 11.529 1.00 98.00 599 SER A CA 1
ATOM 4504 C C . SER A 1 599 ? -19.441 15.747 10.302 1.00 98.00 599 SER A C 1
ATOM 4506 O O . SER A 1 599 ? -18.579 16.377 9.689 1.00 98.00 599 SER A O 1
ATOM 4508 N N . LEU A 1 600 ? -19.841 14.524 9.961 1.00 98.06 600 LEU A N 1
ATOM 4509 C CA . LEU A 1 600 ? -19.342 13.798 8.800 1.00 98.06 600 LEU A CA 1
ATOM 4510 C C . LEU A 1 600 ? -20.471 13.668 7.779 1.00 98.06 600 LEU A C 1
ATOM 4512 O O . LEU A 1 600 ? -21.595 13.311 8.135 1.00 98.06 600 LEU A O 1
ATOM 4516 N N . TYR A 1 601 ? -20.159 13.966 6.527 1.00 97.94 601 TYR A N 1
ATOM 4517 C CA . TYR A 1 601 ? -21.074 13.894 5.397 1.00 97.94 601 TYR A CA 1
ATOM 4518 C C . TYR A 1 601 ? -20.480 13.001 4.315 1.00 97.94 601 TYR A C 1
ATOM 4520 O O . TYR A 1 601 ? -19.263 12.836 4.265 1.00 97.94 601 TYR A O 1
ATOM 4528 N N . VAL A 1 602 ? -21.318 12.459 3.439 1.00 97.56 602 VAL A N 1
ATOM 4529 C CA . VAL A 1 602 ? -20.868 11.754 2.234 1.00 97.56 602 VAL A CA 1
ATOM 4530 C C . VAL A 1 602 ? -21.728 12.141 1.040 1.00 97.56 602 VAL A C 1
ATOM 4532 O O . VAL A 1 602 ? -22.945 12.257 1.175 1.00 97.56 602 VAL A O 1
ATOM 4535 N N . GLY A 1 603 ? -21.099 12.340 -0.114 1.00 95.88 603 GLY A N 1
ATOM 4536 C CA . GLY A 1 603 ? -21.764 12.599 -1.390 1.00 95.88 603 GLY A CA 1
ATOM 4537 C C . GLY A 1 603 ? -20.986 11.988 -2.552 1.00 95.88 603 GLY A C 1
ATOM 4538 O O . GLY A 1 603 ? -19.797 11.686 -2.414 1.00 95.88 603 GLY A O 1
ATOM 4539 N N . THR A 1 604 ? -21.668 11.795 -3.674 1.00 95.06 604 THR A N 1
ATOM 4540 C CA . THR A 1 604 ? -21.129 11.206 -4.906 1.00 95.06 604 THR A CA 1
ATOM 4541 C C . THR A 1 604 ? -21.274 12.184 -6.070 1.00 95.06 604 THR A C 1
ATOM 4543 O O . THR A 1 604 ? -22.152 13.048 -6.068 1.00 95.06 604 THR A O 1
ATOM 4546 N N . VAL A 1 605 ? -20.387 12.076 -7.056 1.00 95.31 605 VAL A N 1
ATOM 4547 C CA . VAL A 1 605 ? -20.501 12.757 -8.351 1.00 95.31 605 VAL A CA 1
ATOM 4548 C C . VAL A 1 605 ? -20.004 11.827 -9.448 1.00 95.31 605 VAL A C 1
ATOM 4550 O O . VAL A 1 605 ? -19.003 11.137 -9.266 1.00 95.31 605 VAL A O 1
ATOM 4553 N N . ASP A 1 606 ? -20.694 11.825 -10.581 1.00 94.38 606 ASP A N 1
ATOM 4554 C CA . ASP A 1 606 ? -20.324 11.037 -11.752 1.00 94.38 606 ASP A CA 1
ATOM 4555 C C . ASP A 1 606 ? -19.403 11.853 -12.680 1.00 94.38 606 ASP A C 1
ATOM 4557 O O . ASP A 1 606 ? -19.785 12.896 -13.224 1.00 94.38 606 ASP A O 1
ATOM 4561 N N . ALA A 1 607 ? -18.162 11.395 -12.851 1.00 94.38 607 ALA A N 1
ATOM 4562 C CA . ALA A 1 607 ? -17.188 12.003 -13.749 1.00 94.38 607 ALA A CA 1
ATOM 4563 C C . ALA A 1 607 ? -17.564 11.849 -15.236 1.00 94.38 607 ALA A C 1
ATOM 4565 O O . ALA A 1 607 ? -17.131 12.671 -16.053 1.00 94.38 607 ALA A O 1
ATOM 4566 N N . GLY A 1 608 ? -18.381 10.852 -15.590 1.00 92.44 608 GLY A N 1
ATOM 4567 C CA . GLY A 1 608 ? -18.932 10.647 -16.929 1.00 92.44 608 GLY A CA 1
ATOM 4568 C C . GLY A 1 608 ? -19.931 11.735 -17.337 1.00 92.44 608 GLY A C 1
ATOM 4569 O O . GLY A 1 608 ? -20.079 12.048 -18.522 1.00 92.44 608 GLY A O 1
ATOM 4570 N N . GLU A 1 609 ? -20.549 12.405 -16.360 1.00 92.88 609 GLU A N 1
ATOM 4571 C CA . GLU A 1 609 ? -21.454 13.540 -16.580 1.00 92.88 609 GLU A CA 1
ATOM 4572 C C . GLU A 1 609 ? -20.736 14.902 -16.629 1.00 92.88 609 GLU A C 1
ATOM 4574 O O . GLU A 1 609 ? -21.373 15.948 -16.822 1.00 92.88 609 GLU A O 1
ATOM 4579 N N . GLN A 1 610 ? -19.405 14.933 -16.482 1.00 94.19 610 GLN A N 1
ATOM 4580 C CA . GLN A 1 610 ? -18.651 16.183 -16.448 1.00 94.19 610 GLN A CA 1
ATOM 4581 C C . GLN A 1 610 ? -18.778 16.960 -17.769 1.00 94.19 610 GLN A C 1
ATOM 4583 O O . GLN A 1 610 ? -18.318 16.542 -18.831 1.00 94.19 610 GLN A O 1
ATOM 4588 N N . THR A 1 611 ? -19.350 18.163 -17.700 1.00 90.94 611 THR A N 1
ATOM 4589 C CA . THR A 1 611 ? -19.489 19.049 -18.867 1.00 90.94 611 THR A CA 1
ATOM 4590 C C . THR A 1 611 ? -18.305 20.008 -19.018 1.00 90.94 611 THR A C 1
ATOM 4592 O O . THR A 1 611 ? -17.604 20.312 -18.058 1.00 90.94 611 THR A O 1
ATOM 4595 N N . GLY A 1 612 ? -18.093 20.521 -20.235 1.00 89.56 612 GLY A N 1
ATOM 4596 C CA . GLY A 1 612 ? -17.019 21.481 -20.539 1.00 89.56 612 GLY A CA 1
ATOM 4597 C C . GLY A 1 612 ? -15.751 20.854 -21.124 1.00 89.56 612 GLY A C 1
ATOM 4598 O O . GLY A 1 612 ? -14.909 21.583 -21.646 1.00 89.56 612 GLY A O 1
ATOM 4599 N N . TYR A 1 613 ? -15.671 19.523 -21.135 1.00 92.62 613 TYR A N 1
ATOM 4600 C CA . TYR A 1 613 ? -14.576 18.746 -21.714 1.00 92.62 613 TYR A CA 1
ATOM 4601 C C . TYR A 1 613 ? -15.116 17.816 -22.812 1.00 92.62 613 TYR A C 1
ATOM 4603 O O . TYR A 1 613 ? -16.211 17.274 -22.655 1.00 92.62 613 TYR A O 1
ATOM 4611 N N . PRO A 1 614 ? -14.416 17.660 -23.951 1.00 91.19 614 PRO A N 1
ATOM 4612 C CA . PRO A 1 614 ? -14.873 16.774 -25.018 1.00 91.19 614 PRO A CA 1
ATOM 4613 C C . PRO A 1 614 ? -14.590 15.293 -24.737 1.00 91.19 614 PRO A C 1
ATOM 4615 O O . PRO A 1 614 ? -15.273 14.439 -25.300 1.00 91.19 614 PRO A O 1
ATOM 4618 N N . GLU A 1 615 ? -13.602 14.988 -23.894 1.00 92.88 615 GLU A N 1
ATOM 4619 C CA . GLU A 1 615 ? -13.225 13.626 -23.519 1.00 92.88 615 GLU A CA 1
ATOM 4620 C C . GLU A 1 615 ? -13.663 13.265 -22.088 1.00 92.88 615 GLU A C 1
ATOM 4622 O O . GLU A 1 615 ? -13.619 14.102 -21.177 1.00 92.88 615 GLU A O 1
ATOM 4627 N N . LEU A 1 616 ? -14.014 11.990 -21.873 1.00 93.12 616 LEU A N 1
ATOM 4628 C CA . LEU A 1 616 ? -14.224 11.427 -20.533 1.00 93.12 616 LEU A CA 1
ATOM 4629 C C . LEU A 1 616 ? -12.949 11.554 -19.691 1.00 93.12 616 LEU A C 1
ATOM 4631 O O . LEU A 1 616 ? -11.835 11.548 -20.228 1.00 93.12 616 LEU A O 1
ATOM 4635 N N . LEU A 1 617 ? -13.118 11.716 -18.376 1.00 94.69 617 LEU A N 1
ATOM 4636 C CA . LEU A 1 617 ? -11.991 11.811 -17.446 1.00 94.69 617 LEU A CA 1
ATOM 4637 C C . LEU A 1 617 ? -11.313 10.454 -17.250 1.00 94.69 617 LEU A C 1
ATOM 4639 O O . LEU A 1 617 ? -10.090 10.406 -17.150 1.00 94.69 617 LEU A O 1
ATOM 4643 N N . VAL A 1 618 ? -12.102 9.381 -17.219 1.00 93.50 618 VAL A N 1
ATOM 4644 C CA . VAL A 1 618 ? -11.651 8.007 -16.991 1.00 93.50 618 VAL A CA 1
ATOM 4645 C C . VAL A 1 618 ? -11.615 7.248 -18.319 1.00 93.50 618 VAL A C 1
ATOM 4647 O O . VAL A 1 618 ? -12.451 7.458 -19.197 1.00 93.50 618 VAL A O 1
ATOM 4650 N N . GLU A 1 619 ? -10.619 6.384 -18.482 1.00 91.12 619 GLU A N 1
ATOM 4651 C CA . GLU A 1 619 ? -10.538 5.395 -19.552 1.00 91.12 619 GLU A CA 1
ATOM 4652 C C . GLU A 1 619 ? -10.276 4.003 -18.965 1.00 91.12 619 GLU A C 1
ATOM 4654 O O . GLU A 1 619 ? -9.511 3.851 -18.011 1.00 91.12 619 GLU A O 1
ATOM 4659 N N . ASP A 1 620 ? -10.885 2.991 -19.578 1.00 89.50 620 ASP A N 1
ATOM 4660 C CA . ASP A 1 620 ? -10.589 1.578 -19.353 1.00 89.50 620 ASP A CA 1
ATOM 4661 C C . ASP A 1 620 ? -9.813 1.042 -20.565 1.00 89.50 620 ASP A C 1
ATOM 4663 O O . ASP A 1 620 ? -10.196 1.266 -21.723 1.00 89.50 620 ASP A O 1
ATOM 4667 N N . ARG A 1 621 ? -8.672 0.394 -20.312 1.00 83.94 621 ARG A N 1
ATOM 4668 C CA . ARG A 1 621 ? -7.778 -0.116 -21.361 1.00 83.94 621 ARG A CA 1
ATOM 4669 C C . ARG A 1 621 ? -7.971 -1.602 -21.639 1.00 83.94 621 ARG A C 1
ATOM 4671 O O . ARG A 1 621 ? -7.396 -2.093 -22.620 1.00 83.94 621 ARG A O 1
ATOM 4678 N N . ARG A 1 622 ? -8.768 -2.301 -20.833 1.00 84.19 622 ARG A N 1
ATOM 4679 C CA . ARG A 1 622 ? -9.058 -3.722 -20.983 1.00 84.19 622 ARG A CA 1
ATOM 4680 C C . ARG A 1 622 ? -10.503 -3.915 -21.440 1.00 84.19 622 ARG A C 1
ATOM 4682 O O . ARG A 1 622 ? -11.373 -3.072 -21.268 1.00 84.19 622 ARG A O 1
ATOM 4689 N N . TYR A 1 623 ? -10.734 -5.006 -22.167 1.00 83.12 623 TYR A N 1
ATOM 4690 C CA . TYR A 1 623 ? -12.097 -5.448 -22.442 1.00 83.12 623 TYR A CA 1
ATOM 4691 C C . TYR A 1 623 ? -12.507 -6.450 -21.364 1.00 83.12 623 TYR A C 1
ATOM 4693 O O . TYR A 1 623 ? -11.688 -7.314 -21.042 1.00 83.12 623 TYR A O 1
ATOM 4701 N N . PRO A 1 624 ? -13.766 -6.417 -20.909 1.00 85.38 624 PRO A N 1
ATOM 4702 C CA . PRO A 1 624 ? -14.805 -5.453 -21.267 1.00 85.38 624 PRO A CA 1
ATOM 4703 C C . PRO A 1 624 ? -14.510 -4.092 -20.633 1.00 85.38 624 PRO A C 1
ATOM 4705 O O . PRO A 1 624 ? -13.950 -4.027 -19.555 1.00 85.38 624 PRO A O 1
ATOM 4708 N N . THR A 1 625 ? -14.891 -3.010 -21.308 1.00 85.50 625 THR A N 1
ATOM 4709 C CA . THR A 1 625 ? -14.715 -1.671 -20.738 1.00 85.50 625 THR A CA 1
ATOM 4710 C C . THR A 1 625 ? -15.807 -1.425 -19.700 1.00 85.50 625 THR A C 1
ATOM 4712 O O . THR A 1 625 ? -16.976 -1.314 -20.089 1.00 85.50 625 THR A O 1
ATOM 4715 N N . VAL A 1 626 ? -15.444 -1.338 -18.421 1.00 84.94 626 VAL A N 1
ATOM 4716 C CA . VAL A 1 626 ? -16.361 -1.150 -17.287 1.00 84.94 626 VAL A CA 1
ATOM 4717 C C . VAL A 1 626 ? -15.987 0.123 -16.528 1.00 84.94 626 VAL A C 1
ATOM 4719 O O . VAL A 1 626 ? -15.235 0.107 -15.557 1.00 84.94 626 VAL A O 1
ATOM 4722 N N . THR A 1 627 ? -16.528 1.256 -16.985 1.00 82.12 627 THR A N 1
ATOM 4723 C CA . THR A 1 627 ? -16.204 2.587 -16.440 1.00 82.12 627 THR A CA 1
ATOM 4724 C C . THR A 1 627 ? -17.288 3.179 -15.547 1.00 82.12 627 THR A C 1
ATOM 4726 O O . THR A 1 627 ? -16.943 3.958 -14.667 1.00 82.12 627 THR A O 1
ATOM 4729 N N . ASP A 1 628 ? -18.557 2.786 -15.703 1.00 84.19 628 ASP A N 1
ATOM 4730 C CA . ASP A 1 628 ? -19.705 3.429 -15.035 1.00 84.19 628 ASP A CA 1
ATOM 4731 C C . ASP A 1 628 ? -19.541 3.548 -13.505 1.00 84.19 628 ASP A C 1
ATOM 4733 O O . ASP A 1 628 ? -19.932 4.544 -12.910 1.00 84.19 628 ASP A O 1
ATOM 4737 N N . ASN A 1 629 ? -18.922 2.554 -12.856 1.00 85.31 629 ASN A N 1
ATOM 4738 C CA . ASN A 1 629 ? -18.625 2.591 -11.417 1.00 85.31 629 ASN A CA 1
ATOM 4739 C C . ASN A 1 629 ? -17.348 3.367 -11.078 1.00 85.31 629 ASN A C 1
ATOM 4741 O O . ASN A 1 629 ? -17.276 4.049 -10.059 1.00 85.31 629 ASN A O 1
ATOM 4745 N N . ALA A 1 630 ? -16.322 3.254 -11.920 1.00 85.12 630 ALA A N 1
ATOM 4746 C CA . ALA A 1 630 ? -15.049 3.931 -11.710 1.00 85.12 630 ALA A CA 1
ATOM 4747 C C . ALA A 1 630 ? -15.147 5.453 -11.897 1.00 85.12 630 ALA A C 1
ATOM 4749 O O . ALA A 1 630 ? -14.361 6.201 -11.315 1.00 85.12 630 ALA A O 1
ATOM 4750 N N . GLU A 1 631 ? -16.123 5.910 -12.684 1.00 91.56 631 GLU A N 1
ATOM 4751 C CA . GLU A 1 631 ? -16.454 7.322 -12.870 1.00 91.56 631 GLU A CA 1
ATOM 4752 C C . GLU A 1 631 ? -17.127 7.943 -11.634 1.00 91.56 631 GLU A C 1
ATOM 4754 O O . GLU A 1 631 ? -17.093 9.166 -11.484 1.00 91.56 631 GLU A O 1
ATOM 4759 N N . ILE A 1 632 ? -17.657 7.140 -10.702 1.00 93.44 632 ILE A N 1
ATOM 4760 C CA . ILE A 1 632 ? -18.258 7.645 -9.464 1.00 93.44 632 ILE A CA 1
ATOM 4761 C C . ILE A 1 632 ? -17.167 8.047 -8.464 1.00 93.44 632 ILE A C 1
ATOM 4763 O O . ILE A 1 632 ? -16.494 7.220 -7.842 1.00 93.44 632 ILE A O 1
ATOM 4767 N N . ILE A 1 633 ? -17.026 9.355 -8.259 1.00 96.06 633 ILE A N 1
ATOM 4768 C CA . ILE A 1 633 ? -16.166 9.935 -7.228 1.00 96.06 633 ILE A CA 1
ATOM 4769 C C . ILE A 1 633 ? -16.987 10.108 -5.952 1.00 96.06 633 ILE A C 1
ATOM 4771 O O . ILE A 1 633 ? -18.006 10.801 -5.945 1.00 96.06 633 ILE A O 1
ATOM 4775 N N . THR A 1 634 ? -16.504 9.543 -4.845 1.00 96.44 634 THR A N 1
ATOM 4776 C CA . THR A 1 634 ? -17.151 9.671 -3.532 1.00 96.44 634 THR A CA 1
ATOM 4777 C C . THR A 1 634 ? -16.323 10.564 -2.620 1.00 96.44 634 THR A C 1
ATOM 4779 O O . THR A 1 634 ? -15.127 10.337 -2.435 1.00 96.44 634 THR A O 1
ATOM 4782 N N . ARG A 1 635 ? -16.962 11.557 -1.995 1.00 97.44 635 ARG A N 1
ATOM 4783 C CA . ARG A 1 635 ? -16.344 12.446 -1.004 1.00 97.44 635 ARG A CA 1
ATOM 4784 C C . ARG A 1 635 ? -16.984 12.236 0.359 1.00 97.44 635 ARG A C 1
ATOM 4786 O O . ARG A 1 635 ? -18.149 12.581 0.544 1.00 97.44 635 ARG A O 1
ATOM 4793 N N . PHE A 1 636 ? -16.203 11.779 1.333 1.00 98.00 636 PHE A N 1
ATOM 4794 C CA . PHE A 1 636 ? -16.541 11.955 2.743 1.00 98.00 636 PHE A CA 1
ATOM 4795 C C . PHE A 1 636 ? -15.978 13.291 3.223 1.00 98.00 636 PHE A C 1
ATOM 4797 O O . PHE A 1 636 ? -14.777 13.543 3.134 1.00 98.00 636 PHE A O 1
ATOM 4804 N N . ARG A 1 637 ? -16.846 14.156 3.738 1.00 97.75 637 ARG A N 1
ATOM 4805 C CA . ARG A 1 637 ? -16.497 15.497 4.201 1.00 97.75 637 ARG A CA 1
ATOM 4806 C C . ARG A 1 637 ? -16.654 15.591 5.708 1.00 97.75 637 ARG A C 1
ATOM 4808 O O . ARG A 1 637 ? -17.768 15.512 6.225 1.00 97.75 637 ARG A O 1
ATOM 4815 N N . PHE A 1 638 ? -15.552 15.810 6.416 1.00 98.25 638 PHE A N 1
ATOM 4816 C CA . PHE A 1 638 ? -15.590 16.173 7.827 1.00 98.25 638 PHE A CA 1
ATOM 4817 C C . PHE A 1 638 ? -15.591 17.693 7.979 1.00 98.25 638 PHE A C 1
ATOM 4819 O O . PHE A 1 638 ? -14.665 18.371 7.534 1.00 98.25 638 PHE A O 1
ATOM 4826 N N . ALA A 1 639 ? -16.623 18.211 8.644 1.00 97.06 639 ALA A N 1
ATOM 4827 C CA . ALA A 1 639 ? -16.778 19.622 8.971 1.00 97.06 639 ALA A CA 1
ATOM 4828 C C . ALA A 1 639 ? -16.519 19.849 10.473 1.00 97.06 639 ALA A C 1
ATOM 4830 O O . ALA A 1 639 ? -17.378 19.498 11.299 1.00 97.06 639 ALA A O 1
ATOM 4831 N N . PRO A 1 640 ? -15.365 20.428 10.858 1.00 97.25 640 PRO A N 1
ATOM 4832 C CA . PRO A 1 640 ? -15.051 20.721 12.252 1.00 97.25 640 PRO A CA 1
ATOM 4833 C C . PRO A 1 640 ? -16.020 21.737 12.869 1.00 97.25 640 PRO A C 1
ATOM 4835 O O . PRO A 1 640 ? -16.343 22.768 12.279 1.00 97.25 640 PRO A O 1
ATOM 4838 N N . SER A 1 641 ? -16.428 21.505 14.117 1.00 97.44 641 SER A N 1
ATOM 4839 C CA . SER A 1 641 ? -17.343 22.406 14.841 1.00 97.44 641 SER A CA 1
ATOM 4840 C C . SER A 1 641 ? -16.716 23.762 15.184 1.00 97.44 641 SER A C 1
ATOM 4842 O O . SER A 1 641 ? -17.431 24.718 15.483 1.00 97.44 641 SER A O 1
ATOM 4844 N N . ASP A 1 642 ? -15.383 23.846 15.189 1.00 95.75 642 ASP A N 1
ATOM 4845 C CA . ASP A 1 642 ? -14.628 25.071 15.465 1.00 95.75 642 ASP A CA 1
ATOM 4846 C C . ASP A 1 642 ? -14.432 25.959 14.222 1.00 95.75 642 ASP A C 1
ATOM 4848 O O . ASP A 1 642 ? -13.900 27.063 14.347 1.00 95.75 642 ASP A O 1
ATOM 4852 N N . GLY A 1 643 ? -14.888 25.505 13.047 1.00 91.81 643 GLY A N 1
ATOM 4853 C CA . GLY A 1 643 ? -14.763 26.219 11.776 1.00 91.81 643 GLY A CA 1
ATOM 4854 C C . GLY A 1 643 ? -13.354 26.212 11.180 1.00 91.81 643 GLY A C 1
ATOM 4855 O O . GLY A 1 643 ? -13.077 27.024 10.299 1.00 91.81 643 GLY A O 1
ATOM 4856 N N . SER A 1 644 ? -12.457 25.351 11.671 1.00 92.19 644 SER A N 1
ATOM 4857 C CA . SER A 1 644 ? -11.177 25.087 11.005 1.00 92.19 644 SER A CA 1
ATOM 4858 C C . SER A 1 644 ? -11.364 24.330 9.683 1.00 92.19 644 SER A C 1
ATOM 4860 O O . SER A 1 644 ? -12.473 23.888 9.380 1.00 92.19 644 SER A O 1
ATOM 4862 N N . ASN A 1 645 ? -10.287 24.223 8.896 1.00 92.38 645 ASN A N 1
ATOM 4863 C CA . ASN A 1 645 ? -10.313 23.635 7.556 1.00 92.38 645 ASN A CA 1
ATOM 4864 C C . ASN A 1 645 ? -10.992 22.257 7.558 1.00 92.38 645 ASN A C 1
ATOM 4866 O O . ASN A 1 645 ? -10.769 21.436 8.453 1.00 92.38 645 ASN A O 1
ATOM 4870 N N . GLU A 1 646 ? -11.847 22.038 6.560 1.00 95.69 646 GLU A N 1
ATOM 4871 C CA . GLU A 1 646 ? -12.506 20.753 6.345 1.00 95.69 646 GLU A CA 1
ATOM 4872 C C . GLU A 1 646 ? -11.495 19.695 5.885 1.00 95.69 646 GLU A C 1
ATOM 4874 O O . GLU A 1 646 ? -10.454 20.026 5.314 1.00 95.69 646 GLU A O 1
ATOM 4879 N N . LEU A 1 647 ? -11.833 18.424 6.113 1.00 97.75 647 LEU A N 1
ATOM 4880 C CA . LEU A 1 647 ? -11.099 17.277 5.577 1.00 97.75 647 LEU A CA 1
ATOM 4881 C C . LEU A 1 647 ? -11.973 16.528 4.572 1.00 97.75 647 LEU A C 1
ATOM 4883 O O . LEU A 1 647 ? -13.088 16.120 4.914 1.00 97.75 647 LEU A O 1
ATOM 4887 N N . TYR A 1 648 ? -11.446 16.304 3.369 1.00 98.00 648 TYR A N 1
ATOM 4888 C CA . TYR A 1 648 ? -12.074 15.521 2.305 1.00 98.00 648 TYR A CA 1
ATOM 4889 C C . TYR A 1 648 ? -11.377 14.172 2.147 1.00 98.00 648 TYR A C 1
ATOM 4891 O O . TYR A 1 648 ? -10.250 14.095 1.677 1.00 98.00 648 TYR A O 1
ATOM 4899 N N . ILE A 1 649 ? -12.052 13.086 2.503 1.00 98.19 649 ILE A N 1
ATOM 4900 C CA . ILE A 1 649 ? -11.605 11.737 2.155 1.00 98.19 649 ILE A CA 1
ATOM 4901 C C . ILE A 1 649 ? -12.255 11.381 0.817 1.00 98.19 649 ILE A C 1
ATOM 4903 O O . ILE A 1 649 ? -13.476 11.241 0.729 1.00 98.19 649 ILE A O 1
ATOM 4907 N N . VAL A 1 650 ? -11.436 11.302 -0.227 1.00 98.19 650 VAL A N 1
ATOM 4908 C CA . VAL A 1 650 ? -11.851 11.131 -1.620 1.00 98.19 650 VAL A CA 1
ATOM 4909 C C . VAL A 1 650 ? -11.543 9.708 -2.068 1.00 98.19 650 VAL A C 1
ATOM 4911 O O . VAL A 1 650 ? -10.399 9.264 -1.992 1.00 98.19 650 VAL A O 1
ATOM 4914 N N . HIS A 1 651 ? -12.566 9.014 -2.556 1.00 97.38 651 HIS A N 1
ATOM 4915 C CA . HIS A 1 651 ? -12.432 7.766 -3.298 1.00 97.38 651 HIS A CA 1
ATOM 4916 C C . HIS A 1 651 ? -12.614 8.048 -4.790 1.00 97.38 651 HIS A C 1
ATOM 4918 O O . HIS A 1 651 ? -13.604 8.676 -5.181 1.00 97.38 651 HIS A O 1
ATOM 4924 N N . PHE A 1 652 ? -11.682 7.557 -5.607 1.00 96.38 652 PHE A N 1
ATOM 4925 C CA . PHE A 1 652 ? -11.782 7.600 -7.062 1.00 96.38 652 PHE A CA 1
ATOM 4926 C C . PHE A 1 652 ? -11.136 6.346 -7.667 1.00 96.38 652 PHE A C 1
ATOM 4928 O O . PHE A 1 652 ? -9.958 6.076 -7.431 1.00 96.38 652 PHE A O 1
ATOM 4935 N N . GLY A 1 653 ? -11.905 5.582 -8.449 1.00 93.00 653 GLY A N 1
ATOM 4936 C CA . GLY A 1 653 ? -11.498 4.314 -9.064 1.00 93.00 653 GLY A CA 1
ATOM 4937 C C . GLY A 1 653 ? -10.537 4.468 -10.242 1.00 93.00 653 GLY A C 1
ATOM 4938 O O . GLY A 1 653 ? -10.841 4.025 -11.341 1.00 93.00 653 GLY A O 1
ATOM 4939 N N . THR A 1 654 ? -9.384 5.099 -10.031 1.00 93.75 654 THR A N 1
ATOM 4940 C CA . THR A 1 654 ? -8.378 5.335 -11.073 1.00 93.75 654 THR A CA 1
ATOM 4941 C C . THR A 1 654 ? -6.967 5.060 -10.566 1.00 93.75 654 THR A C 1
ATOM 4943 O O . THR A 1 654 ? -6.628 5.367 -9.421 1.00 93.75 654 THR A O 1
ATOM 4946 N N . HIS A 1 655 ? -6.112 4.562 -11.457 1.00 94.81 655 HIS A N 1
ATOM 4947 C CA . HIS A 1 655 ? -4.665 4.625 -11.297 1.00 94.81 655 HIS A CA 1
ATOM 4948 C C . HIS A 1 655 ? -4.175 6.084 -11.281 1.00 94.81 655 HIS A C 1
ATOM 4950 O O . HIS A 1 655 ? -4.705 6.945 -12.001 1.00 94.81 655 HIS A O 1
ATOM 4956 N N . LEU A 1 656 ? -3.122 6.350 -10.504 1.00 95.19 656 LEU A N 1
ATOM 4957 C CA . LEU A 1 656 ? -2.365 7.605 -10.524 1.00 95.19 656 LEU A CA 1
ATOM 4958 C C . LEU A 1 656 ? -1.250 7.518 -11.583 1.00 95.19 656 LEU A C 1
ATOM 4960 O O . LEU A 1 656 ? -0.087 7.249 -11.279 1.00 95.19 656 LEU A O 1
ATOM 4964 N N . GLU A 1 657 ? -1.642 7.700 -12.846 1.00 93.69 657 GLU A N 1
ATOM 4965 C CA . GLU A 1 657 ? -0.791 7.502 -14.032 1.00 93.69 657 GLU A CA 1
ATOM 4966 C C . GLU A 1 657 ? -0.822 8.678 -15.030 1.00 93.69 657 GLU A C 1
ATOM 4968 O O . GLU A 1 657 ? -0.453 8.519 -16.200 1.00 93.69 657 GLU A O 1
ATOM 4973 N N . ALA A 1 658 ? -1.275 9.875 -14.642 1.00 93.88 658 ALA A N 1
ATOM 4974 C CA . ALA A 1 658 ? -1.434 10.968 -15.605 1.00 93.88 658 ALA A CA 1
ATOM 4975 C C . ALA A 1 658 ? -0.091 11.412 -16.229 1.00 93.88 658 ALA A C 1
ATOM 4977 O O . ALA A 1 658 ? -0.057 11.815 -17.400 1.00 93.88 658 ALA A O 1
ATOM 4978 N N . LEU A 1 659 ? 1.019 11.268 -15.491 1.00 91.50 659 LEU A N 1
ATOM 4979 C CA . LEU A 1 659 ? 2.387 11.497 -15.978 1.00 91.50 659 LEU A CA 1
ATOM 4980 C C . LEU A 1 659 ? 2.910 10.414 -16.934 1.00 91.50 659 LEU A C 1
ATOM 4982 O O . LEU A 1 659 ? 3.804 10.702 -17.734 1.00 91.50 659 LEU A O 1
ATOM 4986 N N . GLN A 1 660 ? 2.283 9.235 -16.923 1.00 90.12 660 GLN A N 1
ATOM 4987 C CA . GLN A 1 660 ? 2.521 8.099 -17.815 1.00 90.12 660 GLN A CA 1
ATOM 4988 C C . GLN A 1 660 ? 3.915 7.465 -17.727 1.00 90.12 660 GLN A C 1
ATOM 4990 O O . GLN A 1 660 ? 4.843 7.955 -17.088 1.00 90.12 660 GLN A O 1
ATOM 4995 N N . GLU A 1 661 ? 4.047 6.372 -18.475 1.00 87.25 661 GLU A N 1
ATOM 4996 C CA . GLU A 1 661 ? 5.195 5.474 -18.534 1.00 87.25 661 GLU A CA 1
ATOM 4997 C C . GLU A 1 661 ? 6.516 6.101 -18.961 1.00 87.25 661 GLU A C 1
ATOM 4999 O O . GLU A 1 661 ? 7.490 5.392 -18.931 1.00 87.25 661 GLU A O 1
ATOM 5004 N N . ALA A 1 662 ? 6.600 7.365 -19.392 1.00 85.25 662 ALA A N 1
ATOM 5005 C CA . ALA A 1 662 ? 7.876 7.995 -19.767 1.00 85.25 662 ALA A CA 1
ATOM 5006 C C . ALA A 1 662 ? 8.485 8.842 -18.635 1.00 85.25 662 ALA A C 1
ATOM 5008 O O . ALA A 1 662 ? 9.601 9.354 -18.772 1.00 85.25 662 ALA A O 1
ATOM 5009 N N . ASN A 1 663 ? 7.741 9.040 -17.544 1.00 90.31 663 ASN A N 1
ATOM 5010 C CA . ASN A 1 663 ? 8.164 9.870 -16.430 1.00 90.31 663 ASN A CA 1
ATOM 5011 C C . ASN A 1 663 ? 9.288 9.198 -15.626 1.00 90.31 663 ASN A C 1
ATOM 5013 O O . ASN A 1 663 ? 9.225 8.019 -15.296 1.00 90.31 663 ASN A O 1
ATOM 5017 N N . ARG A 1 664 ? 10.312 9.980 -15.277 1.00 90.62 664 ARG A N 1
ATOM 5018 C CA . ARG A 1 664 ? 11.433 9.544 -14.426 1.00 90.62 664 ARG A CA 1
ATOM 5019 C C . ARG A 1 664 ? 11.638 10.449 -13.213 1.00 90.62 664 ARG A C 1
ATOM 5021 O O . ARG A 1 664 ? 12.739 10.516 -12.664 1.00 90.62 664 ARG A O 1
ATOM 5028 N N . TYR A 1 665 ? 10.604 11.191 -12.836 1.00 92.81 665 TYR A N 1
ATOM 5029 C CA . TYR A 1 665 ? 10.644 12.158 -11.751 1.00 92.81 665 TYR A CA 1
ATOM 5030 C C . TYR A 1 665 ? 9.576 11.838 -10.713 1.00 92.81 665 TYR A C 1
ATOM 5032 O O . TYR A 1 665 ? 8.430 11.563 -11.060 1.00 92.81 665 TYR A O 1
ATOM 5040 N N . ILE A 1 666 ? 9.951 11.916 -9.441 1.00 96.31 666 ILE A N 1
ATOM 5041 C CA . ILE A 1 666 ? 9.041 11.681 -8.321 1.00 96.31 666 ILE A CA 1
ATOM 5042 C C . ILE A 1 666 ? 7.954 12.766 -8.308 1.00 96.31 666 ILE A C 1
ATOM 5044 O O . ILE A 1 666 ? 8.269 13.946 -8.463 1.00 96.31 666 ILE A O 1
ATOM 5048 N N . SER A 1 667 ? 6.693 12.377 -8.144 1.00 96.31 667 SER A N 1
ATOM 5049 C CA . SER A 1 667 ? 5.530 13.269 -8.135 1.00 96.31 667 SER A CA 1
ATOM 5050 C C . SER A 1 667 ? 4.340 12.599 -7.440 1.00 96.31 667 SER A C 1
ATOM 5052 O O . SER A 1 667 ? 4.180 11.381 -7.499 1.00 96.31 667 SER A O 1
ATOM 5054 N N . ALA A 1 668 ? 3.467 13.397 -6.832 1.00 96.88 668 ALA A N 1
ATOM 5055 C CA . ALA A 1 668 ? 2.117 13.040 -6.399 1.00 96.88 668 ALA A CA 1
ATOM 5056 C C . ALA A 1 668 ? 1.133 12.862 -7.581 1.00 96.88 668 ALA A C 1
ATOM 5058 O O . ALA A 1 668 ? -0.066 12.670 -7.375 1.00 96.88 668 ALA A O 1
ATOM 5059 N N . ASP A 1 669 ? 1.621 12.930 -8.824 1.00 96.50 669 ASP A N 1
ATOM 5060 C CA . ASP A 1 669 ? 0.832 12.860 -10.053 1.00 96.50 669 ASP A CA 1
ATOM 5061 C C . ASP A 1 669 ? -0.266 13.944 -10.048 1.00 96.50 669 ASP A C 1
ATOM 5063 O O . ASP A 1 669 ? -0.004 15.098 -9.700 1.00 96.50 669 ASP A O 1
ATOM 5067 N N . PHE A 1 670 ? -1.506 13.637 -10.438 1.00 96.75 670 PHE A N 1
ATOM 5068 C CA . PHE A 1 670 ? -2.567 14.645 -10.472 1.00 96.75 670 PHE A CA 1
ATOM 5069 C C . PHE A 1 670 ? -3.020 15.124 -9.081 1.00 96.75 670 PHE A C 1
ATOM 5071 O O . PHE A 1 670 ? -3.821 16.062 -9.005 1.00 96.75 670 PHE A O 1
ATOM 5078 N N . LEU A 1 671 ? -2.517 14.532 -7.989 1.00 97.88 671 LEU A N 1
ATOM 5079 C CA . LEU A 1 671 ? -2.878 14.924 -6.627 1.00 97.88 671 LEU A CA 1
ATOM 5080 C C . LEU A 1 671 ? -2.259 16.268 -6.203 1.00 97.88 671 LEU A C 1
ATOM 5082 O O . LEU A 1 671 ? -2.907 16.997 -5.452 1.00 97.88 671 LEU A O 1
ATOM 5086 N N . ASP A 1 672 ? -1.084 16.655 -6.723 1.00 95.81 672 ASP A N 1
ATOM 5087 C CA . ASP A 1 672 ? -0.518 18.004 -6.497 1.00 95.81 672 ASP A CA 1
ATOM 5088 C C . ASP A 1 672 ? -1.396 19.097 -7.145 1.00 95.81 672 ASP A C 1
ATOM 5090 O O . ASP A 1 672 ? -1.896 19.969 -6.428 1.00 95.81 672 ASP A O 1
ATOM 5094 N N . PRO A 1 673 ? -1.736 19.020 -8.449 1.00 95.19 673 PRO A N 1
ATOM 5095 C CA . PRO A 1 673 ? -2.677 19.961 -9.055 1.00 95.19 673 PRO A CA 1
ATOM 5096 C C . PRO A 1 673 ? -4.098 19.902 -8.469 1.00 95.19 673 PRO A C 1
ATOM 5098 O O . PRO A 1 673 ? -4.840 20.881 -8.558 1.00 95.19 673 PRO A O 1
ATOM 5101 N N . PHE A 1 674 ? -4.508 18.772 -7.886 1.00 97.12 674 PHE A N 1
ATOM 5102 C CA . PHE A 1 674 ? -5.768 18.684 -7.145 1.00 97.12 674 PHE A CA 1
ATOM 5103 C C . PHE A 1 674 ? -5.705 19.475 -5.827 1.00 97.12 674 PHE A C 1
ATOM 5105 O O . PHE A 1 674 ? -6.632 20.238 -5.548 1.00 97.12 674 PHE A O 1
ATOM 5112 N N . GLN A 1 675 ? -4.608 19.379 -5.062 1.00 94.94 675 GLN A N 1
ATOM 5113 C CA . GLN A 1 675 ? -4.388 20.215 -3.873 1.00 94.94 675 GLN A CA 1
ATOM 5114 C C . GLN A 1 675 ? -4.404 21.705 -4.238 1.00 94.94 675 GLN A C 1
ATOM 5116 O O . GLN A 1 675 ? -5.147 22.458 -3.615 1.00 94.94 675 GLN A O 1
ATOM 5121 N N . ASP A 1 676 ? -3.698 22.123 -5.299 1.00 92.25 676 ASP A N 1
ATOM 5122 C CA . ASP A 1 676 ? -3.733 23.518 -5.782 1.00 92.25 676 ASP A CA 1
ATOM 5123 C C . ASP A 1 676 ? -5.173 24.026 -5.995 1.00 92.25 676 ASP A C 1
ATOM 5125 O O . ASP A 1 676 ? -5.512 25.189 -5.732 1.00 92.25 676 ASP A O 1
ATOM 5129 N N . TYR A 1 677 ? -6.039 23.162 -6.533 1.00 94.62 677 TYR A N 1
ATOM 5130 C CA . TYR A 1 677 ? -7.430 23.511 -6.774 1.00 94.62 677 TYR A CA 1
ATOM 5131 C C . TYR A 1 677 ? -8.187 23.718 -5.457 1.00 94.62 677 TYR A C 1
ATOM 5133 O O . TYR A 1 677 ? -8.898 24.716 -5.315 1.00 94.62 677 TYR A O 1
ATOM 5141 N N . LEU A 1 678 ? -8.011 22.830 -4.474 1.00 94.25 678 LEU A N 1
ATOM 5142 C CA . LEU A 1 678 ? -8.627 22.966 -3.149 1.00 94.25 678 LEU A CA 1
ATOM 5143 C C . LEU A 1 678 ? -8.139 24.222 -2.411 1.00 94.25 678 LEU A C 1
ATOM 5145 O O . LEU A 1 678 ? -8.962 24.957 -1.853 1.00 94.25 678 LEU A O 1
ATOM 5149 N N . ASP A 1 679 ? -6.840 24.517 -2.480 1.00 91.69 679 ASP A N 1
ATOM 5150 C CA . ASP A 1 679 ? -6.218 25.697 -1.867 1.00 91.69 679 ASP A CA 1
ATOM 5151 C C . ASP A 1 679 ? -6.866 26.989 -2.375 1.00 91.69 679 ASP A C 1
ATOM 5153 O O . ASP A 1 679 ? -7.158 27.914 -1.611 1.00 91.69 679 ASP A O 1
ATOM 5157 N N . THR A 1 680 ? -7.135 27.050 -3.683 1.00 87.69 680 THR A N 1
ATOM 5158 C CA . THR A 1 680 ? -7.677 28.254 -4.322 1.00 87.69 680 THR A CA 1
ATOM 5159 C C . THR A 1 680 ? -9.197 28.359 -4.259 1.00 87.69 680 THR A C 1
ATOM 5161 O O . THR A 1 680 ? -9.715 29.468 -4.105 1.00 87.69 680 THR A O 1
ATOM 5164 N N . GLN A 1 681 ? -9.925 27.247 -4.396 1.00 87.19 681 GLN A N 1
ATOM 5165 C CA . GLN A 1 681 ? -11.382 27.263 -4.572 1.00 87.19 681 GLN A CA 1
ATOM 5166 C C . GLN A 1 681 ? -12.166 26.902 -3.313 1.00 87.19 681 GLN A C 1
ATOM 5168 O O . GLN A 1 681 ? -13.359 27.197 -3.247 1.00 87.19 681 GLN A O 1
ATOM 5173 N N . ASN A 1 682 ? -11.529 26.292 -2.312 1.00 80.56 682 ASN A N 1
ATOM 5174 C CA . ASN A 1 682 ? -12.251 25.658 -1.217 1.00 80.56 682 ASN A CA 1
ATOM 5175 C C . ASN A 1 682 ? -11.643 25.914 0.168 1.00 80.56 682 ASN A C 1
ATOM 5177 O O . ASN A 1 682 ? -11.686 25.065 1.054 1.00 80.56 682 ASN A O 1
ATOM 5181 N N . ASN A 1 683 ? -11.109 27.124 0.360 1.00 81.69 683 ASN A N 1
ATOM 5182 C CA . ASN A 1 683 ? -10.590 27.595 1.645 1.00 81.69 683 ASN A CA 1
ATOM 5183 C C . ASN A 1 683 ? -9.574 26.618 2.269 1.00 81.69 683 ASN A C 1
ATOM 5185 O O . ASN A 1 683 ? -9.641 26.363 3.472 1.00 81.69 683 ASN A O 1
ATOM 5189 N N . ASP A 1 684 ? -8.652 26.101 1.446 1.00 86.00 684 ASP A N 1
ATOM 5190 C CA . ASP A 1 684 ? -7.509 25.304 1.914 1.00 86.00 684 ASP A CA 1
ATOM 5191 C C . ASP A 1 684 ? -7.941 24.017 2.645 1.00 86.00 684 ASP A C 1
ATOM 5193 O O . ASP A 1 684 ? -7.442 23.675 3.719 1.00 86.00 684 ASP A O 1
ATOM 5197 N N . ALA A 1 685 ? -8.954 23.333 2.096 1.00 92.06 685 ALA A N 1
ATOM 5198 C CA . ALA A 1 685 ? -9.387 22.036 2.605 1.00 92.06 685 ALA A CA 1
ATOM 5199 C C . ALA A 1 685 ? -8.262 21.000 2.475 1.00 92.06 685 ALA A C 1
ATOM 5201 O O . ALA A 1 685 ? -7.627 20.869 1.425 1.00 92.06 685 ALA A O 1
ATOM 5202 N N . ASP A 1 686 ? -8.056 20.228 3.539 1.00 95.25 686 ASP A N 1
ATOM 5203 C CA . ASP A 1 686 ? -7.173 19.071 3.498 1.00 95.25 686 ASP A CA 1
ATOM 5204 C C . ASP A 1 686 ? -7.882 17.907 2.801 1.00 95.25 686 ASP A C 1
ATOM 5206 O O . ASP A 1 686 ? -9.111 17.792 2.843 1.00 95.25 686 ASP A O 1
ATOM 5210 N N . PHE A 1 687 ? -7.115 17.000 2.197 1.00 97.56 687 PHE A N 1
ATOM 5211 C CA . PHE A 1 687 ? -7.681 15.800 1.592 1.00 97.56 687 PHE A CA 1
ATOM 5212 C C . PHE A 1 687 ? -6.890 14.533 1.910 1.00 97.56 687 PHE A C 1
ATOM 5214 O O . PHE A 1 687 ? -5.724 14.584 2.291 1.00 97.56 687 PHE A O 1
ATOM 5221 N N . MET A 1 688 ? -7.535 13.389 1.716 1.00 97.81 688 MET A N 1
ATOM 5222 C CA . MET A 1 688 ? -6.933 12.064 1.594 1.00 97.81 688 MET A CA 1
ATOM 5223 C C . MET A 1 688 ? -7.483 11.406 0.336 1.00 97.81 688 MET A C 1
ATOM 5225 O O . MET A 1 688 ? -8.660 11.583 0.030 1.00 97.81 688 MET A O 1
ATOM 5229 N N . PHE A 1 689 ? -6.654 10.645 -0.370 1.00 98.25 689 PHE A N 1
ATOM 5230 C CA . PHE A 1 689 ? -7.049 9.958 -1.595 1.00 98.25 689 PHE A CA 1
ATOM 5231 C C . PHE A 1 689 ? -6.954 8.446 -1.417 1.00 98.25 689 PHE A C 1
ATOM 5233 O O . PHE A 1 689 ? -5.946 7.943 -0.921 1.00 98.25 689 PHE A O 1
ATOM 5240 N N . PHE A 1 690 ? -7.981 7.723 -1.843 1.00 97.88 690 PHE A N 1
ATOM 5241 C CA . PHE A 1 690 ? -7.982 6.269 -1.895 1.00 97.88 690 PHE A CA 1
ATOM 5242 C C . PHE A 1 690 ? -8.402 5.807 -3.286 1.00 97.88 690 PHE A C 1
ATOM 5244 O O . PHE A 1 690 ? -9.391 6.294 -3.841 1.00 97.88 690 PHE A O 1
ATOM 5251 N N . THR A 1 691 ? -7.636 4.868 -3.834 1.00 95.31 691 THR A N 1
ATOM 5252 C CA . THR A 1 691 ? -7.956 4.254 -5.121 1.00 95.31 691 THR A CA 1
ATOM 5253 C C . THR A 1 691 ? -9.044 3.189 -4.966 1.00 95.31 691 THR A C 1
ATOM 5255 O O . THR A 1 691 ? -9.255 2.659 -3.872 1.00 95.31 691 THR A O 1
ATOM 5258 N N . GLY A 1 692 ? -9.755 2.912 -6.056 1.00 94.31 692 GLY A N 1
ATOM 5259 C CA . GLY A 1 692 ? -10.880 1.981 -6.094 1.00 94.31 692 GLY A CA 1
ATOM 5260 C C . GLY A 1 692 ? -10.546 0.605 -6.671 1.00 94.31 692 GLY A C 1
ATOM 5261 O O . GLY A 1 692 ? -9.412 0.133 -6.607 1.00 94.31 692 GLY A O 1
ATOM 5262 N N . ALA A 1 693 ? -11.552 -0.035 -7.270 1.00 94.50 693 ALA A N 1
ATOM 5263 C CA . ALA A 1 693 ? -11.376 -1.238 -8.081 1.00 94.50 693 ALA A CA 1
ATOM 5264 C C . ALA A 1 693 ? -10.761 -0.867 -9.440 1.00 94.50 693 ALA A C 1
ATOM 5266 O O . ALA A 1 693 ? -11.472 -0.448 -10.348 1.00 94.50 693 ALA A O 1
ATOM 5267 N N . ILE A 1 694 ? -9.437 -0.966 -9.553 1.00 94.12 694 ILE A N 1
ATOM 5268 C CA . ILE A 1 694 ? -8.672 -0.453 -10.700 1.00 94.12 694 ILE A CA 1
ATOM 5269 C C . ILE A 1 694 ? -8.132 -1.530 -11.646 1.00 94.12 694 ILE A C 1
ATOM 5271 O O . ILE A 1 694 ? -7.533 -1.187 -12.663 1.00 94.12 694 ILE A O 1
ATOM 5275 N N . GLY A 1 695 ? -8.364 -2.815 -11.357 1.00 91.06 695 GLY A N 1
ATOM 5276 C CA . GLY A 1 695 ? -7.679 -3.940 -12.004 1.00 91.06 695 GLY A CA 1
ATOM 5277 C C . GLY A 1 695 ? -7.801 -4.009 -13.533 1.00 91.06 695 GLY A C 1
ATOM 5278 O O . GLY A 1 695 ? -6.874 -4.482 -14.179 1.00 91.06 695 GLY A O 1
ATOM 5279 N N . GLY A 1 696 ? -8.858 -3.446 -14.134 1.00 81.38 696 GLY A N 1
ATOM 5280 C CA . GLY A 1 696 ? -9.006 -3.304 -15.595 1.00 81.38 696 GLY A CA 1
ATOM 5281 C C . GLY A 1 696 ? -8.037 -2.305 -16.255 1.00 81.38 696 GLY A C 1
ATOM 5282 O O . GLY A 1 696 ? -8.258 -1.876 -17.384 1.00 81.38 696 GLY A O 1
ATOM 5283 N N . LEU A 1 697 ? -6.974 -1.887 -15.557 1.00 84.81 697 LEU A N 1
ATOM 5284 C CA . LEU A 1 697 ? -6.113 -0.756 -15.921 1.00 84.81 697 LEU A CA 1
ATOM 5285 C C . LEU A 1 697 ? -6.918 0.542 -16.066 1.00 84.81 697 LEU A C 1
ATOM 5287 O O . LEU A 1 697 ? -6.705 1.330 -16.997 1.00 84.81 697 LEU A O 1
ATOM 5291 N N . ILE A 1 698 ? -7.862 0.745 -15.140 1.00 91.69 698 ILE A N 1
ATOM 5292 C CA . ILE A 1 698 ? -8.700 1.942 -15.111 1.00 91.69 698 ILE A CA 1
ATOM 5293 C C . ILE A 1 698 ? -7.859 3.129 -14.685 1.00 91.69 698 ILE A C 1
ATOM 5295 O O . ILE A 1 698 ? -7.200 3.103 -13.643 1.00 91.69 698 ILE A O 1
ATOM 5299 N N . ARG A 1 699 ? -7.899 4.193 -15.474 1.00 91.19 699 ARG A N 1
ATOM 5300 C CA . ARG A 1 699 ? -6.998 5.326 -15.298 1.00 91.19 699 ARG A CA 1
ATOM 5301 C C . ARG A 1 699 ? -7.568 6.608 -15.872 1.00 91.19 699 ARG A C 1
ATOM 5303 O O . ARG A 1 699 ? -8.566 6.596 -16.586 1.00 91.19 699 ARG A O 1
ATOM 5310 N N . THR A 1 700 ? -6.895 7.723 -15.617 1.00 93.25 700 THR A N 1
ATOM 5311 C CA . THR A 1 700 ? -7.287 9.001 -16.217 1.00 93.25 700 THR A CA 1
ATOM 5312 C C . THR A 1 700 ? -6.872 9.091 -17.686 1.00 93.25 700 THR A C 1
ATOM 5314 O O . THR A 1 700 ? -5.852 8.543 -18.113 1.00 93.25 700 THR A O 1
ATOM 5317 N N . ASN A 1 701 ? -7.679 9.784 -18.487 1.00 90.62 701 ASN A N 1
ATOM 5318 C CA . ASN A 1 701 ? -7.481 9.881 -19.926 1.00 90.62 701 ASN A CA 1
ATOM 5319 C C . ASN A 1 701 ? -6.164 10.599 -20.270 1.00 90.62 701 ASN A C 1
ATOM 5321 O O . ASN A 1 701 ? -5.916 11.739 -19.859 1.00 90.62 701 ASN A O 1
ATOM 5325 N N . ARG A 1 702 ? -5.334 9.942 -21.089 1.00 85.00 702 ARG A N 1
ATOM 5326 C CA . ARG A 1 702 ? -4.026 10.461 -21.527 1.00 85.00 702 ARG A CA 1
ATOM 5327 C C . ARG A 1 702 ? -4.099 11.678 -22.436 1.00 85.00 702 ARG A C 1
ATOM 5329 O O . ARG A 1 702 ? -3.126 12.432 -22.517 1.00 85.00 702 ARG A O 1
ATOM 5336 N N . TYR A 1 703 ? -5.181 11.807 -23.196 1.00 85.94 703 TYR A N 1
ATOM 5337 C CA . TYR A 1 703 ? -5.326 12.800 -24.250 1.00 85.94 703 TYR A CA 1
ATOM 5338 C C . TYR A 1 703 ? -6.540 13.663 -23.954 1.00 85.94 703 TYR A C 1
ATOM 5340 O O . TYR A 1 703 ? -7.668 13.315 -24.282 1.00 85.94 703 TYR A O 1
ATOM 5348 N N . GLN A 1 704 ? -6.284 14.809 -23.337 1.00 89.94 704 GLN A N 1
ATOM 5349 C CA . GLN A 1 704 ? -7.326 15.753 -22.967 1.00 89.94 704 GLN A CA 1
ATOM 5350 C C . GLN A 1 704 ? -7.147 17.053 -23.739 1.00 89.94 704 GLN A C 1
ATOM 5352 O O . GLN A 1 704 ? -6.040 17.599 -23.826 1.00 89.94 704 GLN A O 1
ATOM 5357 N N . THR A 1 705 ? -8.242 17.554 -24.303 1.00 90.00 705 THR A N 1
ATOM 5358 C CA . THR A 1 705 ? -8.246 18.862 -24.948 1.00 90.00 705 THR A CA 1
ATOM 5359 C C . THR A 1 705 ? -8.147 19.947 -23.879 1.00 90.00 705 THR A C 1
ATOM 5361 O O . THR A 1 705 ? -9.002 20.047 -23.001 1.00 90.00 705 THR A O 1
ATOM 5364 N N . LEU A 1 706 ? -7.114 20.791 -23.967 1.00 87.62 706 LEU A N 1
ATOM 5365 C CA . LEU A 1 706 ? -6.937 21.906 -23.036 1.00 87.62 706 LEU A CA 1
ATOM 5366 C C . LEU A 1 706 ? -8.044 22.954 -23.245 1.00 87.62 706 LEU A C 1
ATOM 5368 O O . LEU A 1 706 ? -8.220 23.427 -24.375 1.00 87.62 706 LEU A O 1
ATOM 5372 N N . PRO A 1 707 ? -8.768 23.354 -22.185 1.00 87.38 707 PRO A N 1
ATOM 5373 C CA . PRO A 1 707 ? -9.690 24.483 -22.246 1.00 87.38 707 PRO A CA 1
ATOM 5374 C C . PRO A 1 707 ? -9.005 25.763 -22.734 1.00 87.38 707 PRO A C 1
ATOM 5376 O O . PRO A 1 707 ? -7.822 25.984 -22.487 1.00 87.38 707 PRO A O 1
ATOM 5379 N N . SER A 1 708 ? -9.748 26.651 -23.397 1.00 84.00 708 SER A N 1
ATOM 5380 C CA . SER A 1 708 ? -9.182 27.900 -23.938 1.00 84.00 708 SER A CA 1
ATOM 5381 C C . SER A 1 708 ? -8.661 28.872 -22.873 1.00 84.00 708 SER A C 1
ATOM 5383 O O . SER A 1 708 ? -7.902 29.780 -23.194 1.00 84.00 708 SER A O 1
ATOM 5385 N N . ASP A 1 709 ? -9.124 28.724 -21.635 1.00 82.75 709 ASP A N 1
ATOM 5386 C CA . ASP A 1 709 ? -8.727 29.484 -20.450 1.00 82.75 709 ASP A CA 1
ATOM 5387 C C . ASP A 1 709 ? -7.767 28.702 -19.535 1.00 82.75 709 ASP A C 1
ATOM 5389 O O . ASP A 1 709 ? -7.415 29.187 -18.461 1.00 82.75 709 ASP A O 1
ATOM 5393 N N . PHE A 1 710 ? -7.337 27.502 -19.942 1.00 85.44 710 PHE A N 1
ATOM 5394 C CA . PHE A 1 710 ? -6.372 26.710 -19.192 1.00 85.44 710 PHE A CA 1
ATOM 5395 C C . PHE A 1 710 ? -4.965 27.280 -19.365 1.00 85.44 710 PHE A C 1
ATOM 5397 O O . PHE A 1 710 ? -4.436 27.333 -20.474 1.00 85.44 710 PHE A O 1
ATOM 5404 N N . THR A 1 711 ? -4.350 27.664 -18.249 1.00 83.06 711 THR A N 1
ATOM 5405 C CA . THR A 1 711 ? -2.956 28.107 -18.203 1.00 83.06 711 THR A CA 1
ATOM 5406 C C . THR A 1 711 ? -2.084 26.960 -17.696 1.00 83.06 711 THR A C 1
ATOM 5408 O O . THR A 1 711 ? -2.053 26.712 -16.485 1.00 83.06 711 THR A O 1
ATOM 5411 N N . PRO A 1 712 ? -1.379 26.234 -18.579 1.00 82.12 712 PRO A N 1
ATOM 5412 C CA . PRO A 1 712 ? -0.454 25.212 -18.129 1.00 82.12 712 PRO A CA 1
ATOM 5413 C C . PRO A 1 712 ? 0.755 25.856 -17.445 1.00 82.12 712 PRO A C 1
ATOM 5415 O O . PRO A 1 712 ? 1.275 26.865 -17.911 1.00 82.12 712 PRO A O 1
ATOM 5418 N N . ARG A 1 713 ? 1.285 25.215 -16.397 1.00 79.19 713 ARG A N 1
ATOM 5419 C CA . ARG A 1 713 ? 2.618 25.557 -15.856 1.00 79.19 713 ARG A CA 1
ATOM 5420 C C . ARG A 1 713 ? 3.735 25.298 -16.887 1.00 79.19 713 ARG A C 1
ATOM 5422 O O . ARG A 1 713 ? 4.859 25.734 -16.683 1.00 79.19 713 ARG A O 1
ATOM 5429 N N . ASN A 1 714 ? 3.448 24.545 -17.956 1.00 71.06 714 ASN A N 1
ATOM 5430 C CA . ASN A 1 714 ? 4.390 24.226 -19.025 1.00 71.06 714 ASN A CA 1
ATOM 5431 C C . ASN A 1 714 ? 3.695 23.875 -20.349 1.00 71.06 714 ASN A C 1
ATOM 5433 O O . ASN A 1 714 ? 2.881 22.952 -20.376 1.00 71.06 714 ASN A O 1
ATOM 5437 N N . GLU A 1 715 ? 4.051 24.519 -21.464 1.00 70.75 715 GLU A N 1
ATOM 5438 C CA . GLU A 1 715 ? 3.473 24.180 -22.777 1.00 70.75 715 GLU A CA 1
ATOM 5439 C C . GLU A 1 715 ? 4.240 23.095 -23.551 1.00 70.75 715 GLU A C 1
ATOM 5441 O O . GLU A 1 715 ? 3.671 22.449 -24.434 1.00 70.75 715 GLU A O 1
ATOM 5446 N N . ALA A 1 716 ? 5.504 22.836 -23.209 1.00 69.62 716 ALA A N 1
ATOM 5447 C CA . ALA A 1 716 ? 6.353 21.869 -23.904 1.00 69.62 716 ALA A CA 1
ATOM 5448 C C . ALA A 1 716 ? 6.066 20.418 -23.470 1.00 69.62 716 ALA A C 1
ATOM 5450 O O . ALA A 1 716 ? 5.934 19.521 -24.308 1.00 69.62 716 ALA A O 1
ATOM 5451 N N . HIS A 1 717 ? 5.880 20.175 -22.170 1.00 77.69 717 HIS A N 1
ATOM 5452 C CA . HIS A 1 717 ? 5.710 18.835 -21.616 1.00 77.69 717 HIS A CA 1
ATOM 5453 C C . HIS A 1 717 ? 4.246 18.380 -21.683 1.00 77.69 717 HIS A C 1
ATOM 5455 O O . HIS A 1 717 ? 3.401 18.737 -20.859 1.00 77.69 717 HIS A O 1
ATOM 5461 N N . LYS A 1 718 ? 3.913 17.580 -22.703 1.00 81.56 718 LYS A N 1
ATOM 5462 C CA . LYS A 1 718 ? 2.536 17.111 -22.953 1.00 81.56 718 LYS A CA 1
ATOM 5463 C C . LYS A 1 718 ? 1.916 16.349 -21.771 1.00 81.56 718 LYS A C 1
ATOM 5465 O O . LYS A 1 718 ? 0.739 16.552 -21.499 1.00 81.56 718 LYS A O 1
ATOM 5470 N N . HIS A 1 719 ? 2.693 15.524 -21.067 1.00 87.12 719 HIS A N 1
ATOM 5471 C CA . HIS A 1 719 ? 2.173 14.700 -19.972 1.00 87.12 719 HIS A CA 1
ATOM 5472 C C . HIS A 1 719 ? 1.867 15.541 -18.734 1.00 87.12 719 HIS A C 1
ATOM 5474 O O . HIS A 1 719 ? 0.810 15.387 -18.145 1.00 87.12 719 HIS A O 1
ATOM 5480 N N . TRP A 1 720 ? 2.707 16.535 -18.430 1.00 88.62 720 TRP A N 1
ATOM 5481 C CA . TRP A 1 720 ? 2.459 17.445 -17.307 1.00 88.62 720 TRP A CA 1
ATOM 5482 C C . TRP A 1 720 ? 1.178 18.266 -17.513 1.00 88.62 720 TRP A C 1
ATOM 5484 O O . TRP A 1 720 ? 0.400 18.456 -16.584 1.00 88.62 720 TRP A O 1
ATOM 5494 N N . ARG A 1 721 ? 0.912 18.714 -18.748 1.00 88.94 721 ARG A N 1
ATOM 5495 C CA . ARG A 1 721 ? -0.346 19.402 -19.085 1.00 88.94 721 ARG A CA 1
ATOM 5496 C C . ARG A 1 721 ? -1.570 18.533 -18.819 1.00 88.94 721 ARG A C 1
ATOM 5498 O O . ARG A 1 721 ? -2.553 19.040 -18.287 1.00 88.94 721 ARG A O 1
ATOM 5505 N N . ALA A 1 722 ? -1.497 17.251 -19.180 1.00 90.88 722 ALA A N 1
ATOM 5506 C CA . ALA A 1 722 ? -2.556 16.292 -18.893 1.00 90.88 722 ALA A CA 1
ATOM 5507 C C . ALA A 1 722 ? -2.716 16.092 -17.378 1.00 90.88 722 ALA A C 1
ATOM 5509 O O . ALA A 1 722 ? -3.821 16.263 -16.883 1.00 90.88 722 ALA A O 1
ATOM 5510 N N . THR A 1 723 ? -1.629 15.863 -16.631 1.00 94.06 723 THR A N 1
ATOM 5511 C CA . THR A 1 723 ? -1.632 15.741 -15.159 1.00 94.06 723 THR A CA 1
ATOM 5512 C C . THR A 1 723 ? -2.264 16.948 -14.470 1.00 94.06 723 THR A C 1
ATOM 5514 O O . THR A 1 723 ? -3.157 16.799 -13.635 1.00 94.06 723 THR A O 1
ATOM 5517 N N . GLN A 1 724 ? -1.862 18.159 -14.861 1.00 93.50 724 GLN A N 1
ATOM 5518 C CA . GLN A 1 724 ? -2.402 19.391 -14.296 1.00 93.50 724 GLN A CA 1
ATOM 5519 C C . GLN A 1 724 ? -3.891 19.574 -14.621 1.00 93.50 724 GLN A C 1
ATOM 5521 O O . GLN A 1 724 ? -4.664 20.003 -13.762 1.00 93.50 724 GLN A O 1
ATOM 5526 N N . LEU A 1 725 ? -4.310 19.239 -15.845 1.00 94.81 725 LEU A N 1
ATOM 5527 C CA . LEU A 1 725 ? -5.717 19.296 -16.228 1.00 94.81 725 LEU A CA 1
ATOM 5528 C C . LEU A 1 725 ? -6.551 18.242 -15.490 1.00 94.81 725 LEU A C 1
ATOM 5530 O O . LEU A 1 725 ? -7.637 18.570 -15.020 1.00 94.81 725 LEU A O 1
ATOM 5534 N N . THR A 1 726 ? -6.035 17.022 -15.333 1.00 96.25 726 THR A N 1
ATOM 5535 C CA . THR A 1 726 ? -6.666 15.955 -14.548 1.00 96.25 726 THR A CA 1
ATOM 5536 C C . THR A 1 726 ? -6.923 16.419 -13.118 1.00 96.25 726 THR A C 1
ATOM 5538 O O . THR A 1 726 ? -8.063 16.360 -12.668 1.00 96.25 726 THR A O 1
ATOM 5541 N N . GLY A 1 727 ? -5.919 16.963 -12.421 1.00 96.19 727 GLY A N 1
ATOM 5542 C CA . GLY A 1 727 ? -6.106 17.425 -11.040 1.00 96.19 727 GLY A CA 1
ATOM 5543 C C . GLY A 1 727 ? -7.107 18.580 -10.926 1.00 96.19 727 GLY A C 1
ATOM 5544 O O . GLY A 1 727 ? -7.950 18.570 -10.029 1.00 96.19 727 GLY A O 1
ATOM 5545 N N . LYS A 1 728 ? -7.117 19.513 -11.894 1.00 95.19 728 LYS A N 1
ATOM 5546 C CA . LYS A 1 728 ? -8.153 20.560 -11.995 1.00 95.19 728 LYS A CA 1
ATOM 5547 C C . LYS A 1 728 ? -9.551 19.961 -12.172 1.00 95.19 728 LYS A C 1
ATOM 5549 O O . LYS A 1 728 ? -10.467 20.362 -11.463 1.00 95.19 728 LYS A O 1
ATOM 5554 N N . ARG A 1 729 ? -9.726 19.014 -13.100 1.00 96.44 729 ARG A N 1
ATOM 5555 C CA . ARG A 1 729 ? -11.017 18.357 -13.376 1.00 96.44 729 ARG A CA 1
ATOM 5556 C C . ARG A 1 729 ? -11.527 17.582 -12.166 1.00 96.44 729 ARG A C 1
ATOM 5558 O O . ARG A 1 729 ? -12.706 17.699 -11.841 1.00 96.44 729 ARG A O 1
ATOM 5565 N N . THR A 1 730 ? -10.651 16.846 -11.485 1.00 96.94 730 THR A N 1
ATOM 5566 C CA . THR A 1 730 ? -10.972 16.154 -10.230 1.00 96.94 730 THR A CA 1
ATOM 5567 C C . THR A 1 730 ? -11.382 17.158 -9.152 1.00 96.94 730 THR A C 1
ATOM 5569 O O . THR A 1 730 ? -12.399 16.964 -8.493 1.00 96.94 730 THR A O 1
ATOM 5572 N N . GLY A 1 731 ? -10.661 18.276 -9.023 1.00 96.38 731 GLY A N 1
ATOM 5573 C CA . GLY A 1 731 ? -11.016 19.371 -8.119 1.00 96.38 731 GLY A CA 1
ATOM 5574 C C . GLY A 1 731 ? -12.387 19.981 -8.405 1.00 96.38 731 GLY A C 1
ATOM 5575 O O . GLY A 1 731 ? -13.193 20.144 -7.490 1.00 96.38 731 GLY A O 1
ATOM 5576 N N . GLU A 1 732 ? -12.688 20.264 -9.674 1.00 95.81 732 GLU A N 1
ATOM 5577 C CA . GLU A 1 732 ? -14.000 20.751 -10.112 1.00 95.81 732 GLU A CA 1
ATOM 5578 C C . GLU A 1 732 ? -15.123 19.790 -9.711 1.00 95.81 732 GLU A C 1
ATOM 5580 O O . GLU A 1 732 ? -16.121 20.233 -9.144 1.00 95.81 732 GLU A O 1
ATOM 5585 N N . LEU A 1 733 ? -14.945 18.487 -9.953 1.00 97.12 733 LEU A N 1
ATOM 5586 C CA . LEU A 1 733 ? -15.915 17.448 -9.600 1.00 97.12 733 LEU A CA 1
ATOM 5587 C C . LEU A 1 733 ? -16.104 17.344 -8.086 1.00 97.12 733 LEU A C 1
ATOM 5589 O O . LEU A 1 733 ? -17.223 17.496 -7.596 1.00 97.12 733 LEU A O 1
ATOM 5593 N N . VAL A 1 734 ? -15.018 17.172 -7.330 1.00 96.75 734 VAL A N 1
ATOM 5594 C CA . VAL A 1 734 ? -15.062 17.040 -5.867 1.00 96.75 734 VAL A CA 1
ATOM 5595 C C . VAL A 1 734 ? -15.698 18.271 -5.225 1.00 96.75 734 VAL A C 1
ATOM 5597 O O . VAL A 1 734 ? -16.506 18.121 -4.314 1.00 96.75 734 VAL A O 1
ATOM 5600 N N . CYS A 1 735 ? -15.389 19.486 -5.688 1.00 94.75 735 CYS A N 1
ATOM 5601 C CA . CYS A 1 735 ? -15.992 20.718 -5.171 1.00 94.75 735 CYS A CA 1
ATOM 5602 C C . CYS A 1 735 ? -17.424 20.965 -5.672 1.00 94.75 735 CYS A C 1
ATOM 5604 O O . CYS A 1 735 ? -18.129 21.779 -5.075 1.00 94.75 735 CYS A O 1
ATOM 5606 N N . SER A 1 736 ? -17.870 20.288 -6.736 1.00 95.38 736 SER A N 1
ATOM 5607 C CA . SER A 1 736 ? -19.239 20.422 -7.250 1.00 95.38 736 SER A CA 1
ATOM 5608 C C . SER A 1 736 ? -20.290 19.749 -6.367 1.00 95.38 736 SER A C 1
ATOM 5610 O O . SER A 1 736 ? -21.442 20.172 -6.400 1.00 95.38 736 SER A O 1
ATOM 5612 N N . ILE A 1 737 ? -19.895 18.771 -5.539 1.00 95.56 737 ILE A N 1
ATOM 5613 C CA . ILE A 1 737 ? -20.774 18.106 -4.570 1.00 95.56 737 ILE A CA 1
ATOM 5614 C C . ILE A 1 737 ? -21.266 19.150 -3.558 1.00 95.56 737 ILE A C 1
ATOM 5616 O O . ILE A 1 737 ? -20.499 19.639 -2.716 1.00 95.56 737 ILE A O 1
ATOM 5620 N N . THR A 1 738 ? -22.545 19.515 -3.636 1.00 92.69 738 THR A N 1
ATOM 5621 C CA . THR A 1 738 ? -23.146 20.539 -2.778 1.00 92.69 738 THR A CA 1
ATOM 5622 C C . THR A 1 738 ? -23.769 19.932 -1.522 1.00 92.69 738 THR A C 1
ATOM 5624 O O . THR A 1 738 ? -23.961 18.727 -1.411 1.00 92.69 738 THR A O 1
ATOM 5627 N N . ALA A 1 739 ? -24.188 20.779 -0.578 1.00 88.94 739 ALA A N 1
ATOM 5628 C CA . ALA A 1 739 ? -24.930 20.329 0.603 1.00 88.94 739 ALA A CA 1
ATOM 5629 C C . ALA A 1 739 ? -26.275 19.639 0.278 1.00 88.94 739 ALA A C 1
ATOM 5631 O O . ALA A 1 739 ? -26.855 19.018 1.163 1.00 88.94 739 ALA A O 1
ATOM 5632 N N . ALA A 1 740 ? -26.804 19.785 -0.945 1.00 90.38 740 ALA A N 1
ATOM 5633 C CA . ALA A 1 740 ? -28.004 19.073 -1.386 1.00 90.38 740 ALA A CA 1
ATOM 5634 C C . ALA A 1 740 ? -27.703 17.653 -1.898 1.00 90.38 740 ALA A C 1
ATOM 5636 O O . ALA A 1 740 ? -28.616 16.829 -1.923 1.00 90.38 740 ALA A O 1
ATOM 5637 N N . ASP A 1 741 ? -26.449 17.387 -2.269 1.00 91.06 741 ASP A N 1
ATOM 5638 C CA . ASP A 1 741 ? -25.974 16.119 -2.837 1.00 91.06 741 ASP A CA 1
ATOM 5639 C C . ASP A 1 741 ? -25.334 15.216 -1.764 1.00 91.06 741 ASP A C 1
ATOM 5641 O O . ASP A 1 741 ? -24.959 14.077 -2.029 1.00 91.06 741 ASP A O 1
ATOM 5645 N N . GLU A 1 742 ? -25.213 15.718 -0.531 1.00 94.75 742 GLU A N 1
ATOM 5646 C CA . GLU A 1 742 ? -24.636 14.994 0.597 1.00 94.75 742 GLU A CA 1
ATOM 5647 C C . GLU A 1 742 ? -25.691 14.495 1.588 1.00 94.75 742 GLU A C 1
ATOM 5649 O O . GLU A 1 742 ? -26.704 15.145 1.858 1.00 94.75 742 GLU A O 1
ATOM 5654 N N . ILE A 1 743 ? -25.383 13.368 2.228 1.00 95.25 743 ILE A N 1
ATOM 5655 C CA . ILE A 1 743 ? -26.088 12.874 3.412 1.00 95.25 743 ILE A CA 1
ATOM 5656 C C . ILE A 1 743 ? -25.214 13.053 4.656 1.00 95.25 743 ILE A C 1
ATOM 5658 O O . ILE A 1 743 ? -24.007 12.821 4.622 1.00 95.25 743 ILE A O 1
ATOM 5662 N N . GLU A 1 744 ? -25.821 13.454 5.775 1.00 97.50 744 GLU A N 1
ATOM 5663 C CA . GLU A 1 744 ? -25.145 13.472 7.078 1.00 97.50 744 GLU A CA 1
ATOM 5664 C C . GLU A 1 744 ? -25.105 12.055 7.669 1.00 97.50 744 GLU A C 1
ATOM 5666 O O . GLU A 1 744 ? -26.121 11.351 7.696 1.00 97.50 744 GLU A O 1
ATOM 5671 N N . LEU A 1 745 ? -23.940 11.650 8.173 1.00 97.25 745 LEU A N 1
ATOM 5672 C CA . LEU A 1 745 ? -23.703 10.326 8.741 1.00 97.25 745 LEU A CA 1
ATOM 5673 C C . LEU A 1 745 ? -23.896 10.320 10.263 1.00 97.25 745 LEU A C 1
ATOM 5675 O O . LEU A 1 745 ? -23.373 11.177 10.984 1.00 97.25 745 LEU A O 1
ATOM 5679 N N . ALA A 1 746 ? -24.614 9.317 10.769 1.00 96.12 746 ALA A N 1
ATOM 5680 C CA . ALA A 1 746 ? -24.723 9.026 12.194 1.00 96.12 746 ALA A CA 1
ATOM 5681 C C . ALA A 1 746 ? -23.337 8.677 12.757 1.00 96.12 746 ALA A C 1
ATOM 5683 O O . ALA A 1 746 ? -22.653 7.880 12.122 1.00 96.12 746 ALA A O 1
ATOM 5684 N N . PRO A 1 747 ? -22.934 9.170 13.945 1.00 95.56 747 PRO A N 1
ATOM 5685 C CA . PRO A 1 747 ? -21.732 8.712 14.648 1.00 95.56 747 PRO A CA 1
ATOM 5686 C C . PRO A 1 747 ? -21.838 7.238 15.057 1.00 95.56 747 PRO A C 1
ATOM 5688 O O . PRO A 1 747 ? -22.133 6.906 16.202 1.00 95.56 747 PRO A O 1
ATOM 5691 N N . LYS A 1 748 ? -21.656 6.334 14.100 1.00 92.00 748 LYS A N 1
ATOM 5692 C CA . LYS A 1 748 ? -21.720 4.885 14.271 1.00 92.00 748 LYS A CA 1
ATOM 5693 C C . LYS A 1 748 ? -20.822 4.258 13.212 1.00 92.00 748 LYS A C 1
ATOM 5695 O O . LYS A 1 748 ? -21.144 4.328 12.030 1.00 92.00 748 LYS A O 1
ATOM 5700 N N . LEU A 1 749 ? -19.706 3.681 13.653 1.00 88.44 749 LEU A N 1
ATOM 5701 C CA . LEU A 1 749 ? -18.724 3.035 12.789 1.00 88.44 749 LEU A CA 1
ATOM 5702 C C . LEU A 1 749 ? -18.574 1.567 13.184 1.00 88.44 749 LEU A C 1
ATOM 5704 O O . LEU A 1 749 ? -17.974 1.223 14.213 1.00 88.44 749 LEU A O 1
ATOM 5708 N N . ASN A 1 750 ? -19.151 0.708 12.355 1.00 86.75 750 ASN A N 1
ATOM 5709 C CA . ASN A 1 750 ? -19.042 -0.736 12.489 1.00 86.75 750 ASN A CA 1
ATOM 5710 C C . ASN A 1 750 ? -17.985 -1.261 11.524 1.00 86.75 750 ASN A C 1
ATOM 5712 O O . ASN A 1 750 ? -17.840 -0.734 10.425 1.00 86.75 750 ASN A O 1
ATOM 5716 N N . THR A 1 751 ? -17.240 -2.263 11.980 1.00 87.62 751 THR A N 1
ATOM 5717 C CA . THR A 1 751 ? -16.169 -2.928 11.237 1.00 87.62 751 THR A CA 1
ATOM 5718 C C . THR A 1 751 ? -16.263 -4.421 11.515 1.00 87.62 751 THR A C 1
ATOM 5720 O O . THR A 1 751 ? -16.608 -4.828 12.629 1.00 87.62 751 THR A O 1
ATOM 5723 N N . VAL A 1 752 ? -15.997 -5.220 10.492 1.00 88.19 752 VAL A N 1
ATOM 5724 C CA . VAL A 1 752 ? -15.695 -6.645 10.602 1.00 88.19 752 VAL A CA 1
ATOM 5725 C C . VAL A 1 752 ? -14.502 -6.925 9.707 1.00 88.19 752 VAL A C 1
ATOM 5727 O O . VAL A 1 752 ? -14.360 -6.332 8.636 1.00 88.19 752 VAL A O 1
ATOM 5730 N N . SER A 1 753 ? -13.652 -7.847 10.136 1.00 89.12 753 SER A N 1
ATOM 5731 C CA . SER A 1 753 ? -12.429 -8.187 9.429 1.00 89.12 753 SER A CA 1
ATOM 5732 C C . SER A 1 753 ? -12.217 -9.689 9.340 1.00 89.12 753 SER A C 1
ATOM 5734 O O . SER A 1 753 ? -12.807 -10.496 10.073 1.00 89.12 753 SER A O 1
ATOM 5736 N N . THR A 1 754 ? -11.384 -10.079 8.384 1.00 88.38 754 THR A N 1
ATOM 5737 C CA . THR A 1 754 ? -10.991 -11.467 8.199 1.00 88.38 754 THR A CA 1
ATOM 5738 C C . THR A 1 754 ? -9.630 -11.575 7.554 1.00 88.38 754 THR A C 1
ATOM 5740 O O . THR A 1 754 ? -9.225 -10.710 6.780 1.00 88.38 754 THR A O 1
ATOM 5743 N N . VAL A 1 755 ? -8.953 -12.679 7.843 1.00 90.56 755 VAL A N 1
ATOM 5744 C CA . VAL A 1 755 ? -7.750 -13.096 7.127 1.00 90.56 755 VAL A CA 1
ATOM 5745 C C . VAL A 1 755 ? -8.129 -14.221 6.176 1.00 90.56 755 VAL A C 1
ATOM 5747 O O . VAL A 1 755 ? -8.946 -15.076 6.520 1.00 90.56 755 VAL A O 1
ATOM 5750 N N . PHE A 1 756 ? -7.518 -14.236 4.999 1.00 92.06 756 PHE A N 1
ATOM 5751 C CA . PHE A 1 756 ? -7.655 -15.305 4.022 1.00 92.06 756 PHE A CA 1
ATOM 5752 C C . PHE A 1 756 ? -6.288 -15.751 3.497 1.00 92.06 756 PHE A C 1
ATOM 5754 O O . PHE A 1 756 ? -5.266 -15.086 3.683 1.00 92.06 756 PHE A O 1
ATOM 5761 N N . GLU A 1 757 ? -6.277 -16.917 2.862 1.00 91.19 757 GLU A N 1
ATOM 5762 C CA . GLU A 1 757 ? -5.106 -17.518 2.229 1.00 91.19 757 GLU A CA 1
ATOM 5763 C C . GLU A 1 757 ? -5.297 -17.515 0.715 1.00 91.19 757 GLU A C 1
ATOM 5765 O O . GLU A 1 757 ? -6.293 -18.053 0.239 1.00 91.19 757 GLU A O 1
ATOM 5770 N N . ALA A 1 758 ? -4.341 -16.961 -0.027 1.00 90.88 758 ALA A N 1
ATOM 5771 C CA . ALA A 1 758 ? -4.285 -17.039 -1.481 1.00 90.88 758 ALA A CA 1
ATOM 5772 C C . ALA A 1 758 ? -3.144 -17.968 -1.907 1.00 90.88 758 ALA A C 1
ATOM 5774 O O . ALA A 1 758 ? -2.022 -17.867 -1.399 1.00 90.88 758 ALA A O 1
ATOM 5775 N N . GLU A 1 759 ? -3.432 -18.873 -2.838 1.00 88.50 759 GLU A N 1
ATOM 5776 C CA . GLU A 1 759 ? -2.405 -19.681 -3.485 1.00 88.50 759 GLU A CA 1
ATOM 5777 C C . GLU A 1 759 ? -1.607 -18.834 -4.481 1.00 88.50 759 GLU A C 1
ATOM 5779 O O . GLU A 1 759 ? -2.156 -18.035 -5.237 1.00 88.50 759 GLU A O 1
ATOM 5784 N N . LEU A 1 760 ? -0.286 -18.984 -4.437 1.00 86.62 760 LEU A N 1
ATOM 5785 C CA . LEU A 1 760 ? 0.651 -18.353 -5.351 1.00 86.62 760 LEU A CA 1
ATOM 5786 C C . LEU A 1 760 ? 0.975 -19.320 -6.489 1.00 86.62 760 LEU A C 1
ATOM 5788 O O . LEU A 1 760 ? 2.043 -19.942 -6.514 1.00 86.62 760 LEU A O 1
ATOM 5792 N N . ASP A 1 761 ? 0.065 -19.393 -7.456 1.00 84.00 761 ASP A N 1
ATOM 5793 C CA . ASP A 1 761 ? 0.310 -20.047 -8.742 1.00 84.00 761 ASP A CA 1
ATOM 5794 C C . ASP A 1 761 ? 1.421 -19.358 -9.524 1.00 84.00 761 ASP A C 1
ATOM 5796 O O . ASP A 1 761 ? 2.036 -19.982 -10.379 1.00 84.00 761 ASP A O 1
ATOM 5800 N N . ASN A 1 762 ? 1.703 -18.085 -9.256 1.00 86.06 762 ASN A N 1
ATOM 5801 C CA . ASN A 1 762 ? 2.798 -17.351 -9.873 1.00 86.06 762 ASN A CA 1
ATOM 5802 C C . ASN A 1 762 ? 4.139 -17.630 -9.168 1.00 86.06 762 ASN A C 1
ATOM 5804 O O . ASN A 1 762 ? 4.486 -17.016 -8.154 1.00 86.06 762 ASN A O 1
ATOM 5808 N N . PHE A 1 763 ? 4.941 -18.534 -9.741 1.00 76.19 763 PHE A N 1
ATOM 5809 C CA . PHE A 1 763 ? 6.253 -18.907 -9.196 1.00 76.19 763 PHE A CA 1
ATOM 5810 C C . PHE A 1 763 ? 7.222 -17.746 -9.107 1.00 76.19 763 PHE A C 1
ATOM 5812 O O . PHE A 1 763 ? 8.139 -17.801 -8.290 1.00 76.19 763 PHE A O 1
ATOM 5819 N N . LEU A 1 764 ? 7.101 -16.757 -9.995 1.00 77.94 764 LEU A N 1
ATOM 5820 C CA . LEU A 1 764 ? 8.038 -15.652 -10.020 1.00 77.94 764 LEU A CA 1
ATOM 5821 C C . LEU A 1 764 ? 7.802 -14.788 -8.788 1.00 77.94 764 LEU A C 1
ATOM 5823 O O . LEU A 1 764 ? 8.750 -14.550 -8.050 1.00 77.94 764 LEU A O 1
ATOM 5827 N N . LEU A 1 765 ? 6.549 -14.434 -8.490 1.00 83.31 765 LEU A N 1
ATOM 5828 C CA . LEU A 1 765 ? 6.202 -13.728 -7.252 1.00 83.31 765 LEU A CA 1
ATOM 5829 C C . LEU A 1 765 ? 6.585 -14.538 -6.008 1.00 83.31 765 LEU A C 1
ATOM 5831 O O . LEU A 1 765 ? 7.212 -14.003 -5.095 1.00 83.31 765 LEU A O 1
ATOM 5835 N N . ALA A 1 766 ? 6.303 -15.843 -5.998 1.00 79.00 766 ALA A N 1
ATOM 5836 C CA . ALA A 1 766 ? 6.746 -16.735 -4.928 1.00 79.00 766 ALA A CA 1
ATOM 5837 C C . ALA A 1 766 ? 8.277 -16.735 -4.748 1.00 79.00 766 ALA A C 1
ATOM 5839 O O . ALA A 1 766 ? 8.769 -16.712 -3.620 1.00 79.00 766 ALA A O 1
ATOM 5840 N N . LEU A 1 767 ? 9.040 -16.745 -5.845 1.00 74.44 767 LEU A N 1
ATOM 5841 C CA . LEU A 1 767 ? 10.499 -16.685 -5.821 1.00 74.44 767 LEU A CA 1
ATOM 5842 C C . LEU A 1 767 ? 10.994 -15.320 -5.330 1.00 74.44 767 LEU A C 1
ATOM 5844 O O . LEU A 1 767 ? 11.883 -15.284 -4.484 1.00 74.44 767 LEU A O 1
ATOM 5848 N N . LEU A 1 768 ? 10.423 -14.213 -5.815 1.00 78.88 768 LEU A N 1
ATOM 5849 C CA . LEU A 1 768 ? 10.763 -12.861 -5.363 1.00 78.88 768 LEU A CA 1
ATOM 5850 C C . LEU A 1 768 ? 10.517 -12.710 -3.856 1.00 78.88 768 LEU A C 1
ATOM 5852 O O . LEU A 1 768 ? 11.360 -12.149 -3.158 1.00 78.88 768 LEU A O 1
ATOM 5856 N N . ALA A 1 769 ? 9.420 -13.275 -3.343 1.00 80.00 769 ALA A N 1
ATOM 5857 C CA . ALA A 1 769 ? 9.126 -13.328 -1.914 1.00 80.00 769 ALA A CA 1
ATOM 5858 C C . ALA A 1 769 ? 10.158 -14.164 -1.143 1.00 80.00 769 ALA A C 1
ATOM 5860 O O . ALA A 1 769 ? 10.688 -13.732 -0.125 1.00 80.00 769 ALA A O 1
ATOM 5861 N N . GLN A 1 770 ? 10.515 -15.348 -1.652 1.00 73.88 770 GLN A N 1
ATOM 5862 C CA . GLN A 1 770 ? 11.521 -16.223 -1.032 1.00 73.88 770 GLN A CA 1
ATOM 5863 C C . GLN A 1 770 ? 12.937 -15.630 -1.047 1.00 73.88 770 GLN A C 1
ATOM 5865 O O . GLN A 1 770 ? 13.764 -15.980 -0.204 1.00 73.88 770 GLN A O 1
ATOM 5870 N N . LEU A 1 771 ? 13.223 -14.736 -1.996 1.00 71.50 771 LEU A N 1
ATOM 5871 C CA . LEU A 1 771 ? 14.465 -13.969 -2.072 1.00 71.50 771 LEU A CA 1
ATOM 5872 C C . LEU A 1 771 ? 14.427 -12.678 -1.234 1.00 71.50 771 LEU A C 1
ATOM 5874 O O . LEU A 1 771 ? 15.444 -11.991 -1.175 1.00 71.50 771 LEU A O 1
ATOM 5878 N N . ASN A 1 772 ? 13.301 -12.369 -0.575 1.00 74.88 772 ASN A N 1
ATOM 5879 C CA . ASN A 1 772 ? 13.021 -11.106 0.120 1.00 74.88 772 ASN A CA 1
ATOM 5880 C C . ASN A 1 772 ? 13.131 -9.856 -0.774 1.00 74.88 772 ASN A C 1
ATOM 5882 O O . ASN A 1 772 ? 13.320 -8.756 -0.263 1.00 74.88 772 ASN A O 1
ATOM 5886 N N . ILE A 1 773 ? 12.998 -10.008 -2.096 1.00 83.69 773 ILE A N 1
ATOM 5887 C CA . ILE A 1 773 ? 12.889 -8.864 -3.015 1.00 83.69 773 ILE A CA 1
ATOM 5888 C C . ILE A 1 773 ? 11.552 -8.172 -2.776 1.00 83.69 773 ILE A C 1
ATOM 5890 O O . ILE A 1 773 ? 11.514 -6.966 -2.592 1.00 83.69 773 ILE A O 1
ATOM 5894 N N . ILE A 1 774 ? 10.469 -8.945 -2.671 1.00 87.81 774 ILE A N 1
ATOM 5895 C CA . ILE A 1 774 ? 9.214 -8.473 -2.079 1.00 87.81 774 ILE A CA 1
ATOM 5896 C C . ILE A 1 774 ? 9.117 -9.012 -0.655 1.00 87.81 774 ILE A C 1
ATOM 5898 O O . ILE A 1 774 ? 9.443 -10.168 -0.397 1.00 87.81 774 ILE A O 1
ATOM 5902 N N . ASN A 1 775 ? 8.643 -8.191 0.280 1.00 88.12 775 ASN A N 1
ATOM 5903 C CA . ASN A 1 775 ? 8.506 -8.600 1.682 1.00 88.12 775 ASN A CA 1
ATOM 5904 C C . ASN A 1 775 ? 7.231 -9.428 1.934 1.00 88.12 775 ASN A C 1
ATOM 5906 O O . ASN A 1 775 ? 6.876 -9.689 3.082 1.00 88.12 775 ASN A O 1
ATOM 5910 N N . THR A 1 776 ? 6.516 -9.835 0.880 1.00 85.56 776 THR A N 1
ATOM 5911 C CA . THR A 1 776 ? 5.332 -10.690 0.991 1.00 85.56 776 THR A CA 1
ATOM 5912 C C . THR A 1 776 ? 5.707 -12.010 1.640 1.00 85.56 776 THR A C 1
ATOM 5914 O O . THR A 1 776 ? 6.615 -12.718 1.206 1.00 85.56 776 THR A O 1
ATOM 5917 N N . ARG A 1 777 ? 4.981 -12.362 2.695 1.00 79.31 777 ARG A N 1
ATOM 5918 C CA . ARG A 1 777 ? 5.239 -13.592 3.422 1.00 79.31 777 ARG A CA 1
ATOM 5919 C C . ARG A 1 777 ? 4.592 -14.776 2.726 1.00 79.31 777 ARG A C 1
ATOM 5921 O O . ARG A 1 777 ? 3.411 -14.729 2.398 1.00 79.31 777 ARG A O 1
ATOM 5928 N N . THR A 1 778 ? 5.356 -15.854 2.583 1.00 79.69 778 THR A N 1
ATOM 5929 C CA . THR A 1 778 ? 4.892 -17.085 1.943 1.00 79.69 778 THR A CA 1
ATOM 5930 C C . THR A 1 778 ? 5.192 -18.317 2.791 1.00 79.69 778 THR A C 1
ATOM 5932 O O . THR A 1 778 ? 6.135 -18.324 3.586 1.00 79.69 778 THR A O 1
ATOM 5935 N N . TYR A 1 779 ? 4.368 -19.355 2.662 1.00 76.38 779 TYR A N 1
ATOM 5936 C CA . TYR A 1 779 ? 4.548 -20.639 3.342 1.00 76.38 779 TYR A CA 1
ATOM 5937 C C . TYR A 1 779 ? 3.959 -21.788 2.529 1.00 76.38 779 TYR A C 1
ATOM 5939 O O . TYR A 1 779 ? 3.106 -21.587 1.672 1.00 76.38 779 TYR A O 1
ATOM 5947 N N . ILE A 1 780 ? 4.396 -23.016 2.815 1.00 75.38 780 ILE A N 1
ATOM 5948 C CA . ILE A 1 780 ? 3.885 -24.200 2.121 1.00 75.38 780 ILE A CA 1
ATOM 5949 C C . ILE A 1 780 ? 2.748 -24.825 2.926 1.00 75.38 780 ILE A C 1
ATOM 5951 O O . ILE A 1 780 ? 2.902 -25.093 4.119 1.00 75.38 780 ILE A O 1
ATOM 5955 N N . LYS A 1 781 ? 1.627 -25.114 2.271 1.00 77.69 781 LYS A N 1
ATOM 5956 C CA . LYS A 1 781 ? 0.458 -25.773 2.861 1.00 77.69 781 LYS A CA 1
ATOM 5957 C C . LYS A 1 781 ? 0.233 -27.140 2.228 1.00 77.69 781 LYS A C 1
ATOM 5959 O O . LYS A 1 781 ? 0.273 -27.272 1.010 1.00 77.69 781 LYS A O 1
ATOM 5964 N N . ASP A 1 782 ? -0.017 -28.147 3.058 1.00 75.94 782 ASP A N 1
ATOM 5965 C CA . ASP A 1 782 ? -0.498 -29.456 2.619 1.00 75.94 782 ASP A CA 1
ATOM 5966 C C . ASP A 1 782 ? -2.022 -29.388 2.446 1.00 75.94 782 ASP A C 1
ATOM 5968 O O . ASP A 1 782 ? -2.762 -29.157 3.407 1.00 75.94 782 ASP A O 1
ATOM 5972 N N . LEU A 1 783 ? -2.487 -29.538 1.204 1.00 77.38 783 LEU A N 1
ATOM 5973 C CA . LEU A 1 783 ? -3.889 -29.356 0.822 1.00 77.38 783 LEU A CA 1
ATOM 5974 C C . LEU A 1 783 ? -4.794 -30.498 1.315 1.00 77.38 783 LEU A C 1
ATOM 5976 O O . LEU A 1 783 ? -5.973 -30.267 1.578 1.00 77.38 783 LEU A O 1
ATOM 5980 N N . ASP A 1 784 ? -4.256 -31.708 1.507 1.00 74.62 784 ASP A N 1
ATOM 5981 C CA . ASP A 1 784 ? -5.021 -32.866 1.996 1.00 74.62 784 ASP A CA 1
ATOM 5982 C C . ASP A 1 784 ? -5.355 -32.736 3.486 1.00 74.62 784 ASP A C 1
ATOM 5984 O O . ASP A 1 784 ? -6.440 -33.105 3.947 1.00 74.62 784 ASP A O 1
ATOM 5988 N N . THR A 1 785 ? -4.379 -32.274 4.264 1.00 72.81 785 THR A N 1
ATOM 5989 C CA . THR A 1 785 ? -4.468 -32.198 5.726 1.00 72.81 785 THR A CA 1
ATOM 5990 C C . THR A 1 785 ? -4.849 -30.807 6.226 1.00 72.81 785 THR A C 1
ATOM 5992 O O . THR A 1 785 ? -5.282 -30.676 7.373 1.00 72.81 785 THR A O 1
ATOM 5995 N N . GLY A 1 786 ? -4.686 -29.775 5.393 1.00 74.88 786 GLY A N 1
ATOM 5996 C CA . GLY A 1 786 ? -4.822 -28.366 5.760 1.00 74.88 786 GLY A CA 1
ATOM 5997 C C . GLY A 1 786 ? -3.687 -27.849 6.651 1.00 74.88 786 GLY A C 1
ATOM 5998 O O . GLY A 1 786 ? -3.759 -26.714 7.123 1.00 74.88 786 GLY A O 1
ATOM 5999 N N . LEU A 1 787 ? -2.662 -28.669 6.913 1.00 69.69 787 LEU A N 1
ATOM 6000 C CA . LEU A 1 787 ? -1.536 -28.302 7.765 1.00 69.69 787 LEU A CA 1
ATOM 6001 C C . LEU A 1 787 ? -0.612 -27.338 7.025 1.00 69.69 787 LEU A C 1
ATOM 6003 O O . LEU A 1 787 ? -0.137 -27.617 5.923 1.00 69.69 787 LEU A O 1
ATOM 6007 N N . ARG A 1 788 ? -0.325 -26.206 7.663 1.00 72.38 788 ARG A N 1
ATOM 6008 C CA . ARG A 1 788 ? 0.589 -25.189 7.149 1.00 72.38 788 ARG A CA 1
ATOM 6009 C C . ARG A 1 788 ? 1.974 -25.449 7.729 1.00 72.38 788 ARG A C 1
ATOM 6011 O O . ARG A 1 788 ? 2.114 -25.703 8.927 1.00 72.38 788 ARG A O 1
ATOM 6018 N N . ASN A 1 789 ? 2.991 -25.408 6.874 1.00 65.25 789 ASN A N 1
ATOM 6019 C CA . ASN A 1 789 ? 4.367 -25.792 7.178 1.00 65.25 789 ASN A CA 1
ATOM 6020 C C . ASN A 1 789 ? 4.450 -27.159 7.873 1.00 65.25 789 ASN A C 1
ATOM 6022 O O . ASN A 1 789 ? 4.991 -27.286 8.974 1.00 65.25 789 ASN A O 1
ATOM 6026 N N . THR A 1 790 ? 3.929 -28.208 7.221 1.00 41.69 790 THR A N 1
ATOM 6027 C CA . THR A 1 790 ? 4.253 -29.583 7.617 1.00 41.69 790 THR A CA 1
ATOM 6028 C C . THR A 1 790 ? 5.772 -29.710 7.632 1.00 41.69 790 THR A C 1
ATOM 6030 O O . THR A 1 790 ? 6.406 -29.566 6.584 1.00 41.69 790 THR A O 1
ATOM 6033 N N . HIS A 1 791 ? 6.344 -29.930 8.819 1.00 41.34 791 HIS A N 1
ATOM 6034 C CA . HIS A 1 791 ? 7.728 -30.350 9.029 1.00 41.34 791 HIS A CA 1
ATOM 6035 C C . HIS A 1 791 ? 8.225 -31.148 7.804 1.00 41.34 791 HIS A C 1
ATOM 6037 O O . HIS A 1 791 ? 7.703 -32.230 7.549 1.00 41.34 791 HIS A O 1
ATOM 6043 N N . ASP A 1 792 ? 9.179 -30.574 7.058 1.00 40.28 792 ASP A N 1
ATOM 6044 C CA . ASP A 1 792 ? 9.900 -31.120 5.888 1.00 40.28 792 ASP A CA 1
ATOM 6045 C C . ASP A 1 792 ? 9.624 -30.535 4.474 1.00 40.28 792 ASP A C 1
ATOM 6047 O O . ASP A 1 792 ? 10.356 -30.893 3.550 1.00 40.28 792 ASP A O 1
ATOM 6051 N N . SER A 1 793 ? 8.700 -29.591 4.240 1.00 39.16 793 SER A N 1
ATOM 6052 C CA . SER A 1 793 ? 8.436 -29.116 2.854 1.00 39.16 793 SER A CA 1
ATOM 6053 C C . SER A 1 793 ? 9.398 -28.041 2.307 1.00 39.16 793 SER A C 1
ATOM 6055 O O . SER A 1 793 ? 9.657 -28.025 1.105 1.00 39.16 793 SER A O 1
ATOM 6057 N N . ILE A 1 794 ? 10.043 -27.229 3.158 1.00 41.31 794 ILE A N 1
ATOM 6058 C CA . ILE A 1 794 ? 11.248 -26.449 2.771 1.00 41.31 794 ILE A CA 1
ATOM 6059 C C . ILE A 1 794 ? 12.532 -27.287 2.978 1.00 41.31 794 ILE A C 1
ATOM 6061 O O . ILE A 1 794 ? 13.603 -26.959 2.460 1.00 41.31 794 ILE A O 1
ATOM 6065 N N . ALA A 1 795 ? 12.437 -28.462 3.622 1.00 41.41 795 ALA A N 1
ATOM 6066 C CA . ALA A 1 795 ? 13.561 -29.378 3.867 1.00 41.41 795 ALA A CA 1
ATOM 6067 C C . ALA A 1 795 ? 13.950 -30.224 2.648 1.00 41.41 795 ALA A C 1
ATOM 6069 O O . ALA A 1 795 ? 14.401 -31.369 2.732 1.00 41.41 795 ALA A O 1
ATOM 6070 N N . SER A 1 796 ? 13.906 -29.594 1.490 1.00 47.38 796 SER A N 1
ATOM 6071 C CA . SER A 1 796 ? 14.785 -29.966 0.420 1.00 47.38 796 SER A CA 1
ATOM 6072 C C . SER A 1 796 ? 15.466 -28.683 -0.052 1.00 47.38 796 SER A C 1
ATOM 6074 O O . SER A 1 796 ? 15.248 -28.201 -1.156 1.00 47.38 796 SER A O 1
ATOM 6076 N N . LEU A 1 797 ? 16.435 -28.198 0.737 1.00 49.94 797 LEU A N 1
ATOM 6077 C CA . LEU A 1 797 ? 17.648 -27.546 0.202 1.00 49.94 797 LEU A CA 1
ATOM 6078 C C . LEU A 1 797 ? 18.164 -28.284 -1.050 1.00 49.94 797 LEU A C 1
ATOM 6080 O O . LEU A 1 797 ? 18.793 -27.701 -1.923 1.00 49.94 797 LEU A O 1
ATOM 6084 N N . GLN A 1 798 ? 17.878 -29.582 -1.148 1.00 51.03 798 GLN A N 1
ATOM 6085 C CA . GLN A 1 798 ? 18.082 -30.413 -2.318 1.00 51.03 798 GLN A CA 1
ATOM 6086 C C . GLN A 1 798 ? 17.169 -30.064 -3.515 1.00 51.03 798 GLN A C 1
ATOM 6088 O O . GLN A 1 798 ? 17.636 -30.197 -4.634 1.00 51.03 798 GLN A O 1
ATOM 6093 N N . THR A 1 799 ? 15.938 -29.593 -3.337 1.00 55.06 799 THR A N 1
ATOM 6094 C CA . THR A 1 799 ? 14.976 -29.169 -4.370 1.00 55.06 799 THR A CA 1
ATOM 6095 C C . THR A 1 799 ? 15.304 -27.781 -4.869 1.00 55.06 799 THR A C 1
ATOM 6097 O O . THR A 1 799 ? 15.570 -27.633 -6.055 1.00 55.06 799 THR A O 1
ATOM 6100 N N . LEU A 1 800 ? 15.386 -26.796 -3.969 1.00 57.31 800 LEU A N 1
ATOM 6101 C CA . LEU A 1 800 ? 15.885 -25.457 -4.294 1.00 57.31 800 LEU A CA 1
ATOM 6102 C C . LEU A 1 800 ? 17.291 -25.551 -4.891 1.00 57.31 800 LEU A C 1
ATOM 6104 O O . LEU A 1 800 ? 17.576 -24.952 -5.920 1.00 57.31 800 LEU A O 1
ATOM 6108 N N . GLY A 1 801 ? 18.149 -26.400 -4.319 1.00 61.19 801 GLY A N 1
ATOM 6109 C CA . GLY A 1 801 ? 19.471 -26.699 -4.858 1.00 61.19 801 GLY A CA 1
ATOM 6110 C C . GLY A 1 801 ? 19.443 -27.414 -6.211 1.00 61.19 801 GLY A C 1
ATOM 6111 O O . GLY A 1 801 ? 20.333 -27.176 -7.020 1.00 61.19 801 GLY A O 1
ATOM 6112 N N . SER A 1 802 ? 18.444 -28.256 -6.496 1.00 64.69 802 SER A N 1
ATOM 6113 C CA . SER A 1 802 ? 18.287 -28.915 -7.803 1.00 64.69 802 SER A CA 1
ATOM 6114 C C . SER A 1 802 ? 17.771 -27.944 -8.856 1.00 64.69 802 SER A C 1
ATOM 6116 O O . SER A 1 802 ? 18.338 -27.901 -9.945 1.00 64.69 802 SER A O 1
ATOM 6118 N N . ALA A 1 803 ? 16.765 -27.132 -8.527 1.00 66.75 803 ALA A N 1
ATOM 6119 C CA . ALA A 1 803 ? 16.251 -26.072 -9.385 1.00 66.75 803 ALA A CA 1
ATOM 6120 C C . ALA A 1 803 ? 17.347 -25.041 -9.682 1.00 66.75 803 ALA A C 1
ATOM 6122 O O . ALA A 1 803 ? 17.624 -24.761 -10.844 1.00 66.75 803 ALA A O 1
ATOM 6123 N N . ALA A 1 804 ? 18.079 -24.582 -8.662 1.00 64.31 804 ALA A N 1
ATOM 6124 C CA . ALA A 1 804 ? 19.211 -23.671 -8.818 1.00 64.31 804 ALA A CA 1
ATOM 6125 C C . ALA A 1 804 ? 20.380 -24.298 -9.598 1.00 64.31 804 ALA A C 1
ATOM 6127 O O . ALA A 1 804 ? 20.998 -23.632 -10.427 1.00 64.31 804 ALA A O 1
ATOM 6128 N N . ALA A 1 805 ? 20.697 -25.581 -9.386 1.00 68.50 805 ALA A N 1
ATOM 6129 C CA . ALA A 1 805 ? 21.733 -26.267 -10.160 1.00 68.50 805 ALA A CA 1
ATOM 6130 C C . ALA A 1 805 ? 21.328 -26.452 -11.631 1.00 68.50 805 ALA A C 1
ATOM 6132 O O . ALA A 1 805 ? 22.179 -26.328 -12.518 1.00 68.50 805 ALA A O 1
ATOM 6133 N N . ASN A 1 806 ? 20.051 -26.732 -11.902 1.00 75.50 806 ASN A N 1
ATOM 6134 C CA . ASN A 1 806 ? 19.518 -26.836 -13.258 1.00 75.50 806 ASN A CA 1
ATOM 6135 C C . ASN A 1 806 ? 19.511 -25.467 -13.955 1.00 75.50 806 ASN A C 1
ATOM 6137 O O . ASN A 1 806 ? 19.993 -25.346 -15.082 1.00 75.50 806 ASN A O 1
ATOM 6141 N N . ALA A 1 807 ? 19.081 -24.423 -13.245 1.00 76.19 807 ALA A N 1
ATOM 6142 C CA . ALA A 1 807 ? 19.154 -23.038 -13.690 1.00 76.19 807 ALA A CA 1
ATOM 6143 C C . ALA A 1 807 ? 20.602 -22.645 -14.026 1.00 76.19 807 ALA A C 1
ATOM 6145 O O . ALA A 1 807 ? 20.895 -22.267 -15.156 1.00 76.19 807 ALA A O 1
ATOM 6146 N N . LEU A 1 808 ? 21.556 -22.862 -13.114 1.00 71.94 808 LEU A N 1
ATOM 6147 C CA . LEU A 1 808 ? 22.976 -22.580 -13.359 1.00 71.94 808 LEU A CA 1
ATOM 6148 C C . LEU A 1 808 ? 23.536 -23.371 -14.554 1.00 71.94 808 LEU A C 1
ATOM 6150 O O . LEU A 1 808 ? 24.336 -22.849 -15.331 1.00 71.94 808 LEU A O 1
ATOM 6154 N N . THR A 1 809 ? 23.122 -24.629 -14.723 1.00 78.00 809 THR A N 1
ATOM 6155 C CA . THR A 1 809 ? 23.521 -25.454 -15.875 1.00 78.00 809 THR A CA 1
ATOM 6156 C C . THR A 1 809 ? 22.962 -24.888 -17.181 1.00 78.00 809 THR A C 1
ATOM 6158 O O . THR A 1 809 ? 23.682 -24.827 -18.179 1.00 78.00 809 THR A O 1
ATOM 6161 N N . THR A 1 810 ? 21.708 -24.433 -17.167 1.00 78.62 810 THR A N 1
ATOM 6162 C CA . THR A 1 810 ? 21.040 -23.775 -18.297 1.00 78.62 810 THR A CA 1
ATOM 6163 C C . THR A 1 810 ? 21.740 -22.468 -18.655 1.00 78.62 810 THR A C 1
ATOM 6165 O O . THR A 1 810 ? 22.146 -22.304 -19.806 1.00 78.62 810 THR A O 1
ATOM 6168 N N . TYR A 1 811 ? 22.003 -21.614 -17.665 1.00 77.50 811 TYR A N 1
ATOM 6169 C CA . TYR A 1 811 ? 22.735 -20.358 -17.816 1.00 77.50 811 TYR A CA 1
ATOM 6170 C C . TYR A 1 811 ? 24.107 -20.562 -18.472 1.00 77.50 811 TYR A C 1
ATOM 6172 O O . TYR A 1 811 ? 24.412 -19.979 -19.511 1.00 77.50 811 TYR A O 1
ATOM 6180 N N . LEU A 1 812 ? 24.936 -21.451 -17.908 1.00 76.62 812 LEU A N 1
ATOM 6181 C CA . LEU A 1 812 ? 26.287 -21.717 -18.415 1.00 76.62 812 LEU A CA 1
ATOM 6182 C C . LEU A 1 812 ? 26.289 -22.353 -19.812 1.00 76.62 812 LEU A C 1
ATOM 6184 O O . LEU A 1 812 ? 27.250 -22.171 -20.565 1.00 76.62 812 LEU A O 1
ATOM 6188 N N . ARG A 1 813 ? 25.250 -23.121 -20.160 1.00 86.06 813 ARG A N 1
ATOM 6189 C CA . ARG A 1 813 ? 25.070 -23.664 -21.510 1.00 86.06 813 ARG A CA 1
ATOM 6190 C C . ARG A 1 813 ? 24.793 -22.536 -22.503 1.00 86.06 813 ARG A C 1
ATOM 6192 O O . ARG A 1 813 ? 25.541 -22.418 -23.468 1.00 86.06 813 ARG A O 1
ATOM 6199 N N . LEU A 1 814 ? 23.783 -21.705 -22.241 1.00 79.25 814 LEU A N 1
ATOM 6200 C CA . LEU A 1 814 ? 23.362 -20.635 -23.153 1.00 79.25 814 LEU A CA 1
ATOM 6201 C C . LEU A 1 814 ? 24.454 -19.566 -23.325 1.00 79.25 814 LEU A C 1
ATOM 6203 O O . LEU A 1 814 ? 24.752 -19.159 -24.446 1.00 79.25 814 LEU A O 1
ATOM 6207 N N . LEU A 1 815 ? 25.154 -19.207 -22.242 1.00 73.69 815 LEU A N 1
ATOM 6208 C CA . LEU A 1 815 ? 26.297 -18.289 -22.299 1.00 73.69 815 LEU A CA 1
ATOM 6209 C C . LEU A 1 815 ? 27.431 -18.806 -23.205 1.00 73.69 815 LEU A C 1
ATOM 6211 O O . LEU A 1 815 ? 28.080 -18.024 -23.894 1.00 73.69 815 LEU A O 1
ATOM 6215 N N . ASN A 1 816 ? 27.678 -20.121 -23.225 1.00 78.56 816 ASN A N 1
ATOM 6216 C CA . ASN A 1 816 ? 28.699 -20.726 -24.090 1.00 78.56 816 ASN A CA 1
ATOM 6217 C C . ASN A 1 816 ? 28.265 -20.843 -25.558 1.00 78.56 816 ASN A C 1
ATOM 6219 O O . ASN A 1 816 ? 29.128 -20.953 -26.429 1.00 78.56 816 ASN A O 1
ATOM 6223 N N . GLU A 1 817 ? 26.961 -20.855 -25.837 1.00 82.88 817 GLU A N 1
ATOM 6224 C CA . GLU A 1 817 ? 26.433 -20.869 -27.204 1.00 82.88 817 GLU A CA 1
ATOM 6225 C C . GLU A 1 817 ? 26.616 -19.503 -27.885 1.00 82.88 817 GLU A C 1
ATOM 6227 O O . GLU A 1 817 ? 26.834 -19.465 -29.094 1.00 82.88 817 GLU A O 1
ATOM 6232 N N . GLY A 1 818 ? 26.604 -18.403 -27.117 1.00 69.00 818 GLY A N 1
ATOM 6233 C CA . GLY A 1 818 ? 26.955 -17.052 -27.584 1.00 69.00 818 GLY A CA 1
ATOM 6234 C C . GLY A 1 818 ? 26.022 -16.482 -28.657 1.00 69.00 818 GLY A C 1
ATOM 6235 O O . GLY A 1 818 ? 26.428 -15.602 -29.412 1.00 69.00 818 GLY A O 1
ATOM 6236 N N . THR A 1 819 ? 24.809 -17.030 -28.765 1.00 69.75 819 THR A N 1
ATOM 6237 C CA . THR A 1 819 ? 23.795 -16.662 -29.769 1.00 69.75 819 THR A CA 1
ATOM 6238 C C . THR A 1 819 ? 22.683 -15.777 -29.216 1.00 69.75 819 THR A C 1
ATOM 6240 O O . THR A 1 819 ? 21.991 -15.151 -30.012 1.00 69.75 819 THR A O 1
ATOM 6243 N N . LEU A 1 820 ? 22.535 -15.732 -27.891 1.00 67.69 820 LEU A N 1
ATOM 6244 C CA . LEU A 1 820 ? 21.528 -14.963 -27.161 1.00 67.69 820 LEU A CA 1
ATOM 6245 C C . LEU A 1 820 ? 22.201 -13.836 -26.374 1.00 67.69 820 LEU A C 1
ATOM 6247 O O . LEU A 1 820 ? 23.372 -13.963 -25.989 1.00 67.69 820 LEU A O 1
ATOM 6251 N N . ASP A 1 821 ? 21.469 -12.755 -26.123 1.00 70.75 821 ASP A N 1
ATOM 6252 C CA . ASP A 1 821 ? 21.933 -11.679 -25.246 1.00 70.75 821 ASP A CA 1
ATOM 6253 C C . ASP A 1 821 ? 21.827 -12.049 -23.749 1.00 70.75 821 ASP A C 1
ATOM 6255 O O . ASP A 1 821 ? 21.371 -13.131 -23.370 1.00 70.75 821 ASP A O 1
ATOM 6259 N N . GLN A 1 822 ? 22.316 -11.175 -22.861 1.00 62.94 822 GLN A N 1
ATOM 6260 C CA . GLN A 1 822 ? 22.334 -11.458 -21.420 1.00 62.94 822 GLN A CA 1
ATOM 6261 C C . GLN A 1 822 ? 20.939 -11.566 -20.793 1.00 62.94 822 GLN A C 1
ATOM 6263 O O . GLN A 1 822 ? 20.766 -12.368 -19.873 1.00 62.94 822 GLN A O 1
ATOM 6268 N N . GLN A 1 823 ? 19.965 -10.787 -21.267 1.00 59.28 823 GLN A N 1
ATOM 6269 C CA . GLN A 1 823 ? 18.609 -10.797 -20.721 1.00 59.28 823 GLN A CA 1
ATOM 6270 C C . GLN A 1 823 ? 17.883 -12.078 -21.136 1.00 59.28 823 GLN A C 1
ATOM 6272 O O . GLN A 1 823 ? 17.314 -12.766 -20.288 1.00 59.28 823 GLN A O 1
ATOM 6277 N N . GLU A 1 824 ? 17.999 -12.472 -22.405 1.00 65.62 824 GLU A N 1
ATOM 6278 C CA . GLU A 1 824 ? 17.432 -13.716 -22.931 1.00 65.62 824 GLU A CA 1
ATOM 6279 C C . GLU A 1 824 ? 17.972 -14.951 -22.196 1.00 65.62 824 GLU A C 1
ATOM 6281 O O . GLU A 1 824 ? 17.219 -15.866 -21.847 1.00 65.62 824 GLU A O 1
ATOM 6286 N N . ILE A 1 825 ? 19.279 -14.978 -21.910 1.00 72.50 825 ILE A N 1
ATOM 6287 C CA . ILE A 1 825 ? 19.908 -16.058 -21.138 1.00 72.50 825 ILE A CA 1
ATOM 6288 C C . ILE A 1 825 ? 19.299 -16.151 -19.732 1.00 72.50 825 ILE A C 1
ATOM 6290 O O . ILE A 1 825 ? 19.079 -17.257 -19.224 1.00 72.50 825 ILE A O 1
ATOM 6294 N N . LEU A 1 826 ? 19.045 -15.011 -19.093 1.00 67.62 826 LEU A N 1
ATOM 6295 C CA . LEU A 1 826 ? 18.558 -14.945 -17.719 1.00 67.62 826 LEU A CA 1
ATOM 6296 C C . LEU A 1 826 ? 17.082 -15.362 -17.625 1.00 67.62 826 LEU A C 1
ATOM 6298 O O . LEU A 1 826 ? 16.741 -16.190 -16.781 1.00 67.62 826 LEU A O 1
ATOM 6302 N N . VAL A 1 827 ? 16.252 -14.934 -18.580 1.00 67.06 827 VAL A N 1
ATOM 6303 C CA . VAL A 1 827 ? 14.859 -15.390 -18.730 1.00 67.06 827 VAL A CA 1
ATOM 6304 C C . VAL A 1 827 ? 14.785 -16.909 -18.904 1.00 67.06 827 VAL A C 1
ATOM 6306 O O . VAL A 1 827 ? 14.094 -17.596 -18.154 1.00 67.06 827 VAL A O 1
ATOM 6309 N N . GLN A 1 828 ? 15.551 -17.475 -19.839 1.00 71.00 828 GLN A N 1
ATOM 6310 C CA . GLN A 1 828 ? 15.555 -18.925 -20.086 1.00 71.00 828 GLN A CA 1
ATOM 6311 C C . GLN A 1 828 ? 16.072 -19.731 -18.883 1.00 71.00 828 GLN A C 1
ATOM 6313 O O . GLN A 1 828 ? 15.679 -20.878 -18.659 1.00 71.00 828 GLN A O 1
ATOM 6318 N N . THR A 1 829 ? 16.952 -19.126 -18.088 1.00 77.69 829 THR A N 1
ATOM 6319 C CA . THR A 1 829 ? 17.459 -19.705 -16.842 1.00 77.69 829 THR A CA 1
ATOM 6320 C C . THR A 1 829 ? 16.381 -19.749 -15.758 1.00 77.69 829 THR A C 1
ATOM 6322 O O . THR A 1 829 ? 16.255 -20.771 -15.079 1.00 77.69 829 THR A O 1
ATOM 6325 N N . LEU A 1 830 ? 15.587 -18.683 -15.626 1.00 70.81 830 LEU A N 1
ATOM 6326 C CA . LEU A 1 830 ? 14.456 -18.609 -14.698 1.00 70.81 830 LEU A CA 1
ATOM 6327 C C . LEU A 1 830 ? 13.362 -19.626 -15.041 1.00 70.81 830 LEU A C 1
ATOM 6329 O O . LEU A 1 830 ? 12.857 -20.293 -14.143 1.00 70.81 830 LEU A O 1
ATOM 6333 N N . ILE A 1 831 ? 13.065 -19.839 -16.326 1.00 67.12 831 ILE A N 1
ATOM 6334 C CA . ILE A 1 831 ? 12.122 -20.888 -16.760 1.00 67.12 831 ILE A CA 1
ATOM 6335 C C . ILE A 1 831 ? 12.604 -22.271 -16.309 1.00 67.12 831 ILE A C 1
ATOM 6337 O O . ILE A 1 831 ? 11.847 -23.041 -15.725 1.00 67.12 831 ILE A O 1
ATOM 6341 N N . GLY A 1 832 ? 13.888 -22.586 -16.519 1.00 69.12 832 GLY A N 1
ATOM 6342 C CA . GLY A 1 832 ? 14.452 -23.871 -16.094 1.00 69.12 832 GLY A CA 1
ATOM 6343 C C . GLY A 1 832 ? 14.425 -24.076 -14.573 1.00 69.12 832 GLY A C 1
ATOM 6344 O O . GLY A 1 832 ? 14.298 -25.213 -14.102 1.00 69.12 832 GLY A O 1
ATOM 6345 N N . PHE A 1 833 ? 14.526 -22.988 -13.803 1.00 74.38 833 PHE A N 1
ATOM 6346 C CA . PHE A 1 833 ? 14.290 -23.009 -12.361 1.00 74.38 833 PHE A CA 1
ATOM 6347 C C . PHE A 1 833 ? 12.827 -23.354 -12.058 1.00 74.38 833 PHE A C 1
ATOM 6349 O O . PHE A 1 833 ? 12.583 -24.326 -11.344 1.00 74.38 833 PHE A O 1
ATOM 6356 N N . ALA A 1 834 ? 11.883 -22.613 -12.645 1.00 65.88 834 ALA A N 1
ATOM 6357 C CA . ALA A 1 834 ? 10.443 -22.761 -12.443 1.00 65.88 834 ALA A CA 1
ATOM 6358 C C . ALA A 1 834 ? 9.947 -24.179 -12.756 1.00 65.88 834 ALA A C 1
ATOM 6360 O O . ALA A 1 834 ? 9.332 -24.815 -11.905 1.00 65.88 834 ALA A O 1
ATOM 6361 N N . ASP A 1 835 ? 10.321 -24.728 -13.916 1.00 65.38 835 ASP A N 1
ATOM 6362 C CA . ASP A 1 835 ? 9.974 -26.095 -14.330 1.00 65.38 835 ASP A CA 1
ATOM 6363 C C . ASP A 1 835 ? 10.404 -27.141 -13.293 1.00 65.38 835 ASP A C 1
ATOM 6365 O O . ASP A 1 835 ? 9.713 -28.131 -13.048 1.00 65.38 835 ASP A O 1
ATOM 6369 N N . THR A 1 836 ? 11.570 -26.937 -12.675 1.00 68.06 836 THR A N 1
ATOM 6370 C CA . THR A 1 836 ? 12.096 -27.850 -11.653 1.00 68.06 836 THR A CA 1
ATOM 6371 C C . THR A 1 836 ? 11.430 -27.613 -10.299 1.00 68.06 836 THR A C 1
ATOM 6373 O O . THR A 1 836 ? 11.232 -28.561 -9.542 1.00 68.06 836 THR A O 1
ATOM 6376 N N 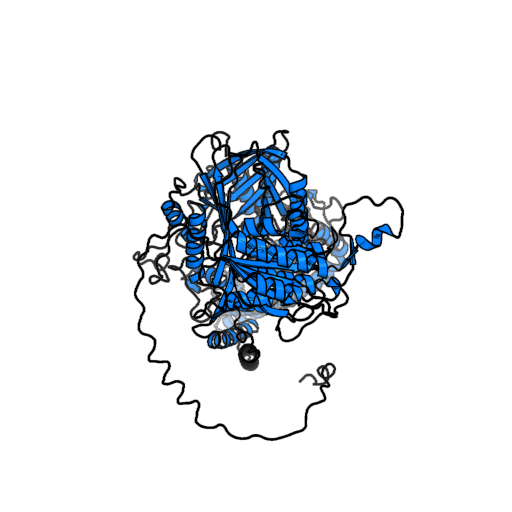. TYR A 1 837 ? 11.095 -26.361 -9.991 1.00 66.56 837 TYR A N 1
ATOM 6377 C CA . TYR A 1 837 ? 10.435 -25.947 -8.758 1.00 66.56 837 TYR A CA 1
ATOM 6378 C C . TYR A 1 837 ? 9.006 -26.508 -8.670 1.00 66.56 837 TYR A C 1
ATOM 6380 O O . TYR A 1 837 ? 8.686 -27.200 -7.703 1.00 66.56 837 TYR A O 1
ATOM 6388 N N . TYR A 1 838 ? 8.191 -26.344 -9.718 1.00 59.28 838 TYR A N 1
ATOM 6389 C CA . TYR A 1 838 ? 6.826 -26.887 -9.772 1.00 59.28 838 TYR A CA 1
ATOM 6390 C C . TYR A 1 838 ? 6.751 -28.402 -9.844 1.00 59.28 838 TYR A C 1
ATOM 6392 O O . TYR A 1 838 ? 5.783 -28.990 -9.387 1.00 59.28 838 TYR A O 1
ATOM 6400 N N . GLN A 1 839 ? 7.778 -29.077 -10.362 1.00 58.66 839 GLN A N 1
ATOM 6401 C CA . GLN A 1 839 ? 7.825 -30.539 -10.272 1.00 58.66 839 GLN A CA 1
ATOM 6402 C C . GLN A 1 839 ? 7.949 -31.046 -8.828 1.00 58.66 839 GLN A C 1
ATOM 6404 O O . GLN A 1 839 ? 7.771 -32.243 -8.591 1.00 58.66 839 GLN A O 1
ATOM 6409 N N . VAL A 1 840 ? 8.286 -30.171 -7.873 1.00 51.16 840 VAL A N 1
ATOM 6410 C CA . VAL A 1 840 ? 8.440 -30.530 -6.461 1.00 51.16 840 VAL A CA 1
ATOM 6411 C C . VAL A 1 840 ? 7.367 -29.935 -5.551 1.00 51.16 840 VAL A C 1
ATOM 6413 O O . VAL A 1 840 ? 7.074 -30.542 -4.519 1.00 51.16 840 VAL A O 1
ATOM 6416 N N . VAL A 1 841 ? 6.714 -28.842 -5.948 1.00 57.56 841 VAL A N 1
ATOM 6417 C CA . VAL A 1 841 ? 5.373 -28.505 -5.448 1.00 57.56 841 VAL A CA 1
ATOM 6418 C C . VAL A 1 841 ? 4.418 -29.575 -6.003 1.00 57.56 841 VAL A C 1
ATOM 6420 O O . VAL A 1 841 ? 3.864 -29.452 -7.084 1.00 57.56 841 VAL A O 1
ATOM 6423 N N . SER A 1 842 ? 4.386 -30.739 -5.345 1.00 56.88 842 SER A N 1
ATOM 6424 C CA . SER A 1 842 ? 3.583 -31.900 -5.755 1.00 56.88 842 SER A CA 1
ATOM 6425 C C . SER A 1 842 ? 2.089 -31.582 -5.703 1.00 56.88 842 SER A C 1
ATOM 6427 O O . SER A 1 842 ? 1.730 -30.729 -4.906 1.00 56.88 842 SER A O 1
ATOM 6429 N N . ASP A 1 843 ? 1.239 -32.351 -6.397 1.00 59.06 843 ASP A N 1
ATOM 6430 C CA . ASP A 1 843 ? -0.233 -32.197 -6.475 1.00 59.06 843 ASP A CA 1
ATOM 6431 C C . ASP A 1 843 ? -0.972 -31.805 -5.167 1.00 59.06 843 ASP A C 1
ATOM 6433 O O . ASP A 1 843 ? -2.065 -31.255 -5.239 1.00 59.06 843 ASP A O 1
ATOM 6437 N N . ASN A 1 844 ? -0.410 -32.082 -3.980 1.00 67.94 844 ASN A N 1
ATOM 6438 C CA . ASN A 1 844 ? -1.032 -31.820 -2.674 1.00 67.94 844 ASN A CA 1
ATOM 6439 C C . ASN A 1 844 ? -0.290 -30.774 -1.807 1.00 67.94 844 ASN A C 1
ATOM 6441 O O . ASN A 1 844 ? -0.597 -30.654 -0.621 1.00 67.94 844 ASN A O 1
ATOM 6445 N N . LEU A 1 845 ? 0.700 -30.051 -2.343 1.00 72.62 845 LEU A N 1
ATOM 6446 C CA . LEU A 1 845 ? 1.393 -28.951 -1.658 1.00 72.62 845 LEU A CA 1
ATOM 6447 C C . LEU A 1 845 ? 1.168 -27.652 -2.433 1.00 72.62 845 LEU A C 1
ATOM 6449 O O . LEU A 1 845 ? 1.362 -27.650 -3.638 1.00 72.62 845 LEU A O 1
ATOM 6453 N N . ALA A 1 846 ? 0.849 -26.559 -1.744 1.00 76.94 846 ALA A N 1
ATOM 6454 C CA . ALA A 1 846 ? 0.660 -25.236 -2.341 1.00 76.94 846 ALA A CA 1
ATOM 6455 C C . ALA A 1 846 ? 1.555 -24.195 -1.665 1.00 76.94 846 ALA A C 1
ATOM 6457 O O . ALA A 1 846 ? 1.800 -24.280 -0.457 1.00 76.94 846 ALA A O 1
ATOM 6458 N N . ASN A 1 847 ? 2.031 -23.209 -2.427 1.00 79.44 847 ASN A N 1
ATOM 6459 C CA . ASN A 1 847 ? 2.670 -22.025 -1.859 1.00 79.44 847 ASN A CA 1
ATOM 6460 C C . ASN A 1 847 ? 1.601 -20.965 -1.592 1.00 79.44 847 ASN A C 1
ATOM 6462 O O . ASN A 1 847 ? 0.869 -20.601 -2.501 1.00 79.44 847 ASN A O 1
ATOM 6466 N N . ILE A 1 848 ? 1.498 -20.496 -0.356 1.00 84.25 848 ILE A N 1
ATOM 6467 C CA . ILE A 1 848 ? 0.405 -19.652 0.118 1.00 84.25 848 ILE A CA 1
ATOM 6468 C C . ILE A 1 848 ? 0.952 -18.323 0.627 1.00 84.25 848 ILE A C 1
ATOM 6470 O O . ILE A 1 848 ? 1.931 -18.299 1.377 1.00 84.25 848 ILE A O 1
ATOM 6474 N N . ALA A 1 849 ? 0.264 -17.235 0.292 1.00 87.62 849 ALA A N 1
ATOM 6475 C CA . ALA A 1 849 ? 0.359 -15.955 0.983 1.00 87.62 849 ALA A CA 1
ATOM 6476 C C . ALA A 1 849 ? -0.930 -15.688 1.774 1.00 87.62 849 ALA A C 1
ATOM 6478 O O . ALA A 1 849 ? -2.021 -16.084 1.366 1.00 87.62 849 ALA A O 1
ATOM 6479 N N . SER A 1 850 ? -0.817 -15.024 2.921 1.00 89.69 850 SER A N 1
ATOM 6480 C CA . SER A 1 850 ? -1.965 -14.596 3.727 1.00 89.69 850 SER A CA 1
ATOM 6481 C C . SER A 1 850 ? -2.196 -13.100 3.585 1.00 89.69 850 SER A C 1
ATOM 6483 O O . SER A 1 850 ? -1.264 -12.307 3.722 1.00 89.69 850 SER A O 1
ATOM 6485 N N . SER A 1 851 ? -3.453 -12.705 3.423 1.00 93.69 851 SER A N 1
ATOM 6486 C CA . SER A 1 851 ? -3.852 -11.299 3.425 1.00 93.69 851 SER A CA 1
ATOM 6487 C C . SER A 1 851 ? -5.171 -11.098 4.149 1.00 93.69 851 SER A C 1
ATOM 6489 O O . SER A 1 851 ? -5.715 -12.034 4.731 1.00 93.69 851 SER A O 1
ATOM 6491 N N . GLU A 1 852 ? -5.656 -9.868 4.193 1.00 93.50 852 GLU A N 1
ATOM 6492 C CA . GLU A 1 852 ? -6.806 -9.498 5.006 1.00 93.50 852 GLU A CA 1
ATOM 6493 C C . GLU A 1 852 ? -7.802 -8.639 4.243 1.00 93.50 852 GLU A C 1
ATOM 6495 O O . GLU A 1 852 ? -7.445 -7.901 3.330 1.00 93.50 852 GLU A O 1
ATOM 6500 N N . MET A 1 853 ? -9.063 -8.737 4.650 1.00 94.88 853 MET A N 1
ATOM 6501 C CA . MET A 1 853 ? -10.168 -7.964 4.104 1.00 94.88 853 MET A CA 1
ATOM 6502 C C . MET A 1 853 ? -11.001 -7.413 5.254 1.00 94.88 853 MET A C 1
ATOM 6504 O O . MET A 1 853 ? -11.233 -8.101 6.253 1.00 94.88 853 MET A O 1
ATOM 6508 N N . HIS A 1 854 ? -11.446 -6.168 5.110 1.00 94.69 854 HIS A N 1
ATOM 6509 C CA . HIS A 1 854 ? -12.220 -5.464 6.132 1.00 94.69 854 HIS A CA 1
ATOM 6510 C C . HIS A 1 854 ? -13.453 -4.828 5.500 1.00 94.69 854 HIS A C 1
ATOM 6512 O O . HIS A 1 854 ? -13.387 -4.350 4.369 1.00 94.69 854 HIS A O 1
ATOM 6518 N N . TYR A 1 855 ? -14.563 -4.808 6.229 1.00 94.00 855 TYR A N 1
ATOM 6519 C CA . TYR A 1 855 ? -15.818 -4.213 5.787 1.00 94.00 855 TYR A CA 1
ATOM 6520 C C . TYR A 1 855 ? -16.353 -3.250 6.840 1.00 94.00 855 TYR A C 1
ATOM 6522 O O . TYR A 1 855 ? -16.455 -3.608 8.014 1.00 94.00 855 TYR A O 1
ATOM 6530 N N . PHE A 1 856 ? -16.726 -2.049 6.403 1.00 92.44 856 PHE A N 1
ATOM 6531 C CA . PHE A 1 856 ? -17.272 -0.991 7.243 1.00 92.44 856 PHE A CA 1
ATOM 6532 C C . PHE A 1 856 ? -18.651 -0.577 6.762 1.00 92.44 856 PHE A C 1
ATOM 6534 O O . PHE A 1 856 ? -18.934 -0.569 5.563 1.00 92.44 856 PHE A O 1
ATOM 6541 N N . GLU A 1 857 ? -19.472 -0.129 7.706 1.00 91.94 857 GLU A N 1
ATOM 6542 C CA . GLU A 1 857 ? -20.738 0.532 7.406 1.00 91.94 857 GLU A CA 1
ATOM 6543 C C . GLU A 1 857 ? -20.807 1.917 8.038 1.00 91.94 857 GLU A C 1
ATOM 6545 O O . GLU A 1 857 ? -20.596 2.091 9.245 1.00 91.94 857 GLU A O 1
ATOM 6550 N N . PHE A 1 858 ? -21.174 2.890 7.204 1.00 92.88 858 PHE A N 1
ATOM 6551 C CA . PHE A 1 858 ? -21.612 4.212 7.623 1.00 92.88 858 PHE A CA 1
ATOM 6552 C C . PHE A 1 858 ? -23.115 4.350 7.399 1.00 92.88 858 PHE A C 1
ATOM 6554 O O . PHE A 1 858 ? -23.631 4.047 6.324 1.00 92.88 858 PHE A O 1
ATOM 6561 N N . TYR A 1 859 ? -23.808 4.865 8.410 1.00 92.88 859 TYR A N 1
ATOM 6562 C CA . TYR A 1 859 ? -25.265 4.971 8.418 1.00 92.88 859 TYR A CA 1
ATOM 6563 C C . TYR A 1 859 ? -25.701 6.425 8.278 1.00 92.88 859 TYR A C 1
ATOM 6565 O O . TYR A 1 859 ? -25.118 7.316 8.898 1.00 92.88 859 TYR A O 1
ATOM 6573 N N . GLN A 1 860 ? -26.769 6.677 7.528 1.00 94.38 860 GLN A N 1
ATOM 6574 C CA . GLN A 1 860 ? -27.410 7.989 7.490 1.00 94.38 860 GLN A CA 1
ATOM 6575 C C . GLN A 1 860 ? -27.982 8.378 8.872 1.00 94.38 860 GLN A C 1
ATOM 6577 O O . GLN A 1 860 ? -28.593 7.560 9.555 1.00 94.38 860 GLN A O 1
ATOM 6582 N N . LYS A 1 861 ? -27.820 9.642 9.295 1.00 92.69 861 LYS A N 1
ATOM 6583 C CA . LYS A 1 861 ? -28.226 10.123 10.636 1.00 92.69 861 LYS A CA 1
ATOM 6584 C C . LYS A 1 861 ? -29.731 10.057 10.920 1.00 92.69 861 LYS A C 1
ATOM 6586 O O . LYS A 1 861 ? -30.116 9.811 12.058 1.00 92.69 861 LYS A O 1
ATOM 6591 N N . ASP A 1 862 ? -30.556 10.248 9.894 1.00 90.31 862 ASP A N 1
ATOM 6592 C CA . ASP A 1 862 ? -32.022 10.292 9.984 1.00 90.31 862 ASP A CA 1
ATOM 6593 C C . ASP A 1 862 ? -32.689 9.567 8.792 1.00 90.31 862 ASP A C 1
ATOM 6595 O O . ASP A 1 862 ? -33.687 10.032 8.237 1.00 90.31 862 ASP A O 1
ATOM 6599 N N . GLY A 1 863 ? -32.123 8.437 8.360 1.00 90.31 863 GLY A N 1
ATOM 6600 C CA . GLY A 1 863 ? -32.662 7.631 7.262 1.00 90.31 863 GLY A CA 1
ATOM 6601 C C . GLY A 1 863 ? -32.096 6.214 7.239 1.00 90.31 863 GLY A C 1
ATOM 6602 O O . GLY A 1 863 ? -31.391 5.817 8.162 1.00 90.31 863 GLY A O 1
ATOM 6603 N N . ASP A 1 864 ? -32.418 5.469 6.183 1.00 88.06 864 ASP A N 1
ATOM 6604 C CA . ASP A 1 864 ? -32.122 4.032 6.085 1.00 88.06 864 ASP A CA 1
ATOM 6605 C C . ASP A 1 864 ? -30.959 3.723 5.118 1.00 88.06 864 ASP A C 1
ATOM 6607 O O . ASP A 1 864 ? -30.645 2.559 4.885 1.00 88.06 864 ASP A O 1
ATOM 6611 N N . ARG A 1 865 ? -30.320 4.753 4.537 1.00 90.31 865 ARG A N 1
ATOM 6612 C CA . ARG A 1 865 ? -29.213 4.583 3.583 1.00 90.31 865 ARG A CA 1
ATOM 6613 C C . ARG A 1 865 ? -27.924 4.178 4.304 1.00 90.31 865 ARG A C 1
ATOM 6615 O O . ARG A 1 865 ? -27.574 4.765 5.334 1.00 90.31 865 ARG A O 1
ATOM 6622 N N . ILE A 1 866 ? -27.211 3.212 3.728 1.00 90.12 866 ILE A N 1
ATOM 6623 C CA . ILE A 1 866 ? -25.951 2.664 4.241 1.00 90.12 866 ILE A CA 1
ATOM 6624 C C . ILE A 1 866 ? -24.889 2.818 3.158 1.00 90.12 866 ILE A C 1
ATOM 6626 O O . ILE A 1 866 ? -25.118 2.409 2.028 1.00 90.12 866 ILE A O 1
ATOM 6630 N N . LYS A 1 867 ? -23.724 3.367 3.509 1.00 92.62 867 LYS A N 1
ATOM 6631 C CA . LYS A 1 867 ? -22.514 3.270 2.683 1.00 92.62 867 LYS A CA 1
ATOM 6632 C C . LYS A 1 867 ? -21.676 2.101 3.195 1.00 92.62 867 LYS A C 1
ATOM 6634 O O . LYS A 1 867 ? -21.191 2.152 4.328 1.00 92.62 867 LYS A O 1
ATOM 6639 N N . GLY A 1 868 ? -21.529 1.069 2.372 1.00 93.56 868 GLY A N 1
ATOM 6640 C CA . GLY A 1 868 ? -20.606 -0.035 2.597 1.00 93.56 868 GLY A CA 1
ATOM 6641 C C . GLY A 1 868 ? -19.219 0.325 2.076 1.00 93.56 868 GLY A C 1
ATOM 6642 O O . GLY A 1 868 ? -19.087 0.830 0.966 1.00 93.56 868 GLY A O 1
ATOM 6643 N N . LEU A 1 869 ? -18.183 0.065 2.864 1.00 95.38 869 LEU A N 1
ATOM 6644 C CA . LEU A 1 869 ? -16.792 0.282 2.474 1.00 95.38 869 LEU A CA 1
ATOM 6645 C C . LEU A 1 869 ? -16.026 -1.028 2.635 1.00 95.38 869 LEU A C 1
ATOM 6647 O O . LEU A 1 869 ? -15.985 -1.571 3.736 1.00 95.38 869 LEU A O 1
ATOM 6651 N N . ILE A 1 870 ? -15.409 -1.526 1.571 1.00 96.19 870 ILE A N 1
ATOM 6652 C CA . ILE A 1 870 ? -14.550 -2.711 1.608 1.00 96.19 870 ILE A CA 1
ATOM 6653 C C . ILE A 1 870 ? -13.104 -2.260 1.461 1.00 96.19 870 ILE A C 1
ATOM 6655 O O . ILE A 1 870 ? -12.767 -1.570 0.503 1.00 96.19 870 ILE A O 1
ATOM 6659 N N . LEU A 1 871 ? -12.242 -2.681 2.379 1.00 97.50 871 LEU A N 1
ATOM 6660 C CA . LEU A 1 871 ? -10.798 -2.573 2.210 1.00 97.50 871 LEU A CA 1
ATOM 6661 C C . LEU A 1 871 ? -10.311 -3.849 1.531 1.00 97.50 871 LEU A C 1
ATOM 6663 O O . LEU A 1 871 ? -10.354 -4.928 2.129 1.00 97.50 871 LEU A O 1
ATOM 6667 N N . MET A 1 872 ? -9.902 -3.708 0.275 1.00 96.88 872 MET A N 1
ATOM 6668 C CA . MET A 1 872 ? -9.521 -4.794 -0.615 1.00 96.88 872 MET A CA 1
ATOM 6669 C C . MET A 1 872 ? -8.003 -4.778 -0.833 1.00 96.88 872 MET A C 1
ATOM 6671 O O . MET A 1 872 ? -7.469 -3.739 -1.236 1.00 96.88 872 MET A O 1
ATOM 6675 N N . PRO A 1 873 ? -7.292 -5.892 -0.594 1.00 96.31 873 PRO A N 1
ATOM 6676 C CA . PRO A 1 873 ? -5.890 -5.983 -0.970 1.00 96.31 873 PRO A CA 1
ATOM 6677 C C . PRO A 1 873 ? -5.747 -6.003 -2.497 1.00 96.31 873 PRO A C 1
ATOM 6679 O O . PRO A 1 873 ? -6.591 -6.542 -3.211 1.00 96.31 873 PRO A O 1
ATOM 6682 N N . GLY A 1 874 ? -4.655 -5.427 -2.985 1.00 95.38 874 GLY A N 1
ATOM 6683 C CA . GLY A 1 874 ? -4.299 -5.398 -4.400 1.00 95.38 874 GLY A CA 1
ATOM 6684 C C . GLY A 1 874 ? -5.276 -4.713 -5.349 1.00 95.38 874 GLY A C 1
ATOM 6685 O O . GLY A 1 874 ? -6.034 -3.817 -4.969 1.00 95.38 874 GLY A O 1
ATOM 6686 N N . GLU A 1 875 ? -5.176 -5.093 -6.624 1.00 95.56 875 GLU A N 1
ATOM 6687 C CA . GLU A 1 875 ? -5.868 -4.456 -7.748 1.00 95.56 875 GLU A CA 1
ATOM 6688 C C . GLU A 1 875 ? -7.019 -5.337 -8.226 1.00 95.56 875 GLU A C 1
ATOM 6690 O O . GLU A 1 875 ? -6.881 -6.149 -9.148 1.00 95.56 875 GLU A O 1
ATOM 6695 N N . ILE A 1 876 ? -8.174 -5.197 -7.576 1.00 95.88 876 ILE A N 1
ATOM 6696 C CA . ILE A 1 876 ? -9.374 -5.914 -7.997 1.00 95.88 876 ILE A CA 1
ATOM 6697 C C . ILE A 1 876 ? -9.968 -5.315 -9.269 1.00 95.88 876 ILE A C 1
ATOM 6699 O O . ILE A 1 876 ? -10.090 -4.097 -9.414 1.00 95.88 876 ILE A O 1
ATOM 6703 N N . PHE A 1 877 ? -10.348 -6.195 -10.187 1.00 95.25 877 PHE A N 1
ATOM 6704 C CA . PHE A 1 877 ? -11.093 -5.853 -11.389 1.00 95.25 877 PHE A CA 1
ATOM 6705 C C . PHE A 1 877 ? -12.502 -5.353 -11.024 1.00 95.25 877 PHE A C 1
ATOM 6707 O O . PHE A 1 877 ? -13.184 -6.018 -10.235 1.00 95.25 877 PHE A O 1
ATOM 6714 N N . PRO A 1 878 ? -12.974 -4.213 -11.570 1.00 93.94 878 PRO A N 1
ATOM 6715 C CA . PRO A 1 878 ? -14.327 -3.716 -11.304 1.00 93.94 878 PRO A CA 1
ATOM 6716 C C . PRO A 1 878 ? -15.399 -4.746 -11.672 1.00 93.94 878 PRO A C 1
ATOM 6718 O O . PRO A 1 87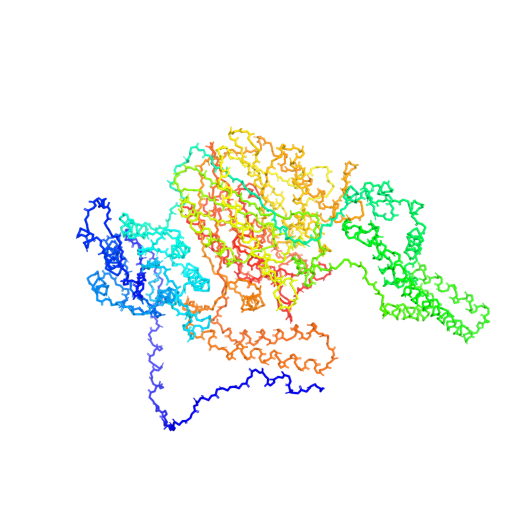8 ? -16.447 -4.790 -11.034 1.00 93.94 878 PRO A O 1
ATOM 6721 N N . GLU A 1 879 ? -15.127 -5.626 -12.634 1.00 93.62 879 GLU A N 1
ATOM 6722 C CA . GLU A 1 879 ? -16.057 -6.651 -13.089 1.00 93.62 879 GLU A CA 1
ATOM 6723 C C . GLU A 1 879 ? -16.336 -7.719 -12.038 1.00 93.62 879 GLU A C 1
ATOM 6725 O O . GLU A 1 879 ? -17.424 -8.283 -12.045 1.00 93.62 879 GLU A O 1
ATOM 6730 N N . LEU A 1 880 ? -15.395 -7.968 -11.118 1.00 95.25 880 LEU A N 1
ATOM 6731 C CA . LEU A 1 880 ? -15.583 -8.871 -9.976 1.00 95.25 880 LEU A CA 1
ATOM 6732 C C . LEU A 1 880 ? -16.426 -8.237 -8.864 1.00 95.25 880 LEU A C 1
ATOM 6734 O O . LEU A 1 880 ? -16.964 -8.938 -8.005 1.00 95.25 880 LEU A O 1
ATOM 6738 N N . VAL A 1 881 ? -16.536 -6.910 -8.869 1.00 95.19 881 VAL A N 1
ATOM 6739 C CA . VAL A 1 881 ? -17.270 -6.152 -7.857 1.00 95.19 881 VAL A CA 1
ATOM 6740 C C . VAL A 1 881 ? -18.668 -5.829 -8.361 1.00 95.19 881 VAL A C 1
ATOM 6742 O O . VAL A 1 881 ? -19.635 -6.255 -7.742 1.00 95.19 881 VAL A O 1
ATOM 6745 N N . TYR A 1 882 ? -18.754 -5.116 -9.484 1.00 92.44 882 TYR A N 1
ATOM 6746 C CA . TYR A 1 882 ? -19.956 -4.449 -9.988 1.00 92.44 882 TYR A CA 1
ATOM 6747 C C . TYR A 1 882 ? -20.542 -5.101 -11.252 1.00 92.44 882 TYR A C 1
ATOM 6749 O O . TYR A 1 882 ? -21.611 -4.705 -11.714 1.00 92.44 882 TYR A O 1
ATOM 6757 N N . GLY A 1 883 ? -19.857 -6.098 -11.821 1.00 90.62 883 GLY A N 1
ATOM 6758 C CA . GLY A 1 883 ? -20.299 -6.832 -13.006 1.00 90.62 883 GLY A CA 1
ATOM 6759 C C . GLY A 1 883 ? -19.804 -6.255 -14.332 1.00 90.62 883 GLY A C 1
ATOM 6760 O O . GLY A 1 883 ? -18.899 -5.432 -14.385 1.00 90.62 883 GLY A O 1
ATOM 6761 N N . GLY A 1 884 ? -20.381 -6.736 -15.437 1.00 88.12 884 GLY A N 1
ATOM 6762 C CA . GLY A 1 884 ? -19.927 -6.388 -16.791 1.00 88.12 884 GLY A CA 1
ATOM 6763 C C . GLY A 1 884 ? -18.898 -7.352 -17.388 1.00 88.12 884 GLY A C 1
ATOM 6764 O O . GLY A 1 884 ? -18.283 -7.014 -18.389 1.00 88.12 884 GLY A O 1
ATOM 6765 N N . MET A 1 885 ? -18.743 -8.549 -16.811 1.00 87.31 885 MET A N 1
ATOM 6766 C CA . MET A 1 885 ? -17.870 -9.632 -17.293 1.00 87.31 885 MET A CA 1
ATOM 6767 C C . MET A 1 885 ? -18.067 -9.953 -18.788 1.00 87.31 885 MET A C 1
ATOM 6769 O O . MET A 1 885 ? -19.162 -9.804 -19.329 1.00 87.31 885 MET A O 1
ATOM 6773 N N . LEU A 1 886 ? -17.023 -10.473 -19.452 1.00 87.88 886 LEU A N 1
ATOM 6774 C CA . LEU A 1 886 ? -17.120 -10.894 -20.857 1.00 87.88 886 LEU A CA 1
ATOM 6775 C C . LEU A 1 886 ? -18.219 -11.946 -21.065 1.00 87.88 886 LEU A C 1
ATOM 6777 O O . LEU A 1 886 ? -18.207 -13.016 -20.449 1.00 87.88 886 LEU A O 1
ATOM 6781 N N . GLU A 1 887 ? -19.117 -11.674 -22.009 1.00 83.50 887 GLU A N 1
ATOM 6782 C CA . GLU A 1 887 ? -20.130 -12.618 -22.471 1.00 83.50 887 GLU A CA 1
ATOM 6783 C C . GLU A 1 887 ? -19.668 -13.274 -23.777 1.00 83.50 887 GLU A C 1
ATOM 6785 O O . GLU A 1 887 ? -19.388 -12.603 -24.770 1.00 83.50 887 GLU A O 1
ATOM 6790 N N . GLY A 1 888 ? -19.578 -14.605 -23.794 1.00 80.06 888 GLY A N 1
ATOM 6791 C CA . GLY A 1 888 ? -19.182 -15.337 -24.997 1.00 80.06 888 GLY A CA 1
ATOM 6792 C C . GLY A 1 888 ? -20.236 -15.317 -26.105 1.00 80.06 888 GLY A C 1
ATOM 6793 O O . GLY A 1 888 ? -21.428 -15.118 -25.877 1.00 80.06 888 GLY A O 1
ATOM 6794 N N . GLY A 1 889 ? -19.801 -15.623 -27.330 1.00 77.94 889 GLY A N 1
ATOM 6795 C CA . GLY A 1 889 ? -20.694 -15.794 -28.479 1.00 77.94 889 GLY A CA 1
ATOM 6796 C C . GLY A 1 889 ? -20.857 -14.544 -29.343 1.00 77.94 889 GLY A C 1
ATOM 6797 O O . GLY A 1 889 ? -21.726 -14.526 -30.220 1.00 77.94 889 GLY A O 1
ATOM 6798 N N . THR A 1 890 ? -20.006 -13.533 -29.149 1.00 80.69 890 THR A N 1
ATOM 6799 C CA . THR A 1 890 ? -19.909 -12.363 -30.030 1.00 80.69 890 THR A CA 1
ATOM 6800 C C . THR A 1 890 ? -19.153 -12.691 -31.323 1.00 80.69 890 THR A C 1
ATOM 6802 O O . THR A 1 890 ? -19.420 -12.088 -32.366 1.00 80.69 890 THR A O 1
ATOM 6805 N N . GLY A 1 891 ? -18.248 -13.679 -31.283 1.00 81.00 891 GLY A N 1
ATOM 6806 C CA . GLY A 1 891 ? -17.339 -14.014 -32.379 1.00 81.00 891 GLY A CA 1
ATOM 6807 C C . GLY A 1 891 ? -16.209 -12.996 -32.559 1.00 81.00 891 GLY A C 1
ATOM 6808 O O . GLY A 1 891 ? -15.479 -13.071 -33.552 1.00 81.00 891 GLY A O 1
ATOM 6809 N N . ASP A 1 892 ? -16.088 -12.033 -31.643 1.00 84.25 892 ASP A N 1
ATOM 6810 C CA . ASP A 1 892 ? -15.014 -11.051 -31.597 1.00 84.25 892 ASP A CA 1
ATOM 6811 C C . ASP A 1 892 ? -13.877 -11.596 -30.732 1.00 84.25 892 ASP A C 1
ATOM 6813 O O . ASP A 1 892 ? -14.034 -11.815 -29.533 1.00 84.25 892 ASP A O 1
ATOM 6817 N N . TYR A 1 893 ? -12.711 -11.774 -31.353 1.00 81.81 893 TYR A N 1
ATOM 6818 C CA . TYR A 1 893 ? -11.504 -12.257 -30.689 1.00 81.81 893 TYR A CA 1
ATOM 6819 C C . TYR A 1 893 ? -11.129 -11.436 -29.449 1.00 81.81 893 TYR A C 1
ATOM 6821 O O . TYR A 1 893 ? -10.521 -11.997 -28.554 1.00 81.81 893 TYR A O 1
ATOM 6829 N N . TYR A 1 894 ? -11.474 -10.142 -29.394 1.00 82.38 894 TYR A N 1
ATOM 6830 C CA . TYR A 1 894 ? -11.134 -9.258 -28.274 1.00 82.38 894 TYR A CA 1
ATOM 6831 C C . TYR A 1 894 ? -12.166 -9.226 -27.148 1.00 82.38 894 TYR A C 1
ATOM 6833 O O . TYR A 1 894 ? -11.827 -8.769 -26.056 1.00 82.38 894 TYR A O 1
ATOM 6841 N N . LYS A 1 895 ? -13.407 -9.645 -27.421 1.00 84.19 895 LYS A N 1
ATOM 6842 C CA . LYS A 1 895 ? -14.558 -9.477 -26.517 1.00 84.19 895 LYS A CA 1
ATOM 6843 C C . LYS A 1 895 ? -15.207 -10.790 -26.098 1.00 84.19 895 LYS A C 1
ATOM 6845 O O . LYS A 1 895 ? -16.065 -10.779 -25.225 1.00 84.19 895 LYS A O 1
ATOM 6850 N N . ASP A 1 896 ? -14.832 -11.902 -26.717 1.00 87.19 896 ASP A N 1
ATOM 6851 C CA . ASP A 1 896 ? -15.187 -13.217 -26.204 1.00 87.19 896 ASP A CA 1
ATOM 6852 C C . ASP A 1 896 ? -14.235 -13.607 -25.048 1.00 87.19 896 ASP A C 1
ATOM 6854 O O . ASP A 1 896 ? -13.061 -13.232 -25.080 1.00 87.19 896 ASP A O 1
ATOM 6858 N N . PRO A 1 897 ? -14.710 -14.364 -24.039 1.00 89.19 897 PRO A N 1
ATOM 6859 C CA . PRO A 1 897 ? -13.882 -14.874 -22.946 1.00 89.19 897 PRO A CA 1
ATOM 6860 C C . PRO A 1 897 ? -12.678 -15.690 -23.437 1.00 89.19 897 PRO A C 1
ATOM 6862 O O . PRO A 1 897 ? -12.819 -16.550 -24.313 1.00 89.19 897 PRO A O 1
ATOM 6865 N N . HIS A 1 898 ? -11.510 -15.476 -22.826 1.00 89.31 898 HIS A N 1
ATOM 6866 C CA . HIS A 1 898 ? -10.276 -16.224 -23.123 1.00 89.31 898 HIS A CA 1
ATOM 6867 C C . HIS A 1 898 ? -10.157 -17.529 -22.347 1.00 89.31 898 HIS A C 1
ATOM 6869 O O . HIS A 1 898 ? -9.464 -18.450 -22.782 1.00 89.31 898 HIS A O 1
ATOM 6875 N N . ASN A 1 899 ? -10.896 -17.626 -21.250 1.00 90.69 899 ASN A N 1
ATOM 6876 C CA . ASN A 1 899 ? -11.072 -18.828 -20.464 1.00 90.69 899 ASN A CA 1
ATOM 6877 C C . ASN A 1 899 ? -12.579 -19.117 -20.305 1.00 90.69 899 ASN A C 1
ATOM 6879 O O . ASN A 1 899 ? -13.137 -18.980 -19.219 1.00 90.69 899 ASN A O 1
ATOM 6883 N N . PRO A 1 900 ? -13.284 -19.481 -21.395 1.00 88.50 900 PRO A N 1
ATOM 6884 C CA . PRO A 1 900 ? -14.739 -19.663 -21.381 1.00 88.50 900 PRO A CA 1
ATOM 6885 C C . PRO A 1 900 ? -15.209 -20.849 -20.526 1.00 88.50 900 PRO A C 1
ATOM 6887 O O . PRO A 1 900 ? -16.399 -20.950 -20.241 1.00 88.50 900 PRO A O 1
ATOM 6890 N N . ASP A 1 901 ? -14.291 -21.742 -20.152 1.00 90.19 901 ASP A N 1
ATOM 6891 C CA . ASP A 1 901 ? -14.556 -22.907 -19.308 1.00 90.19 901 ASP A CA 1
ATOM 6892 C C . ASP A 1 901 ? -14.315 -22.615 -17.811 1.00 90.19 901 ASP A C 1
ATOM 6894 O O . ASP A 1 901 ? -14.440 -23.528 -16.995 1.00 90.19 901 ASP A O 1
ATOM 6898 N N . ALA A 1 902 ? -13.963 -21.373 -17.443 1.00 91.06 902 ALA A N 1
ATOM 6899 C CA . ALA A 1 902 ? -13.824 -20.962 -16.048 1.00 91.06 902 ALA A CA 1
ATOM 6900 C C . ALA A 1 902 ? -15.126 -21.197 -15.270 1.00 91.06 902 ALA A C 1
ATOM 6902 O O . ALA A 1 902 ? -16.225 -20.948 -15.778 1.00 91.06 902 ALA A O 1
ATOM 6903 N N . GLU A 1 903 ? -15.004 -21.641 -14.018 1.00 92.31 903 GLU A N 1
ATOM 6904 C CA . GLU A 1 903 ? -16.164 -21.784 -13.140 1.00 92.31 903 GLU A CA 1
ATOM 6905 C C . GLU A 1 903 ? -16.822 -20.408 -12.913 1.00 92.31 903 GLU A C 1
ATOM 6907 O O . GLU A 1 903 ? -16.119 -19.398 -12.789 1.00 92.31 903 GLU A O 1
ATOM 6912 N N . PRO A 1 904 ? -18.160 -20.316 -12.861 1.00 90.00 904 PRO A N 1
ATOM 6913 C CA . PRO A 1 904 ? -18.829 -19.058 -12.558 1.00 90.00 904 PRO A CA 1
ATOM 6914 C C . PRO A 1 904 ? -18.396 -18.497 -11.200 1.00 90.00 904 PRO A C 1
ATOM 6916 O O . PRO A 1 904 ? -18.206 -19.246 -10.242 1.00 90.00 904 PRO A O 1
ATOM 6919 N N . ILE A 1 905 ? -18.285 -17.175 -11.119 1.00 93.19 905 ILE A N 1
ATOM 6920 C CA . ILE A 1 905 ? -17.972 -16.443 -9.892 1.00 93.19 905 ILE A CA 1
ATOM 6921 C C . ILE A 1 905 ? -19.138 -15.520 -9.541 1.00 93.19 905 ILE A C 1
ATOM 6923 O O . ILE A 1 905 ? -19.707 -14.883 -10.428 1.00 93.19 905 ILE A O 1
ATOM 6927 N N . ASP A 1 906 ? -19.496 -15.467 -8.259 1.00 94.44 906 ASP A N 1
ATOM 6928 C CA . ASP A 1 906 ? -20.470 -14.498 -7.755 1.00 94.44 906 ASP A CA 1
ATOM 6929 C C . ASP A 1 906 ? -19.788 -13.136 -7.571 1.00 94.44 906 ASP A C 1
ATOM 6931 O O . ASP A 1 906 ? -18.676 -13.059 -7.040 1.00 94.44 906 ASP A O 1
ATOM 6935 N N . LEU A 1 907 ? -20.469 -12.063 -7.970 1.00 95.12 907 LEU A N 1
ATOM 6936 C CA . LEU A 1 907 ? -19.978 -10.697 -7.809 1.00 95.12 907 LEU A CA 1
ATOM 6937 C C . LEU A 1 907 ? -20.106 -10.235 -6.356 1.00 95.12 907 LEU A C 1
ATOM 6939 O O . LEU A 1 907 ? -21.000 -10.682 -5.633 1.00 95.12 907 LEU A O 1
ATOM 6943 N N . LEU A 1 908 ? -19.271 -9.285 -5.924 1.00 95.81 908 LEU A N 1
ATOM 6944 C CA . LEU A 1 908 ? -19.387 -8.754 -4.558 1.00 95.81 908 LEU A CA 1
ATOM 6945 C C . LEU A 1 908 ? -20.748 -8.081 -4.321 1.00 95.81 908 LEU A C 1
ATOM 6947 O O . LEU A 1 908 ? -21.336 -8.256 -3.254 1.00 95.81 908 LEU A O 1
ATOM 6951 N N . VAL A 1 909 ? -21.289 -7.372 -5.317 1.00 94.31 909 VAL A N 1
ATOM 6952 C CA . VAL A 1 909 ? -22.637 -6.785 -5.221 1.00 94.31 909 VAL A CA 1
ATOM 6953 C C . VAL A 1 909 ? -23.722 -7.853 -5.080 1.00 94.31 909 VAL A C 1
ATOM 6955 O O . VAL A 1 909 ? -24.560 -7.735 -4.192 1.00 94.31 909 VAL A O 1
ATOM 6958 N N . ASP A 1 910 ? -23.649 -8.949 -5.840 1.00 94.31 910 ASP A N 1
ATOM 6959 C CA . ASP A 1 910 ? -24.616 -10.055 -5.755 1.00 94.31 910 ASP A CA 1
ATOM 6960 C C . ASP A 1 910 ? -24.557 -10.747 -4.385 1.00 94.31 910 ASP A C 1
ATOM 6962 O O . ASP A 1 910 ? -25.580 -11.089 -3.782 1.00 94.31 910 ASP A O 1
ATOM 6966 N N . ILE A 1 911 ? -23.342 -10.934 -3.862 1.00 95.31 911 ILE A N 1
ATOM 6967 C CA . ILE A 1 911 ? -23.109 -11.492 -2.528 1.00 95.31 911 ILE A CA 1
ATOM 6968 C C . ILE A 1 911 ? -23.720 -10.581 -1.456 1.00 95.31 911 ILE A C 1
ATOM 6970 O O . ILE A 1 911 ? -24.367 -11.074 -0.528 1.00 95.31 911 ILE A O 1
ATOM 6974 N N . ALA A 1 912 ? -23.547 -9.264 -1.575 1.00 92.25 912 ALA A N 1
ATOM 6975 C CA . ALA A 1 912 ? -24.125 -8.313 -0.639 1.00 92.25 912 ALA A CA 1
ATOM 6976 C C . ALA A 1 912 ? -25.657 -8.260 -0.728 1.00 92.25 912 ALA A C 1
ATOM 6978 O O . ALA A 1 912 ? -26.330 -8.323 0.306 1.00 92.25 912 ALA A O 1
ATOM 6979 N N . GLU A 1 913 ? -26.223 -8.243 -1.932 1.00 90.94 913 GLU A N 1
ATOM 6980 C CA . GLU A 1 913 ? -27.671 -8.294 -2.149 1.00 90.94 913 GLU A CA 1
ATOM 6981 C C . GLU A 1 913 ? -28.296 -9.556 -1.548 1.00 90.94 913 GLU A C 1
ATOM 6983 O O . GLU A 1 913 ? -29.362 -9.495 -0.927 1.00 90.94 913 GLU A O 1
ATOM 6988 N N . ALA A 1 914 ? -27.605 -10.699 -1.630 1.00 91.19 914 ALA A N 1
ATOM 6989 C CA . ALA A 1 914 ? -28.046 -11.946 -1.006 1.00 91.19 914 ALA A CA 1
ATOM 6990 C C . ALA A 1 914 ? -28.150 -11.851 0.530 1.00 91.19 914 ALA A C 1
ATOM 6992 O O . ALA A 1 914 ? -28.886 -12.628 1.146 1.00 91.19 914 ALA A O 1
ATOM 6993 N N . THR A 1 915 ? -27.465 -10.883 1.148 1.00 86.81 915 THR A N 1
ATOM 6994 C CA . THR A 1 915 ? -27.591 -10.556 2.577 1.00 86.81 915 THR A CA 1
ATOM 6995 C C . THR A 1 915 ? -28.673 -9.528 2.904 1.00 86.81 915 THR A C 1
ATOM 6997 O O . THR A 1 915 ? -28.934 -9.260 4.073 1.00 86.81 915 THR A O 1
ATOM 7000 N N . GLY A 1 916 ? -29.346 -8.976 1.893 1.00 86.31 916 GLY A N 1
ATOM 7001 C CA . GLY A 1 916 ? -30.353 -7.928 2.052 1.00 86.31 916 GLY A CA 1
ATOM 7002 C C . GLY A 1 916 ? -29.788 -6.506 2.065 1.00 86.31 916 GLY A C 1
ATOM 7003 O O . GLY A 1 916 ? -30.512 -5.589 2.451 1.00 86.31 916 GLY A O 1
ATOM 7004 N N . ARG A 1 917 ? -28.528 -6.312 1.651 1.00 87.75 917 ARG A N 1
ATOM 7005 C CA . ARG A 1 917 ? -27.939 -4.986 1.426 1.00 87.75 917 ARG A CA 1
ATOM 7006 C C . ARG A 1 917 ? -28.196 -4.550 -0.008 1.00 87.75 917 ARG A C 1
ATOM 7008 O O . ARG A 1 917 ? -27.743 -5.201 -0.939 1.00 87.75 917 ARG A O 1
ATOM 7015 N N . ASP A 1 918 ? -28.926 -3.455 -0.155 1.00 84.31 918 ASP A N 1
ATOM 7016 C CA . ASP A 1 918 ? -29.158 -2.774 -1.426 1.00 84.31 918 ASP A CA 1
ATOM 7017 C C . ASP A 1 918 ? -28.264 -1.531 -1.457 1.00 84.31 918 ASP A C 1
ATOM 7019 O O . ASP A 1 918 ? -28.382 -0.666 -0.584 1.00 84.31 918 ASP A O 1
ATOM 7023 N N . PHE A 1 919 ? -27.346 -1.476 -2.423 1.00 88.44 919 PHE A N 1
ATOM 7024 C CA . PHE A 1 919 ? -26.387 -0.381 -2.575 1.00 88.44 919 PHE A CA 1
ATOM 7025 C C . PHE A 1 919 ? -26.770 0.620 -3.673 1.00 88.44 919 PHE A C 1
ATOM 7027 O O . PHE A 1 919 ? -25.928 1.394 -4.136 1.00 88.44 919 PHE A O 1
ATOM 7034 N N . GLY A 1 920 ? -28.050 0.635 -4.050 1.00 83.12 920 GLY A N 1
ATOM 7035 C CA . GLY A 1 920 ? -28.614 1.620 -4.958 1.00 83.12 920 GLY A CA 1
ATOM 7036 C C . GLY A 1 920 ? -28.241 1.403 -6.423 1.00 83.12 920 GLY A C 1
ATOM 7037 O O . GLY A 1 920 ? -27.595 0.426 -6.806 1.00 83.12 920 GLY A O 1
ATOM 7038 N N . ASP A 1 921 ? -28.685 2.344 -7.258 1.00 78.81 921 ASP A N 1
ATOM 7039 C CA . ASP A 1 921 ? -28.419 2.323 -8.695 1.00 78.81 921 ASP A CA 1
ATOM 7040 C C . ASP A 1 921 ? -26.907 2.399 -8.956 1.00 78.81 921 ASP A C 1
ATOM 7042 O O . ASP A 1 921 ? -26.183 3.145 -8.294 1.00 78.81 921 ASP A O 1
ATOM 7046 N N . ASN A 1 922 ? -26.433 1.602 -9.917 1.00 76.81 922 ASN A N 1
ATOM 7047 C CA . ASN A 1 922 ? -25.011 1.430 -10.223 1.00 76.81 922 ASN A CA 1
ATOM 7048 C C . ASN A 1 922 ? -24.143 1.067 -9.006 1.00 76.81 922 ASN A C 1
ATOM 7050 O O . ASN A 1 922 ? -22.937 1.220 -9.091 1.00 76.81 922 ASN A O 1
ATOM 7054 N N . TYR A 1 923 ? -24.719 0.587 -7.899 1.00 87.38 923 TYR A N 1
ATOM 7055 C CA . TYR A 1 923 ? -23.985 0.178 -6.700 1.00 87.38 923 TYR A CA 1
ATOM 7056 C C . TYR A 1 923 ? -23.143 1.293 -6.046 1.00 87.38 923 TYR A C 1
ATOM 7058 O O . TYR A 1 923 ? -22.178 0.998 -5.341 1.00 87.38 923 TYR A O 1
ATOM 7066 N N . GLU A 1 924 ? -23.521 2.571 -6.212 1.00 86.19 924 GLU A N 1
ATOM 7067 C CA . GLU A 1 924 ? -22.758 3.736 -5.715 1.00 86.19 924 GLU A CA 1
ATOM 7068 C C . GLU A 1 924 ? -22.555 3.772 -4.183 1.00 86.19 924 GLU A C 1
ATOM 7070 O O . GLU A 1 924 ? -21.761 4.564 -3.654 1.00 86.19 924 GLU A O 1
ATOM 7075 N N . ASP A 1 925 ? -23.310 2.960 -3.439 1.00 91.31 925 ASP A N 1
ATOM 7076 C CA . ASP A 1 925 ? -23.187 2.822 -1.990 1.00 91.31 925 ASP A CA 1
ATOM 7077 C C . ASP A 1 925 ? -22.220 1.715 -1.544 1.00 91.31 925 ASP A C 1
ATOM 7079 O O . ASP A 1 925 ? -21.900 1.668 -0.354 1.00 91.31 925 ASP A O 1
ATOM 7083 N N . LEU A 1 926 ? -21.711 0.883 -2.461 1.00 93.88 926 LEU A N 1
ATOM 7084 C CA . LEU A 1 926 ? -20.619 -0.051 -2.196 1.00 93.88 926 LEU A CA 1
ATOM 7085 C C . LEU A 1 926 ? -19.303 0.530 -2.704 1.00 93.88 926 LEU A C 1
ATOM 7087 O O . LEU A 1 926 ? -19.058 0.605 -3.900 1.00 93.88 926 LEU A O 1
ATOM 7091 N N . ILE A 1 927 ? -18.434 0.920 -1.782 1.00 95.19 927 ILE A N 1
ATOM 7092 C CA . ILE A 1 927 ? -17.152 1.542 -2.094 1.00 95.19 927 ILE A CA 1
ATOM 7093 C C . ILE A 1 927 ? -16.047 0.522 -1.841 1.00 95.19 927 ILE A C 1
ATOM 7095 O O . ILE A 1 927 ? -15.906 0.014 -0.730 1.00 95.19 927 ILE A O 1
ATOM 7099 N N . VAL A 1 928 ? -15.225 0.259 -2.850 1.00 95.94 928 VAL A N 1
ATOM 7100 C CA . VAL A 1 928 ? -13.996 -0.525 -2.697 1.00 95.94 928 VAL A CA 1
ATOM 7101 C C . VAL A 1 928 ? -12.834 0.437 -2.525 1.00 95.94 928 VAL A C 1
ATOM 7103 O O . VAL A 1 928 ? -12.620 1.274 -3.387 1.00 95.94 928 VAL A O 1
ATOM 7106 N N . LEU A 1 929 ? -12.071 0.315 -1.442 1.00 96.81 929 LEU A N 1
ATOM 7107 C CA . LEU A 1 929 ? -10.739 0.905 -1.350 1.00 96.81 929 LEU A CA 1
ATOM 7108 C C . LEU A 1 929 ? -9.730 -0.193 -1.673 1.00 96.81 929 LEU A C 1
ATOM 7110 O O . LEU A 1 929 ? -9.551 -1.115 -0.874 1.00 96.81 929 LEU A O 1
ATOM 7114 N N . GLY A 1 930 ? -9.130 -0.114 -2.858 1.00 95.62 930 GLY A N 1
ATOM 7115 C CA . GLY A 1 930 ? -8.085 -1.038 -3.292 1.00 95.62 930 GLY A CA 1
ATOM 7116 C C . GLY A 1 930 ? -6.773 -0.802 -2.548 1.00 95.62 930 GLY A C 1
ATOM 7117 O O . GLY A 1 930 ? -6.642 0.159 -1.784 1.00 95.62 930 GLY A O 1
ATOM 7118 N N . GLN A 1 931 ? -5.781 -1.663 -2.797 1.00 95.75 931 GLN A N 1
ATOM 7119 C CA . GLN A 1 931 ? -4.427 -1.509 -2.245 1.00 95.75 931 GLN A CA 1
ATOM 7120 C C . GLN A 1 931 ? -4.374 -1.436 -0.714 1.00 95.75 931 GLN A C 1
ATOM 7122 O O . GLN A 1 931 ? -3.498 -0.794 -0.122 1.00 95.75 931 GLN A O 1
ATOM 7127 N N . ALA A 1 932 ? -5.343 -2.070 -0.056 1.00 97.31 932 ALA A N 1
ATOM 7128 C CA . ALA A 1 932 ? -5.519 -1.934 1.371 1.00 97.31 932 ALA A CA 1
ATOM 7129 C C . ALA A 1 932 ? -4.740 -2.989 2.151 1.00 97.31 932 ALA A C 1
ATOM 7131 O O . ALA A 1 932 ? -5.003 -4.181 2.031 1.00 97.31 932 ALA A O 1
ATOM 7132 N N . ASN A 1 933 ? -3.816 -2.538 3.002 1.00 97.19 933 ASN A N 1
ATOM 7133 C CA . ASN A 1 933 ? -2.967 -3.352 3.882 1.00 97.19 933 ASN A CA 1
ATOM 7134 C C . ASN A 1 933 ? -2.072 -4.390 3.178 1.00 97.19 933 ASN A C 1
ATOM 7136 O O . ASN A 1 933 ? -1.282 -5.051 3.855 1.00 97.19 933 ASN A O 1
ATOM 7140 N N . ASP A 1 934 ? -2.172 -4.534 1.856 1.00 96.00 934 ASP A N 1
ATOM 7141 C CA . ASP A 1 934 ? -1.359 -5.424 1.039 1.00 96.00 934 ASP A CA 1
ATOM 7142 C C . ASP A 1 934 ? -1.514 -5.092 -0.453 1.00 96.00 934 ASP A C 1
ATOM 7144 O O . ASP A 1 934 ? -2.634 -4.955 -0.952 1.00 96.00 934 ASP A O 1
ATOM 7148 N N . MET A 1 935 ? -0.396 -5.012 -1.175 1.00 92.94 935 MET A N 1
ATOM 7149 C CA . MET A 1 935 ? -0.387 -4.860 -2.630 1.00 92.94 935 MET A CA 1
ATOM 7150 C C . MET A 1 935 ? -0.843 -6.132 -3.341 1.00 92.94 935 MET A C 1
ATOM 7152 O O . MET A 1 935 ? -1.438 -5.980 -4.389 1.00 92.94 935 MET A O 1
ATOM 7156 N N . MET A 1 936 ? -0.574 -7.337 -2.803 1.00 91.25 936 MET A N 1
ATOM 7157 C CA . MET A 1 936 ? -0.846 -8.704 -3.326 1.00 91.25 936 MET A CA 1
ATOM 7158 C C . MET A 1 936 ? -0.633 -8.986 -4.836 1.00 91.25 936 MET A C 1
ATOM 7160 O O . MET A 1 936 ? -0.013 -9.989 -5.182 1.00 91.25 936 MET A O 1
ATOM 7164 N N . GLY A 1 937 ? -1.165 -8.158 -5.722 1.00 93.12 937 GLY A N 1
ATOM 7165 C CA . GLY A 1 937 ? -1.129 -8.221 -7.169 1.00 93.12 937 GLY A CA 1
ATOM 7166 C C . GLY A 1 937 ? -2.495 -7.874 -7.760 1.00 93.12 937 GLY A C 1
ATOM 7167 O O . GLY A 1 937 ? -3.411 -7.432 -7.059 1.00 93.12 937 GLY A O 1
ATOM 7168 N N . TYR A 1 938 ? -2.652 -8.146 -9.051 1.00 95.56 938 TYR A N 1
ATOM 7169 C CA . TYR A 1 938 ? -3.953 -8.100 -9.714 1.00 95.56 938 TYR A CA 1
ATOM 7170 C C . TYR A 1 938 ? -4.853 -9.258 -9.275 1.00 95.56 938 TYR A C 1
ATOM 7172 O O . TYR A 1 938 ? -4.412 -10.410 -9.199 1.00 95.56 938 TYR A O 1
ATOM 7180 N N . ILE A 1 939 ? -6.140 -8.972 -9.073 1.00 96.25 939 ILE A N 1
ATOM 7181 C CA . ILE A 1 939 ? -7.193 -9.978 -8.886 1.00 96.25 939 ILE A CA 1
ATOM 7182 C C . ILE A 1 939 ? -8.017 -9.998 -10.174 1.00 96.25 939 ILE A C 1
ATOM 7184 O O . ILE A 1 939 ? -8.966 -9.232 -10.341 1.00 96.25 939 ILE A O 1
ATOM 7188 N N . VAL A 1 940 ? -7.576 -10.839 -11.108 1.00 94.56 940 VAL A N 1
ATOM 7189 C CA . VAL A 1 940 ? -8.058 -10.884 -12.495 1.00 94.56 940 VAL A CA 1
ATOM 7190 C C . VAL A 1 940 ? -9.331 -11.723 -12.606 1.00 94.56 940 VAL A C 1
ATOM 7192 O O . VAL A 1 940 ? -9.524 -12.702 -11.886 1.00 94.56 940 VAL A O 1
ATOM 7195 N N . THR A 1 941 ? -10.195 -11.360 -13.548 1.00 93.62 941 THR A N 1
ATOM 7196 C CA . THR A 1 941 ? -11.420 -12.094 -13.870 1.00 93.62 941 THR A CA 1
ATOM 7197 C C . THR A 1 941 ? -11.119 -13.510 -14.400 1.00 93.62 941 THR A C 1
ATOM 7199 O O . THR A 1 941 ? -10.407 -13.663 -15.397 1.00 93.62 941 THR A O 1
ATOM 7202 N N . PRO A 1 942 ? -11.674 -14.585 -13.794 1.00 93.69 942 PRO A N 1
ATOM 7203 C CA . PRO A 1 942 ? -11.332 -15.957 -14.184 1.00 93.69 942 PRO A CA 1
ATOM 7204 C C . PRO A 1 942 ? -11.634 -16.305 -15.645 1.00 93.69 942 PRO A C 1
ATOM 7206 O O . PRO A 1 942 ? -10.883 -17.060 -16.262 1.00 93.69 942 PRO A O 1
ATOM 7209 N N . ASN A 1 943 ? -12.711 -15.752 -16.215 1.00 91.75 943 ASN A N 1
ATOM 7210 C CA . ASN A 1 943 ? -13.147 -16.031 -17.588 1.00 91.75 943 ASN A CA 1
ATOM 7211 C C . ASN A 1 943 ? -12.301 -15.328 -18.668 1.00 91.75 943 ASN A C 1
ATOM 7213 O O . ASN A 1 943 ? -12.420 -15.649 -19.852 1.00 91.75 943 ASN A O 1
ATOM 7217 N N . ASP A 1 944 ? -11.441 -14.390 -18.282 1.00 91.50 944 ASP A N 1
ATOM 7218 C CA . ASP A 1 944 ? -10.564 -13.637 -19.182 1.00 91.50 944 ASP A CA 1
ATOM 7219 C C . ASP A 1 944 ? -9.070 -13.893 -18.907 1.00 91.50 944 ASP A C 1
ATOM 7221 O O . ASP A 1 944 ? -8.209 -13.331 -19.582 1.00 91.50 944 ASP A O 1
ATOM 7225 N N . TRP A 1 945 ? -8.759 -14.773 -17.952 1.00 92.19 945 TRP A N 1
ATOM 7226 C CA . TRP A 1 945 ? -7.394 -15.141 -17.586 1.00 92.19 945 TRP A CA 1
ATOM 7227 C C . TRP A 1 945 ? -6.630 -15.777 -18.754 1.00 92.19 945 TRP A C 1
ATOM 7229 O O . TRP A 1 945 ? -7.047 -16.809 -19.294 1.00 92.19 945 TRP A O 1
ATOM 7239 N N . LEU A 1 946 ? -5.471 -15.212 -19.114 1.00 90.88 946 LEU A N 1
ATOM 7240 C CA . LEU A 1 946 ? -4.642 -15.740 -20.200 1.00 90.88 946 LEU A CA 1
ATOM 7241 C C . LEU A 1 946 ? -3.138 -15.524 -19.972 1.00 90.88 946 LEU A C 1
ATOM 7243 O O . LEU A 1 946 ? -2.646 -14.402 -19.932 1.00 90.88 946 LEU A O 1
ATOM 7247 N N . LEU A 1 947 ? -2.375 -16.622 -19.914 1.00 89.50 947 LEU A N 1
ATOM 7248 C CA . LEU A 1 947 ? -0.913 -16.594 -19.777 1.00 89.50 947 LEU A CA 1
ATOM 7249 C C . LEU A 1 947 ? -0.191 -16.824 -21.104 1.00 89.50 947 LEU A C 1
ATOM 7251 O O . LEU A 1 947 ? -0.668 -17.530 -21.996 1.00 89.50 947 LEU A O 1
ATOM 7255 N N . HIS A 1 948 ? 1.034 -16.300 -21.200 1.00 85.88 948 HIS A N 1
ATOM 7256 C CA . HIS A 1 948 ? 1.896 -16.578 -22.339 1.00 85.88 948 HIS A CA 1
ATOM 7257 C C . HIS A 1 948 ? 2.254 -18.077 -22.408 1.00 85.88 948 HIS A C 1
ATOM 7259 O O . HIS A 1 948 ? 2.808 -18.621 -21.451 1.00 85.88 948 HIS A O 1
ATOM 7265 N N . PRO A 1 949 ? 2.035 -18.763 -23.548 1.00 78.94 949 PRO A N 1
ATOM 7266 C CA . PRO A 1 949 ? 2.087 -20.227 -23.626 1.00 78.94 949 PRO A CA 1
ATOM 7267 C C . PRO A 1 949 ? 3.485 -20.824 -23.419 1.00 78.94 949 PRO A C 1
ATOM 7269 O O . PRO A 1 949 ? 3.610 -22.013 -23.142 1.00 78.94 949 PRO A O 1
ATOM 7272 N N . THR A 1 950 ? 4.544 -20.028 -23.593 1.00 71.62 950 THR A N 1
ATOM 7273 C CA . THR A 1 950 ? 5.940 -20.473 -23.411 1.00 71.62 950 THR A CA 1
ATOM 7274 C C . THR A 1 950 ? 6.724 -19.664 -22.381 1.00 71.62 950 THR A C 1
ATOM 7276 O O . THR A 1 950 ? 7.871 -20.003 -22.123 1.00 71.62 950 THR A O 1
ATOM 7279 N N . LEU A 1 951 ? 6.150 -18.577 -21.853 1.00 73.12 951 LEU A N 1
ATOM 7280 C CA . LEU A 1 951 ? 6.797 -17.646 -20.912 1.00 73.12 951 LEU A CA 1
ATOM 7281 C C . LEU A 1 951 ? 5.789 -17.198 -19.834 1.00 73.12 951 LEU A C 1
ATOM 7283 O O . LEU A 1 951 ? 5.615 -15.992 -19.638 1.00 73.12 951 LEU A O 1
ATOM 7287 N N . PRO A 1 952 ? 5.066 -18.137 -19.193 1.00 80.44 952 PRO A N 1
ATOM 7288 C CA . PRO A 1 952 ? 4.033 -17.787 -18.222 1.00 80.44 952 PRO A CA 1
ATOM 7289 C C . PRO A 1 952 ? 4.639 -16.953 -17.090 1.00 80.44 952 PRO A C 1
ATOM 7291 O O . PRO A 1 952 ? 5.761 -17.223 -16.663 1.00 80.44 952 PRO A O 1
ATOM 7294 N N . TYR A 1 953 ? 3.910 -15.925 -16.653 1.00 83.38 953 TYR A N 1
ATOM 7295 C CA . TYR A 1 953 ? 4.300 -14.967 -15.608 1.00 83.38 953 TYR A CA 1
ATOM 7296 C C . TYR A 1 953 ? 5.554 -14.117 -15.874 1.00 83.38 953 TYR A C 1
ATOM 7298 O O . TYR A 1 953 ? 5.844 -13.213 -15.103 1.00 83.38 953 TYR A O 1
ATOM 7306 N N . ILE A 1 954 ? 6.293 -14.364 -16.959 1.00 75.69 954 ILE A N 1
ATOM 7307 C CA . ILE A 1 954 ? 7.496 -13.596 -17.313 1.00 75.69 954 ILE A CA 1
ATOM 7308 C C . ILE A 1 954 ? 7.185 -12.557 -18.388 1.00 75.69 954 ILE A C 1
ATOM 7310 O O . ILE A 1 954 ? 7.704 -11.447 -18.356 1.00 75.69 954 ILE A O 1
ATOM 7314 N N . SER A 1 955 ? 6.378 -12.928 -19.383 1.00 76.12 955 SER A N 1
ATOM 7315 C CA . SER A 1 955 ? 6.044 -12.048 -20.498 1.00 76.12 955 SER A CA 1
ATOM 7316 C C . SER A 1 955 ? 4.538 -11.954 -20.659 1.00 76.12 955 SER A C 1
ATOM 7318 O O . SER A 1 955 ? 3.837 -12.966 -20.600 1.00 76.12 955 SER A O 1
ATOM 7320 N N . GLN A 1 956 ? 4.052 -10.739 -20.897 1.00 85.62 956 GLN A N 1
ATOM 7321 C CA . GLN A 1 956 ? 2.656 -10.494 -21.232 1.00 85.62 956 GLN A CA 1
ATOM 7322 C C . GLN A 1 956 ? 2.270 -11.207 -22.536 1.00 85.62 956 GLN A C 1
ATOM 7324 O O . GLN A 1 956 ? 3.037 -11.219 -23.505 1.00 85.62 956 GLN A O 1
ATOM 7329 N N . TYR A 1 957 ? 1.069 -11.786 -22.600 1.00 85.44 957 TYR A N 1
ATOM 7330 C CA . TYR A 1 957 ? 0.592 -12.404 -23.839 1.00 85.44 957 TYR A CA 1
ATOM 7331 C C . TYR A 1 957 ? 0.006 -11.342 -24.782 1.00 85.44 957 TYR A C 1
ATOM 7333 O O . TYR A 1 957 ? -0.968 -10.682 -24.412 1.00 85.44 957 TYR A O 1
ATOM 7341 N N . PRO A 1 958 ? 0.557 -11.145 -26.000 1.00 83.69 958 PRO A N 1
ATOM 7342 C CA . PRO A 1 958 ? -0.019 -10.221 -26.965 1.00 83.69 958 PRO A CA 1
ATOM 7343 C C . PRO A 1 958 ? -1.293 -10.814 -27.565 1.00 83.69 958 PRO A C 1
ATOM 7345 O O . PRO A 1 958 ? -1.269 -11.776 -28.336 1.00 83.69 958 PRO A O 1
ATOM 7348 N N . GLN A 1 959 ? -2.418 -10.189 -27.254 1.00 80.12 959 GLN A N 1
ATOM 7349 C CA . GLN A 1 959 ? -3.686 -10.466 -27.887 1.00 80.12 959 GLN A CA 1
ATOM 7350 C C . GLN A 1 959 ? -3.868 -9.515 -29.076 1.00 80.12 959 GLN A C 1
ATOM 7352 O O . GLN A 1 959 ? -4.299 -8.370 -28.950 1.00 80.12 959 GLN A O 1
ATOM 7357 N N . GLY A 1 960 ? -3.541 -10.001 -30.273 1.00 77.94 960 GLY A N 1
ATOM 7358 C CA . GLY A 1 960 ? -3.657 -9.199 -31.490 1.00 77.94 960 GLY A CA 1
ATOM 7359 C C . GLY A 1 960 ? -2.644 -8.050 -31.534 1.00 77.94 960 GLY A C 1
ATOM 7360 O O . GLY A 1 960 ? -1.499 -8.220 -31.128 1.00 77.94 960 GLY A O 1
ATOM 7361 N N . SER A 1 961 ? -3.030 -6.902 -32.100 1.00 74.06 961 SER A N 1
ATOM 7362 C CA . SER A 1 961 ? -2.095 -5.795 -32.377 1.00 74.06 961 SER A CA 1
ATOM 7363 C C . SER A 1 961 ? -2.019 -4.708 -31.302 1.00 74.06 961 SER A C 1
ATOM 7365 O O . SER A 1 961 ? -1.200 -3.806 -31.448 1.00 74.06 961 SER A O 1
ATOM 7367 N N . TRP A 1 962 ? -2.876 -4.738 -30.277 1.00 74.12 962 TRP A N 1
ATOM 7368 C CA . TRP A 1 962 ? -2.953 -3.644 -29.293 1.00 74.12 962 TRP A CA 1
ATOM 7369 C C . TRP A 1 962 ? -3.332 -4.048 -27.862 1.00 74.12 962 TRP A C 1
ATOM 7371 O O . TRP A 1 962 ? -3.165 -3.219 -26.973 1.00 74.12 962 TRP A O 1
ATOM 7381 N N . ARG A 1 963 ? -3.857 -5.258 -27.616 1.00 81.19 963 ARG A N 1
ATOM 7382 C CA . ARG A 1 963 ? -4.205 -5.724 -26.264 1.00 81.19 963 ARG A CA 1
ATOM 7383 C C . ARG A 1 963 ? -3.132 -6.690 -25.766 1.00 81.19 963 ARG A C 1
ATOM 7385 O O . ARG A 1 963 ? -2.648 -7.523 -26.529 1.00 81.19 963 ARG A O 1
ATOM 7392 N N . HIS A 1 964 ? -2.758 -6.569 -24.500 1.00 84.69 964 HIS A N 1
ATOM 7393 C CA . HIS A 1 964 ? -1.783 -7.435 -23.844 1.00 84.69 964 HIS A CA 1
ATOM 7394 C C . HIS A 1 964 ? -2.348 -7.891 -22.500 1.00 84.69 964 HIS A C 1
ATOM 7396 O O . HIS A 1 964 ? -3.004 -7.101 -21.834 1.00 84.69 964 HIS A O 1
ATOM 7402 N N . HIS A 1 965 ? -2.103 -9.149 -22.140 1.00 88.56 965 HIS A N 1
ATOM 7403 C CA . HIS A 1 965 ? -2.428 -9.716 -20.828 1.00 88.56 965 HIS A CA 1
ATOM 7404 C C . HIS A 1 965 ? -1.209 -9.567 -19.913 1.00 88.56 965 HIS A C 1
ATOM 7406 O O . HIS A 1 965 ? -0.320 -10.425 -19.910 1.00 88.56 965 HIS A O 1
ATOM 7412 N N . TYR A 1 966 ? -1.104 -8.404 -19.270 1.00 87.50 966 TYR A N 1
ATOM 7413 C CA . TYR A 1 966 ? -0.002 -8.016 -18.383 1.00 87.50 966 TYR A CA 1
ATOM 7414 C C . TYR A 1 966 ? -0.315 -8.358 -16.926 1.00 87.50 966 TYR A C 1
ATOM 7416 O O . TYR A 1 966 ? 0.552 -8.810 -16.185 1.00 87.50 966 TYR A O 1
ATOM 7424 N N . GLU A 1 967 ? -1.565 -8.178 -16.538 1.00 91.50 967 GLU A N 1
ATOM 7425 C CA . GLU A 1 967 ? -2.096 -8.252 -15.185 1.00 91.50 967 GLU A CA 1
ATOM 7426 C C . GLU A 1 967 ? -1.860 -9.643 -14.587 1.00 91.50 967 GLU A C 1
ATOM 7428 O O . GLU A 1 967 ? -1.438 -9.782 -13.441 1.00 91.50 967 GLU A O 1
ATOM 7433 N N . GLU A 1 968 ? -1.997 -10.686 -15.409 1.00 91.69 968 GLU A N 1
ATOM 7434 C CA . GLU A 1 968 ? -1.701 -12.068 -15.046 1.00 91.69 968 GLU A CA 1
ATOM 7435 C C . GLU A 1 968 ? -0.226 -12.273 -14.642 1.00 91.69 968 GLU A C 1
ATOM 7437 O O . GLU A 1 968 ? 0.062 -13.155 -13.837 1.00 91.69 968 GLU A O 1
ATOM 7442 N N . THR A 1 969 ? 0.720 -11.464 -15.148 1.00 87.19 969 THR A N 1
ATOM 7443 C CA . THR A 1 969 ? 2.150 -11.553 -14.772 1.00 87.19 969 THR A CA 1
ATOM 7444 C C . THR A 1 969 ? 2.439 -11.031 -13.365 1.00 87.19 969 THR A C 1
ATOM 7446 O O . THR A 1 969 ? 3.373 -11.511 -12.722 1.00 87.19 969 THR A O 1
ATOM 7449 N N . ASN A 1 970 ? 1.580 -10.146 -12.854 1.00 89.69 970 ASN A N 1
ATOM 7450 C CA . ASN A 1 970 ? 1.640 -9.573 -11.509 1.00 89.69 970 ASN A CA 1
ATOM 7451 C C . ASN A 1 970 ? 0.440 -9.997 -10.650 1.00 89.69 970 ASN A C 1
ATOM 7453 O O . ASN A 1 970 ? 0.028 -9.276 -9.747 1.00 89.69 970 ASN A O 1
ATOM 7457 N N . SER A 1 971 ? -0.137 -11.166 -10.925 1.00 93.31 971 SER A N 1
ATOM 7458 C CA . SER A 1 971 ? -1.216 -11.750 -10.129 1.00 93.31 971 SER A CA 1
ATOM 7459 C C . SER A 1 971 ? -0.720 -12.980 -9.372 1.00 93.31 971 SER A C 1
ATOM 7461 O O . SER A 1 971 ? 0.160 -13.696 -9.857 1.00 93.31 971 SER A O 1
ATOM 7463 N N . ALA A 1 972 ? -1.298 -13.236 -8.195 1.00 91.94 972 ALA A N 1
ATOM 7464 C CA . ALA A 1 972 ? -1.047 -14.445 -7.414 1.00 91.94 972 ALA A CA 1
ATOM 7465 C C . ALA A 1 972 ? -1.449 -15.719 -8.179 1.00 91.94 972 ALA A C 1
ATOM 7467 O O . ALA A 1 972 ? -0.712 -16.703 -8.140 1.00 91.94 972 ALA A O 1
ATOM 7468 N N . GLY A 1 973 ? -2.553 -15.676 -8.931 1.00 91.25 973 GLY A N 1
ATOM 7469 C CA . GLY A 1 973 ? -3.094 -16.826 -9.655 1.00 91.25 973 GLY A CA 1
ATOM 7470 C C . GLY A 1 973 ? -4.582 -16.676 -9.988 1.00 91.25 973 GLY A C 1
ATOM 7471 O O . GLY A 1 973 ? -5.254 -15.836 -9.376 1.00 91.25 973 GLY A O 1
ATOM 7472 N N . PRO A 1 974 ? -5.111 -17.484 -10.930 1.00 90.81 974 PRO A N 1
ATOM 7473 C CA . PRO A 1 974 ? -6.509 -17.420 -11.368 1.00 90.81 974 PRO A CA 1
ATOM 7474 C C . PRO A 1 974 ? -7.515 -17.675 -10.239 1.00 90.81 974 PRO A C 1
ATOM 7476 O O . PRO A 1 974 ? -8.610 -17.113 -10.261 1.00 90.81 974 PRO A O 1
ATOM 7479 N N . ASP A 1 975 ? -7.141 -18.464 -9.227 1.00 92.12 975 ASP A N 1
ATOM 7480 C CA . ASP A 1 975 ? -8.057 -18.837 -8.145 1.00 92.12 975 ASP A CA 1
ATOM 7481 C C . ASP A 1 975 ? -8.261 -17.729 -7.100 1.00 92.12 975 ASP A C 1
ATOM 7483 O O . ASP A 1 975 ? -9.207 -17.770 -6.307 1.00 92.12 975 ASP A O 1
ATOM 7487 N N . THR A 1 976 ? -7.424 -16.686 -7.136 1.00 95.00 976 THR A N 1
ATOM 7488 C CA . THR A 1 976 ? -7.477 -15.557 -6.194 1.00 95.00 976 THR A CA 1
ATOM 7489 C C . THR A 1 976 ? -8.849 -14.882 -6.190 1.00 95.00 976 THR A C 1
ATOM 7491 O O . THR A 1 976 ? -9.359 -14.531 -5.128 1.00 95.00 976 THR A O 1
ATOM 7494 N N . ALA A 1 977 ? -9.490 -14.741 -7.355 1.00 96.06 977 ALA A N 1
ATOM 7495 C CA . ALA A 1 977 ? -10.808 -14.119 -7.452 1.00 96.06 977 ALA A CA 1
ATOM 7496 C C . ALA A 1 977 ? -11.882 -14.900 -6.671 1.00 96.06 977 ALA A C 1
ATOM 7498 O O . ALA A 1 977 ? -12.679 -14.295 -5.952 1.00 96.06 977 ALA A O 1
ATOM 7499 N N . TYR A 1 978 ? -11.876 -16.237 -6.744 1.00 96.69 978 TYR A N 1
ATOM 7500 C CA . TYR A 1 978 ? -12.834 -17.068 -6.005 1.00 96.69 978 TYR A CA 1
ATOM 7501 C C . TYR A 1 978 ? -12.605 -16.983 -4.498 1.00 96.69 978 TYR A C 1
ATOM 7503 O O . TYR A 1 978 ? -13.562 -16.840 -3.739 1.00 96.69 978 TYR A O 1
ATOM 7511 N N . VAL A 1 979 ? -11.339 -16.996 -4.067 1.00 95.75 979 VAL A N 1
ATOM 7512 C CA . VAL A 1 979 ? -10.981 -16.813 -2.654 1.00 95.75 979 VAL A CA 1
ATOM 7513 C C . VAL A 1 979 ? -11.509 -15.478 -2.134 1.00 95.75 979 VAL A C 1
ATOM 7515 O O . VAL A 1 979 ? -12.084 -15.437 -1.048 1.00 95.75 979 VAL A O 1
ATOM 7518 N N . ILE A 1 980 ? -11.369 -14.396 -2.904 1.00 96.81 980 ILE A N 1
ATOM 7519 C CA . ILE A 1 980 ? -11.879 -13.068 -2.542 1.00 96.81 980 ILE A CA 1
ATOM 7520 C C . ILE A 1 980 ? -13.407 -13.069 -2.415 1.00 96.81 980 ILE A C 1
ATOM 7522 O O . ILE A 1 980 ? -13.926 -12.585 -1.409 1.00 96.81 980 ILE A O 1
ATOM 7526 N N . ALA A 1 981 ? -14.127 -13.655 -3.374 1.00 96.81 981 ALA A N 1
ATOM 7527 C CA . ALA A 1 981 ? -15.585 -13.756 -3.321 1.00 96.81 981 ALA A CA 1
ATOM 7528 C C . ALA A 1 981 ? -16.065 -14.576 -2.105 1.00 96.81 981 ALA A C 1
ATOM 7530 O O . ALA A 1 981 ? -16.960 -14.152 -1.371 1.00 96.81 981 ALA A O 1
ATOM 7531 N N . ASP A 1 982 ? -15.437 -15.723 -1.837 1.00 95.88 982 ASP A N 1
ATOM 7532 C CA . ASP A 1 982 ? -15.757 -16.576 -0.688 1.00 95.88 982 ASP A CA 1
ATOM 7533 C C . ASP A 1 982 ? -15.464 -15.891 0.646 1.00 95.88 982 ASP A C 1
ATOM 7535 O O . ASP A 1 982 ? -16.301 -15.906 1.555 1.00 95.88 982 ASP A O 1
ATOM 7539 N N . THR A 1 983 ? -14.318 -15.219 0.726 1.00 95.06 983 THR A N 1
ATOM 7540 C CA . THR A 1 983 ? -13.904 -14.429 1.886 1.00 95.06 983 THR A CA 1
ATOM 7541 C C . THR A 1 983 ? -14.887 -13.295 2.151 1.00 95.06 983 THR A C 1
ATOM 7543 O O . THR A 1 983 ? -15.322 -13.107 3.288 1.00 95.06 983 THR A O 1
ATOM 7546 N N . PHE A 1 984 ? -15.292 -12.565 1.109 1.00 95.69 984 PHE A N 1
ATOM 7547 C CA . PHE A 1 984 ? -16.271 -11.495 1.242 1.00 95.69 984 PHE A CA 1
ATOM 7548 C C . PHE A 1 984 ? -17.631 -12.030 1.697 1.00 95.69 984 PHE A C 1
ATOM 7550 O O . PHE A 1 984 ? -18.242 -11.446 2.588 1.00 95.69 984 PHE A O 1
ATOM 7557 N N . ARG A 1 985 ? -18.079 -13.177 1.167 1.00 94.44 985 ARG A N 1
ATOM 7558 C CA . ARG A 1 985 ? -19.330 -13.832 1.583 1.00 94.44 985 ARG A CA 1
ATOM 7559 C C . ARG A 1 985 ? -19.326 -14.206 3.065 1.00 94.44 985 ARG A C 1
ATOM 7561 O O . ARG A 1 985 ? -20.332 -14.010 3.746 1.00 94.44 985 ARG A O 1
ATOM 7568 N N . GLU A 1 986 ? -18.211 -14.720 3.578 1.00 89.50 986 GLU A N 1
ATOM 7569 C CA . GLU A 1 986 ? -18.049 -14.984 5.012 1.00 89.50 986 GLU A CA 1
ATOM 7570 C C . GLU A 1 986 ? -18.043 -13.684 5.832 1.00 89.50 986 GLU A C 1
ATOM 7572 O O . GLU A 1 986 ? -18.681 -13.599 6.886 1.00 89.50 986 GLU A O 1
ATOM 7577 N N . LEU A 1 987 ? -17.330 -12.666 5.350 1.00 90.00 987 LEU A N 1
ATOM 7578 C CA . LEU A 1 987 ? -17.185 -11.370 6.006 1.00 90.00 987 LEU A CA 1
ATOM 7579 C C . LEU A 1 987 ? -18.536 -10.659 6.164 1.00 90.00 987 LEU A C 1
ATOM 7581 O O . LEU A 1 987 ? -18.941 -10.336 7.279 1.00 90.00 987 LEU A O 1
ATOM 7585 N N . ILE A 1 988 ? -19.275 -10.488 5.069 1.00 88.38 988 ILE A N 1
ATOM 7586 C CA . ILE A 1 988 ? -20.596 -9.847 5.071 1.00 88.38 988 ILE A CA 1
ATOM 7587 C C . ILE A 1 988 ? -21.666 -10.727 5.729 1.00 88.38 988 ILE A C 1
ATOM 7589 O O . ILE A 1 988 ? -22.642 -10.225 6.280 1.00 88.38 988 ILE A O 1
ATOM 7593 N N . GLY A 1 989 ? -21.473 -12.049 5.735 1.00 86.19 989 GLY A N 1
ATOM 7594 C CA . GLY A 1 989 ? -22.315 -12.981 6.479 1.00 86.19 989 GLY A CA 1
ATOM 7595 C C . GLY A 1 989 ? -22.265 -12.747 7.990 1.00 86.19 989 GLY A C 1
ATOM 7596 O O . GLY A 1 989 ? -23.301 -12.854 8.639 1.00 86.19 989 GLY A O 1
ATOM 7597 N N . ARG A 1 990 ? -21.096 -12.377 8.535 1.00 81.56 990 ARG A N 1
ATOM 7598 C CA . ARG A 1 990 ? -20.923 -11.955 9.942 1.00 81.56 990 ARG A CA 1
ATOM 7599 C C . ARG A 1 990 ? -21.437 -10.543 10.223 1.00 81.56 990 ARG A C 1
ATOM 7601 O O . ARG A 1 990 ? -21.656 -10.194 11.380 1.00 81.56 990 ARG A O 1
ATOM 7608 N N . ALA A 1 991 ? -21.617 -9.745 9.173 1.00 76.94 991 ALA A N 1
ATOM 7609 C CA . ALA A 1 991 ? -22.226 -8.426 9.251 1.00 76.94 991 ALA A CA 1
ATOM 7610 C C . ALA A 1 991 ? -23.768 -8.459 9.339 1.00 76.94 991 ALA A C 1
ATOM 7612 O O . ALA A 1 991 ? -24.391 -7.413 9.530 1.00 76.94 991 ALA A O 1
ATOM 7613 N N . ASN A 1 992 ? -24.392 -9.633 9.184 1.00 64.31 992 ASN A N 1
ATOM 7614 C CA . ASN A 1 992 ? -25.828 -9.866 9.401 1.00 64.31 992 ASN A CA 1
ATOM 7615 C C . ASN A 1 992 ? -26.119 -10.365 10.809 1.00 64.31 992 ASN A C 1
ATOM 7617 O O . ASN A 1 992 ? -27.210 -10.023 11.321 1.00 64.31 992 ASN A O 1
#

Secondary structure (DSSP, 8-state):
---TTTTSSS-----------------S-STTSTTSSTTS-------PPPP---PPPPEEEEEEEE-SGGGGSEEE---S---S-TTTGGGSEEEHHHHHHHHHHHHHHHHHHH-TTEEEEEEEESSSEEEEEEEES-HHHHHHHHHHPPPPSSPB-HHHHHHHHHHHHHHHSPTT-EEEEEEEE---B--EE-TTSSSEES-SSS--HHHHHHHHHHHHHHHHTTEEEEEEESSPPTT-HHHHHHHHH-SSEEEETTSTTHHHHHHHHHHH-SPPSS-PPP-SSEEEEEEEEE-PPTTPPB-B--GGGS-SSSSSS-GGGS-TTS---GGGS-HHHHHHHHHHHHHHT-TTTS-HHHHHHHHHHHHTTS-SSSSB-HHHHHHHHHHHHHHHHHHHHHHHHHHHHHHHHHHHHHHHHHHHHHHTT--HHHHHHHHHHHHHHHHHHS--S-HHHHHHHHHHHHHHHTS-PPP-SPPPPS-BB-SS-TT-B--EESS--EEEEEEEE-SSSS--EEEEEE-SS---HHHHHHHHHHHHHHHHHHT--EEEEEE--BTTSB-SSS-SSSTTS----HHHHHHHHHHHHHHHHHHHHT-EEEEEEEEEEEGGG--S-SS-SEE--SSS---TTTTEEEEEEEEETT-PPPEEEEEE--BB-TT-TT--EE--TTHHHHHHHHHHHSSS-EEEEEE-S-TTT-EE-S--PPPTT---S-SS-HHHHHHHHHHHHHHHHHHH--TTTEEEEEEEEEEEEEEEEEE---HHHHHHHHTTSS---EEEEETTT--BT-TTSS--HHHHHHHHHHHHHHHHHHHHH--S-HHHHHHHHHHHHHHHHHTTS-TTEEEEEEEEEEEEEEEETTSS-EEEEEE--SEE-HHHHH--PPPS-S--TTTS-SSTTSPP---HHHHHHHTT----GGGTTEEEE-SBS----EE--GGG----TTSTTTS-EEETTTEEE-GGGGBS-TTHHHHHHHHHHHHHHHT-

Foldseek 3Di:
DDDPPVVPPPDDDDDDDDDDDDDDDDDDDPVVVVVPVVPPPDDDDDDDDDDDDDAFFAAEEEELAEQAPQQQDWFFQDPDDDDDDPVVRPVRIDRLLVLLLVLQLLLLVQLCVLHVNYWYWYWYWALAIDGQGATDNPSVVSSVSSVPDHHDHFHTQLLNSLVRQLQRCLVPNDPRHQAEYEYEDQLFQQWYADPVNPDIDGDSPHDDPVSLLSLLVSLVVSVLSRYFYEYEHRNHDPPDNSQLSNLLSGQQYYHYSPDPPVSNVVSNDSRVPDDFLDDFDFADFKKKFKDKDFLDDPPFFEWEQALVLADCDQAQAGSVQADLQRDHDLVRGDPVLSVLVVVLVVCVVQVLLAFPLLNQLSVLLSCQQRVPDDRHGNVSNSVCRVCVVVVVVVQCVQSVVLVVLSVVLLVVLLVVQLVVVVVVPDDSVVSSVVSVVQVVVCRVPVGGPPVVSSVSNVVSSVVSSPRPRDRNQADFDLFAFDDFAAAQGFRGAHATWMKMKMWMASNSPQATEMEIEGADQFAALSLLSVLCSVCSVVCNVRNHNYYWHFYQNARQATDRFQCRYHHLGRNDDPVSSVVSSVSNNVRRNNRVVRMATFWKKKFKFFQQPDPPWPDGFKWQQAPPTDCRQQRIKMWIWTQGPVRPAIETEIEGAAHLALLHDVDRHHDSQLVVLLQVLCVPPPVNHHYHYFHFQCLSVMHTDNDTDAHPPDDQSHDNRSSSSSRNVSSNSVNCRNVVCDPVRMFIWGSDKGKFKDKFKFFQPQVVVVVCCVSVSGVFDKWKAFQVSRRTCDPCLVVCCVQLVVLLVQLVVQLVVVVVVVPDDPVVSNLRSVVSSVVSNVVSCPPGMTMITMDMKMWMWIQGNPDGAIQIEIEAEANHHVCLAQNPDQDADPPDLRRHFPQQVFDDADHLQNLLVVVVDDCDDSSSSYTYRYSMSRNQFYQDALRRDDADPRRGLRDWDDRPDRDTRNRRNGHSDSCSSRSVRVNSSVRVVSND

Radius of gyration: 34.16 Å; chains: 1; bounding box: 77×96×126 Å